Protein AF-Q6BVE1-F1 (afdb_monomer)

Structure (mmCIF, N/CA/C/O backbone):
data_AF-Q6BVE1-F1
#
_entry.id   AF-Q6BVE1-F1
#
loop_
_atom_site.group_PDB
_atom_site.id
_atom_site.type_symbol
_atom_site.label_atom_id
_atom_site.label_alt_id
_atom_site.label_comp_id
_atom_site.label_asym_id
_atom_site.label_entity_id
_atom_site.label_seq_id
_atom_site.pdbx_PDB_ins_code
_atom_site.Cartn_x
_atom_site.Cartn_y
_atom_site.Cartn_z
_atom_site.occupancy
_atom_site.B_iso_or_equiv
_atom_site.auth_seq_id
_atom_site.auth_comp_id
_atom_site.auth_asym_id
_atom_site.auth_atom_id
_atom_site.pdbx_PDB_model_num
ATOM 1 N N . MET A 1 1 ? -67.604 -12.661 -25.557 1.00 33.75 1 MET A N 1
ATOM 2 C CA . MET A 1 1 ? -68.049 -14.020 -25.174 1.00 33.75 1 MET A CA 1
ATOM 3 C C . MET A 1 1 ? -67.177 -14.416 -23.993 1.00 33.75 1 MET A C 1
ATOM 5 O O . MET A 1 1 ? -65.976 -14.315 -24.184 1.00 33.75 1 MET A O 1
ATOM 9 N N . ALA A 1 2 ? -67.776 -14.780 -22.842 1.00 36.28 2 ALA A N 1
ATOM 10 C CA . ALA A 1 2 ? -67.168 -14.888 -21.488 1.00 36.28 2 ALA A CA 1
ATOM 11 C C . ALA A 1 2 ? -66.735 -13.501 -20.940 1.00 36.28 2 ALA A C 1
ATOM 13 O O . ALA A 1 2 ? -65.942 -12.848 -21.602 1.00 36.28 2 ALA A O 1
ATOM 14 N N . LYS A 1 3 ? -67.303 -12.838 -19.911 1.00 30.95 3 LYS A N 1
ATOM 15 C CA . LYS A 1 3 ? -67.798 -13.201 -18.557 1.00 30.95 3 LYS A CA 1
ATOM 16 C C . LYS A 1 3 ? -66.777 -14.037 -17.787 1.00 30.95 3 LYS A C 1
ATOM 18 O O . LYS A 1 3 ? -66.554 -15.171 -18.180 1.00 30.95 3 LYS A O 1
ATOM 23 N N . GLU A 1 4 ? -65.944 -13.392 -16.964 1.00 31.39 4 GLU A N 1
ATOM 24 C CA . GLU A 1 4 ? -66.200 -13.025 -15.548 1.00 31.39 4 GLU A CA 1
ATOM 25 C C . GLU A 1 4 ? -66.343 -14.284 -14.697 1.00 31.39 4 GLU A C 1
ATOM 27 O O . GLU A 1 4 ? -67.420 -14.866 -14.667 1.00 31.39 4 GLU A O 1
ATOM 32 N N . ASP A 1 5 ? -65.246 -14.673 -14.046 1.00 34.19 5 ASP A N 1
ATOM 33 C CA . ASP A 1 5 ? -65.173 -15.713 -13.024 1.00 34.19 5 ASP A CA 1
ATOM 34 C C . ASP A 1 5 ? -63.994 -15.385 -12.080 1.00 34.19 5 ASP A C 1
ATOM 36 O O . ASP A 1 5 ? -62.885 -15.122 -12.546 1.00 34.19 5 ASP A O 1
ATOM 40 N N . ILE A 1 6 ? -64.269 -15.468 -10.771 1.00 34.69 6 ILE A N 1
ATOM 41 C CA . ILE A 1 6 ? -63.344 -15.609 -9.626 1.00 34.69 6 ILE A CA 1
ATOM 42 C C . ILE A 1 6 ? -62.779 -14.309 -9.014 1.00 34.69 6 ILE A C 1
ATOM 44 O O . ILE A 1 6 ? -61.630 -13.949 -9.234 1.00 34.69 6 ILE A O 1
ATOM 48 N N . GLU A 1 7 ? -63.566 -13.686 -8.131 1.00 30.55 7 GLU A N 1
ATOM 49 C CA . GLU A 1 7 ? -63.080 -13.032 -6.900 1.00 30.55 7 GLU A CA 1
ATOM 50 C C . GLU A 1 7 ? -64.125 -13.264 -5.785 1.00 30.55 7 GLU A C 1
ATOM 52 O O . GLU A 1 7 ? -65.021 -12.460 -5.550 1.00 30.55 7 GLU A O 1
ATOM 57 N N . GLU A 1 8 ? -64.037 -14.421 -5.126 1.00 28.38 8 GLU A N 1
ATOM 58 C CA . GLU A 1 8 ? -64.674 -14.733 -3.840 1.00 28.38 8 GLU A CA 1
ATOM 59 C C . GLU A 1 8 ? -63.603 -15.414 -2.980 1.00 28.38 8 GLU A C 1
ATOM 61 O O . GLU A 1 8 ? -63.250 -16.550 -3.263 1.00 28.38 8 GLU A O 1
ATOM 66 N N . GLU A 1 9 ? -63.047 -14.707 -1.991 1.00 29.75 9 GLU A N 1
ATOM 67 C CA . GLU A 1 9 ? -62.490 -15.252 -0.737 1.00 29.75 9 GLU A CA 1
ATOM 68 C C . GLU A 1 9 ? -61.814 -14.114 0.050 1.00 29.75 9 GLU A C 1
ATOM 70 O O . GLU A 1 9 ? -60.659 -13.781 -0.207 1.00 29.75 9 GLU A O 1
ATOM 75 N N . ARG A 1 10 ? -62.550 -13.493 0.990 1.00 29.94 10 ARG A N 1
ATOM 76 C CA . ARG A 1 10 ? -62.075 -12.898 2.268 1.00 29.94 10 ARG A CA 1
ATOM 77 C C . ARG A 1 10 ? -63.186 -12.049 2.910 1.00 29.94 10 ARG A C 1
ATOM 79 O O . ARG A 1 10 ? -63.113 -10.830 2.973 1.00 29.94 10 ARG A O 1
ATOM 86 N N . GLU A 1 11 ? -64.202 -12.722 3.445 1.00 26.97 11 GLU A N 1
ATOM 87 C CA . GLU A 1 11 ? -65.125 -12.170 4.450 1.00 26.97 11 GLU A CA 1
ATOM 88 C C . GLU A 1 11 ? -65.269 -13.172 5.605 1.00 26.97 11 GLU A C 1
ATOM 90 O O . GLU A 1 11 ? -66.257 -13.888 5.670 1.00 26.97 11 GLU A O 1
ATOM 95 N N . ILE A 1 12 ? -64.294 -13.253 6.519 1.00 29.75 12 ILE A N 1
ATOM 96 C CA . ILE A 1 12 ? -64.516 -13.743 7.894 1.00 29.75 12 ILE A CA 1
ATOM 97 C C . ILE A 1 12 ? -63.480 -13.071 8.804 1.00 29.75 12 ILE A C 1
ATOM 99 O O . ILE A 1 12 ? -62.318 -13.468 8.792 1.00 29.75 12 ILE A O 1
ATOM 103 N N . ARG A 1 13 ? -63.910 -12.060 9.571 1.00 31.38 13 ARG A N 1
ATOM 104 C CA . ARG A 1 13 ? -63.471 -11.693 10.942 1.00 31.38 13 ARG A CA 1
ATOM 105 C C . ARG A 1 13 ? -63.971 -10.278 11.266 1.00 31.38 13 ARG A C 1
ATOM 107 O O . ARG A 1 13 ? -63.210 -9.322 11.318 1.00 31.38 13 ARG A O 1
ATOM 114 N N . ASN A 1 14 ? -65.283 -10.182 11.460 1.00 27.23 14 ASN A N 1
ATOM 115 C CA . ASN A 1 14 ? -65.898 -9.207 12.358 1.00 27.23 14 ASN A CA 1
ATOM 116 C C . ASN A 1 14 ? -66.314 -9.967 13.628 1.00 27.23 14 ASN A C 1
ATOM 118 O O . ASN A 1 14 ? -66.551 -11.171 13.551 1.00 27.23 14 ASN A O 1
ATOM 122 N N . ASP A 1 15 ? -66.413 -9.241 14.741 1.00 31.33 15 ASP A N 1
ATOM 123 C CA . ASP A 1 15 ? -66.847 -9.654 16.089 1.00 31.33 15 ASP A CA 1
ATOM 124 C C . ASP A 1 15 ? -65.732 -9.999 17.091 1.00 31.33 15 ASP A C 1
ATOM 126 O O . ASP A 1 15 ? -65.534 -11.144 17.488 1.00 31.33 15 ASP A O 1
ATOM 130 N N . ALA A 1 16 ? -65.062 -8.951 17.576 1.00 31.67 16 ALA A N 1
ATOM 131 C CA . ALA A 1 16 ? -64.622 -8.857 18.970 1.00 31.67 16 ALA A CA 1
ATOM 132 C C . ALA A 1 16 ? -64.504 -7.372 19.360 1.00 31.67 16 ALA A C 1
ATOM 134 O O . ALA A 1 16 ? -63.419 -6.803 19.427 1.00 31.67 16 ALA A O 1
ATOM 135 N N . SER A 1 17 ? -65.652 -6.721 19.554 1.00 26.97 17 SER A N 1
ATOM 136 C CA . SER A 1 17 ? -65.752 -5.412 20.201 1.00 26.97 17 SER A CA 1
ATOM 137 C C . SER A 1 17 ? -66.571 -5.575 21.479 1.00 26.97 17 SER A C 1
ATOM 139 O O . SER A 1 17 ? -67.789 -5.675 21.387 1.00 26.97 17 SER A O 1
ATOM 141 N N . GLU A 1 18 ? -65.928 -5.611 22.646 1.00 31.28 18 GLU A N 1
ATOM 142 C CA . GLU A 1 18 ? -66.564 -5.316 23.936 1.00 31.28 18 GLU A CA 1
ATOM 143 C C . GLU A 1 18 ? -65.494 -5.070 25.023 1.00 31.28 18 GLU A C 1
ATOM 145 O O . GLU A 1 18 ? -64.666 -5.929 25.297 1.00 31.28 18 GLU A O 1
ATOM 150 N N . ASN A 1 19 ? -65.578 -3.886 25.642 1.00 29.06 19 ASN A N 1
ATOM 151 C CA . ASN A 1 19 ? -65.122 -3.514 26.989 1.00 29.06 19 ASN A CA 1
ATOM 152 C C . ASN A 1 19 ? -63.623 -3.504 27.351 1.00 29.06 19 ASN A C 1
ATOM 154 O O . ASN A 1 19 ? -63.111 -4.440 27.954 1.00 29.06 19 ASN A O 1
ATOM 158 N N . SER A 1 20 ? -63.010 -2.324 27.228 1.00 30.73 20 SER A N 1
ATOM 159 C CA . SER A 1 20 ? -62.189 -1.756 28.312 1.00 30.73 20 SER A CA 1
ATOM 160 C C . SER A 1 20 ? -62.241 -0.224 28.245 1.00 30.73 20 SER A C 1
ATOM 162 O O . SER A 1 20 ? -61.427 0.428 27.595 1.00 30.73 20 SER A O 1
ATOM 164 N N . SER A 1 21 ? -63.281 0.349 28.848 1.00 26.97 21 SER A N 1
ATOM 165 C CA . SER A 1 21 ? -63.249 1.725 29.344 1.00 26.97 21 SER A CA 1
ATOM 166 C C . SER A 1 21 ? -62.598 1.721 30.728 1.00 26.97 21 SER A C 1
ATOM 168 O O . SER A 1 21 ? -62.802 0.757 31.463 1.00 26.97 21 SER A O 1
ATOM 170 N N . ASP A 1 22 ? -61.906 2.815 31.052 1.00 30.34 22 ASP A N 1
ATOM 171 C CA . ASP A 1 22 ? -61.406 3.229 32.377 1.00 30.34 22 ASP A CA 1
ATOM 172 C C . ASP A 1 22 ? -59.887 3.103 32.576 1.00 30.34 22 ASP A C 1
ATOM 174 O O . ASP A 1 22 ? -59.445 2.303 33.386 1.00 30.34 22 ASP A O 1
ATOM 178 N N . GLU A 1 23 ? -59.106 3.974 31.922 1.00 32.88 23 GLU A N 1
ATOM 179 C CA . GLU A 1 23 ? -57.957 4.639 32.563 1.00 32.88 23 GLU A CA 1
ATOM 180 C C . GLU A 1 23 ? -57.920 6.106 32.087 1.00 32.88 23 GLU A C 1
ATOM 182 O O . GLU A 1 23 ? -57.589 6.417 30.944 1.00 32.88 23 GLU A O 1
ATOM 187 N N . GLU A 1 24 ? -58.385 7.010 32.953 1.00 29.28 24 GLU A N 1
ATOM 188 C CA . GLU A 1 24 ? -58.218 8.460 32.832 1.00 29.28 24 GLU A CA 1
ATOM 189 C C . GLU A 1 24 ? -56.844 8.856 33.402 1.00 29.28 24 GLU A C 1
ATOM 191 O O . GLU A 1 24 ? -56.552 8.522 34.549 1.00 29.28 24 GLU A O 1
ATOM 196 N N . GLY A 1 25 ? -56.071 9.655 32.655 1.00 28.16 25 GLY A N 1
ATOM 197 C CA . GLY A 1 25 ? -55.084 10.589 33.219 1.00 28.16 25 GLY A CA 1
ATOM 198 C C . GLY A 1 25 ? -53.606 10.277 32.971 1.00 28.16 25 GLY A C 1
ATOM 199 O O . GLY A 1 25 ? -52.986 9.589 33.768 1.00 28.16 25 GLY A O 1
ATOM 200 N N . ASP A 1 26 ? -53.040 10.835 31.896 1.00 32.16 26 ASP A N 1
ATOM 201 C CA . ASP A 1 26 ? -51.959 11.843 31.951 1.00 32.16 26 ASP A CA 1
ATOM 202 C C . ASP A 1 26 ? -51.483 12.162 30.518 1.00 32.16 26 ASP A C 1
ATOM 204 O O . ASP A 1 26 ? -50.441 11.709 30.048 1.00 32.16 26 ASP A O 1
ATOM 208 N N . ASP A 1 27 ? -52.275 12.971 29.803 1.00 31.92 27 ASP A N 1
ATOM 209 C CA . ASP A 1 27 ? -51.846 13.630 28.563 1.00 31.92 27 ASP A CA 1
ATOM 210 C C . ASP A 1 27 ? -50.877 14.772 28.923 1.00 31.92 27 ASP A C 1
ATOM 212 O O . ASP A 1 27 ? -51.261 15.941 29.032 1.00 31.92 27 ASP A O 1
ATOM 216 N N . VAL A 1 28 ? -49.603 14.438 29.141 1.00 35.25 28 VAL A N 1
ATOM 217 C CA . VAL A 1 28 ? -48.521 15.428 29.154 1.00 35.25 28 VAL A CA 1
ATOM 218 C C . VAL A 1 28 ? -48.199 15.752 27.698 1.00 35.25 28 VAL A C 1
ATOM 220 O O . VAL A 1 28 ? -47.632 14.946 26.967 1.00 35.25 28 VAL A O 1
ATOM 223 N N . LEU A 1 29 ? -48.651 16.931 27.274 1.00 31.12 29 LEU A N 1
ATOM 224 C CA . LEU A 1 29 ? -48.437 17.512 25.953 1.00 31.12 29 LEU A CA 1
ATOM 225 C C . LEU A 1 29 ? -46.936 17.621 25.644 1.00 31.12 29 LEU A C 1
ATOM 227 O O . LEU A 1 29 ? -46.256 18.520 26.135 1.00 31.12 29 LEU A O 1
ATOM 231 N N . ASP A 1 30 ? -46.459 16.713 24.799 1.00 29.44 30 ASP A N 1
ATOM 232 C CA . ASP A 1 30 ? -45.177 16.762 24.099 1.00 29.44 30 ASP A CA 1
ATOM 233 C C . ASP A 1 30 ? -45.277 17.809 22.975 1.00 29.44 30 ASP A C 1
ATOM 235 O O . ASP A 1 30 ? -45.643 17.520 21.835 1.00 29.44 30 ASP A O 1
ATOM 239 N N . SER A 1 31 ? -45.100 19.079 23.344 1.00 30.11 31 SER A N 1
ATOM 240 C CA . SER A 1 31 ? -44.997 20.195 22.406 1.00 30.11 31 SER A CA 1
ATOM 241 C C . SER A 1 31 ? -43.527 20.557 22.275 1.00 30.11 31 SER A C 1
ATOM 243 O O . SER A 1 31 ? -43.038 21.453 22.960 1.00 30.11 31 SER A O 1
ATOM 245 N N . SER A 1 32 ? -42.829 19.838 21.398 1.00 29.59 32 SER A N 1
ATOM 246 C CA . SER A 1 32 ? -41.555 20.256 20.823 1.00 29.59 32 SER A CA 1
ATOM 247 C C . SER A 1 32 ? -41.793 21.512 19.974 1.00 29.59 32 SER A C 1
ATOM 249 O O . SER A 1 32 ? -41.973 21.441 18.755 1.00 29.59 32 SER A O 1
ATOM 251 N N . GLU A 1 33 ? -41.896 22.668 20.626 1.00 29.67 33 GLU A N 1
ATOM 252 C CA . GLU A 1 33 ? -41.639 23.937 19.958 1.00 29.67 33 GLU A CA 1
ATOM 253 C C . GLU A 1 33 ? -40.120 24.022 19.792 1.00 29.67 33 GLU A C 1
ATOM 255 O O . GLU A 1 33 ? -39.377 24.198 20.752 1.00 29.67 33 GLU A O 1
ATOM 260 N N . GLU A 1 34 ? -39.676 23.752 18.564 1.00 32.38 34 GLU A N 1
ATOM 261 C CA . GLU A 1 34 ? -38.359 24.125 18.063 1.00 32.38 34 GLU A CA 1
ATOM 262 C C . GLU A 1 34 ? -38.279 25.655 18.149 1.00 32.38 34 GLU A C 1
ATOM 264 O O . GLU A 1 34 ? -38.818 26.365 17.294 1.00 32.38 34 GLU A O 1
ATOM 269 N N . ASP A 1 35 ? -37.714 26.147 19.252 1.00 33.12 35 ASP A N 1
ATOM 270 C CA . ASP A 1 35 ? -37.291 27.532 19.399 1.00 33.12 35 ASP A CA 1
ATOM 271 C C . ASP A 1 35 ? -36.276 27.821 18.285 1.00 33.12 35 ASP A C 1
ATOM 273 O O . ASP A 1 35 ? -35.244 27.165 18.178 1.00 33.12 35 ASP A O 1
ATOM 277 N N . ASP A 1 36 ? -36.633 28.758 17.404 1.00 36.25 36 ASP A N 1
ATOM 278 C CA . ASP A 1 36 ? -35.809 29.216 16.289 1.00 36.25 36 ASP A CA 1
ATOM 279 C C . ASP A 1 36 ? -34.430 29.691 16.827 1.00 36.25 36 ASP A C 1
ATOM 281 O O . ASP A 1 36 ? -34.354 30.652 17.597 1.00 36.25 36 ASP A O 1
ATOM 285 N N . ASP A 1 37 ? -33.360 28.999 16.405 1.00 38.72 37 ASP A N 1
ATOM 286 C CA . ASP A 1 37 ? -31.931 29.101 16.786 1.00 38.72 37 ASP A CA 1
ATOM 287 C C . ASP A 1 37 ? -31.236 30.459 16.475 1.00 38.72 37 ASP A C 1
ATOM 289 O O . ASP A 1 37 ? -30.055 30.514 16.118 1.00 38.72 37 ASP A O 1
ATOM 293 N N . ASP A 1 38 ? -31.927 31.593 16.603 1.00 41.91 38 ASP A N 1
ATOM 294 C CA . ASP A 1 38 ? -31.341 32.916 16.329 1.00 41.91 38 ASP A CA 1
ATOM 295 C C . ASP A 1 38 ? -30.371 33.389 17.441 1.00 41.91 38 ASP A C 1
ATOM 297 O O . ASP A 1 38 ? -29.538 34.271 17.203 1.00 41.91 38 ASP A O 1
ATOM 301 N N . ASP A 1 39 ? -30.405 32.785 18.637 1.00 44.00 39 ASP A N 1
ATOM 302 C CA . ASP A 1 39 ? -29.467 33.117 19.725 1.00 44.00 39 ASP A CA 1
ATOM 303 C C . ASP A 1 39 ? -28.067 32.492 19.524 1.00 44.00 39 ASP A C 1
ATOM 305 O O . ASP A 1 39 ? -27.060 33.051 19.985 1.00 44.00 39 ASP A O 1
ATOM 309 N N . ASP A 1 40 ? -27.960 31.400 18.757 1.00 53.12 40 ASP A N 1
ATOM 310 C CA . ASP A 1 40 ? -26.680 30.733 18.503 1.00 53.12 40 ASP A CA 1
ATOM 311 C C . ASP A 1 40 ? -25.869 31.417 17.394 1.00 53.12 40 ASP A C 1
ATOM 313 O O . ASP A 1 40 ? -24.638 31.479 17.487 1.00 53.12 40 ASP A O 1
ATOM 317 N N . GLU A 1 41 ? -26.501 32.050 16.396 1.00 50.31 41 GLU A N 1
ATOM 318 C CA . GLU A 1 41 ? -25.752 32.848 15.414 1.00 50.31 41 GLU A CA 1
ATOM 319 C C . GLU A 1 41 ? -25.102 34.088 16.051 1.00 50.31 41 GLU A C 1
ATOM 321 O O . GLU A 1 41 ? -23.968 34.428 15.699 1.00 50.31 41 GLU A O 1
ATOM 326 N N . GLU A 1 42 ? -25.735 34.741 17.035 1.00 53.50 42 GLU A N 1
ATOM 327 C CA . GLU A 1 42 ? -25.095 35.836 17.778 1.00 53.50 42 GLU A CA 1
ATOM 328 C C . GLU A 1 42 ? -23.947 35.347 18.672 1.00 53.50 42 GLU A C 1
ATOM 330 O O . GLU A 1 42 ? -22.929 36.041 18.801 1.00 53.50 42 GLU A O 1
ATOM 335 N N . ALA A 1 43 ? -24.067 34.161 19.276 1.00 58.59 43 ALA A N 1
ATOM 336 C CA . ALA A 1 43 ? -22.983 33.551 20.042 1.00 58.59 43 ALA A CA 1
ATOM 337 C C . ALA A 1 43 ? -21.795 33.193 19.132 1.00 58.59 43 ALA A C 1
ATOM 339 O O . ALA A 1 43 ? -20.656 33.566 19.429 1.00 58.59 43 ALA A O 1
ATOM 340 N N . ILE A 1 44 ? -22.060 32.586 17.971 1.00 59.53 44 ILE A N 1
ATOM 341 C CA . ILE A 1 44 ? -21.051 32.277 16.949 1.00 59.53 44 ILE A CA 1
ATOM 342 C C . ILE A 1 44 ? -20.409 33.565 16.427 1.00 59.53 44 ILE A C 1
ATOM 344 O O . ILE A 1 44 ? -19.190 33.623 16.247 1.00 59.53 44 ILE A O 1
ATOM 348 N N . LYS A 1 45 ? -21.186 34.636 16.240 1.00 62.22 45 LYS A N 1
ATOM 349 C CA . LYS A 1 45 ? -20.664 35.934 15.804 1.00 62.22 45 LYS A CA 1
ATOM 350 C C . LYS A 1 45 ? -19.789 36.594 16.871 1.00 62.22 45 LYS A C 1
ATOM 352 O O . LYS A 1 45 ? -18.735 37.112 16.515 1.00 62.22 45 LYS A O 1
ATOM 357 N N . ARG A 1 46 ? -20.133 36.497 18.164 1.00 61.38 46 ARG A N 1
ATOM 358 C CA . ARG A 1 46 ? -19.257 36.948 19.269 1.00 61.38 46 ARG A CA 1
ATOM 359 C C . ARG A 1 46 ? -17.958 36.151 19.342 1.00 61.38 46 ARG A C 1
ATOM 361 O O . ARG A 1 46 ? -16.908 36.739 19.590 1.00 61.38 46 ARG A O 1
ATOM 368 N N . VAL A 1 47 ? -18.003 34.842 19.092 1.00 63.16 47 VAL A N 1
ATOM 369 C CA . VAL A 1 47 ? -16.791 34.008 19.021 1.00 63.16 47 VAL A CA 1
ATOM 370 C C . VAL A 1 47 ? -15.932 34.409 17.818 1.00 63.16 47 VAL A C 1
ATOM 372 O O . VAL A 1 47 ? -14.714 34.515 17.942 1.00 63.16 47 VAL A O 1
ATOM 375 N N . ARG A 1 48 ? -16.555 34.718 16.674 1.00 57.47 48 ARG A N 1
ATOM 376 C CA . ARG A 1 48 ? -15.853 35.138 15.452 1.00 57.47 48 ARG A CA 1
ATOM 377 C C . ARG A 1 48 ? -15.258 36.544 15.558 1.00 57.47 48 ARG A C 1
ATOM 379 O O . ARG A 1 48 ? -14.144 36.763 15.098 1.00 57.47 48 ARG A O 1
ATOM 386 N N . GLU A 1 49 ? -15.956 37.480 16.200 1.00 52.62 49 GLU A N 1
ATOM 387 C CA . GLU A 1 49 ? -15.456 38.839 16.461 1.00 52.62 49 GLU A CA 1
ATOM 388 C C . GLU A 1 49 ? -14.363 38.866 17.549 1.00 52.62 49 GLU A C 1
ATOM 390 O O . GLU A 1 49 ? -13.569 39.802 17.597 1.00 52.62 49 GLU A O 1
ATOM 395 N N . GLY A 1 50 ? -14.247 37.811 18.367 1.00 46.78 50 GLY A N 1
ATOM 396 C CA . GLY A 1 50 ? -13.117 37.598 19.279 1.00 46.78 50 GLY A CA 1
ATOM 397 C C . GLY A 1 50 ? -11.854 37.029 18.617 1.00 46.78 50 GLY A C 1
ATOM 398 O O . GLY A 1 50 ? -10.827 36.907 19.284 1.00 46.78 50 GLY A O 1
ATOM 399 N N . PHE A 1 51 ? -11.916 36.687 17.326 1.00 38.69 51 PHE A N 1
ATOM 400 C CA . PHE A 1 51 ? -10.852 36.015 16.577 1.00 38.69 51 PHE A CA 1
ATOM 401 C C . PHE A 1 51 ? -10.360 36.879 15.405 1.00 38.69 51 PHE A C 1
ATOM 403 O O . PHE A 1 51 ? -10.211 36.409 14.278 1.00 38.69 51 PHE A O 1
ATOM 410 N N . ILE A 1 52 ? -10.130 38.172 15.651 1.00 39.12 52 ILE A N 1
ATOM 411 C CA . ILE A 1 52 ? -9.368 39.003 14.713 1.00 39.12 52 ILE A CA 1
ATOM 412 C C . ILE A 1 52 ? -7.889 38.703 14.950 1.00 39.12 52 ILE A C 1
ATOM 414 O O . ILE A 1 52 ? -7.288 39.119 15.940 1.00 39.12 52 ILE A O 1
ATOM 418 N N . VAL A 1 53 ? -7.352 37.901 14.037 1.00 34.66 53 VAL A N 1
ATOM 419 C CA . VAL A 1 53 ? -5.925 37.693 13.816 1.00 34.66 53 VAL A CA 1
ATOM 420 C C . VAL A 1 53 ? -5.378 39.013 13.275 1.00 34.66 53 VAL A C 1
ATOM 422 O O . VAL A 1 53 ? -5.459 39.272 12.079 1.00 34.66 53 VAL A O 1
ATOM 425 N N . ASP A 1 54 ? -4.904 39.887 14.162 1.00 37.09 54 ASP A N 1
ATOM 426 C CA . ASP A 1 54 ? -3.983 40.942 13.745 1.00 37.09 54 ASP A CA 1
ATOM 427 C C . ASP A 1 54 ? -2.643 40.252 13.458 1.00 37.09 54 ASP A C 1
ATOM 429 O O . ASP A 1 54 ? -1.912 39.853 14.370 1.00 37.09 54 ASP A O 1
ATOM 433 N N . ASP A 1 55 ? -2.409 40.039 12.163 1.00 33.28 55 ASP A N 1
ATOM 434 C CA . ASP A 1 55 ? -1.123 39.718 11.555 1.00 33.28 55 ASP A CA 1
ATOM 435 C C . ASP A 1 55 ? -0.129 40.831 11.908 1.00 33.28 55 ASP A C 1
ATOM 437 O O . ASP A 1 55 ? -0.061 41.845 11.222 1.00 33.28 55 ASP A O 1
ATOM 441 N N . ASP A 1 56 ? 0.627 40.657 12.988 1.00 37.91 56 ASP A N 1
ATOM 442 C CA . ASP A 1 56 ? 1.900 41.345 13.161 1.00 37.91 56 ASP A CA 1
ATOM 443 C C . ASP A 1 56 ? 2.893 40.429 13.882 1.00 37.91 56 ASP A C 1
ATOM 445 O O . ASP A 1 56 ? 2.649 39.849 14.947 1.00 37.91 56 ASP A O 1
ATOM 449 N N . GLU A 1 57 ? 4.019 40.296 13.202 1.00 32.06 57 GLU A N 1
ATOM 450 C CA . GLU A 1 57 ? 5.158 39.443 13.456 1.00 32.06 57 GLU A CA 1
ATOM 451 C C . GLU A 1 57 ? 5.834 39.696 14.822 1.00 32.06 57 GLU A C 1
ATOM 453 O O . GLU A 1 57 ? 5.907 40.805 15.349 1.00 32.06 57 GLU A O 1
ATOM 458 N N . ASP A 1 58 ? 6.411 38.608 15.330 1.00 35.62 58 ASP A N 1
ATOM 459 C CA . ASP A 1 58 ? 7.657 38.539 16.091 1.00 35.62 58 ASP A CA 1
ATOM 460 C C . ASP A 1 58 ? 7.780 38.944 17.584 1.00 35.62 58 ASP A C 1
ATOM 462 O O . ASP A 1 58 ? 7.263 39.910 18.142 1.00 35.62 58 ASP A O 1
ATOM 466 N N . GLU A 1 59 ? 8.570 38.092 18.249 1.00 37.44 59 GLU A N 1
ATOM 467 C CA . GLU A 1 59 ? 9.279 38.225 19.532 1.00 37.44 59 GLU A CA 1
ATOM 468 C C . GLU A 1 59 ? 8.540 38.098 20.881 1.00 37.44 59 GLU A C 1
ATOM 470 O O . GLU A 1 59 ? 9.184 37.787 21.891 1.00 37.44 59 GLU A O 1
ATOM 475 N N . SER A 1 60 ? 7.210 38.197 20.982 1.00 42.09 60 SER A N 1
ATOM 476 C CA . SER A 1 60 ? 6.572 38.143 22.322 1.00 42.09 60 SER A CA 1
ATOM 477 C C . SER A 1 60 ? 6.260 36.731 22.877 1.00 42.09 60 SER A C 1
ATOM 479 O O . SER A 1 60 ? 5.958 36.579 24.073 1.00 42.09 60 SER A O 1
ATOM 481 N N . GLN A 1 61 ? 6.411 35.659 22.085 1.00 38.66 61 GLN A N 1
ATOM 482 C CA . GLN A 1 61 ? 6.031 34.297 22.507 1.00 38.66 61 GLN A CA 1
ATOM 483 C C . GLN A 1 61 ? 6.995 33.619 23.506 1.00 38.66 61 GLN A C 1
ATOM 485 O O . GLN A 1 61 ? 6.554 32.785 24.309 1.00 38.66 61 GLN A O 1
ATOM 490 N N . LYS A 1 62 ? 8.276 34.015 23.593 1.00 42.38 62 LYS A N 1
ATOM 491 C CA . LYS A 1 62 ? 9.201 33.423 24.590 1.00 42.38 62 LYS A CA 1
ATOM 492 C C . LYS A 1 62 ? 8.858 33.810 26.037 1.00 42.38 62 LYS A C 1
ATOM 494 O O . LYS A 1 62 ? 9.090 33.023 26.958 1.00 42.38 62 LYS A O 1
ATOM 499 N N . ARG A 1 63 ? 8.227 34.970 26.276 1.00 49.09 63 ARG A N 1
ATOM 500 C CA . ARG A 1 63 ? 7.833 35.392 27.638 1.00 49.09 63 ARG A CA 1
ATOM 501 C C . ARG A 1 63 ? 6.523 34.768 28.129 1.00 49.09 63 ARG A C 1
ATOM 503 O O . ARG A 1 63 ? 6.399 34.530 29.333 1.00 49.09 63 ARG A O 1
ATOM 510 N N . LYS A 1 64 ? 5.580 34.417 27.244 1.00 45.78 64 LYS A N 1
ATOM 511 C CA . LYS A 1 64 ? 4.330 33.742 27.655 1.00 45.78 64 LYS A CA 1
ATOM 512 C C . LYS A 1 64 ? 4.546 32.271 28.037 1.00 45.78 64 LYS A C 1
ATOM 514 O O . LYS A 1 64 ? 3.951 31.827 29.019 1.00 45.78 64 LYS A O 1
ATOM 519 N N . ARG A 1 65 ? 5.481 31.548 27.400 1.00 47.47 65 ARG A N 1
ATOM 520 C CA . ARG A 1 65 ? 5.807 30.158 27.794 1.00 47.47 65 ARG A CA 1
ATOM 521 C C . ARG A 1 65 ? 6.374 30.044 29.218 1.00 47.47 65 ARG A C 1
ATOM 523 O O . ARG A 1 65 ? 6.027 29.107 29.935 1.00 47.47 65 ARG A O 1
ATOM 530 N N . ARG A 1 66 ? 7.153 31.028 29.694 1.00 47.12 66 ARG A N 1
ATOM 531 C CA . ARG A 1 66 ? 7.654 31.030 31.086 1.00 47.12 66 ARG A CA 1
ATOM 532 C C . ARG A 1 66 ? 6.571 31.334 32.128 1.00 47.12 66 ARG A C 1
ATOM 534 O O . ARG A 1 66 ? 6.606 30.745 33.205 1.00 47.12 66 ARG A O 1
ATOM 541 N N . LYS A 1 67 ? 5.570 32.169 31.817 1.00 48.53 67 LYS A N 1
ATOM 542 C CA . LYS A 1 67 ? 4.420 32.364 32.722 1.00 48.53 67 LYS A CA 1
ATOM 543 C C . LYS A 1 67 ? 3.452 31.174 32.716 1.00 48.53 67 LYS A C 1
ATOM 545 O O . LYS A 1 67 ? 2.932 30.843 33.778 1.00 48.53 67 LYS A O 1
ATOM 550 N N . HIS A 1 68 ? 3.285 30.473 31.591 1.00 43.47 68 HIS A N 1
ATOM 551 C CA . HIS A 1 68 ? 2.469 29.253 31.561 1.00 43.47 68 HIS A CA 1
ATOM 552 C C . HIS A 1 68 ? 3.110 28.071 32.298 1.00 43.47 68 HIS A C 1
ATOM 554 O O . HIS A 1 68 ? 2.396 27.350 32.988 1.00 43.47 68 HIS A O 1
ATOM 560 N N . LYS A 1 69 ? 4.443 27.906 32.257 1.00 44.84 69 LYS A N 1
ATOM 561 C CA . LYS A 1 69 ? 5.110 26.880 33.084 1.00 44.84 69 LYS A CA 1
ATOM 562 C C . LYS A 1 69 ? 5.022 27.173 34.587 1.00 44.84 69 LYS A C 1
ATOM 564 O O . LYS A 1 69 ? 4.955 26.228 35.363 1.00 44.84 69 LYS A O 1
ATOM 569 N N . LYS A 1 70 ? 4.971 28.445 35.008 1.00 43.12 70 LYS A N 1
ATOM 570 C CA . LYS A 1 70 ? 4.806 28.775 36.434 1.00 43.12 70 LYS A CA 1
ATOM 571 C C . LYS A 1 70 ? 3.374 28.536 36.928 1.00 43.12 70 LYS A C 1
ATOM 573 O O . LYS A 1 70 ? 3.208 27.955 37.990 1.00 43.12 70 LYS A O 1
ATOM 578 N N . ARG A 1 71 ? 2.354 28.846 36.114 1.00 44.81 71 ARG A N 1
ATOM 579 C CA . ARG A 1 71 ? 0.958 28.506 36.448 1.00 44.81 71 ARG A CA 1
ATOM 580 C C . ARG A 1 71 ? 0.688 26.999 36.474 1.00 44.81 71 ARG A C 1
ATOM 582 O O . ARG A 1 71 ? 0.084 26.536 37.427 1.00 44.81 71 ARG A O 1
ATOM 589 N N . LYS A 1 72 ? 1.255 26.215 35.546 1.00 43.25 72 LYS A N 1
ATOM 590 C CA . LYS A 1 72 ? 1.124 24.743 35.595 1.00 43.25 72 LYS A CA 1
ATOM 591 C C . LYS A 1 72 ? 1.812 24.085 36.801 1.00 43.25 72 LYS A C 1
ATOM 593 O O . LYS A 1 72 ? 1.496 22.942 37.108 1.00 43.25 72 LYS A O 1
ATOM 598 N N . ARG A 1 73 ? 2.759 24.762 37.466 1.00 38.97 73 ARG A N 1
ATOM 599 C CA . ARG A 1 73 ? 3.415 24.229 38.675 1.00 38.97 73 ARG A CA 1
ATOM 600 C C . ARG A 1 73 ? 2.715 24.660 39.967 1.00 38.97 73 ARG A C 1
ATOM 602 O O . ARG A 1 73 ? 2.777 23.910 40.927 1.00 38.97 73 ARG A O 1
ATOM 609 N N . GLU A 1 74 ? 2.035 25.807 39.973 1.00 44.66 74 GLU A N 1
ATOM 610 C CA . GLU A 1 74 ? 1.198 26.242 41.105 1.00 44.66 74 GLU A CA 1
ATOM 611 C C . GLU A 1 74 ? -0.205 25.598 41.086 1.00 44.66 74 GLU A C 1
ATOM 613 O O . GLU A 1 74 ? -0.793 25.424 42.147 1.00 44.66 74 GLU A O 1
ATOM 618 N N . GLU A 1 75 ? -0.722 25.160 39.929 1.00 40.41 75 GLU A N 1
ATOM 619 C CA . GLU A 1 75 ? -1.978 24.383 39.875 1.00 40.41 75 GLU A CA 1
ATOM 620 C C . GLU A 1 75 ? -1.814 22.953 40.413 1.00 40.41 75 GLU A C 1
ATOM 622 O O . GLU A 1 75 ? -2.681 22.487 41.142 1.00 40.41 75 GLU A O 1
ATOM 627 N N . ARG A 1 76 ? -0.660 22.300 40.206 1.00 41.62 76 ARG A N 1
ATOM 628 C CA . ARG A 1 76 ? -0.433 20.934 40.722 1.00 41.62 76 ARG A CA 1
ATOM 629 C C . ARG A 1 76 ? -0.382 20.821 42.248 1.00 41.62 76 ARG A C 1
ATOM 631 O O . ARG A 1 76 ? -0.505 19.720 42.759 1.00 41.62 76 ARG A O 1
ATOM 638 N N . THR A 1 77 ? -0.189 21.917 42.983 1.00 44.28 77 THR A N 1
ATOM 639 C CA . THR A 1 77 ? -0.208 21.890 44.459 1.00 44.28 77 THR A CA 1
ATOM 640 C C . THR A 1 77 ? -1.588 22.149 45.060 1.00 44.28 77 THR A C 1
ATOM 642 O O . THR A 1 77 ? -1.740 21.993 46.264 1.00 44.28 77 THR A O 1
ATOM 645 N N . ASN A 1 78 ? -2.590 22.514 44.253 1.00 40.19 78 ASN A N 1
ATOM 646 C CA . ASN A 1 78 ? -3.975 22.649 44.718 1.00 40.19 78 ASN A CA 1
ATOM 647 C C . ASN A 1 78 ? -4.874 21.475 44.291 1.00 40.19 78 ASN A C 1
ATOM 649 O O . ASN A 1 78 ? -6.027 21.424 44.715 1.00 40.19 78 ASN A O 1
ATOM 653 N N . ASP A 1 79 ? -4.363 20.523 43.505 1.00 39.97 79 ASP A N 1
ATOM 654 C CA . ASP A 1 79 ? -5.136 19.348 43.083 1.00 39.97 79 ASP A CA 1
ATOM 655 C C . ASP A 1 79 ? -5.382 18.342 44.224 1.00 39.97 79 ASP A C 1
ATOM 657 O O . ASP A 1 79 ? -6.330 17.564 44.146 1.00 39.97 79 ASP A O 1
ATOM 661 N N . ASP A 1 80 ? -4.649 18.417 45.343 1.00 41.50 80 ASP A N 1
ATOM 662 C CA . ASP A 1 80 ? -4.925 17.562 46.511 1.00 41.50 80 ASP A CA 1
ATOM 663 C C . ASP A 1 80 ? -6.261 17.898 47.206 1.00 41.50 80 ASP A C 1
ATOM 665 O O . ASP A 1 80 ? -6.838 17.038 47.876 1.00 41.50 80 ASP A O 1
ATOM 669 N N . GLU A 1 81 ? -6.813 19.105 47.012 1.00 40.41 81 GLU A N 1
ATOM 670 C CA . GLU A 1 81 ? -8.145 19.470 47.525 1.00 40.41 81 GLU A CA 1
ATOM 671 C C . GLU A 1 81 ? -9.289 19.199 46.525 1.00 40.41 81 GLU A C 1
ATOM 673 O O . GLU A 1 81 ? -10.456 19.258 46.916 1.00 40.41 81 GLU A O 1
ATOM 678 N N . ASN A 1 82 ? -8.980 18.820 45.277 1.00 41.62 82 ASN A N 1
ATOM 679 C CA . ASN A 1 82 ? -9.967 18.498 44.235 1.00 41.62 82 ASN A CA 1
ATOM 680 C C . ASN A 1 82 ? -10.167 16.989 44.006 1.00 41.62 82 ASN A C 1
ATOM 682 O O . ASN A 1 82 ? -10.806 16.600 43.036 1.00 41.62 82 ASN A O 1
ATOM 686 N N . ASN A 1 83 ? -9.745 16.129 44.939 1.00 43.72 83 ASN A N 1
ATOM 687 C CA . ASN A 1 83 ? -10.124 14.704 44.968 1.00 43.72 83 ASN A CA 1
ATOM 688 C C . ASN A 1 83 ? -11.619 14.466 45.307 1.00 43.72 83 ASN A C 1
ATOM 690 O O . ASN A 1 83 ? -12.002 13.405 45.803 1.00 43.72 83 ASN A O 1
ATOM 694 N N . ALA A 1 84 ? -12.479 15.460 45.080 1.00 51.25 84 ALA A N 1
ATOM 695 C CA . ALA A 1 84 ? -13.921 15.311 45.142 1.00 51.25 84 ALA A CA 1
ATOM 696 C C . ALA A 1 84 ? -14.420 14.945 43.741 1.00 51.25 84 ALA A C 1
ATOM 698 O O . ALA A 1 84 ? -14.309 15.756 42.827 1.00 51.25 84 ALA A O 1
ATOM 699 N N . LEU A 1 85 ? -14.963 13.731 43.599 1.00 53.50 85 LEU A N 1
ATOM 700 C CA . LEU A 1 85 ? -15.703 13.297 42.410 1.00 53.50 85 LEU A CA 1
ATOM 701 C C . LEU A 1 85 ? -16.714 14.382 42.027 1.00 53.50 85 LEU A C 1
ATOM 703 O O . LEU A 1 85 ? -17.421 14.900 42.904 1.00 53.50 85 LEU A O 1
ATOM 707 N N . ASP A 1 86 ? -16.755 14.744 40.748 1.00 69.38 86 ASP A N 1
ATOM 708 C CA . ASP A 1 86 ? -17.739 15.701 40.272 1.00 69.38 86 ASP A CA 1
ATOM 709 C C . ASP A 1 86 ? -19.152 15.090 40.314 1.00 69.38 86 ASP A C 1
ATOM 711 O O . ASP A 1 86 ? -19.369 13.930 40.679 1.00 69.38 86 ASP A O 1
ATOM 715 N N . GLN A 1 87 ? -20.158 15.925 40.062 1.00 56.12 87 GLN A N 1
ATOM 716 C CA . GLN A 1 87 ? -21.548 15.492 40.152 1.00 56.12 87 GLN A CA 1
ATOM 717 C C . GLN A 1 87 ? -21.875 14.422 39.098 1.00 56.12 87 GLN A C 1
ATOM 719 O O . GLN A 1 87 ? -22.661 13.527 39.398 1.00 56.12 87 GLN A O 1
ATOM 724 N N . ASP A 1 88 ? -21.236 14.476 37.929 1.00 59.06 88 ASP A N 1
ATOM 725 C CA . ASP A 1 88 ? -21.449 13.527 36.837 1.00 59.06 88 ASP A CA 1
ATOM 726 C C . ASP A 1 88 ? -20.794 12.175 37.158 1.00 59.06 88 ASP A C 1
ATOM 728 O O . ASP A 1 88 ? -21.423 11.139 36.964 1.00 59.06 88 ASP A O 1
ATOM 732 N N . ASP A 1 89 ? -19.601 12.160 37.759 1.00 63.62 89 ASP A N 1
ATOM 733 C CA . ASP A 1 89 ? -18.928 10.964 38.275 1.00 63.62 89 ASP A CA 1
ATOM 734 C C . ASP A 1 89 ? -19.698 10.352 39.448 1.00 63.62 89 ASP A C 1
ATOM 736 O O . ASP A 1 89 ? -19.830 9.129 39.549 1.00 63.62 89 ASP A O 1
ATOM 740 N N . LEU A 1 90 ? -20.241 11.185 40.345 1.00 63.88 90 LEU A N 1
ATOM 741 C CA . LEU A 1 90 ? -21.144 10.731 41.403 1.00 63.88 90 LEU A CA 1
ATOM 742 C C . LEU A 1 90 ? -22.426 10.144 40.818 1.00 63.88 90 LEU A C 1
ATOM 744 O O . LEU A 1 90 ? -22.875 9.112 41.310 1.00 63.88 90 LEU A O 1
ATOM 748 N N . GLU A 1 91 ? -23.000 10.752 39.780 1.00 56.94 91 GLU A N 1
ATOM 749 C CA . GLU A 1 91 ? -24.160 10.211 39.070 1.00 56.94 91 GLU A CA 1
ATOM 750 C C . GLU A 1 91 ? -23.824 8.903 38.354 1.00 56.94 91 GLU A C 1
ATOM 752 O O . GLU A 1 91 ? -24.603 7.960 38.461 1.00 56.94 91 GLU A O 1
ATOM 757 N N . LEU A 1 92 ? -22.644 8.774 37.742 1.00 62.59 92 LEU A N 1
ATOM 758 C CA . LEU A 1 92 ? -22.166 7.539 37.116 1.00 62.59 92 LEU A CA 1
ATOM 759 C C . LEU A 1 92 ? -21.937 6.431 38.151 1.00 62.59 92 LEU A C 1
ATOM 761 O O . LEU A 1 92 ? -22.310 5.276 37.937 1.00 62.59 92 LEU A O 1
ATOM 765 N N . LEU A 1 93 ? -21.362 6.771 39.308 1.00 63.50 93 LEU A N 1
ATOM 766 C CA . LEU A 1 93 ? -21.204 5.855 40.438 1.00 63.50 93 LEU A CA 1
ATOM 767 C C . LEU A 1 93 ? -22.556 5.486 41.058 1.00 63.50 93 LEU A C 1
ATOM 769 O O . LEU A 1 93 ? -22.742 4.348 41.495 1.00 63.50 93 LEU A O 1
ATOM 773 N N . MET A 1 94 ? -23.517 6.408 41.092 1.00 60.75 94 MET A N 1
ATOM 774 C CA . MET A 1 94 ? -24.882 6.165 41.568 1.00 60.75 94 MET A CA 1
ATOM 775 C C . MET A 1 94 ? -25.694 5.313 40.585 1.00 60.75 94 MET A C 1
ATOM 777 O O . MET A 1 94 ? -26.432 4.422 41.010 1.00 60.75 94 MET A O 1
ATOM 781 N N . GLU A 1 95 ? -25.514 5.526 39.282 1.00 58.00 95 GLU A N 1
ATOM 782 C CA . GLU A 1 95 ? -26.117 4.735 38.212 1.00 58.00 95 GLU A CA 1
ATOM 783 C C . GLU A 1 95 ? -25.549 3.312 38.207 1.00 58.00 95 GLU A C 1
ATOM 785 O O . GLU A 1 95 ? -26.318 2.347 38.193 1.00 58.00 95 GLU A O 1
ATOM 790 N N . ASN A 1 96 ? -24.228 3.164 38.353 1.00 56.53 96 ASN A N 1
ATOM 791 C CA . ASN A 1 96 ? -23.591 1.857 38.516 1.00 56.53 96 ASN A CA 1
ATOM 792 C C . ASN A 1 96 ? -23.939 1.192 39.858 1.00 56.53 96 ASN A C 1
ATOM 794 O O . ASN A 1 96 ? -24.083 -0.024 39.918 1.00 56.53 96 ASN A O 1
ATOM 798 N N . SER A 1 97 ? -24.124 1.934 40.951 1.00 59.56 97 SER A N 1
ATOM 799 C CA . SER A 1 97 ? -24.505 1.328 42.240 1.00 59.56 97 SER A CA 1
ATOM 800 C C . SER A 1 97 ? -25.997 0.988 42.359 1.00 59.56 97 SER A C 1
ATOM 802 O O . SER A 1 97 ? -26.406 0.417 43.370 1.00 59.56 97 SER A O 1
ATOM 804 N N . GLY A 1 98 ? -26.811 1.279 41.336 1.00 45.19 98 GLY A N 1
ATOM 805 C CA . GLY A 1 98 ? -28.229 0.909 41.284 1.00 45.19 98 GLY A CA 1
ATOM 806 C C . GLY A 1 98 ? -29.123 1.665 42.275 1.00 45.19 98 GLY A C 1
ATOM 807 O O . GLY A 1 98 ? -30.289 1.311 42.446 1.00 45.19 98 GLY A O 1
ATOM 808 N N . ALA A 1 99 ? -28.607 2.712 42.921 1.00 46.28 99 ALA A N 1
ATOM 809 C CA . ALA A 1 99 ? -29.316 3.485 43.931 1.00 46.28 99 ALA A CA 1
ATOM 810 C C . ALA A 1 99 ? -29.788 4.827 43.350 1.00 46.28 99 ALA A C 1
ATOM 812 O O . ALA A 1 99 ? -29.177 5.863 43.591 1.00 46.28 99 ALA A O 1
ATOM 813 N N . ARG A 1 100 ? -30.904 4.842 42.606 1.00 37.19 100 ARG A N 1
ATOM 814 C CA . ARG A 1 100 ? -31.606 6.107 42.308 1.00 37.19 100 ARG A CA 1
ATOM 815 C C . ARG A 1 100 ? -32.391 6.556 43.548 1.00 37.19 100 ARG A C 1
ATOM 817 O O . ARG A 1 100 ? -33.307 5.838 43.958 1.00 37.19 100 ARG A O 1
ATOM 824 N N . PRO A 1 101 ? -32.107 7.725 44.152 1.00 36.44 101 PRO A N 1
ATOM 825 C CA . PRO A 1 101 ? -32.935 8.241 45.230 1.00 36.44 101 PRO A CA 1
ATOM 826 C C . PRO A 1 101 ? -34.272 8.738 44.668 1.00 36.44 101 PRO A C 1
ATOM 828 O O . PRO A 1 101 ? -34.318 9.467 43.679 1.00 36.44 101 PRO A O 1
ATOM 831 N N . GLN A 1 102 ? -35.370 8.387 45.337 1.00 36.06 102 GLN A N 1
ATOM 832 C CA . GLN A 1 102 ? -36.658 9.051 45.143 1.00 36.06 102 GLN A CA 1
ATOM 833 C C . GLN A 1 102 ? -36.512 10.560 45.434 1.00 36.06 102 GLN A C 1
ATOM 835 O O . GLN A 1 102 ? -35.908 10.917 46.452 1.00 36.06 102 GLN A O 1
ATOM 840 N N . PRO A 1 103 ? -37.076 11.456 44.601 1.00 34.19 103 PRO A N 1
ATOM 841 C CA . PRO A 1 103 ? -36.982 12.900 44.784 1.00 34.19 103 PRO A CA 1
ATOM 842 C C . PRO A 1 103 ? -37.887 13.349 45.939 1.00 34.19 103 PRO A C 1
ATOM 844 O O . PRO A 1 103 ? -38.943 13.945 45.744 1.00 34.19 103 PRO A O 1
ATOM 847 N N . SER A 1 104 ? -37.502 13.059 47.183 1.00 33.59 104 SER A N 1
ATOM 848 C CA . SER A 1 104 ? -38.195 13.618 48.337 1.00 33.59 104 SER A CA 1
ATOM 849 C C . SER A 1 104 ? -37.746 15.064 48.517 1.00 33.59 104 SER A C 1
ATOM 851 O O . SER A 1 104 ? -36.610 15.347 48.900 1.00 33.59 104 SER A O 1
ATOM 853 N N . SER A 1 105 ? -38.661 15.982 48.224 1.00 31.73 105 SER A N 1
ATOM 854 C CA . SER A 1 105 ? -38.548 17.421 48.419 1.00 31.73 105 SER A CA 1
ATOM 855 C C . SER A 1 105 ? -38.309 17.765 49.893 1.00 31.73 105 SER A C 1
ATOM 857 O O . SER A 1 105 ? -39.241 18.112 50.611 1.00 31.73 105 SER A O 1
ATOM 859 N N . ASN A 1 106 ? -37.077 17.667 50.383 1.00 31.92 106 ASN A N 1
ATOM 860 C CA . ASN A 1 106 ? -36.677 18.316 51.624 1.00 31.92 106 ASN A CA 1
ATOM 861 C C . ASN A 1 106 ? -35.172 18.568 51.638 1.00 31.92 106 ASN A C 1
ATOM 863 O O . ASN A 1 106 ? -34.359 17.653 51.661 1.00 31.92 106 ASN A O 1
ATOM 867 N N . LYS A 1 107 ? -34.837 19.862 51.657 1.00 32.94 107 LYS A N 1
ATOM 868 C CA . LYS A 1 107 ? -33.512 20.457 51.854 1.00 32.94 107 LYS A CA 1
ATOM 869 C C . LYS A 1 107 ? -32.714 19.719 52.939 1.00 32.94 107 LYS A C 1
ATOM 871 O O . LYS A 1 107 ? -32.815 20.067 54.120 1.00 32.94 107 LYS A O 1
ATOM 876 N N . LEU A 1 108 ? -31.886 18.749 52.553 1.00 29.19 108 LEU A N 1
ATOM 877 C CA . LEU A 1 108 ? -30.879 18.188 53.444 1.00 29.19 108 LEU A CA 1
ATOM 878 C C . LEU A 1 108 ? -29.781 19.232 53.634 1.00 29.19 108 LEU A C 1
ATOM 880 O O . LEU A 1 108 ? -28.995 19.566 52.751 1.00 29.19 108 LEU A O 1
ATOM 884 N N . LYS A 1 109 ? -29.794 19.803 54.835 1.00 33.47 109 LYS A N 1
ATOM 885 C CA . LYS A 1 109 ? -28.744 20.654 55.371 1.00 33.47 109 LYS A CA 1
ATOM 886 C C . LYS A 1 109 ? -27.459 19.829 55.451 1.00 33.47 109 LYS A C 1
ATOM 888 O O . LYS A 1 109 ? -27.357 18.944 56.290 1.00 33.47 109 LYS A O 1
ATOM 893 N N . ARG A 1 110 ? -26.513 20.162 54.571 1.00 28.42 110 ARG A N 1
ATOM 894 C CA . ARG A 1 110 ? -25.050 20.083 54.713 1.00 28.42 110 ARG A CA 1
ATOM 895 C C . ARG A 1 110 ? -24.587 19.378 56.001 1.00 28.42 110 ARG A C 1
ATOM 897 O O . ARG A 1 110 ? -24.661 19.963 57.085 1.00 28.42 110 ARG A O 1
ATOM 904 N N . LEU A 1 111 ? -24.101 18.143 55.840 1.00 26.86 111 LEU A N 1
ATOM 905 C CA . LEU A 1 111 ? -23.425 17.334 56.857 1.00 26.86 111 LEU A CA 1
ATOM 906 C C . LEU A 1 111 ? -22.394 18.187 57.608 1.00 26.86 111 LEU A C 1
ATOM 908 O O . LEU A 1 111 ? -21.402 18.652 57.047 1.00 26.86 111 LEU A O 1
ATOM 912 N N . LYS A 1 112 ? -22.679 18.447 58.883 1.00 29.31 112 LYS A N 1
ATOM 913 C CA . LYS A 1 112 ? -21.822 19.214 59.782 1.00 29.31 112 LYS A CA 1
ATOM 914 C C . LYS A 1 112 ? -20.975 18.214 60.564 1.00 29.31 112 LYS A C 1
ATOM 916 O O . LYS A 1 112 ? -21.527 17.338 61.222 1.00 29.31 112 LYS A O 1
ATOM 921 N N . ARG A 1 113 ? -19.651 18.362 60.456 1.00 28.22 113 ARG A N 1
ATOM 922 C CA . ARG A 1 113 ? -18.620 17.629 61.206 1.00 28.22 113 ARG A CA 1
ATOM 923 C C . ARG A 1 113 ? -19.017 17.509 62.683 1.00 28.22 113 ARG A C 1
ATOM 925 O O . ARG A 1 113 ? -19.219 18.529 63.344 1.00 28.22 113 ARG A O 1
ATOM 932 N N . ALA A 1 114 ? -19.148 16.277 63.164 1.00 27.86 114 ALA A N 1
ATOM 933 C CA . ALA A 1 114 ? -19.370 15.974 64.568 1.00 27.86 114 ALA A CA 1
ATOM 934 C C . ALA A 1 114 ? -18.044 16.145 65.322 1.00 27.86 114 ALA A C 1
ATOM 936 O O . ALA A 1 114 ? -17.104 15.386 65.110 1.00 27.86 114 ALA A O 1
ATOM 937 N N . TYR A 1 115 ? -17.969 17.175 66.162 1.00 25.94 115 TYR A N 1
ATOM 938 C CA . TYR A 1 115 ? -17.026 17.224 67.273 1.00 25.94 115 TYR A CA 1
ATOM 939 C C . TYR A 1 115 ? -17.583 16.315 68.375 1.00 25.94 115 TYR A C 1
ATOM 941 O O . TYR A 1 115 ? -18.692 16.546 68.857 1.00 25.94 115 TYR A O 1
ATOM 949 N N . THR A 1 116 ? -16.844 15.271 68.731 1.00 29.28 116 THR A N 1
ATOM 950 C CA . THR A 1 116 ? -17.068 14.447 69.925 1.00 29.28 116 THR A CA 1
ATOM 951 C C . THR A 1 116 ? -16.345 15.094 71.105 1.00 29.28 116 THR A C 1
ATOM 953 O O . THR A 1 116 ? -15.118 15.076 71.152 1.00 29.28 116 THR A O 1
ATOM 956 N N . GLU A 1 117 ? -17.113 15.693 72.018 1.00 29.42 117 GLU A N 1
ATOM 957 C CA . GLU A 1 117 ? -16.675 16.105 73.357 1.00 29.42 117 GLU A CA 1
ATOM 958 C C . GLU A 1 117 ? -16.798 14.920 74.332 1.00 29.42 117 GLU A C 1
ATOM 960 O O . GLU A 1 117 ? -17.840 14.269 74.412 1.00 29.42 117 GLU A O 1
ATOM 965 N N . ASP A 1 118 ? -15.701 14.682 75.048 1.00 28.03 118 ASP A N 1
ATOM 966 C CA . ASP A 1 118 ? -15.585 14.296 76.455 1.00 28.03 118 ASP A CA 1
ATOM 967 C C . ASP A 1 118 ? -16.392 13.099 76.983 1.00 28.03 118 ASP A C 1
ATOM 969 O O . ASP A 1 118 ? -17.540 13.187 77.422 1.00 28.03 118 ASP A O 1
ATOM 973 N N . THR A 1 119 ? -15.703 11.964 77.113 1.00 32.53 119 THR A N 1
ATOM 974 C CA . THR A 1 119 ? -15.948 11.039 78.225 1.00 32.53 119 THR A CA 1
ATOM 975 C C . THR A 1 119 ? -14.608 10.641 78.833 1.00 32.53 119 THR A C 1
ATOM 977 O O . THR A 1 119 ? -13.807 9.932 78.233 1.00 32.53 119 THR A O 1
ATOM 980 N N . GLU A 1 120 ? -14.373 11.182 80.024 1.00 26.22 120 GLU A N 1
ATOM 981 C CA . GLU A 1 120 ? -13.255 10.919 80.923 1.00 26.22 120 GLU A CA 1
ATOM 982 C C . GLU A 1 120 ? -13.239 9.448 81.377 1.00 26.22 120 GLU A C 1
ATOM 984 O O . GLU A 1 120 ? -14.283 8.894 81.727 1.00 26.22 120 GLU A O 1
ATOM 989 N N . GLY A 1 121 ? -12.056 8.824 81.431 1.00 28.06 121 GLY A N 1
ATOM 990 C CA . GLY A 1 121 ? -11.920 7.462 81.952 1.00 28.06 121 GLY A CA 1
ATOM 991 C C . GLY A 1 121 ? -10.531 6.832 81.827 1.00 28.06 121 GLY A C 1
ATOM 992 O O . GLY A 1 121 ? -10.383 5.885 81.074 1.00 28.06 121 GLY A O 1
ATOM 993 N N . ALA A 1 122 ? -9.581 7.361 82.604 1.00 25.66 122 ALA A N 1
ATOM 994 C CA . ALA A 1 122 ? -8.528 6.651 83.350 1.00 25.66 122 ALA A CA 1
ATOM 995 C C . ALA A 1 122 ? -7.501 5.713 82.650 1.00 25.66 122 ALA A C 1
ATOM 997 O O . ALA A 1 122 ? -7.847 4.711 82.040 1.00 25.66 122 ALA A O 1
ATOM 998 N N . GLU A 1 123 ? -6.232 6.001 82.985 1.00 27.77 123 GLU A N 1
ATOM 999 C CA . GLU A 1 123 ? -5.090 5.084 83.195 1.00 27.77 123 GLU A CA 1
ATOM 1000 C C . GLU A 1 123 ? -4.176 4.720 81.997 1.00 27.77 123 GLU A C 1
ATOM 1002 O O . GLU A 1 123 ? -4.394 3.786 81.236 1.00 27.77 123 GLU A O 1
ATOM 1007 N N . GLU A 1 124 ? -3.125 5.547 81.901 1.00 23.39 124 GLU A N 1
ATOM 1008 C CA . GLU A 1 124 ? -1.719 5.333 81.508 1.00 23.39 124 GLU A CA 1
ATOM 1009 C C . GLU A 1 124 ? -1.243 3.903 81.169 1.00 23.39 124 GLU A C 1
ATOM 1011 O O . GLU A 1 124 ? -1.239 3.032 82.030 1.00 23.39 124 GLU A O 1
ATOM 1016 N N . GLU A 1 125 ? -0.648 3.737 79.978 1.00 29.11 125 GLU A N 1
ATOM 1017 C CA . GLU A 1 125 ? 0.575 2.939 79.764 1.00 29.11 125 GLU A CA 1
ATOM 1018 C C . GLU A 1 125 ? 1.319 3.450 78.502 1.00 29.11 125 GLU A C 1
ATOM 1020 O O . GLU A 1 125 ? 0.837 3.360 77.374 1.00 29.11 125 GLU A O 1
ATOM 1025 N N . GLU A 1 126 ? 2.492 4.061 78.712 1.00 23.70 126 GLU A N 1
ATOM 1026 C CA . GLU A 1 126 ? 3.455 4.505 77.692 1.00 23.70 126 GLU A CA 1
ATOM 1027 C C . GLU A 1 126 ? 4.270 3.323 77.143 1.00 23.70 126 GLU A C 1
ATOM 1029 O O . GLU A 1 126 ? 4.992 2.694 77.913 1.00 23.70 126 GLU A O 1
ATOM 1034 N N . ILE A 1 127 ? 4.302 3.114 75.817 1.00 30.83 127 ILE A N 1
ATOM 1035 C CA . ILE A 1 127 ? 5.469 2.540 75.114 1.00 30.83 127 ILE A CA 1
ATOM 1036 C C . ILE A 1 127 ? 5.642 3.214 73.738 1.00 30.83 127 ILE A C 1
ATOM 1038 O O . ILE A 1 127 ? 4.897 2.957 72.801 1.00 30.83 127 ILE A O 1
ATOM 1042 N N . GLY A 1 128 ? 6.677 4.052 73.634 1.00 26.81 128 GLY A N 1
ATOM 1043 C CA . GLY A 1 128 ? 7.781 3.855 72.682 1.00 26.81 128 GLY A CA 1
ATOM 1044 C C . GLY A 1 128 ? 7.540 4.047 71.179 1.00 26.81 128 GLY A C 1
ATOM 1045 O O . GLY A 1 128 ? 7.086 3.152 70.479 1.00 26.81 128 GLY A O 1
ATOM 1046 N N . ALA A 1 129 ? 8.021 5.185 70.679 1.00 24.56 129 ALA A N 1
ATOM 1047 C CA . ALA A 1 129 ? 8.220 5.536 69.275 1.00 24.56 129 ALA A CA 1
ATOM 1048 C C . ALA A 1 129 ? 9.359 4.762 68.566 1.00 24.56 129 ALA A C 1
ATOM 1050 O O . ALA A 1 129 ? 10.308 4.344 69.230 1.00 24.56 129 ALA A O 1
ATOM 1051 N N . LYS A 1 130 ? 9.290 4.684 67.219 1.00 30.17 130 LYS A N 1
ATOM 1052 C CA . LYS A 1 130 ? 10.373 4.776 66.188 1.00 30.17 130 LYS A CA 1
ATOM 1053 C C . LYS A 1 130 ? 9.804 4.311 64.829 1.00 30.17 130 LYS A C 1
ATOM 1055 O O . LYS A 1 130 ? 9.337 3.188 64.728 1.00 30.17 130 LYS A O 1
ATOM 1060 N N . SER A 1 131 ? 9.530 5.188 63.857 1.00 30.36 131 SER A N 1
ATOM 1061 C CA . SER A 1 131 ? 10.427 5.892 62.907 1.00 30.36 131 SER A CA 1
ATOM 1062 C C . SER A 1 131 ? 10.964 5.013 61.767 1.00 30.36 131 SER A C 1
ATOM 1064 O O . SER A 1 131 ? 11.684 4.059 62.038 1.00 30.36 131 SER A O 1
ATOM 1066 N N . GLY A 1 132 ? 10.714 5.428 60.516 1.00 31.97 132 GLY A N 1
ATOM 1067 C CA . GLY A 1 132 ? 11.494 5.007 59.342 1.00 31.97 132 GLY A CA 1
ATOM 1068 C C . GLY A 1 132 ? 10.673 4.614 58.111 1.00 31.97 132 GLY A C 1
ATOM 1069 O O . GLY A 1 132 ? 10.749 3.474 57.677 1.00 31.97 132 GLY A O 1
ATOM 1070 N N . ARG A 1 133 ? 9.879 5.532 57.544 1.00 33.25 133 ARG A N 1
ATOM 1071 C CA . ARG A 1 133 ? 9.192 5.337 56.254 1.00 33.25 133 ARG A CA 1
ATOM 1072 C C . ARG A 1 133 ? 10.037 6.028 55.175 1.00 33.25 133 ARG A C 1
ATOM 1074 O O . ARG A 1 133 ? 9.956 7.245 55.037 1.00 33.25 133 ARG A O 1
ATOM 1081 N N . GLY A 1 134 ? 10.914 5.267 54.518 1.00 33.16 134 GLY A N 1
ATOM 1082 C CA . GLY A 1 134 ? 11.733 5.723 53.387 1.00 33.16 134 GLY A CA 1
ATOM 1083 C C . GLY A 1 134 ? 10.856 6.001 52.166 1.00 33.16 134 GLY A C 1
ATOM 1084 O O . GLY A 1 134 ? 9.943 5.231 51.873 1.00 33.16 134 GLY A O 1
ATOM 1085 N N . GLY A 1 135 ? 11.073 7.144 51.517 1.00 31.88 135 GLY A N 1
ATOM 1086 C CA . GLY A 1 135 ? 10.279 7.626 50.391 1.00 31.88 135 GLY A CA 1
ATOM 1087 C C . GLY A 1 135 ? 11.064 7.620 49.081 1.00 31.88 135 GLY A C 1
ATOM 1088 O O . GLY A 1 135 ? 12.172 8.131 49.039 1.00 31.88 135 GLY A O 1
ATOM 1089 N N . LEU A 1 136 ? 10.428 7.077 48.040 1.00 36.25 136 LEU A N 1
ATOM 1090 C CA . LEU A 1 136 ? 10.500 7.337 46.589 1.00 36.25 136 LEU A CA 1
ATOM 1091 C C . LEU A 1 136 ? 11.841 7.548 45.841 1.00 36.25 136 LEU A C 1
ATOM 1093 O O . LEU A 1 136 ? 11.781 7.697 44.625 1.00 36.25 136 LEU A O 1
ATOM 1097 N N . THR A 1 137 ? 13.020 7.566 46.464 1.00 38.81 137 THR A N 1
ATOM 1098 C CA . THR A 1 137 ? 14.289 7.780 45.728 1.00 38.81 137 THR A CA 1
ATOM 1099 C C . THR A 1 137 ? 15.112 6.522 45.442 1.00 38.81 137 THR A C 1
ATOM 1101 O O . THR A 1 137 ? 16.104 6.644 44.739 1.00 38.81 137 THR A O 1
ATOM 1104 N N . ASP A 1 138 ? 14.673 5.331 45.861 1.00 42.44 138 ASP A N 1
ATOM 1105 C CA . ASP A 1 138 ? 15.397 4.059 45.625 1.00 42.44 138 ASP A CA 1
ATOM 1106 C C . ASP A 1 138 ? 14.836 3.210 44.461 1.00 42.44 138 ASP A C 1
ATOM 1108 O O . ASP A 1 138 ? 15.091 2.018 44.374 1.00 42.44 138 ASP A O 1
ATOM 1112 N N . ILE A 1 139 ? 14.059 3.795 43.539 1.00 43.53 139 ILE A N 1
ATOM 1113 C CA . ILE A 1 139 ? 13.447 3.053 42.409 1.00 43.53 139 ILE A CA 1
ATOM 1114 C C . ILE A 1 139 ? 14.414 2.790 41.234 1.00 43.53 139 ILE A C 1
ATOM 1116 O O . ILE A 1 139 ? 14.092 1.986 40.370 1.00 43.53 139 ILE A O 1
ATOM 1120 N N . PHE A 1 140 ? 15.586 3.432 41.182 1.00 37.53 140 PHE A N 1
ATOM 1121 C CA . PHE A 1 140 ? 16.511 3.331 40.035 1.00 37.53 140 PHE A CA 1
ATOM 1122 C C . PHE A 1 140 ? 17.874 2.709 40.375 1.00 37.53 140 PHE A C 1
ATOM 1124 O O . PHE A 1 140 ? 18.862 2.999 39.704 1.00 37.53 140 PHE A O 1
ATOM 1131 N N . SER A 1 141 ? 17.954 1.877 41.416 1.00 39.38 141 SER A N 1
ATOM 1132 C CA . SER A 1 141 ? 19.106 0.989 41.595 1.00 39.38 141 SER A CA 1
ATOM 1133 C C . SER A 1 141 ? 18.750 -0.408 41.087 1.00 39.38 141 SER A C 1
ATOM 1135 O O . SER A 1 141 ? 18.273 -1.250 41.849 1.00 39.38 141 SER A O 1
ATOM 1137 N N . ASP A 1 142 ? 18.962 -0.623 39.791 1.00 33.19 142 ASP A N 1
ATOM 1138 C CA . ASP A 1 142 ? 19.022 -1.950 39.182 1.00 33.19 142 ASP A CA 1
ATOM 1139 C C . ASP A 1 142 ? 20.312 -2.639 39.663 1.00 33.19 142 ASP A C 1
ATOM 1141 O O . ASP A 1 142 ? 21.388 -2.421 39.108 1.00 33.19 142 ASP A O 1
ATOM 1145 N N . GLU A 1 143 ? 20.233 -3.442 40.726 1.00 36.06 143 GLU A N 1
ATOM 1146 C CA . GLU A 1 143 ? 21.266 -4.434 41.044 1.00 36.06 143 GLU A CA 1
ATOM 1147 C C . GLU A 1 143 ? 20.630 -5.819 41.211 1.00 36.06 143 GLU A C 1
ATOM 1149 O O . GLU A 1 143 ? 19.952 -6.125 42.196 1.00 36.06 143 GLU A O 1
ATOM 1154 N N . ASP A 1 144 ? 20.882 -6.649 40.198 1.00 33.53 144 ASP A N 1
ATOM 1155 C CA . ASP A 1 144 ? 20.636 -8.085 40.133 1.00 33.53 144 ASP A CA 1
ATOM 1156 C C . ASP A 1 144 ? 21.296 -8.827 41.309 1.00 33.53 144 ASP A C 1
ATOM 1158 O O . ASP A 1 144 ? 22.504 -9.069 41.312 1.00 33.53 144 ASP A O 1
ATOM 1162 N N . ASN A 1 145 ? 20.501 -9.271 42.286 1.00 32.94 145 ASN A N 1
ATOM 1163 C CA . ASN A 1 145 ? 20.937 -10.230 43.304 1.00 32.94 145 ASN A CA 1
ATOM 1164 C C . ASN A 1 145 ? 20.379 -11.626 43.002 1.00 32.94 145 ASN A C 1
ATOM 1166 O O . ASN A 1 145 ? 19.338 -12.035 43.512 1.00 32.94 145 ASN A O 1
ATOM 1170 N N . ASN A 1 146 ? 21.127 -12.373 42.187 1.00 31.92 146 ASN A N 1
ATOM 1171 C CA . ASN A 1 146 ? 21.057 -13.831 42.131 1.00 31.92 146 ASN A CA 1
ATOM 1172 C C . ASN A 1 146 ? 21.931 -14.412 43.259 1.00 31.92 146 ASN A C 1
ATOM 1174 O O . ASN A 1 146 ? 23.113 -14.691 43.053 1.00 31.92 146 ASN A O 1
ATOM 1178 N N . GLU A 1 147 ? 21.360 -14.605 44.449 1.00 28.50 147 GLU A N 1
ATOM 1179 C CA . GLU A 1 147 ? 21.990 -15.349 45.546 1.00 28.50 147 GLU A CA 1
ATOM 1180 C C . GLU A 1 147 ? 21.150 -16.576 45.922 1.00 28.50 147 GLU A C 1
ATOM 1182 O O . GLU A 1 147 ? 20.218 -16.491 46.717 1.00 28.50 147 GLU A O 1
ATOM 1187 N N . GLU A 1 148 ? 21.540 -17.747 45.412 1.00 31.00 148 GLU A N 1
ATOM 1188 C CA . GLU A 1 148 ? 21.205 -19.034 46.024 1.00 31.00 148 GLU A CA 1
ATOM 1189 C C . GLU A 1 148 ? 22.461 -19.919 46.159 1.00 31.00 148 GLU A C 1
ATOM 1191 O O . GLU A 1 148 ? 23.192 -20.194 45.208 1.00 31.00 148 GLU A O 1
ATOM 1196 N N . GLU A 1 149 ? 22.674 -20.366 47.400 1.00 29.59 149 GLU A N 1
ATOM 1197 C CA . GLU A 1 149 ? 23.385 -21.578 47.823 1.00 29.59 149 GLU A CA 1
ATOM 1198 C C . GLU A 1 149 ? 24.905 -21.710 47.589 1.00 29.59 149 GLU A C 1
ATOM 1200 O O . GLU A 1 149 ? 25.381 -22.460 46.734 1.00 29.59 149 GLU A O 1
ATOM 1205 N N . ARG A 1 150 ? 25.704 -21.194 48.539 1.00 29.25 150 ARG A N 1
ATOM 1206 C CA . ARG A 1 150 ? 26.895 -21.930 49.014 1.00 29.25 150 ARG A CA 1
ATOM 1207 C C . ARG A 1 150 ? 26.995 -21.955 50.535 1.00 29.25 150 ARG A C 1
ATOM 1209 O O . ARG A 1 150 ? 27.231 -20.951 51.196 1.00 29.25 150 ARG A O 1
ATOM 1216 N N . ALA A 1 151 ? 26.837 -23.164 51.056 1.00 30.30 151 ALA A N 1
ATOM 1217 C CA . ALA A 1 151 ? 26.936 -23.526 52.454 1.00 30.30 151 ALA A CA 1
ATOM 1218 C C . ALA A 1 151 ? 28.365 -23.399 53.027 1.00 30.30 151 ALA A C 1
ATOM 1220 O O . ALA A 1 151 ? 29.332 -23.886 52.446 1.00 30.30 151 ALA A O 1
ATOM 1221 N N . ASP A 1 152 ? 28.422 -22.807 54.220 1.00 28.28 152 ASP A N 1
ATOM 1222 C CA . ASP A 1 152 ? 29.132 -23.282 55.416 1.00 28.28 152 ASP A CA 1
ATOM 1223 C C . ASP A 1 152 ? 30.657 -23.528 55.327 1.00 28.28 152 ASP A C 1
ATOM 1225 O O . ASP A 1 152 ? 31.133 -24.645 55.118 1.00 28.28 152 ASP A O 1
ATOM 1229 N N . LEU A 1 153 ? 31.442 -22.481 55.613 1.00 31.64 153 LEU A N 1
ATOM 1230 C CA . LEU A 1 153 ? 32.795 -22.604 56.168 1.00 31.64 153 LEU A CA 1
ATOM 1231 C C . LEU A 1 153 ? 32.951 -21.618 57.331 1.00 31.64 153 LEU A C 1
ATOM 1233 O O . LEU A 1 153 ? 32.943 -20.402 57.153 1.00 31.64 153 LEU A O 1
ATOM 1237 N N . GLY A 1 154 ? 33.049 -22.176 58.535 1.00 28.08 154 GLY A N 1
ATOM 1238 C CA . GLY A 1 154 ? 33.079 -21.440 59.788 1.00 28.08 154 GLY A CA 1
ATOM 1239 C C . GLY A 1 154 ? 34.387 -20.717 60.124 1.00 28.08 154 GLY A C 1
ATOM 1240 O O . GLY A 1 154 ? 35.446 -20.962 59.554 1.00 28.08 154 GLY A O 1
ATOM 1241 N N . GLU A 1 155 ? 34.239 -19.884 61.158 1.00 27.52 155 GLU A N 1
ATOM 1242 C CA . GLU A 1 155 ? 35.241 -19.371 62.102 1.00 27.52 155 GLU A CA 1
ATOM 1243 C C . GLU A 1 155 ? 36.414 -18.551 61.535 1.00 27.52 155 GLU A C 1
ATOM 1245 O O . GLU A 1 155 ? 37.355 -19.086 60.964 1.00 27.52 155 GLU A O 1
ATOM 1250 N N . THR A 1 156 ? 36.461 -17.250 61.857 1.00 32.53 156 THR A N 1
ATOM 1251 C CA . THR A 1 156 ? 37.425 -16.678 62.828 1.00 32.53 156 THR A CA 1
ATOM 1252 C C . THR A 1 156 ? 37.059 -15.214 63.118 1.00 32.53 156 THR A C 1
ATOM 1254 O O . THR A 1 156 ? 37.079 -14.363 62.236 1.00 32.53 156 THR A O 1
ATOM 1257 N N . ARG A 1 157 ? 36.736 -14.925 64.384 1.00 26.86 157 ARG A N 1
ATOM 1258 C CA . ARG A 1 157 ? 36.629 -13.577 64.963 1.00 26.86 157 ARG A CA 1
ATOM 1259 C C . ARG A 1 157 ? 37.990 -12.877 64.944 1.00 26.86 157 ARG A C 1
ATOM 1261 O O . ARG A 1 157 ? 38.939 -13.417 65.508 1.00 26.86 157 ARG A O 1
ATOM 1268 N N . VAL A 1 158 ? 38.042 -11.650 64.434 1.00 32.09 158 VAL A N 1
ATOM 1269 C CA . VAL A 1 158 ? 39.030 -10.647 64.852 1.00 32.09 158 VAL A CA 1
ATOM 1270 C C . VAL A 1 158 ? 38.272 -9.346 65.098 1.00 32.09 158 VAL A C 1
ATOM 1272 O O . VAL A 1 158 ? 37.916 -8.632 64.167 1.00 32.09 158 VAL A O 1
ATOM 1275 N N . ASP A 1 159 ? 37.977 -9.103 66.373 1.00 29.30 159 ASP A N 1
ATOM 1276 C CA . ASP A 1 159 ? 37.757 -7.769 66.923 1.00 29.30 159 ASP A CA 1
ATOM 1277 C C . ASP A 1 159 ? 39.069 -6.975 66.789 1.00 29.30 159 ASP A C 1
ATOM 1279 O O . ASP A 1 159 ? 40.117 -7.514 67.142 1.00 29.30 159 ASP A O 1
ATOM 1283 N N . ASP A 1 160 ? 39.029 -5.750 66.255 1.00 32.75 160 ASP A N 1
ATOM 1284 C CA . ASP A 1 160 ? 39.539 -4.527 66.906 1.00 32.75 160 ASP A CA 1
ATOM 1285 C C . ASP A 1 160 ? 39.692 -3.360 65.900 1.00 32.75 160 ASP A C 1
ATOM 1287 O O . ASP A 1 160 ? 40.581 -3.341 65.052 1.00 32.75 160 ASP A O 1
ATOM 1291 N N . ASP A 1 161 ? 38.871 -2.331 66.133 1.00 30.83 161 ASP A N 1
ATOM 1292 C CA . ASP A 1 161 ? 39.352 -1.000 66.522 1.00 30.83 161 ASP A CA 1
ATOM 1293 C C . ASP A 1 161 ? 39.672 0.069 65.443 1.00 30.83 161 ASP A C 1
ATOM 1295 O O . ASP A 1 161 ? 40.496 -0.102 64.546 1.00 30.83 161 ASP A O 1
ATOM 1299 N N . ARG A 1 162 ? 39.119 1.267 65.725 1.00 34.44 162 ARG A N 1
ATOM 1300 C CA . ARG A 1 162 ? 39.487 2.638 65.286 1.00 34.44 162 ARG A CA 1
ATOM 1301 C C . ARG A 1 162 ? 38.748 3.261 64.100 1.00 34.44 162 ARG A C 1
ATOM 1303 O O . ARG A 1 162 ? 39.297 3.425 63.015 1.00 34.44 162 ARG A O 1
ATOM 1310 N N . ASN A 1 163 ? 37.579 3.822 64.412 1.00 33.19 163 ASN A N 1
ATOM 1311 C CA . ASN A 1 163 ? 37.047 5.012 63.747 1.00 33.19 163 ASN A CA 1
ATOM 1312 C C . ASN A 1 163 ? 37.082 6.173 64.770 1.00 33.19 163 ASN A C 1
ATOM 1314 O O . ASN A 1 163 ? 36.356 6.135 65.758 1.00 33.19 163 ASN A O 1
ATOM 1318 N N . ILE A 1 164 ? 38.009 7.128 64.612 1.00 35.75 164 ILE A N 1
ATOM 1319 C CA . ILE A 1 164 ? 38.302 8.224 65.575 1.00 35.75 164 ILE A CA 1
ATOM 1320 C C . ILE A 1 164 ? 38.014 9.622 64.989 1.00 35.75 164 ILE A C 1
ATOM 1322 O O . ILE A 1 164 ? 38.372 10.628 65.591 1.00 35.75 164 ILE A O 1
ATOM 1326 N N . LEU A 1 165 ? 37.361 9.734 63.829 1.00 33.28 165 LEU A N 1
ATOM 1327 C CA . LEU A 1 165 ? 37.250 11.035 63.153 1.00 33.28 165 LEU A CA 1
ATOM 1328 C C . LEU A 1 165 ? 35.906 11.771 63.271 1.00 33.28 165 LEU A C 1
ATOM 1330 O O . LEU A 1 165 ? 35.780 12.822 62.657 1.00 33.28 165 LEU A O 1
ATOM 1334 N N . ASP A 1 166 ? 34.959 11.293 64.082 1.00 38.09 166 ASP A N 1
ATOM 1335 C CA . ASP A 1 166 ? 33.564 11.783 64.060 1.00 38.09 166 ASP A CA 1
ATOM 1336 C C . ASP A 1 166 ? 33.157 12.694 65.245 1.00 38.09 166 ASP A C 1
ATOM 1338 O O . ASP A 1 166 ? 31.981 12.868 65.530 1.00 38.09 166 ASP A O 1
ATOM 1342 N N . GLU A 1 167 ? 34.115 13.290 65.971 1.00 40.78 167 GLU A N 1
ATOM 1343 C CA . GLU A 1 167 ? 33.827 14.190 67.117 1.00 40.78 167 GLU A CA 1
ATOM 1344 C C . GLU A 1 167 ? 34.209 15.672 66.890 1.00 40.78 167 GLU A C 1
ATOM 1346 O O . GLU A 1 167 ? 34.255 16.451 67.842 1.00 40.78 167 GLU A O 1
ATOM 1351 N N . PHE A 1 168 ? 34.471 16.110 65.651 1.00 35.53 168 PHE A N 1
ATOM 1352 C CA . PHE A 1 168 ? 34.828 17.516 65.367 1.00 35.53 168 PHE A CA 1
ATOM 1353 C C . PHE A 1 168 ? 33.860 18.285 64.450 1.00 35.53 168 PHE A C 1
ATOM 1355 O O . PHE A 1 168 ? 34.142 19.443 64.140 1.00 35.53 168 PHE A O 1
ATOM 1362 N N . GLU A 1 169 ? 32.718 17.714 64.056 1.00 42.97 169 GLU A N 1
ATOM 1363 C CA . GLU A 1 169 ? 31.768 18.406 63.162 1.00 42.97 169 GLU A CA 1
ATOM 1364 C C . GLU A 1 169 ? 30.852 19.431 63.859 1.00 42.97 169 GLU A C 1
ATOM 1366 O O . GLU A 1 169 ? 30.349 20.332 63.196 1.00 42.97 169 GLU A O 1
ATOM 1371 N N . ASP A 1 170 ? 30.756 19.432 65.192 1.00 42.38 170 ASP A N 1
ATOM 1372 C CA . ASP A 1 170 ? 29.945 20.414 65.942 1.00 42.38 170 ASP A CA 1
ATOM 1373 C C . ASP A 1 170 ? 30.694 21.726 66.289 1.00 42.38 170 ASP A C 1
ATOM 1375 O O . ASP A 1 170 ? 30.264 22.486 67.159 1.00 42.38 170 ASP A O 1
ATOM 1379 N N . PHE A 1 171 ? 31.835 22.020 65.647 1.00 37.00 171 PHE A N 1
ATOM 1380 C CA . PHE A 1 171 ? 32.637 23.225 65.942 1.00 37.00 171 PHE A CA 1
ATOM 1381 C C . PHE A 1 171 ? 32.569 24.334 64.876 1.00 37.00 171 PHE A C 1
ATOM 1383 O O . PHE A 1 171 ? 33.213 25.371 65.039 1.00 37.00 171 PHE A O 1
ATOM 1390 N N . ILE A 1 172 ? 31.809 24.165 63.792 1.00 40.38 172 ILE A N 1
ATOM 1391 C CA . ILE A 1 172 ? 31.739 25.171 62.721 1.00 40.38 172 ILE A CA 1
ATOM 1392 C C . ILE A 1 172 ? 30.350 25.818 62.726 1.00 40.38 172 ILE A C 1
ATOM 1394 O O . ILE A 1 172 ? 29.442 25.376 62.030 1.00 40.38 172 ILE A O 1
ATOM 1398 N N . GLU A 1 173 ? 30.190 26.863 63.546 1.00 38.16 173 GLU A N 1
ATOM 1399 C CA . GLU A 1 173 ? 29.062 27.796 63.433 1.00 38.16 173 GLU A CA 1
ATOM 1400 C C . GLU A 1 173 ? 29.081 28.470 62.049 1.00 38.16 173 GLU A C 1
ATOM 1402 O O . GLU A 1 173 ? 30.128 28.878 61.539 1.00 38.16 173 GLU A O 1
ATOM 1407 N N . GLU A 1 174 ? 27.897 28.549 61.443 1.00 41.16 174 GLU A N 1
ATOM 1408 C CA . GLU A 1 174 ? 27.604 29.167 60.152 1.00 41.16 174 GLU A CA 1
ATOM 1409 C C . GLU A 1 174 ? 27.906 30.678 60.184 1.00 41.16 174 GLU A C 1
ATOM 1411 O O . GLU A 1 174 ? 27.051 31.500 60.516 1.00 41.16 174 GLU A O 1
ATOM 1416 N N . ASP A 1 175 ? 29.137 31.062 59.840 1.00 44.25 175 ASP A N 1
ATOM 1417 C CA . ASP A 1 175 ? 29.519 32.466 59.673 1.00 44.25 175 ASP A CA 1
ATOM 1418 C C . ASP A 1 175 ? 28.870 33.048 58.397 1.00 44.25 175 ASP A C 1
ATOM 1420 O O . ASP A 1 175 ? 29.295 32.784 57.269 1.00 44.25 175 ASP A O 1
ATOM 1424 N N . GLU A 1 176 ? 27.830 33.872 58.577 1.00 44.06 176 GLU A N 1
ATOM 1425 C CA . GLU A 1 176 ? 27.256 34.738 57.539 1.00 44.06 176 GLU A CA 1
ATOM 1426 C C . GLU A 1 176 ? 28.346 35.660 56.953 1.00 44.06 176 GLU A C 1
ATOM 1428 O O . GLU A 1 176 ? 28.850 36.578 57.607 1.00 44.06 176 GLU A O 1
ATOM 1433 N N . TYR A 1 177 ? 28.721 35.410 55.695 1.00 40.66 177 TYR A N 1
ATOM 1434 C CA . TYR A 1 177 ? 29.774 36.135 54.982 1.00 40.66 177 TYR A CA 1
ATOM 1435 C C . TYR A 1 177 ? 29.475 37.639 54.863 1.00 40.66 177 TYR A C 1
ATOM 1437 O O . TYR A 1 177 ? 28.485 38.058 54.267 1.00 40.66 177 TYR A O 1
ATOM 1445 N N . SER A 1 178 ? 30.380 38.457 55.402 1.00 55.62 178 SER A N 1
ATOM 1446 C CA . SER A 1 178 ? 30.354 39.919 55.315 1.00 55.62 178 SER A CA 1
ATOM 1447 C C . SER A 1 178 ? 30.600 40.413 53.880 1.00 55.62 178 SER A C 1
ATOM 1449 O O . SER A 1 178 ? 31.430 39.852 53.164 1.00 55.62 178 SER A O 1
ATOM 1451 N N . ASP A 1 179 ? 29.940 41.514 53.495 1.00 56.81 179 ASP A N 1
ATOM 1452 C CA . ASP A 1 179 ? 29.988 42.197 52.185 1.00 56.81 179 ASP A CA 1
ATOM 1453 C C . ASP A 1 179 ? 31.397 42.377 51.562 1.00 56.81 179 ASP A C 1
ATOM 1455 O O . ASP A 1 179 ? 31.531 42.554 50.348 1.00 56.81 179 ASP A O 1
ATOM 1459 N N . GLU A 1 180 ? 32.476 42.313 52.352 1.00 61.41 180 GLU A N 1
ATOM 1460 C CA . GLU A 1 180 ? 33.854 42.365 51.842 1.00 61.41 180 GLU A CA 1
ATOM 1461 C C . GLU A 1 180 ? 34.264 41.118 51.027 1.00 61.41 180 GLU A C 1
ATOM 1463 O O . GLU A 1 180 ? 35.131 41.213 50.146 1.00 61.41 180 GLU A O 1
ATOM 1468 N N . ASP A 1 181 ? 33.642 39.955 51.255 1.00 60.62 181 ASP A N 1
ATOM 1469 C CA . ASP A 1 181 ? 33.963 38.723 50.521 1.00 60.62 181 ASP A CA 1
ATOM 1470 C C . ASP A 1 181 ? 33.321 38.661 49.125 1.00 60.62 181 ASP A C 1
ATOM 1472 O O . ASP A 1 181 ? 33.938 38.133 48.188 1.00 60.62 181 ASP A O 1
ATOM 1476 N N . GLU A 1 182 ? 32.172 39.316 48.916 1.00 60.94 182 GLU A N 1
ATOM 1477 C CA . GLU A 1 182 ? 31.601 39.491 47.573 1.00 60.94 182 GLU A CA 1
ATOM 1478 C C . GLU A 1 182 ? 32.513 40.343 46.674 1.00 60.94 182 GLU A C 1
ATOM 1480 O O . GLU A 1 182 ? 32.691 40.045 45.484 1.00 60.94 182 GLU A O 1
ATOM 1485 N N . GLU A 1 183 ? 33.161 41.379 47.223 1.00 66.94 183 GLU A N 1
ATOM 1486 C CA . GLU A 1 183 ? 34.127 42.182 46.465 1.00 66.94 183 GLU A CA 1
ATOM 1487 C C . GLU A 1 183 ? 35.384 41.383 46.093 1.00 66.94 183 GLU A C 1
ATOM 1489 O O . GLU A 1 183 ? 35.930 41.562 44.992 1.00 66.94 183 GLU A O 1
ATOM 1494 N N . ARG A 1 184 ? 35.840 40.470 46.965 1.00 69.06 184 ARG A N 1
ATOM 1495 C CA . ARG A 1 184 ? 36.953 39.559 46.651 1.00 69.06 184 ARG A CA 1
ATOM 1496 C C . ARG A 1 184 ? 36.594 38.608 45.512 1.00 69.06 184 ARG A C 1
ATOM 1498 O O . ARG A 1 184 ? 37.395 38.470 44.582 1.00 69.06 184 ARG A O 1
ATOM 1505 N N . GLN A 1 185 ? 35.394 38.029 45.521 1.00 67.19 185 GLN A N 1
ATOM 1506 C CA . GLN A 1 185 ? 34.937 37.152 44.438 1.00 67.19 185 GLN A CA 1
ATOM 1507 C C . GLN A 1 185 ? 34.774 37.894 43.107 1.00 67.19 185 GLN A C 1
ATOM 1509 O O . GLN A 1 185 ? 35.239 37.402 42.074 1.00 67.19 185 GLN A O 1
ATOM 1514 N N . ARG A 1 186 ? 34.234 39.122 43.112 1.00 73.94 186 ARG A N 1
ATOM 1515 C CA . ARG A 1 186 ? 34.156 39.961 41.897 1.00 73.94 186 ARG A CA 1
ATOM 1516 C C . ARG A 1 186 ? 35.531 40.322 41.332 1.00 73.94 186 ARG A C 1
ATOM 1518 O O . ARG A 1 186 ? 35.712 40.354 40.113 1.00 73.94 186 ARG A O 1
ATOM 1525 N N . LYS A 1 187 ? 36.529 40.569 42.190 1.00 74.88 187 LYS A N 1
ATOM 1526 C CA . LYS A 1 187 ? 37.917 40.790 41.741 1.00 74.88 187 LYS A CA 1
ATOM 1527 C C . LYS A 1 187 ? 38.541 39.533 41.137 1.00 74.88 187 LYS A C 1
ATOM 1529 O O . LYS A 1 187 ? 39.268 39.652 40.151 1.00 74.88 187 LYS A O 1
ATOM 1534 N N . LEU A 1 188 ? 38.261 38.353 41.691 1.00 73.44 188 LEU A N 1
ATOM 1535 C CA . LEU A 1 188 ? 38.748 37.071 41.168 1.00 73.44 188 LEU A CA 1
ATOM 1536 C C . LEU A 1 188 ? 38.140 36.740 39.799 1.00 73.44 188 LEU A C 1
ATOM 1538 O O . LEU A 1 188 ? 38.869 36.329 38.893 1.00 73.44 188 LEU A O 1
ATOM 1542 N N . THR A 1 189 ? 36.845 36.999 39.601 1.00 70.31 189 THR A N 1
ATOM 1543 C CA . THR A 1 189 ? 36.192 36.832 38.288 1.00 70.31 189 THR A CA 1
ATOM 1544 C C . THR A 1 189 ? 36.736 37.820 37.256 1.00 70.31 189 THR A C 1
ATOM 1546 O O . THR A 1 189 ? 37.122 37.399 36.166 1.00 70.31 189 THR A O 1
ATOM 1549 N N . GLN A 1 190 ? 36.917 39.100 37.609 1.00 73.38 190 GLN A N 1
ATOM 1550 C CA . GLN A 1 190 ? 37.570 40.064 36.706 1.00 73.38 190 GLN A CA 1
ATOM 1551 C C . GLN A 1 190 ? 39.040 39.717 36.406 1.00 73.38 190 GLN A C 1
ATOM 1553 O O . GLN A 1 190 ? 39.534 40.016 35.314 1.00 73.38 190 GLN A O 1
ATOM 1558 N N . GLN A 1 191 ? 39.765 39.087 37.340 1.00 66.19 191 GLN A N 1
ATOM 1559 C CA . GLN A 1 191 ? 41.111 38.569 37.070 1.00 66.19 191 GLN A CA 1
ATOM 1560 C C . GLN A 1 191 ? 41.087 37.390 36.093 1.00 66.19 191 GLN A C 1
ATOM 1562 O O . GLN A 1 191 ? 41.918 37.367 35.184 1.00 66.19 191 GLN A O 1
ATOM 1567 N N . ARG A 1 192 ? 40.135 36.456 36.226 1.00 63.19 192 ARG A N 1
ATOM 1568 C CA . ARG A 1 192 ? 39.972 35.329 35.291 1.00 63.19 192 ARG A CA 1
ATOM 1569 C C . ARG A 1 192 ? 39.638 35.801 33.873 1.00 63.19 192 ARG A C 1
ATOM 1571 O O . ARG A 1 192 ? 40.277 35.345 32.926 1.00 63.19 192 ARG A O 1
ATOM 1578 N N . GLU A 1 193 ? 38.753 36.785 33.718 1.00 57.56 193 GLU A N 1
ATOM 1579 C CA . GLU A 1 193 ? 38.436 37.363 32.400 1.00 57.56 193 GLU A CA 1
ATOM 1580 C C . GLU A 1 193 ? 39.629 38.101 31.768 1.00 57.56 193 GLU A C 1
ATOM 1582 O O . GLU A 1 193 ? 39.842 38.048 30.554 1.00 57.56 193 GLU A O 1
ATOM 1587 N N . ARG A 1 194 ? 40.464 38.769 32.579 1.00 55.31 194 ARG A N 1
ATOM 1588 C CA . ARG A 1 194 ? 41.708 39.383 32.085 1.00 55.31 194 ARG A CA 1
ATOM 1589 C C . ARG A 1 194 ? 42.790 38.356 31.750 1.00 55.31 194 ARG A C 1
ATOM 1591 O O . ARG A 1 194 ? 43.596 38.630 30.861 1.00 55.31 194 ARG A O 1
ATOM 1598 N N . ALA A 1 195 ? 42.807 37.202 32.416 1.00 50.50 195 ALA A N 1
ATOM 1599 C CA . ALA A 1 195 ? 43.737 36.115 32.124 1.00 50.50 195 ALA A CA 1
ATOM 1600 C C . ALA A 1 195 ? 43.384 35.387 30.814 1.00 50.50 195 ALA A C 1
ATOM 1602 O O . ALA A 1 195 ? 44.284 35.091 30.030 1.00 50.50 195 ALA A O 1
ATOM 1603 N N . GLN A 1 196 ? 42.095 35.203 30.502 1.00 44.75 196 GLN A N 1
ATOM 1604 C CA . GLN A 1 196 ? 41.671 34.559 29.248 1.00 44.75 196 GLN A CA 1
ATOM 1605 C C . GLN A 1 196 ? 42.040 35.345 27.980 1.00 44.75 196 GLN A C 1
ATOM 1607 O O . GLN A 1 196 ? 42.196 34.754 26.918 1.00 44.75 196 GLN A O 1
ATOM 1612 N N . LYS A 1 197 ? 42.282 36.661 28.064 1.00 39.16 197 LYS A N 1
ATOM 1613 C CA . LYS A 1 197 ? 42.729 37.455 26.900 1.00 39.16 197 LYS A CA 1
ATOM 1614 C C . LYS A 1 197 ? 44.240 37.427 26.638 1.00 39.16 197 LYS A C 1
ATOM 1616 O O . LYS A 1 197 ? 44.711 38.161 25.770 1.00 39.16 197 LYS A O 1
ATOM 1621 N N . LYS A 1 198 ? 45.016 36.599 27.347 1.00 35.12 198 LYS A N 1
ATOM 1622 C CA . LYS A 1 198 ? 46.452 36.403 27.083 1.00 35.12 198 LYS A CA 1
ATOM 1623 C C . LYS A 1 198 ? 46.864 34.937 27.245 1.00 35.12 198 LYS A C 1
ATOM 1625 O O . LYS A 1 198 ? 47.723 34.621 28.062 1.00 35.12 198 LYS A O 1
ATOM 1630 N N . GLY A 1 199 ? 46.272 34.051 26.447 1.00 32.94 199 GLY A N 1
ATOM 1631 C CA . GLY A 1 199 ? 46.832 32.717 26.219 1.00 32.94 199 GLY A CA 1
ATOM 1632 C C . GLY A 1 199 ? 48.189 32.825 25.496 1.00 32.94 199 GLY A C 1
ATOM 1633 O O . GLY A 1 199 ? 48.292 33.583 24.524 1.00 32.94 199 GLY A O 1
ATOM 1634 N N . PRO A 1 200 ? 49.251 32.156 25.974 1.00 35.41 200 PRO A N 1
ATOM 1635 C CA . PRO A 1 200 ? 50.590 32.283 25.417 1.00 35.41 200 PRO A CA 1
ATOM 1636 C C . PRO A 1 200 ? 50.686 31.501 24.103 1.00 35.41 200 PRO A C 1
ATOM 1638 O O . PRO A 1 200 ? 50.545 30.283 24.083 1.00 35.41 200 PRO A O 1
ATOM 1641 N N . ARG A 1 201 ? 50.954 32.205 22.998 1.00 34.81 201 ARG A N 1
ATOM 1642 C CA . ARG A 1 201 ? 51.397 31.575 21.749 1.00 34.81 201 ARG A CA 1
ATOM 1643 C C . ARG A 1 201 ? 52.694 30.816 22.031 1.00 34.81 201 ARG A C 1
ATOM 1645 O O . ARG A 1 201 ? 53.652 31.415 22.527 1.00 34.81 201 ARG A O 1
ATOM 1652 N N . LEU A 1 202 ? 52.693 29.517 21.747 1.00 37.16 202 LEU A N 1
ATOM 1653 C CA . LEU A 1 202 ? 53.840 28.626 21.882 1.00 37.16 202 LEU A CA 1
ATOM 1654 C C . LEU A 1 202 ? 54.889 29.018 20.825 1.00 37.16 202 LEU A C 1
ATOM 1656 O O . LEU A 1 202 ? 54.871 28.551 19.694 1.00 37.16 202 LEU A O 1
ATOM 1660 N N . ASP A 1 203 ? 55.751 29.970 21.169 1.00 41.69 203 ASP A N 1
ATOM 1661 C CA . ASP A 1 203 ? 56.824 30.442 20.297 1.00 41.69 203 ASP A CA 1
ATOM 1662 C C . ASP A 1 203 ? 58.020 29.484 20.404 1.00 41.69 203 ASP A C 1
ATOM 1664 O O . ASP A 1 203 ? 58.844 29.571 21.322 1.00 41.69 203 ASP A O 1
ATOM 1668 N N . THR A 1 204 ? 58.094 28.541 19.464 1.00 45.22 204 THR A N 1
ATOM 1669 C CA . THR A 1 204 ? 59.162 27.535 19.338 1.00 45.22 204 THR A CA 1
ATOM 1670 C C . THR A 1 204 ? 60.536 28.147 19.036 1.00 45.22 204 THR A C 1
ATOM 1672 O O . THR A 1 204 ? 61.549 27.451 19.121 1.00 45.22 204 THR A O 1
ATOM 1675 N N . SER A 1 205 ? 60.632 29.463 18.799 1.00 50.78 205 SER A N 1
ATOM 1676 C CA . SER A 1 205 ? 61.918 30.146 18.605 1.00 50.78 205 SER A CA 1
ATOM 1677 C C . SER A 1 205 ? 62.805 30.178 19.859 1.00 50.78 205 SER A C 1
ATOM 1679 O O . SER A 1 205 ? 64.007 30.427 19.755 1.00 50.78 205 SER A O 1
ATOM 1681 N N . LYS A 1 206 ? 62.264 29.879 21.051 1.00 47.44 206 LYS A N 1
ATOM 1682 C CA . LYS A 1 206 ? 63.039 29.874 22.308 1.00 47.44 206 LYS A CA 1
ATOM 1683 C C . LYS A 1 206 ? 63.767 28.569 22.629 1.00 47.44 206 LYS A C 1
ATOM 1685 O O . LYS A 1 206 ? 64.495 28.525 23.621 1.00 47.44 206 LYS A O 1
ATOM 1690 N N . LEU A 1 207 ? 63.665 27.546 21.779 1.00 50.34 207 LEU A N 1
ATOM 1691 C CA . LEU A 1 207 ? 64.477 26.329 21.913 1.00 50.34 207 LEU A CA 1
ATOM 1692 C C . LEU A 1 207 ? 65.967 26.549 21.578 1.00 50.34 207 LEU A C 1
ATOM 1694 O O . LEU A 1 207 ? 66.776 25.653 21.794 1.00 50.34 207 LEU A O 1
ATOM 1698 N N . SER A 1 208 ? 66.375 27.752 21.150 1.00 55.66 208 SER A N 1
ATOM 1699 C CA . SER A 1 208 ? 67.781 28.063 20.844 1.00 55.66 208 SER A CA 1
ATOM 1700 C C . SER A 1 208 ? 68.732 28.028 22.049 1.00 55.66 208 SER A C 1
ATOM 1702 O O . SER A 1 208 ? 69.944 28.063 21.853 1.00 55.66 208 SER A O 1
ATOM 1704 N N . ASN A 1 209 ? 68.215 28.002 23.283 1.00 55.47 209 ASN A N 1
ATOM 1705 C CA . ASN A 1 209 ? 69.033 28.091 24.499 1.00 55.47 209 ASN A CA 1
ATOM 1706 C C . ASN A 1 209 ? 69.067 26.792 25.319 1.00 55.47 209 ASN A C 1
ATOM 1708 O O . ASN A 1 209 ? 69.569 26.802 26.444 1.00 55.47 209 ASN A O 1
ATOM 1712 N N . VAL A 1 210 ? 68.541 25.690 24.782 1.00 60.69 210 VAL A N 1
ATOM 1713 C CA . VAL A 1 210 ? 68.683 24.368 25.400 1.00 60.69 210 VAL A CA 1
ATOM 1714 C C . VAL A 1 210 ? 70.036 23.788 24.994 1.00 60.69 210 VAL A C 1
ATOM 1716 O O . VAL A 1 210 ? 70.402 23.808 23.819 1.00 60.69 210 VAL A O 1
ATOM 1719 N N . ASP A 1 211 ? 70.800 23.317 25.980 1.00 68.62 211 ASP A N 1
ATOM 1720 C CA . ASP A 1 211 ? 72.102 22.694 25.749 1.00 68.62 211 ASP A CA 1
ATOM 1721 C C . ASP A 1 211 ? 71.964 21.486 24.811 1.00 68.62 211 ASP A C 1
ATOM 1723 O O . ASP A 1 211 ? 70.963 20.763 24.828 1.00 68.62 211 ASP A O 1
ATOM 1727 N N . ARG A 1 212 ? 72.976 21.265 23.972 1.00 68.50 212 ARG A N 1
ATOM 1728 C CA . ARG A 1 212 ? 72.931 20.282 22.886 1.00 68.50 212 ARG A CA 1
ATOM 1729 C C . ARG A 1 212 ? 72.746 18.853 23.405 1.00 68.50 212 ARG A C 1
ATOM 1731 O O . ARG A 1 212 ? 72.104 18.060 22.727 1.00 68.50 212 ARG A O 1
ATOM 1738 N N . GLU A 1 213 ? 73.249 18.544 24.604 1.00 69.44 213 GLU A N 1
ATOM 1739 C CA . GLU A 1 213 ? 73.004 17.254 25.272 1.00 69.44 213 GLU A CA 1
ATOM 1740 C C . GLU A 1 213 ? 71.538 17.080 25.683 1.00 69.44 213 GLU A C 1
ATOM 1742 O O . GLU A 1 213 ? 70.963 16.014 25.477 1.00 69.44 213 GLU A O 1
ATOM 1747 N N . SER A 1 214 ? 70.901 18.129 26.206 1.00 69.25 214 SER A N 1
ATOM 1748 C CA . SER A 1 214 ? 69.488 18.088 26.600 1.00 69.25 214 SER A CA 1
ATOM 1749 C C . SER A 1 214 ? 68.558 17.996 25.391 1.00 69.25 214 SER A C 1
ATOM 1751 O O . SER A 1 214 ? 67.555 17.294 25.453 1.00 69.25 214 SER A O 1
ATOM 1753 N N . LEU A 1 215 ? 68.908 18.646 24.274 1.00 63.16 215 LEU A N 1
ATOM 1754 C CA . LEU A 1 215 ? 68.204 18.477 22.998 1.00 63.16 215 LEU A CA 1
ATOM 1755 C C . LEU A 1 215 ? 68.339 17.053 22.457 1.00 63.16 215 LEU A C 1
ATOM 1757 O O . LEU A 1 215 ? 67.366 16.503 21.959 1.00 63.16 215 LEU A O 1
ATOM 1761 N N . GLN A 1 216 ? 69.517 16.441 22.581 1.00 70.06 216 GLN A N 1
ATOM 1762 C CA . GLN A 1 216 ? 69.728 15.067 22.136 1.00 70.06 216 GLN A CA 1
ATOM 1763 C C . GLN A 1 216 ? 68.939 14.062 22.985 1.00 70.06 216 GLN A C 1
ATOM 1765 O O . GLN A 1 216 ? 68.351 13.153 22.417 1.00 70.06 216 GLN A O 1
ATOM 1770 N N . GLN A 1 217 ? 68.837 14.273 24.304 1.00 68.88 217 GLN A N 1
ATOM 1771 C CA . GLN A 1 217 ? 67.944 13.482 25.163 1.00 68.88 217 GLN A CA 1
ATOM 1772 C C . GLN A 1 217 ? 66.467 13.700 24.819 1.00 68.88 217 GLN A C 1
ATOM 1774 O O . GLN A 1 217 ? 65.702 12.746 24.796 1.00 68.88 217 GLN A O 1
ATOM 1779 N N . LEU A 1 218 ? 66.058 14.934 24.507 1.00 65.81 218 LEU A N 1
ATOM 1780 C CA . LEU A 1 218 ? 64.706 15.216 24.017 1.00 65.81 218 LEU A CA 1
ATOM 1781 C C . LEU A 1 218 ? 64.420 14.477 22.703 1.00 65.81 218 LEU A C 1
ATOM 1783 O O . LEU A 1 218 ? 63.362 13.875 22.580 1.00 65.81 218 LEU A O 1
ATOM 1787 N N . PHE A 1 219 ? 65.369 14.462 21.763 1.00 67.00 219 PHE A N 1
ATOM 1788 C CA . PHE A 1 219 ? 65.241 13.714 20.509 1.00 67.00 219 PHE A CA 1
ATOM 1789 C C . PHE A 1 219 ? 65.263 12.195 20.707 1.00 67.00 219 PHE A C 1
ATOM 1791 O O . PHE A 1 219 ? 64.607 11.484 19.957 1.00 67.00 219 PHE A O 1
ATOM 1798 N N . GLU A 1 220 ? 65.993 11.691 21.702 1.00 69.38 220 GLU A N 1
ATOM 1799 C CA . GLU A 1 220 ? 66.028 10.263 22.036 1.00 69.38 220 GLU A CA 1
ATOM 1800 C C . GLU A 1 220 ? 64.733 9.805 22.727 1.00 69.38 220 GLU A C 1
ATOM 1802 O O . GLU A 1 220 ? 64.295 8.680 22.513 1.00 69.38 220 GLU A O 1
ATOM 1807 N N . VAL A 1 221 ? 64.097 10.677 23.520 1.00 67.31 221 VAL A N 1
ATOM 1808 C CA . VAL A 1 221 ? 62.846 10.367 24.234 1.00 67.31 221 VAL A CA 1
ATOM 1809 C C . VAL A 1 221 ? 61.603 10.591 23.369 1.00 67.31 221 VAL A C 1
ATOM 1811 O O . VAL A 1 221 ? 60.667 9.803 23.459 1.00 67.31 221 VAL A O 1
ATOM 1814 N N . PHE A 1 222 ? 61.565 11.650 22.556 1.00 64.44 222 PHE A N 1
ATOM 1815 C CA . PHE A 1 222 ? 60.359 12.062 21.821 1.00 64.44 222 PHE A CA 1
ATOM 1816 C C . PHE A 1 222 ? 60.459 11.908 20.296 1.00 64.44 222 PHE A C 1
ATOM 1818 O O . PHE A 1 222 ? 59.498 12.223 19.596 1.00 64.44 222 PHE A O 1
ATOM 1825 N N . GLY A 1 223 ? 61.596 11.446 19.765 1.00 61.16 223 GLY A N 1
ATOM 1826 C CA . GLY A 1 223 ? 61.834 11.418 18.321 1.00 61.16 223 GLY A CA 1
ATOM 1827 C C . GLY A 1 223 ? 62.017 12.825 17.732 1.00 61.16 223 GLY A C 1
ATOM 1828 O O . GLY A 1 223 ? 61.870 13.845 18.407 1.00 61.16 223 GLY A O 1
ATOM 1829 N N . ASN A 1 224 ? 62.387 12.914 16.452 1.00 63.97 224 ASN A N 1
ATOM 1830 C CA . ASN A 1 224 ? 62.624 14.196 15.765 1.00 63.97 224 ASN A CA 1
ATOM 1831 C C . ASN A 1 224 ? 61.348 14.843 15.188 1.00 63.97 224 ASN A C 1
ATOM 1833 O O . ASN A 1 224 ? 61.455 15.802 14.426 1.00 63.97 224 ASN A O 1
ATOM 1837 N N . GLY A 1 225 ? 60.167 14.320 15.526 1.00 60.78 225 GLY A N 1
ATOM 1838 C CA . GLY A 1 225 ? 58.875 14.795 15.031 1.00 60.78 225 GLY A CA 1
ATOM 1839 C C . GLY A 1 225 ? 58.522 14.360 13.603 1.00 60.78 225 GLY A C 1
ATOM 1840 O O . GLY A 1 225 ? 57.356 14.456 13.241 1.00 60.78 225 GLY A O 1
ATOM 1841 N N . ALA A 1 226 ? 59.469 13.831 12.816 1.00 60.88 226 ALA A N 1
ATOM 1842 C CA . ALA A 1 226 ? 59.198 13.382 11.444 1.00 60.88 226 ALA A CA 1
ATOM 1843 C C . ALA A 1 226 ? 58.304 12.130 11.398 1.00 60.88 226 ALA A C 1
ATOM 1845 O O . ALA A 1 226 ? 57.606 11.891 10.422 1.00 60.88 226 ALA A O 1
ATOM 1846 N N . GLU A 1 227 ? 58.263 11.353 12.482 1.00 60.84 227 GLU A N 1
ATOM 1847 C CA . GLU A 1 227 ? 57.347 10.212 12.626 1.00 60.84 227 GLU A CA 1
ATOM 1848 C C . GLU A 1 227 ? 55.866 10.630 12.642 1.00 60.84 227 GLU A C 1
ATOM 1850 O O . GLU A 1 227 ? 55.006 9.788 12.407 1.00 60.84 227 GLU A O 1
ATOM 1855 N N . TYR A 1 228 ? 55.569 11.916 12.865 1.00 58.78 228 TYR A N 1
ATOM 1856 C CA . TYR A 1 228 ? 54.216 12.483 12.829 1.00 58.78 228 TYR A CA 1
ATOM 1857 C C . TYR A 1 228 ? 53.951 13.320 11.572 1.00 58.78 228 TYR A C 1
ATOM 1859 O O . TYR A 1 228 ? 52.879 13.901 11.456 1.00 58.78 228 TYR A O 1
ATOM 1867 N N . GLU A 1 229 ? 54.898 13.404 10.631 1.00 60.84 229 GLU A N 1
ATOM 1868 C CA . GLU A 1 229 ? 54.728 14.192 9.401 1.00 60.84 229 GLU A CA 1
ATOM 1869 C C . GLU A 1 229 ? 53.570 13.637 8.555 1.00 60.84 229 GLU A C 1
ATOM 1871 O O . GLU A 1 229 ? 52.746 14.405 8.075 1.00 60.84 229 GLU A O 1
ATOM 1876 N N . TRP A 1 230 ? 53.406 12.307 8.512 1.00 61.75 230 TRP A N 1
ATOM 1877 C CA . TRP A 1 230 ? 52.250 11.660 7.877 1.00 61.75 230 TRP A CA 1
ATOM 1878 C C . TRP A 1 230 ? 50.928 11.924 8.617 1.00 61.75 230 TRP A C 1
ATOM 1880 O O . TRP A 1 230 ? 49.883 11.991 7.984 1.00 61.75 230 TRP A O 1
ATOM 1890 N N . ALA A 1 231 ? 50.959 12.080 9.946 1.00 60.00 231 ALA A N 1
ATOM 1891 C CA . ALA A 1 231 ? 49.771 12.387 10.742 1.00 60.00 231 ALA A CA 1
ATOM 1892 C C . ALA A 1 231 ? 49.362 13.857 10.578 1.00 60.00 231 ALA A C 1
ATOM 1894 O O . ALA A 1 231 ? 48.176 14.158 10.547 1.00 60.00 231 ALA A O 1
ATOM 1895 N N . LEU A 1 232 ? 50.336 14.761 10.424 1.00 66.06 232 LEU A N 1
ATOM 1896 C CA . LEU A 1 232 ? 50.099 16.162 10.081 1.00 66.06 232 LEU A CA 1
ATOM 1897 C C . LEU A 1 232 ? 49.604 16.318 8.641 1.00 66.06 232 LEU A C 1
ATOM 1899 O O . LEU A 1 232 ? 48.699 17.109 8.433 1.00 66.06 232 LEU A O 1
ATOM 1903 N N . GLU A 1 233 ? 50.127 15.561 7.671 1.00 59.69 233 GLU A N 1
ATOM 1904 C CA . GLU A 1 233 ? 49.577 15.539 6.306 1.00 59.69 233 GLU A CA 1
ATOM 1905 C C . GLU A 1 233 ? 48.174 14.919 6.268 1.00 59.69 233 GLU A C 1
ATOM 1907 O O . GLU A 1 233 ? 47.312 15.424 5.557 1.00 59.69 233 GLU A O 1
ATOM 1912 N N . ALA A 1 234 ? 47.911 13.860 7.044 1.00 59.06 234 ALA A N 1
ATOM 1913 C CA . ALA A 1 234 ? 46.568 13.296 7.183 1.00 59.06 234 ALA A CA 1
ATOM 1914 C C . ALA A 1 234 ? 45.604 14.312 7.809 1.00 59.06 234 ALA A C 1
ATOM 1916 O O . ALA A 1 234 ? 44.505 14.489 7.298 1.00 59.06 234 ALA A O 1
ATOM 1917 N N . GLN A 1 235 ? 46.048 15.035 8.841 1.00 54.31 235 GLN A N 1
ATOM 1918 C CA . GLN A 1 235 ? 45.265 16.088 9.478 1.00 54.31 235 GLN A CA 1
ATOM 1919 C C . GLN A 1 235 ? 45.083 17.313 8.568 1.00 54.31 235 GLN A C 1
ATOM 1921 O O . GLN A 1 235 ? 43.995 17.863 8.529 1.00 54.31 235 GLN A O 1
ATOM 1926 N N . GLU A 1 236 ? 46.089 17.731 7.793 1.00 54.06 236 GLU A N 1
ATOM 1927 C CA . GLU A 1 236 ? 45.943 18.808 6.800 1.00 54.06 236 GLU A CA 1
ATOM 1928 C C . GLU A 1 236 ? 45.014 18.384 5.654 1.00 54.06 236 GLU A C 1
ATOM 1930 O O . GLU A 1 236 ? 44.212 19.194 5.201 1.00 54.06 236 GLU A O 1
ATOM 1935 N N . MET A 1 237 ? 45.048 17.117 5.220 1.00 48.59 237 MET A N 1
ATOM 1936 C CA . MET A 1 237 ? 44.076 16.583 4.258 1.00 48.59 237 MET A CA 1
ATOM 1937 C C . MET A 1 237 ? 42.663 16.461 4.852 1.00 48.59 237 MET A C 1
ATOM 1939 O O . MET A 1 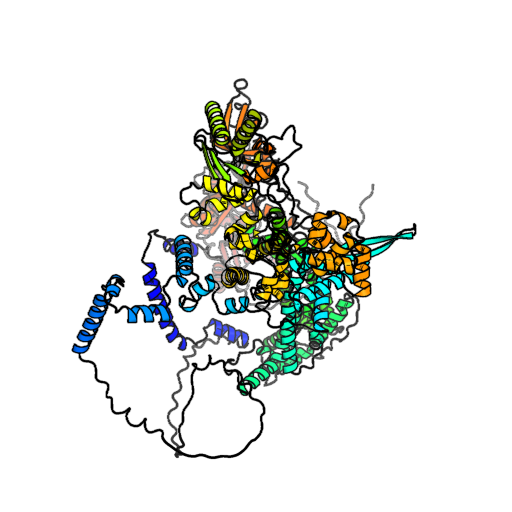237 ? 41.691 16.678 4.128 1.00 48.59 237 MET A O 1
ATOM 1943 N N . GLU A 1 238 ? 42.526 16.158 6.146 1.00 42.41 238 GLU A N 1
ATOM 1944 C CA . GLU A 1 238 ? 41.244 16.180 6.867 1.00 42.41 238 GLU A CA 1
ATOM 1945 C C . GLU A 1 238 ? 40.717 17.615 7.038 1.00 42.41 238 GLU A C 1
ATOM 1947 O O . GLU A 1 238 ? 39.548 17.875 6.750 1.00 42.41 238 GLU A O 1
ATOM 1952 N N . ASP A 1 239 ? 41.577 18.564 7.413 1.00 42.16 239 ASP A N 1
ATOM 1953 C CA . ASP A 1 239 ? 41.242 19.977 7.620 1.00 42.16 239 ASP A CA 1
ATOM 1954 C C . ASP A 1 239 ? 40.921 20.693 6.292 1.00 42.16 239 ASP A C 1
ATOM 1956 O O . ASP A 1 239 ? 40.004 21.516 6.236 1.00 42.16 239 ASP A O 1
ATOM 1960 N N . GLU A 1 240 ? 41.638 20.389 5.202 1.00 44.97 240 GLU A N 1
ATOM 1961 C CA . GLU A 1 240 ? 41.333 20.921 3.864 1.00 44.97 240 GLU A CA 1
ATOM 1962 C C . GLU A 1 240 ? 40.130 20.213 3.212 1.00 44.97 240 GLU A C 1
ATOM 1964 O O . GLU A 1 240 ? 39.453 20.808 2.366 1.00 44.97 240 GLU A O 1
ATOM 1969 N N . GLY A 1 241 ? 39.834 18.970 3.612 1.00 40.59 241 GLY A N 1
ATOM 1970 C CA . GLY A 1 241 ? 38.727 18.164 3.095 1.00 40.59 241 GLY A CA 1
ATOM 1971 C C . GLY A 1 241 ? 37.365 18.430 3.748 1.00 40.59 241 GLY A C 1
ATOM 1972 O O . GLY A 1 241 ? 36.338 18.269 3.085 1.00 40.59 241 GLY A O 1
ATOM 1973 N N . ASN A 1 242 ? 37.319 18.882 5.006 1.00 36.84 242 ASN A N 1
ATOM 1974 C CA . ASN A 1 242 ? 36.068 19.053 5.754 1.00 36.84 242 ASN A CA 1
ATOM 1975 C C . ASN A 1 242 ? 35.624 20.519 5.859 1.00 36.84 242 ASN A C 1
ATOM 1977 O O . ASN A 1 242 ? 35.719 21.181 6.893 1.00 36.84 242 ASN A O 1
ATOM 1981 N N . GLY A 1 243 ? 35.031 21.019 4.776 1.00 39.25 243 GLY A N 1
ATOM 1982 C CA . GLY A 1 243 ? 34.193 22.214 4.831 1.00 39.25 243 GLY A CA 1
ATOM 1983 C C . GLY A 1 243 ? 32.964 21.985 5.722 1.00 39.25 243 GLY A C 1
ATOM 1984 O O . GLY A 1 243 ? 32.023 21.322 5.310 1.00 39.25 243 GLY A O 1
ATOM 1985 N N . GLU A 1 244 ? 32.981 22.543 6.934 1.00 42.28 244 GLU A N 1
ATOM 1986 C CA . GLU A 1 244 ? 31.829 22.812 7.825 1.00 42.28 244 GLU A CA 1
ATOM 1987 C C . GLU A 1 244 ? 30.879 21.651 8.210 1.00 42.28 244 GLU A C 1
ATOM 1989 O O . GLU A 1 244 ? 29.896 21.890 8.915 1.00 42.28 244 GLU A O 1
ATOM 1994 N N . ASN A 1 245 ? 31.173 20.395 7.875 1.00 42.31 245 ASN A N 1
ATOM 1995 C CA . ASN A 1 245 ? 30.416 19.248 8.381 1.00 42.31 245 ASN A CA 1
ATOM 1996 C C . ASN A 1 245 ? 31.049 18.713 9.668 1.00 42.31 245 ASN A C 1
ATOM 1998 O O . ASN A 1 245 ? 31.964 17.898 9.640 1.00 42.31 245 ASN A O 1
ATOM 2002 N N . LEU A 1 246 ? 30.533 19.246 10.779 1.00 42.62 246 LEU A N 1
ATOM 2003 C CA . LEU A 1 246 ? 30.648 18.786 12.166 1.00 42.62 246 LEU A CA 1
ATOM 2004 C C . LEU A 1 246 ? 31.137 17.333 12.285 1.00 42.62 246 LEU A C 1
ATOM 2006 O O . LEU A 1 246 ? 30.450 16.410 11.843 1.00 42.62 246 LEU A O 1
ATOM 2010 N N . GLU A 1 247 ? 32.287 17.140 12.935 1.00 41.47 247 GLU A N 1
ATOM 2011 C CA . GLU A 1 247 ? 32.724 15.826 13.412 1.00 41.47 247 GLU A CA 1
ATOM 2012 C C . GLU A 1 247 ? 31.560 15.103 14.119 1.00 41.47 247 GLU A C 1
ATOM 2014 O O . GLU A 1 247 ? 30.739 15.761 14.776 1.00 41.47 247 GLU A O 1
ATOM 2019 N N . PRO A 1 248 ? 31.473 13.759 14.040 1.00 43.78 248 PRO A N 1
ATOM 2020 C CA . PRO A 1 248 ? 30.610 12.997 14.927 1.00 43.78 248 PRO A CA 1
ATOM 2021 C C . PRO A 1 248 ? 31.118 13.205 16.353 1.00 43.78 248 PRO A C 1
ATOM 2023 O O . PRO A 1 248 ? 32.029 12.534 16.834 1.00 43.78 248 PRO A O 1
ATOM 2026 N N . THR A 1 249 ? 30.529 14.207 16.992 1.00 45.91 249 THR A N 1
ATOM 2027 C CA . THR A 1 249 ? 30.783 14.618 18.359 1.00 45.91 249 THR A CA 1
ATOM 2028 C C . THR A 1 249 ? 30.589 13.400 19.246 1.00 45.91 249 THR A C 1
ATOM 2030 O O . THR A 1 249 ? 29.564 12.718 19.162 1.00 45.91 249 THR A O 1
ATOM 2033 N N . SER A 1 250 ? 31.608 13.090 20.048 1.00 54.38 250 SER A N 1
ATOM 2034 C CA . SER A 1 250 ? 31.533 12.057 21.079 1.00 54.38 250 SER A CA 1
ATOM 2035 C C . SER A 1 250 ? 30.219 12.186 21.861 1.00 54.38 250 SER A C 1
ATOM 2037 O O . SER A 1 250 ? 29.734 13.297 22.087 1.00 54.38 250 SER A O 1
ATOM 2039 N N . LEU A 1 251 ? 29.671 11.048 22.300 1.00 53.47 251 LEU A N 1
ATOM 2040 C CA . LEU A 1 251 ? 28.509 10.954 23.195 1.00 53.47 251 LEU A CA 1
ATOM 2041 C C . LEU A 1 251 ? 28.592 11.949 24.370 1.00 53.47 251 LEU A C 1
ATOM 2043 O O . LEU A 1 251 ? 27.574 12.486 24.797 1.00 53.47 251 LEU A O 1
ATOM 2047 N N . ASP A 1 252 ? 29.812 12.248 24.825 1.00 58.59 252 ASP A N 1
ATOM 2048 C CA . ASP A 1 252 ? 30.099 13.149 25.943 1.00 58.59 252 ASP A CA 1
ATOM 2049 C C . ASP A 1 252 ? 29.821 14.639 25.655 1.00 58.59 252 ASP A C 1
ATOM 2051 O O . ASP A 1 252 ? 29.768 15.441 26.590 1.00 58.59 252 ASP A O 1
ATOM 2055 N N . GLU A 1 253 ? 29.654 15.042 24.390 1.00 62.16 253 GLU A N 1
ATOM 2056 C CA . GLU A 1 253 ? 29.413 16.445 24.011 1.00 62.16 253 GLU A CA 1
ATOM 2057 C C . GLU A 1 253 ? 27.928 16.774 23.787 1.00 62.16 253 GLU A C 1
ATOM 2059 O O . GLU A 1 253 ? 27.531 17.940 23.878 1.00 62.16 253 GLU A O 1
ATOM 2064 N N . VAL A 1 254 ? 27.086 15.763 23.542 1.00 62.84 254 VAL A N 1
ATOM 2065 C CA . VAL A 1 254 ? 25.665 15.934 23.204 1.00 62.84 254 VAL A CA 1
ATOM 2066 C C . VAL A 1 254 ? 24.789 15.501 24.379 1.00 62.84 254 VAL A C 1
ATOM 2068 O O . VAL A 1 254 ? 24.469 14.331 24.551 1.00 62.84 254 VAL A O 1
ATOM 2071 N N . PHE A 1 255 ? 24.361 16.465 25.195 1.00 73.00 255 PHE A N 1
ATOM 2072 C CA . PHE A 1 255 ? 23.568 16.186 26.402 1.00 73.00 255 PHE A CA 1
ATOM 2073 C C . PHE A 1 255 ? 22.053 16.095 26.149 1.00 73.00 255 PHE A C 1
ATOM 2075 O O . PHE A 1 255 ? 21.322 15.543 26.975 1.00 73.00 255 PHE A O 1
ATOM 2082 N N . GLU A 1 256 ? 21.539 16.669 25.054 1.00 81.06 256 GLU A N 1
ATOM 2083 C CA . GLU A 1 256 ? 20.101 16.642 24.771 1.00 81.06 256 GLU A CA 1
ATOM 2084 C C . GLU A 1 256 ? 19.691 15.321 24.107 1.00 81.06 256 GLU A C 1
ATOM 2086 O O . GLU A 1 256 ? 20.103 15.003 22.995 1.00 81.06 256 GLU A O 1
ATOM 2091 N N . HIS A 1 257 ? 18.794 14.576 24.760 1.00 76.75 257 HIS A N 1
ATOM 2092 C CA . HIS A 1 257 ? 18.317 13.276 24.272 1.00 76.75 257 HIS A CA 1
ATOM 2093 C C . HIS A 1 257 ? 17.702 13.330 22.859 1.00 76.75 257 HIS A C 1
ATOM 2095 O O . HIS A 1 257 ? 17.834 12.383 22.090 1.00 76.75 257 HIS A O 1
ATOM 2101 N N . ALA A 1 258 ? 17.053 14.440 22.488 1.00 78.56 258 ALA A N 1
ATOM 2102 C CA . ALA A 1 258 ? 16.505 14.611 21.141 1.00 78.56 258 ALA A CA 1
ATOM 2103 C C . ALA A 1 258 ? 17.608 14.695 20.070 1.00 78.56 258 ALA A C 1
ATOM 2105 O O . ALA A 1 258 ? 17.461 14.100 19.007 1.00 78.56 258 ALA A O 1
ATOM 2106 N N . GLU A 1 259 ? 18.717 15.375 20.374 1.00 79.38 259 GLU A N 1
ATOM 2107 C CA . GLU A 1 259 ? 19.868 15.507 19.475 1.00 79.38 259 GLU A CA 1
ATOM 2108 C C . GLU A 1 259 ? 20.653 14.188 19.393 1.00 79.38 259 GLU A C 1
ATOM 2110 O O . GLU A 1 259 ? 21.054 13.778 18.305 1.00 79.38 259 GLU A O 1
ATOM 2115 N N . LEU A 1 260 ? 20.782 13.462 20.514 1.00 74.81 260 LEU A N 1
ATOM 2116 C CA . LEU A 1 260 ? 21.315 12.094 20.518 1.00 74.81 260 LEU A CA 1
ATOM 2117 C C . LEU A 1 260 ? 20.488 11.168 19.620 1.00 74.81 260 LEU A C 1
ATOM 2119 O O . LEU A 1 260 ? 21.056 10.412 18.837 1.00 74.81 260 LEU A O 1
ATOM 2123 N N . LYS A 1 261 ? 19.155 11.247 19.691 1.00 75.25 261 LYS A N 1
ATOM 2124 C CA . LYS A 1 261 ? 18.255 10.434 18.863 1.00 75.25 261 LYS A CA 1
ATOM 2125 C C . LYS A 1 261 ? 18.343 10.790 17.380 1.00 75.25 261 LYS A C 1
ATOM 2127 O O . LYS A 1 261 ? 18.384 9.892 16.546 1.00 75.25 261 LYS A O 1
ATOM 2132 N N . GLU A 1 262 ? 18.406 12.077 17.046 1.00 76.44 262 GLU A N 1
ATOM 2133 C CA . GLU A 1 262 ? 18.576 12.542 15.663 1.00 76.44 262 GLU A CA 1
ATOM 2134 C C . GLU A 1 262 ? 19.915 12.081 15.067 1.00 76.44 262 GLU A C 1
ATOM 2136 O O . GLU A 1 262 ? 19.973 11.670 13.910 1.00 76.44 262 GLU A O 1
ATOM 2141 N N . ARG A 1 263 ? 20.980 12.058 15.878 1.00 77.19 263 ARG A N 1
ATOM 2142 C CA . ARG A 1 263 ? 22.299 11.537 15.482 1.00 77.19 263 ARG A CA 1
ATOM 2143 C C . ARG A 1 263 ? 22.439 10.015 15.602 1.00 77.19 263 ARG A C 1
ATOM 2145 O O . ARG A 1 263 ? 23.501 9.485 15.284 1.00 77.19 263 ARG A O 1
ATOM 2152 N N . MET A 1 264 ? 21.397 9.303 16.035 1.00 80.25 264 MET A N 1
ATOM 2153 C CA . MET A 1 264 ? 21.418 7.858 16.302 1.00 80.25 264 MET A CA 1
ATOM 2154 C C . MET A 1 264 ? 22.525 7.439 17.297 1.00 80.25 264 MET A C 1
ATOM 2156 O O . MET A 1 264 ? 23.218 6.441 17.084 1.00 80.25 264 MET A O 1
ATOM 2160 N N . LEU A 1 265 ? 22.750 8.220 18.355 1.00 79.69 265 LEU A N 1
ATOM 2161 C CA . LEU A 1 265 ? 23.793 8.022 19.376 1.00 79.69 265 LEU A CA 1
ATOM 2162 C C . LEU A 1 265 ? 23.228 7.627 20.752 1.00 79.69 265 LEU A C 1
ATOM 2164 O O . LEU A 1 265 ? 23.911 7.771 21.763 1.00 79.69 265 LEU A O 1
ATOM 2168 N N . THR A 1 266 ? 21.986 7.148 20.819 1.00 81.75 266 THR A N 1
ATOM 2169 C CA . THR A 1 266 ? 21.402 6.665 22.080 1.00 81.75 266 THR A CA 1
ATOM 2170 C C . THR A 1 266 ? 21.942 5.283 22.468 1.00 81.75 266 THR A C 1
ATOM 2172 O O . THR A 1 266 ? 22.539 4.576 21.652 1.00 81.75 266 THR A O 1
ATOM 2175 N N . GLU A 1 267 ? 21.724 4.872 23.720 1.00 82.31 267 GLU A N 1
ATOM 2176 C CA . GLU A 1 267 ? 22.055 3.516 24.182 1.00 82.31 267 GLU A CA 1
ATOM 2177 C C . GLU A 1 267 ? 21.326 2.443 23.363 1.00 82.31 267 GLU A C 1
ATOM 2179 O O . GLU A 1 267 ? 21.954 1.476 22.937 1.00 82.31 267 GLU A O 1
ATOM 2184 N N . GLU A 1 268 ? 20.045 2.662 23.046 1.00 83.75 268 GLU A N 1
ATOM 2185 C CA . GLU A 1 268 ? 19.268 1.797 22.148 1.00 83.75 268 GLU A CA 1
ATOM 2186 C C . GLU A 1 268 ? 19.936 1.686 20.767 1.00 83.75 268 GLU A C 1
ATOM 2188 O O . GLU A 1 268 ? 20.083 0.591 20.226 1.00 83.75 268 GLU A O 1
ATOM 2193 N N . ASP A 1 269 ? 20.429 2.799 20.211 1.00 85.19 269 ASP A N 1
ATOM 2194 C CA . ASP A 1 269 ? 21.130 2.785 18.923 1.00 85.19 269 ASP A CA 1
ATOM 2195 C C . ASP A 1 269 ? 22.465 2.021 18.991 1.00 85.19 269 ASP A C 1
ATOM 2197 O O . ASP A 1 269 ? 22.870 1.385 18.016 1.00 85.19 269 ASP A O 1
ATOM 2201 N N . ASN A 1 270 ? 23.163 2.074 20.129 1.00 85.31 270 ASN A N 1
ATOM 2202 C CA . ASN A 1 270 ? 24.394 1.316 20.349 1.00 85.31 270 ASN A CA 1
ATOM 2203 C C . ASN A 1 270 ? 24.122 -0.183 20.486 1.00 85.31 270 ASN A C 1
ATOM 2205 O O . ASN A 1 270 ? 24.854 -0.979 19.897 1.00 85.31 270 ASN A O 1
ATOM 2209 N N . LEU A 1 271 ? 23.046 -0.570 21.177 1.00 88.06 271 LEU A N 1
ATOM 2210 C CA . LEU A 1 271 ? 22.595 -1.961 21.218 1.00 88.06 271 LEU A CA 1
ATOM 2211 C C . LEU A 1 271 ? 22.286 -2.471 19.809 1.00 88.06 271 LEU A C 1
ATOM 2213 O O . LEU A 1 271 ? 22.790 -3.527 19.430 1.00 88.06 271 LEU A O 1
ATOM 2217 N N . ILE A 1 272 ? 21.584 -1.677 18.990 1.00 88.81 272 ILE A N 1
ATOM 2218 C CA . ILE A 1 272 ? 21.287 -2.048 17.600 1.00 88.81 272 ILE A CA 1
ATOM 2219 C C . ILE A 1 272 ? 22.560 -2.352 16.805 1.00 88.81 272 ILE A C 1
ATOM 2221 O O . ILE A 1 272 ? 22.587 -3.308 16.025 1.00 88.81 272 ILE A O 1
ATOM 2225 N N . ARG A 1 273 ? 23.631 -1.573 17.004 1.00 87.38 273 ARG A N 1
ATOM 2226 C CA . ARG A 1 273 ? 24.924 -1.793 16.334 1.00 87.38 273 ARG A CA 1
ATOM 2227 C C . ARG A 1 273 ? 25.614 -3.081 16.783 1.00 87.38 273 ARG A C 1
ATOM 2229 O O . ARG A 1 273 ? 26.199 -3.752 15.939 1.00 87.38 273 ARG A O 1
ATOM 2236 N N . ILE A 1 274 ? 25.558 -3.398 18.077 1.00 87.50 274 ILE A N 1
ATOM 2237 C CA . ILE A 1 274 ? 26.316 -4.497 18.698 1.00 87.50 274 ILE A CA 1
ATOM 2238 C C . ILE A 1 274 ? 25.622 -5.851 18.511 1.00 87.50 274 ILE A C 1
ATOM 2240 O O . ILE A 1 274 ? 26.292 -6.851 18.263 1.00 87.50 274 ILE A O 1
ATOM 2244 N N . VAL A 1 275 ? 24.293 -5.899 18.630 1.00 91.75 275 VAL A N 1
ATOM 2245 C CA . VAL A 1 275 ? 23.522 -7.148 18.549 1.00 91.75 275 VAL A CA 1
ATOM 2246 C C . VAL A 1 275 ? 23.665 -7.768 17.155 1.00 91.75 275 VAL A C 1
ATOM 2248 O O . VAL A 1 275 ? 23.416 -7.097 16.152 1.00 91.75 275 VAL A O 1
ATOM 2251 N N . ASP A 1 276 ? 24.021 -9.056 17.073 1.00 93.75 276 ASP A N 1
ATOM 2252 C CA . ASP A 1 276 ? 24.212 -9.803 15.812 1.00 93.75 276 ASP A CA 1
ATOM 2253 C C . ASP A 1 276 ? 22.883 -10.233 15.157 1.00 93.75 276 ASP A C 1
ATOM 2255 O O . ASP A 1 276 ? 22.648 -11.395 14.831 1.00 93.75 276 ASP A O 1
ATOM 2259 N N . ILE A 1 277 ? 21.978 -9.269 15.001 1.00 94.25 277 ILE A N 1
ATOM 2260 C CA . ILE A 1 277 ? 20.696 -9.389 14.301 1.00 94.25 277 ILE A CA 1
ATOM 2261 C C . ILE A 1 277 ? 20.629 -8.238 13.289 1.00 94.25 277 ILE A C 1
ATOM 2263 O O . ILE A 1 277 ? 21.057 -7.121 13.616 1.00 94.25 277 ILE A O 1
ATOM 2267 N N . PRO A 1 278 ? 20.125 -8.449 12.064 1.00 95.62 278 PRO A N 1
ATOM 2268 C CA . PRO A 1 278 ? 19.918 -7.370 11.109 1.00 95.62 278 PRO A CA 1
ATOM 2269 C C . PRO A 1 278 ? 19.111 -6.211 11.700 1.00 95.62 278 PRO A C 1
ATOM 2271 O O . PRO A 1 278 ? 18.117 -6.420 12.397 1.00 95.62 278 PRO A O 1
ATOM 2274 N N . GLU A 1 279 ? 19.534 -4.974 11.436 1.00 94.56 279 GLU A N 1
ATOM 2275 C CA . GLU A 1 279 ? 18.934 -3.779 12.055 1.00 94.56 279 GLU A CA 1
ATOM 2276 C C . GLU A 1 279 ? 17.434 -3.655 11.738 1.00 94.56 279 GLU A C 1
ATOM 2278 O O . GLU A 1 279 ? 16.644 -3.296 12.614 1.00 94.56 279 GLU A O 1
ATOM 2283 N N . ARG A 1 280 ? 17.013 -4.031 10.522 1.00 93.88 280 ARG A N 1
ATOM 2284 C CA . ARG A 1 280 ? 15.589 -4.075 10.152 1.00 93.88 280 ARG A CA 1
ATOM 2285 C C . ARG A 1 280 ? 14.788 -5.043 11.022 1.00 93.88 280 ARG A C 1
ATOM 2287 O O . ARG A 1 280 ? 13.733 -4.663 11.520 1.00 93.88 280 ARG A O 1
ATOM 2294 N N . PHE A 1 281 ? 15.289 -6.254 11.265 1.00 93.25 281 PHE A N 1
ATOM 2295 C CA . PHE A 1 281 ? 14.598 -7.235 12.111 1.00 93.25 281 PHE A CA 1
ATOM 2296 C C . PHE A 1 281 ? 14.485 -6.754 13.559 1.00 93.25 281 PHE A C 1
ATOM 2298 O O . PHE A 1 281 ? 13.425 -6.906 14.160 1.00 93.25 281 PHE A O 1
ATOM 2305 N N . GLN A 1 282 ? 15.523 -6.100 14.090 1.00 92.75 282 GLN A N 1
ATOM 2306 C CA . GLN A 1 282 ? 15.461 -5.481 15.418 1.00 92.75 282 GLN A CA 1
ATOM 2307 C C . GLN A 1 282 ? 14.369 -4.401 15.493 1.00 92.75 282 GLN A C 1
ATOM 2309 O O . GLN A 1 282 ? 13.595 -4.377 16.445 1.00 92.75 282 GLN A O 1
ATOM 2314 N N . LYS A 1 283 ? 14.248 -3.547 14.465 1.00 89.06 283 LYS A N 1
ATOM 2315 C CA . LYS A 1 283 ? 13.208 -2.505 14.393 1.00 89.06 283 LYS A CA 1
ATOM 2316 C C . LYS A 1 283 ? 11.800 -3.101 14.313 1.00 89.06 283 LYS A C 1
ATOM 2318 O O . LYS A 1 283 ? 10.915 -2.668 15.045 1.00 89.06 283 LYS A O 1
ATOM 2323 N N . TYR A 1 284 ? 11.585 -4.083 13.439 1.00 87.38 284 TYR A N 1
ATOM 2324 C CA . TYR A 1 284 ? 10.267 -4.694 13.244 1.00 87.38 284 TYR A CA 1
ATOM 2325 C C . TYR A 1 284 ? 9.811 -5.537 14.442 1.00 87.38 284 TYR A C 1
ATOM 2327 O O . TYR A 1 284 ? 8.616 -5.601 14.725 1.00 87.38 284 TYR A O 1
ATOM 2335 N N . ARG A 1 285 ? 10.752 -6.145 15.175 1.00 88.25 285 ARG A N 1
ATOM 2336 C CA . ARG A 1 285 ? 10.479 -6.983 16.353 1.00 88.25 285 ARG A CA 1
ATOM 2337 C C . ARG A 1 285 ? 10.655 -6.252 17.689 1.00 88.25 285 ARG A C 1
ATOM 2339 O O . ARG A 1 285 ? 10.568 -6.892 18.728 1.00 88.25 285 ARG A O 1
ATOM 2346 N N . ALA A 1 286 ? 10.844 -4.930 17.693 1.00 85.94 286 ALA A N 1
ATOM 2347 C CA . ALA A 1 286 ? 11.134 -4.152 18.906 1.00 85.94 286 ALA A CA 1
ATOM 2348 C C . ALA A 1 286 ? 10.078 -4.290 20.023 1.00 85.94 286 ALA A C 1
ATOM 2350 O O . ALA A 1 286 ? 10.389 -4.092 21.192 1.00 85.94 286 ALA A O 1
ATOM 2351 N N . ASN A 1 287 ? 8.835 -4.636 19.668 1.00 83.75 287 ASN A N 1
ATOM 2352 C CA . ASN A 1 287 ? 7.727 -4.806 20.612 1.00 83.75 287 ASN A CA 1
ATOM 2353 C C . ASN A 1 287 ? 7.485 -6.271 21.031 1.00 83.75 287 ASN A C 1
ATOM 2355 O O . ASN A 1 287 ? 6.475 -6.539 21.678 1.00 83.75 287 ASN A O 1
ATOM 2359 N N . LEU A 1 288 ? 8.340 -7.214 20.619 1.00 84.25 288 LEU A N 1
ATOM 2360 C CA . LEU A 1 288 ? 8.191 -8.644 20.901 1.00 84.25 288 LEU A CA 1
ATOM 2361 C C . LEU A 1 288 ? 9.176 -9.084 21.986 1.00 84.25 288 LEU A C 1
ATOM 2363 O O . LEU A 1 288 ? 10.370 -8.809 21.889 1.00 84.25 288 LEU A O 1
ATOM 2367 N N . ASN A 1 289 ? 8.685 -9.819 22.987 1.00 75.88 289 ASN A N 1
ATOM 2368 C CA . ASN A 1 289 ? 9.524 -10.342 24.073 1.00 75.88 289 ASN A CA 1
ATOM 2369 C C . ASN A 1 289 ? 10.048 -11.764 23.805 1.00 75.88 289 ASN A C 1
ATOM 2371 O O . ASN A 1 289 ? 11.122 -12.136 24.276 1.00 75.88 289 ASN A O 1
ATOM 2375 N N . TYR A 1 290 ? 9.283 -12.569 23.064 1.00 62.56 290 TYR A N 1
ATOM 2376 C CA . TYR A 1 290 ? 9.609 -13.955 22.718 1.00 62.56 290 TYR A CA 1
ATOM 2377 C C . TYR A 1 290 ? 9.888 -14.061 21.220 1.00 62.56 290 TYR A C 1
ATOM 2379 O O . TYR A 1 290 ? 9.065 -13.622 20.422 1.00 62.56 290 TYR A O 1
ATOM 2387 N N . ILE A 1 291 ? 11.031 -14.639 20.840 1.00 67.19 291 ILE A N 1
ATOM 2388 C CA . ILE A 1 291 ? 11.445 -14.763 19.427 1.00 67.19 291 ILE A CA 1
ATOM 2389 C C . ILE A 1 291 ? 11.889 -16.196 19.081 1.00 67.19 291 ILE A C 1
ATOM 2391 O O . ILE A 1 291 ? 11.798 -16.614 17.935 1.00 67.19 291 ILE A O 1
ATOM 2395 N N . ASP A 1 292 ? 12.344 -16.984 20.058 1.00 80.62 292 ASP A N 1
ATOM 2396 C CA . ASP A 1 292 ? 13.047 -18.239 19.774 1.00 80.62 292 ASP A CA 1
ATOM 2397 C C . ASP A 1 292 ? 12.175 -19.490 20.004 1.00 80.62 292 ASP A C 1
ATOM 2399 O O . ASP A 1 292 ? 12.395 -20.269 20.928 1.00 80.62 292 ASP A O 1
ATOM 2403 N N . LEU A 1 293 ? 11.145 -19.684 19.171 1.00 87.25 293 LEU A N 1
ATOM 2404 C CA . LEU A 1 293 ? 10.206 -20.816 19.284 1.00 87.25 293 LEU A CA 1
ATOM 2405 C C . LEU A 1 293 ? 10.823 -22.140 18.815 1.00 87.25 293 LEU A C 1
ATOM 2407 O O . LEU A 1 293 ? 11.420 -22.196 17.745 1.00 87.25 293 LEU A O 1
ATOM 2411 N N . GLU A 1 294 ? 10.655 -23.243 19.550 1.00 88.38 294 GLU A N 1
ATOM 2412 C CA . GLU A 1 294 ? 11.261 -24.543 19.208 1.00 88.38 294 GLU A CA 1
ATOM 2413 C C . GLU A 1 294 ? 10.261 -25.706 19.138 1.00 88.38 294 GLU A C 1
ATOM 2415 O O . GLU A 1 294 ? 9.142 -25.659 19.651 1.00 88.38 294 GLU A O 1
ATOM 2420 N N . GLY A 1 295 ? 10.677 -26.798 18.489 1.00 90.19 295 GLY A N 1
ATOM 2421 C CA . GLY A 1 295 ? 9.961 -28.073 18.519 1.00 90.19 295 GLY A CA 1
ATOM 2422 C C . GLY A 1 295 ? 8.538 -27.995 17.959 1.00 90.19 295 GLY A C 1
ATOM 2423 O O . GLY A 1 295 ? 8.337 -27.768 16.767 1.00 90.19 295 GLY A O 1
ATOM 2424 N N . GLU A 1 296 ? 7.543 -28.266 18.804 1.00 89.38 296 GLU A N 1
ATOM 2425 C CA . GLU A 1 296 ? 6.126 -28.222 18.415 1.00 89.38 296 GLU A CA 1
ATOM 2426 C C . GLU A 1 296 ? 5.603 -26.792 18.229 1.00 89.38 296 GLU A C 1
ATOM 2428 O O . GLU A 1 296 ? 4.694 -26.573 17.426 1.00 89.38 296 GLU A O 1
ATOM 2433 N N . GLU A 1 297 ? 6.193 -25.813 18.915 1.00 89.94 297 GLU A N 1
ATOM 2434 C CA . GLU A 1 297 ? 5.766 -24.414 18.839 1.00 89.94 297 GLU A CA 1
ATOM 2435 C C . GLU A 1 297 ? 6.132 -23.804 17.487 1.00 89.94 297 GLU A C 1
ATOM 2437 O O . GLU A 1 297 ? 5.276 -23.206 16.833 1.00 89.94 297 GLU A O 1
ATOM 2442 N N . LEU A 1 298 ? 7.354 -24.076 17.014 1.00 92.00 298 LEU A N 1
ATOM 2443 C CA . LEU A 1 298 ? 7.800 -23.703 15.671 1.00 92.00 298 LEU A CA 1
ATOM 2444 C C . LEU A 1 298 ? 6.969 -24.398 14.584 1.00 92.00 298 LEU A C 1
ATOM 2446 O O . LEU A 1 298 ? 6.585 -23.782 13.598 1.00 92.00 298 LEU A O 1
ATOM 2450 N N . LYS A 1 299 ? 6.618 -25.679 14.758 1.00 93.38 299 LYS A N 1
ATOM 2451 C CA . LYS A 1 299 ? 5.730 -26.370 13.803 1.00 93.38 299 LYS A CA 1
ATOM 2452 C C . LYS A 1 299 ? 4.335 -25.751 13.750 1.00 93.38 299 LYS A C 1
ATOM 2454 O O . LYS A 1 299 ? 3.707 -25.751 12.693 1.00 93.38 299 LYS A O 1
ATOM 2459 N N . SER A 1 300 ? 3.849 -25.250 14.884 1.00 92.25 300 SER A N 1
ATOM 2460 C CA . SER A 1 300 ? 2.555 -24.570 14.964 1.00 92.25 300 SER A CA 1
ATOM 2461 C C . SER A 1 300 ? 2.593 -23.240 14.213 1.00 92.25 300 SER A C 1
ATOM 2463 O O . SER A 1 300 ? 1.672 -22.952 13.452 1.00 92.25 300 SER A O 1
ATOM 2465 N N . GLU A 1 301 ? 3.685 -22.486 14.345 1.00 94.12 301 GLU A N 1
ATOM 2466 C CA . GLU A 1 301 ? 3.942 -21.282 13.551 1.00 94.12 301 GLU A CA 1
ATOM 2467 C C . GLU A 1 301 ? 3.984 -21.592 12.054 1.00 94.12 301 GLU A C 1
ATOM 2469 O O . GLU A 1 301 ? 3.215 -21.030 11.277 1.00 94.12 301 GLU A O 1
ATOM 2474 N N . GLN A 1 302 ? 4.834 -22.540 11.656 1.00 96.44 302 GLN A N 1
ATOM 2475 C CA . GLN A 1 302 ? 4.994 -22.957 10.265 1.00 96.44 302 GLN A CA 1
ATOM 2476 C C . GLN A 1 302 ? 3.651 -23.354 9.644 1.00 96.44 302 GLN A C 1
ATOM 2478 O O . GLN A 1 302 ? 3.314 -22.910 8.546 1.00 96.44 302 GLN A O 1
ATOM 2483 N N . GLY A 1 303 ? 2.854 -24.149 10.366 1.00 95.25 303 GLY A N 1
ATOM 2484 C CA . GLY A 1 303 ? 1.515 -24.541 9.938 1.00 95.25 303 GLY A CA 1
ATOM 2485 C C . GLY A 1 303 ? 0.560 -23.352 9.812 1.00 95.25 303 GLY A C 1
ATOM 2486 O O . GLY A 1 303 ? -0.166 -23.257 8.822 1.00 95.25 303 GLY A O 1
ATOM 2487 N N . TRP A 1 304 ? 0.575 -22.432 10.777 1.00 95.25 304 TRP A N 1
ATOM 2488 C CA . TRP A 1 304 ? -0.281 -21.244 10.783 1.00 95.25 304 TRP A CA 1
ATOM 2489 C C . TRP A 1 304 ? 0.028 -20.311 9.605 1.00 95.25 304 TRP A C 1
ATOM 2491 O O . TRP A 1 304 ? -0.871 -19.985 8.824 1.00 95.25 304 TRP A O 1
ATOM 2501 N N . VAL A 1 305 ? 1.305 -19.966 9.411 1.00 97.31 305 VAL A N 1
ATOM 2502 C CA . VAL A 1 305 ? 1.768 -19.111 8.308 1.00 97.31 305 VAL A CA 1
ATOM 2503 C C . VAL A 1 305 ? 1.450 -19.757 6.959 1.00 97.31 305 VAL A C 1
ATOM 2505 O O . VAL A 1 305 ? 0.889 -19.111 6.069 1.00 97.31 305 VAL A O 1
ATOM 2508 N N . ALA A 1 306 ? 1.746 -21.052 6.807 1.00 95.94 306 ALA A N 1
ATOM 2509 C CA . ALA A 1 306 ? 1.506 -21.766 5.559 1.00 95.94 306 ALA A CA 1
ATOM 2510 C C . ALA A 1 306 ? 0.015 -21.856 5.211 1.00 95.94 306 ALA A C 1
ATOM 2512 O O . ALA A 1 306 ? -0.347 -21.709 4.043 1.00 95.94 306 ALA A O 1
ATOM 2513 N N . ASN A 1 307 ? -0.860 -22.049 6.203 1.00 93.69 307 ASN A N 1
ATOM 2514 C CA . ASN A 1 307 ? -2.303 -22.089 5.982 1.00 93.69 307 ASN A CA 1
ATOM 2515 C C . ASN A 1 307 ? -2.846 -20.734 5.517 1.00 93.69 307 ASN A C 1
ATOM 2517 O O . ASN A 1 307 ? -3.605 -20.696 4.548 1.00 93.69 307 ASN A O 1
ATOM 2521 N N . ILE A 1 308 ? -2.445 -19.628 6.153 1.00 94.25 308 ILE A N 1
ATOM 2522 C CA . ILE A 1 308 ? -2.889 -18.286 5.745 1.00 94.25 308 ILE A CA 1
ATOM 2523 C C . ILE A 1 308 ? -2.420 -17.980 4.324 1.00 94.25 308 ILE A C 1
ATOM 2525 O O . ILE A 1 308 ? -3.240 -17.650 3.464 1.00 94.25 308 ILE A O 1
ATOM 2529 N N . LEU A 1 309 ? -1.128 -18.169 4.046 1.00 94.06 309 LEU A N 1
ATOM 2530 C CA . LEU A 1 309 ? -0.568 -17.866 2.732 1.00 94.06 309 LEU A CA 1
ATOM 2531 C C . LEU A 1 309 ? -1.170 -18.754 1.631 1.00 94.06 309 LEU A C 1
ATOM 2533 O O . LEU A 1 309 ? -1.426 -18.286 0.521 1.00 94.06 309 LEU A O 1
ATOM 2537 N N . PHE A 1 310 ? -1.455 -20.025 1.931 1.00 92.00 310 PHE A N 1
ATOM 2538 C CA . PHE A 1 310 ? -2.128 -20.919 0.990 1.00 92.00 310 PHE A CA 1
ATOM 2539 C C . PHE A 1 310 ? -3.563 -20.469 0.689 1.00 92.00 310 PHE A C 1
ATOM 2541 O O . PHE A 1 310 ? -3.974 -20.514 -0.470 1.00 92.00 310 PHE A O 1
ATOM 2548 N N . MET A 1 311 ? -4.316 -19.985 1.686 1.00 88.06 311 MET A N 1
ATOM 2549 C CA . MET A 1 311 ? -5.661 -19.433 1.463 1.00 88.06 311 MET A CA 1
ATOM 2550 C C . MET A 1 311 ? -5.624 -18.164 0.607 1.00 88.06 311 MET A C 1
ATOM 2552 O O . MET A 1 311 ? -6.433 -18.027 -0.310 1.00 88.06 311 MET A O 1
ATOM 2556 N N . GLU A 1 312 ? -4.657 -17.271 0.843 1.00 89.31 312 GLU A N 1
ATOM 2557 C CA . GLU A 1 312 ? -4.445 -16.074 0.013 1.00 89.31 312 GLU A CA 1
ATOM 2558 C C . GLU A 1 312 ? -4.104 -16.443 -1.446 1.00 89.31 312 GLU A C 1
ATOM 2560 O O . GLU A 1 312 ? -4.503 -15.750 -2.384 1.00 89.31 312 GLU A O 1
ATOM 2565 N N . LYS A 1 313 ? -3.413 -17.573 -1.656 1.00 85.81 313 LYS A N 1
ATOM 2566 C CA . LYS A 1 313 ? -2.921 -18.030 -2.965 1.00 85.81 313 LYS A CA 1
ATOM 2567 C C . LYS A 1 313 ? -3.664 -19.206 -3.584 1.00 85.81 313 LYS A C 1
ATOM 2569 O O . LYS A 1 313 ? -3.202 -19.743 -4.592 1.00 85.81 313 LYS A O 1
ATOM 2574 N N . GLN A 1 314 ? -4.815 -19.603 -3.055 1.00 76.38 314 GLN A N 1
ATOM 2575 C CA . GLN A 1 314 ? -5.498 -20.830 -3.476 1.00 76.38 314 GLN A CA 1
ATOM 2576 C C . GLN A 1 314 ? -5.799 -20.874 -4.991 1.00 76.38 314 GLN A C 1
ATOM 2578 O O . GLN A 1 314 ? -5.845 -21.945 -5.591 1.00 76.38 314 GLN A O 1
ATOM 2583 N N . GLY A 1 315 ? -5.959 -19.712 -5.639 1.00 74.25 315 GLY A N 1
ATOM 2584 C CA . GLY A 1 315 ? -6.159 -19.601 -7.089 1.00 74.25 315 GLY A CA 1
ATOM 2585 C C . GLY A 1 315 ? -4.912 -19.830 -7.958 1.00 74.25 315 GLY A C 1
ATOM 2586 O O . GLY A 1 315 ? -5.050 -19.932 -9.176 1.00 74.25 315 GLY A O 1
ATOM 2587 N N . SER A 1 316 ? -3.718 -19.905 -7.365 1.00 75.00 316 SER A N 1
ATOM 2588 C CA . SER A 1 316 ? -2.431 -19.922 -8.077 1.00 75.00 316 SER A CA 1
ATOM 2589 C C . SER A 1 316 ? -1.850 -21.322 -8.290 1.00 75.00 316 SER A C 1
ATOM 2591 O O . SER A 1 316 ? -0.990 -21.489 -9.154 1.00 75.00 316 SER A O 1
ATOM 2593 N N . PHE A 1 317 ? -2.302 -22.332 -7.537 1.00 71.56 317 PHE A N 1
ATOM 2594 C CA . PHE A 1 317 ? -1.680 -23.660 -7.520 1.00 71.56 317 PHE A CA 1
ATOM 2595 C C . PHE A 1 317 ? -2.660 -24.797 -7.816 1.00 71.56 317 PHE A C 1
ATOM 2597 O O . PHE A 1 317 ? -3.846 -24.752 -7.496 1.00 71.56 317 PHE A O 1
ATOM 2604 N N . SER A 1 318 ? -2.130 -25.871 -8.398 1.00 75.19 318 SER A N 1
ATOM 2605 C CA . SER A 1 318 ? -2.781 -27.180 -8.447 1.00 75.19 318 SER A CA 1
ATOM 2606 C C . SER A 1 318 ? -2.627 -27.912 -7.114 1.00 75.19 318 SER A C 1
ATOM 2608 O O . SER A 1 318 ? -1.567 -27.844 -6.499 1.00 75.19 318 SER A O 1
ATOM 2610 N N . GLY A 1 319 ? -3.630 -28.700 -6.714 1.00 78.31 319 GLY A N 1
ATOM 2611 C CA . GLY A 1 319 ? -3.650 -29.360 -5.399 1.00 78.31 319 GLY A CA 1
ATOM 2612 C C . GLY A 1 319 ? -2.464 -30.287 -5.090 1.00 78.31 319 GLY A C 1
ATOM 2613 O O . GLY A 1 319 ? -2.146 -30.482 -3.927 1.00 78.31 319 GLY A O 1
ATOM 2614 N N . PHE A 1 320 ? -1.756 -30.824 -6.093 1.00 85.31 320 PHE A N 1
ATOM 2615 C CA . PHE A 1 320 ? -0.568 -31.656 -5.839 1.00 85.31 320 PHE A CA 1
ATOM 2616 C C . PHE A 1 320 ? 0.652 -30.861 -5.339 1.00 85.31 320 PHE A C 1
ATOM 2618 O O . PHE A 1 320 ? 1.568 -31.455 -4.779 1.00 85.31 320 PHE A O 1
ATOM 2625 N N . LEU A 1 321 ? 0.668 -29.536 -5.533 1.00 88.12 321 LEU A N 1
ATOM 2626 C CA . LEU A 1 321 ? 1.742 -28.649 -5.076 1.00 88.12 321 LEU A CA 1
ATOM 2627 C C . LEU A 1 321 ? 1.512 -28.121 -3.655 1.00 88.12 321 LEU A C 1
ATOM 2629 O O . LEU A 1 321 ? 2.366 -27.403 -3.148 1.00 88.12 321 LEU A O 1
ATOM 2633 N N . GLU A 1 322 ? 0.393 -28.465 -3.008 1.00 90.38 322 GLU A N 1
ATOM 2634 C CA . GLU A 1 322 ? 0.061 -27.983 -1.663 1.00 90.38 322 GLU A CA 1
ATOM 2635 C C . GLU A 1 322 ? 1.120 -28.383 -0.625 1.00 90.38 322 GLU A C 1
ATOM 2637 O O . GLU A 1 322 ? 1.630 -27.521 0.085 1.00 90.38 322 GLU A O 1
ATOM 2642 N N . GLU A 1 323 ? 1.498 -29.662 -0.568 1.00 91.31 323 GLU A N 1
ATOM 2643 C CA . GLU A 1 323 ? 2.502 -30.138 0.394 1.00 91.31 323 GLU A CA 1
ATOM 2644 C C . GLU A 1 323 ? 3.896 -29.534 0.133 1.00 91.31 323 GLU A C 1
ATOM 2646 O O . GLU A 1 323 ? 4.458 -28.954 1.065 1.00 91.31 323 GLU A O 1
ATOM 2651 N N . PRO A 1 324 ? 4.436 -29.542 -1.110 1.00 92.62 324 PRO A N 1
ATOM 2652 C CA . PRO A 1 324 ? 5.674 -28.824 -1.417 1.00 92.62 324 PRO A CA 1
ATOM 2653 C C . PRO A 1 324 ? 5.629 -27.335 -1.058 1.00 92.62 324 PRO A C 1
ATOM 2655 O O . PRO A 1 324 ? 6.609 -26.792 -0.556 1.00 92.62 324 PRO A O 1
ATOM 2658 N N . PHE A 1 325 ? 4.497 -26.668 -1.296 1.00 93.81 325 PHE A N 1
ATOM 2659 C CA . PHE A 1 325 ? 4.316 -25.260 -0.953 1.00 93.81 325 PHE A CA 1
ATOM 2660 C C . PHE A 1 325 ? 4.402 -25.030 0.560 1.00 93.81 325 PHE A C 1
ATOM 2662 O O . PHE A 1 325 ? 5.145 -24.155 1.000 1.00 93.81 325 PHE A O 1
ATOM 2669 N N . LYS A 1 326 ? 3.700 -25.835 1.367 1.00 94.81 326 LYS A N 1
ATOM 2670 C CA . LYS A 1 326 ? 3.762 -25.736 2.835 1.00 94.81 326 LYS A CA 1
ATOM 2671 C C . LYS A 1 326 ? 5.161 -26.040 3.373 1.00 94.81 326 LYS A C 1
ATOM 2673 O O . LYS A 1 326 ? 5.608 -25.369 4.303 1.00 94.81 326 LYS A O 1
ATOM 2678 N N . GLU A 1 327 ? 5.872 -27.001 2.782 1.00 95.38 327 GLU A N 1
ATOM 2679 C CA . GLU A 1 327 ? 7.267 -27.298 3.133 1.00 95.38 327 GLU A CA 1
ATOM 2680 C C . GLU A 1 327 ? 8.188 -26.106 2.826 1.00 95.38 327 GLU A C 1
ATOM 2682 O O . GLU A 1 327 ? 9.001 -25.727 3.672 1.00 95.38 327 GLU A O 1
ATOM 2687 N N . ALA A 1 328 ? 8.019 -25.465 1.664 1.00 96.38 328 ALA A N 1
ATOM 2688 C CA . ALA A 1 328 ? 8.775 -24.271 1.293 1.00 96.38 328 ALA A CA 1
ATOM 2689 C C . ALA A 1 328 ? 8.525 -23.113 2.271 1.00 96.38 328 ALA A C 1
ATOM 2691 O O . ALA A 1 328 ? 9.477 -22.516 2.767 1.00 96.38 328 ALA A O 1
ATOM 2692 N N . VAL A 1 329 ? 7.261 -22.841 2.623 1.00 97.44 329 VAL A N 1
ATOM 2693 C CA . VAL A 1 329 ? 6.921 -21.821 3.632 1.00 97.44 329 VAL A CA 1
ATOM 2694 C C . VAL A 1 329 ? 7.556 -22.152 4.982 1.00 97.44 329 VAL A C 1
ATOM 2696 O O . VAL A 1 329 ? 8.162 -21.282 5.599 1.00 97.44 329 VAL A O 1
ATOM 2699 N N . SER A 1 330 ? 7.489 -23.415 5.411 1.00 97.44 330 SER A N 1
ATOM 2700 C CA . SER A 1 330 ? 8.075 -23.860 6.683 1.00 97.44 330 SER A CA 1
ATOM 2701 C C . SER A 1 330 ? 9.582 -23.602 6.743 1.00 97.44 330 SER A C 1
ATOM 2703 O O . SER A 1 330 ? 10.098 -23.162 7.772 1.00 97.44 330 SER A O 1
ATOM 2705 N N . LYS A 1 331 ? 10.285 -23.836 5.628 1.00 96.62 331 LYS A N 1
ATOM 2706 C CA . LYS A 1 331 ? 11.718 -23.550 5.500 1.00 96.62 331 LYS A CA 1
ATOM 2707 C C . LYS A 1 331 ? 12.025 -22.057 5.520 1.00 96.62 331 LYS A C 1
ATOM 2709 O O . LYS A 1 331 ? 13.005 -21.661 6.135 1.00 96.62 331 LYS A O 1
ATOM 2714 N N . VAL A 1 332 ? 11.191 -21.229 4.896 1.00 98.00 332 VAL A N 1
ATOM 2715 C CA . VAL A 1 332 ? 11.362 -19.768 4.930 1.00 98.00 332 VAL A CA 1
ATOM 2716 C C . VAL A 1 332 ? 11.141 -19.208 6.336 1.00 98.00 332 VAL A C 1
ATOM 2718 O O . VAL A 1 332 ? 11.913 -18.357 6.760 1.00 98.00 332 VAL A O 1
ATOM 2721 N N . VAL A 1 333 ? 10.150 -19.713 7.077 1.00 97.06 333 VAL A N 1
ATOM 2722 C CA . VAL A 1 333 ? 9.962 -19.366 8.497 1.00 97.06 333 VAL A CA 1
ATOM 2723 C C . VAL A 1 333 ? 11.214 -19.733 9.298 1.00 97.06 333 VAL A C 1
ATOM 2725 O O . VAL A 1 333 ? 11.751 -18.893 10.002 1.00 97.06 333 VAL A O 1
ATOM 2728 N N . GLU A 1 334 ? 11.762 -20.939 9.119 1.00 95.69 334 GLU A N 1
ATOM 2729 C CA . GLU A 1 334 ? 13.020 -21.341 9.771 1.00 95.69 334 GLU A CA 1
ATOM 2730 C C . GLU A 1 334 ? 14.175 -20.374 9.440 1.00 95.69 334 GLU A C 1
ATOM 2732 O O . GLU A 1 334 ? 14.857 -19.901 10.348 1.00 95.69 334 GLU A O 1
ATOM 2737 N N . PHE A 1 335 ? 14.333 -19.984 8.170 1.00 96.44 335 PHE A N 1
ATOM 2738 C CA . PHE A 1 335 ? 15.352 -19.010 7.765 1.00 96.44 335 PHE A CA 1
ATOM 2739 C C . PHE A 1 335 ? 15.182 -17.639 8.436 1.00 96.44 335 PHE A C 1
ATOM 2741 O O . PHE A 1 335 ? 16.169 -17.017 8.818 1.00 96.44 335 PHE A O 1
ATOM 2748 N N . ILE A 1 336 ? 13.948 -17.161 8.591 1.00 94.75 336 ILE A N 1
ATOM 2749 C CA . ILE A 1 336 ? 13.648 -15.838 9.155 1.00 94.75 336 ILE A CA 1
ATOM 2750 C C . ILE A 1 336 ? 13.760 -15.834 10.685 1.00 94.75 336 ILE A C 1
ATOM 2752 O O . ILE A 1 336 ? 14.345 -14.918 11.271 1.00 94.75 336 ILE A O 1
ATOM 2756 N N . SER A 1 337 ? 13.172 -16.826 11.351 1.00 90.38 337 SER A N 1
ATOM 2757 C CA . SER A 1 337 ? 13.037 -16.849 12.810 1.00 90.38 337 SER A CA 1
ATOM 2758 C C . SER A 1 337 ? 14.277 -17.441 13.486 1.00 90.38 337 SER A C 1
ATOM 2760 O O . SER A 1 337 ? 14.661 -16.952 14.545 1.00 90.38 337 SER A O 1
ATOM 2762 N N . LYS A 1 338 ? 14.942 -18.436 12.872 1.00 91.19 338 LYS A N 1
ATOM 2763 C CA . LYS A 1 338 ? 16.120 -19.120 13.445 1.00 91.19 338 LYS A CA 1
ATOM 2764 C C . LYS A 1 338 ? 17.439 -18.642 12.872 1.00 91.19 338 LYS A C 1
ATOM 2766 O O . LYS A 1 338 ? 18.318 -18.242 13.628 1.00 91.19 338 LYS A O 1
ATOM 2771 N N . ASP A 1 339 ? 17.571 -18.674 11.550 1.00 93.50 339 ASP A N 1
ATOM 2772 C CA . ASP A 1 339 ? 18.845 -18.331 10.906 1.00 93.50 339 ASP A CA 1
ATOM 2773 C C . ASP A 1 339 ? 19.033 -16.814 10.739 1.00 93.50 339 ASP A C 1
ATOM 2775 O O . ASP A 1 339 ? 20.122 -16.346 10.409 1.00 93.50 339 ASP A O 1
ATOM 2779 N N . VAL A 1 340 ? 17.980 -16.032 11.007 1.00 94.44 340 VAL A N 1
ATOM 2780 C CA . VAL A 1 340 ? 17.979 -14.565 10.939 1.00 94.44 340 VAL A CA 1
ATOM 2781 C C . VAL A 1 340 ? 18.387 -14.057 9.546 1.00 94.44 340 VAL A C 1
ATOM 2783 O O . VAL A 1 340 ? 19.106 -13.065 9.383 1.00 94.44 340 VAL A O 1
ATOM 2786 N N . TYR A 1 341 ? 17.931 -14.763 8.515 1.00 97.38 341 TYR A N 1
ATOM 2787 C CA . TYR A 1 341 ? 18.139 -14.398 7.123 1.00 97.38 341 TYR A CA 1
ATOM 2788 C C . TYR A 1 341 ? 17.074 -13.412 6.658 1.00 97.38 341 TYR A C 1
ATOM 2790 O O . TYR A 1 341 ? 15.872 -13.632 6.813 1.00 97.38 341 TYR A O 1
ATOM 2798 N N . GLU A 1 342 ? 17.521 -12.327 6.041 1.00 97.00 342 GLU A N 1
ATOM 2799 C CA . GLU A 1 342 ? 16.640 -11.352 5.420 1.00 97.00 342 GLU A CA 1
ATOM 2800 C C . GLU A 1 342 ? 16.141 -11.814 4.052 1.00 97.00 342 GLU A C 1
ATOM 2802 O O . GLU A 1 342 ? 16.749 -12.648 3.376 1.00 97.00 342 GLU A O 1
ATOM 2807 N N . VAL A 1 343 ? 15.027 -11.218 3.622 1.00 97.69 343 VAL A N 1
ATOM 2808 C CA . VAL A 1 343 ? 14.337 -11.569 2.378 1.00 97.69 343 VAL A CA 1
ATOM 2809 C C . VAL A 1 343 ? 15.270 -11.587 1.158 1.00 97.69 343 VAL A C 1
ATOM 2811 O O . VAL A 1 343 ? 15.281 -12.618 0.481 1.00 97.69 343 VAL A O 1
ATOM 2814 N N . PRO A 1 344 ? 16.116 -10.566 0.896 1.00 97.81 344 PRO A N 1
ATOM 2815 C CA . PRO A 1 344 ? 16.997 -10.602 -0.273 1.00 97.81 344 PRO A CA 1
ATOM 2816 C C . PRO A 1 344 ? 18.025 -11.733 -0.220 1.00 97.81 344 PRO A C 1
ATOM 2818 O O . PRO A 1 344 ? 18.344 -12.334 -1.249 1.00 97.81 344 PRO A O 1
ATOM 2821 N N . PHE A 1 345 ? 18.523 -12.067 0.977 1.00 97.94 345 PHE A N 1
ATOM 2822 C CA . PHE A 1 345 ? 19.453 -13.179 1.159 1.00 97.94 345 PHE A CA 1
ATOM 2823 C C . PHE A 1 345 ? 18.768 -14.515 0.853 1.00 97.94 345 PHE A C 1
ATOM 2825 O O . PHE A 1 345 ? 19.296 -15.317 0.082 1.00 97.94 345 PHE A O 1
ATOM 2832 N N . ILE A 1 346 ? 17.564 -14.740 1.389 1.00 98.06 346 ILE A N 1
ATOM 2833 C CA . ILE A 1 346 ? 16.775 -15.951 1.110 1.00 98.06 346 ILE A CA 1
ATOM 2834 C C . ILE A 1 346 ? 16.471 -16.048 -0.390 1.00 98.06 346 ILE A C 1
ATOM 2836 O O . ILE A 1 346 ? 16.672 -17.100 -1.005 1.00 98.06 346 ILE A O 1
ATOM 2840 N N . TRP A 1 347 ? 16.027 -14.942 -0.989 1.00 96.81 347 TRP A N 1
ATOM 2841 C CA . TRP A 1 347 ? 15.683 -14.867 -2.404 1.00 96.81 347 TRP A CA 1
ATOM 2842 C C . TRP A 1 347 ? 16.872 -15.128 -3.328 1.00 96.81 347 TRP A C 1
ATOM 2844 O O . TRP A 1 347 ? 16.685 -15.715 -4.388 1.00 96.81 347 TRP A O 1
ATOM 2854 N N . THR A 1 348 ? 18.088 -14.748 -2.936 1.00 95.00 348 THR A N 1
ATOM 2855 C CA . THR A 1 348 ? 19.283 -14.918 -3.777 1.00 95.00 348 THR A CA 1
ATOM 2856 C C . THR A 1 348 ? 19.961 -16.269 -3.533 1.00 95.00 348 THR A C 1
ATOM 2858 O O . THR A 1 348 ? 20.222 -17.012 -4.482 1.00 95.00 348 THR A O 1
ATOM 2861 N N . HIS A 1 349 ? 20.166 -16.643 -2.264 1.00 95.88 349 HIS A N 1
ATOM 2862 C CA . HIS A 1 349 ? 21.057 -17.744 -1.854 1.00 95.88 349 HIS A CA 1
ATOM 2863 C C . HIS A 1 349 ? 20.343 -18.974 -1.292 1.00 95.88 349 HIS A C 1
ATOM 2865 O O . HIS A 1 349 ? 20.977 -19.999 -1.036 1.00 95.88 349 HIS A O 1
ATOM 2871 N N . ARG A 1 350 ? 19.021 -18.922 -1.095 1.00 95.62 350 ARG A N 1
ATOM 2872 C CA . ARG A 1 350 ? 18.200 -20.066 -0.646 1.00 95.62 350 ARG A CA 1
ATOM 2873 C C . ARG A 1 350 ? 17.105 -20.434 -1.654 1.00 95.62 350 ARG A C 1
ATOM 2875 O O . ARG A 1 350 ? 16.140 -21.115 -1.307 1.00 95.62 350 ARG A O 1
ATOM 2882 N N . ARG A 1 351 ? 17.283 -20.061 -2.930 1.00 92.75 351 ARG A N 1
ATOM 2883 C CA . ARG A 1 351 ? 16.331 -20.313 -4.035 1.00 92.75 351 ARG A CA 1
ATOM 2884 C C . ARG A 1 351 ? 15.919 -21.769 -4.181 1.00 92.75 351 ARG A C 1
ATOM 2886 O O . ARG A 1 351 ? 14.770 -22.038 -4.510 1.00 92.75 351 ARG A O 1
ATOM 2893 N N . ASP A 1 352 ? 16.823 -22.705 -3.910 1.00 92.56 352 ASP A N 1
ATOM 2894 C CA . ASP A 1 352 ? 16.546 -24.142 -3.966 1.00 92.56 352 ASP A CA 1
ATOM 2895 C C . ASP A 1 352 ? 15.385 -24.586 -3.060 1.00 92.56 352 ASP A C 1
ATOM 2897 O O . ASP A 1 352 ? 14.702 -25.558 -3.373 1.00 92.56 352 ASP A O 1
ATOM 2901 N N . PHE A 1 353 ? 15.120 -23.864 -1.967 1.00 95.19 353 PHE A N 1
ATOM 2902 C CA . PHE A 1 353 ? 14.013 -24.149 -1.047 1.00 95.19 353 PHE A CA 1
ATOM 2903 C C . PHE A 1 353 ? 12.686 -23.505 -1.478 1.00 95.19 353 PHE A C 1
ATOM 2905 O O . PHE A 1 353 ? 11.640 -23.839 -0.930 1.00 95.19 353 PHE A O 1
ATOM 2912 N N . LEU A 1 354 ? 12.714 -22.611 -2.472 1.00 95.25 354 LEU A N 1
ATOM 2913 C CA . LEU A 1 354 ? 11.541 -21.912 -3.016 1.00 95.25 354 LEU A CA 1
ATOM 2914 C C . LEU A 1 354 ? 10.972 -22.604 -4.267 1.00 95.25 354 LEU A C 1
ATOM 2916 O O . LEU A 1 354 ? 9.955 -22.181 -4.827 1.00 95.25 354 LEU A O 1
ATOM 2920 N N . LEU A 1 355 ? 11.654 -23.649 -4.738 1.00 91.44 355 LEU A N 1
ATOM 2921 C CA . LEU A 1 355 ? 11.359 -24.372 -5.968 1.00 91.44 355 LEU A CA 1
ATOM 2922 C C . LEU A 1 355 ? 11.012 -25.829 -5.660 1.00 91.44 355 LEU A C 1
ATOM 2924 O O . LEU A 1 355 ? 11.577 -26.450 -4.764 1.00 91.44 355 LEU A O 1
ATOM 2928 N N . TYR A 1 356 ? 10.128 -26.402 -6.469 1.00 88.62 356 TYR A N 1
ATOM 2929 C CA . TYR A 1 356 ? 9.852 -27.835 -6.475 1.00 88.62 356 TYR A CA 1
ATOM 2930 C C . TYR A 1 356 ? 10.140 -28.409 -7.855 1.00 88.62 356 TYR A C 1
ATOM 2932 O O . TYR A 1 356 ? 9.691 -27.855 -8.856 1.00 88.62 356 TYR A O 1
ATOM 2940 N N . SER A 1 357 ? 10.885 -29.511 -7.925 1.00 81.75 357 SER A N 1
ATOM 2941 C CA . SER A 1 357 ? 11.194 -30.175 -9.192 1.00 81.75 357 SER A CA 1
ATOM 2942 C C . SER A 1 357 ? 10.606 -31.584 -9.243 1.00 81.75 357 SER A C 1
ATOM 2944 O O . SER A 1 357 ? 10.701 -32.337 -8.277 1.00 81.75 357 SER A O 1
ATOM 2946 N N . GLU A 1 358 ? 9.993 -31.933 -10.375 1.00 80.50 358 GLU A N 1
ATOM 2947 C CA . GLU A 1 358 ? 9.389 -33.244 -10.632 1.00 80.50 358 GLU A CA 1
ATOM 2948 C C . GLU A 1 358 ? 9.975 -33.871 -11.904 1.00 80.50 358 GLU A C 1
ATOM 2950 O O . GLU A 1 358 ? 10.171 -33.197 -12.916 1.00 80.50 358 GLU A O 1
ATOM 2955 N N . GLU A 1 359 ? 10.223 -35.183 -11.870 1.00 75.44 359 GLU A N 1
ATOM 2956 C CA . GLU A 1 359 ? 10.645 -35.967 -13.032 1.00 75.44 359 GLU A CA 1
ATOM 2957 C C . GLU A 1 359 ? 9.445 -36.489 -13.828 1.00 75.44 359 GLU A C 1
ATOM 2959 O O . GLU A 1 359 ? 8.785 -37.458 -13.444 1.00 75.44 359 GLU A O 1
ATOM 2964 N N . ILE A 1 360 ? 9.219 -35.917 -15.005 1.00 76.75 360 ILE A N 1
ATOM 2965 C CA . ILE A 1 360 ? 8.225 -36.403 -15.957 1.00 76.75 360 ILE A CA 1
ATOM 2966 C C . ILE A 1 360 ? 8.913 -37.396 -16.894 1.00 76.75 360 ILE A C 1
ATOM 2968 O O . ILE A 1 360 ? 9.797 -37.039 -17.675 1.00 76.75 360 ILE A O 1
ATOM 2972 N N . LYS A 1 361 ? 8.512 -38.668 -16.819 1.00 78.19 361 LYS A N 1
ATOM 2973 C CA . LYS A 1 361 ? 8.938 -39.701 -17.773 1.00 78.19 361 LYS A CA 1
ATOM 2974 C C . LYS A 1 361 ? 8.085 -39.601 -19.030 1.00 78.19 361 LYS A C 1
ATOM 2976 O O . LYS A 1 361 ? 6.909 -39.963 -19.004 1.00 78.19 361 LYS A O 1
ATOM 2981 N N . ASN A 1 362 ? 8.685 -39.143 -20.119 1.00 77.88 362 ASN A N 1
ATOM 2982 C CA . ASN A 1 362 ? 8.033 -39.095 -21.421 1.00 77.88 362 ASN A CA 1
ATOM 2983 C C . ASN A 1 362 ? 7.897 -40.503 -22.012 1.00 77.88 362 ASN A C 1
ATOM 2985 O O . ASN A 1 362 ? 8.630 -41.428 -21.646 1.00 77.88 362 ASN A O 1
ATOM 2989 N N . GLU A 1 363 ? 6.973 -40.660 -22.962 1.00 80.12 363 GLU A N 1
ATOM 2990 C CA . GLU A 1 363 ? 6.685 -41.943 -23.623 1.00 80.12 363 GLU A CA 1
ATOM 2991 C C . GLU A 1 363 ? 7.926 -42.554 -24.303 1.00 80.12 363 GLU A C 1
ATOM 2993 O O . GLU A 1 363 ? 8.065 -43.775 -24.374 1.00 80.12 363 GLU A O 1
ATOM 2998 N N . ASP A 1 364 ? 8.866 -41.709 -24.729 1.00 78.19 364 ASP A N 1
ATOM 2999 C CA . ASP A 1 364 ? 10.135 -42.064 -25.373 1.00 78.19 364 ASP A CA 1
ATOM 3000 C C . ASP A 1 364 ? 11.143 -42.730 -24.412 1.00 78.19 364 ASP A C 1
ATOM 3002 O O . ASP A 1 364 ? 12.204 -43.188 -24.839 1.00 78.19 364 ASP A O 1
ATOM 3006 N N . GLY A 1 365 ? 10.849 -42.742 -23.107 1.00 72.69 365 GLY A N 1
ATOM 3007 C CA . GLY A 1 365 ? 11.781 -43.122 -22.044 1.00 72.69 365 GLY A CA 1
ATOM 3008 C C . GLY A 1 365 ? 12.737 -41.999 -21.623 1.00 72.69 365 GLY A C 1
ATOM 3009 O O . GLY A 1 365 ? 13.580 -42.224 -20.754 1.00 72.69 365 GLY A O 1
ATOM 3010 N N . SER A 1 366 ? 12.612 -40.802 -22.209 1.00 72.00 366 SER A N 1
ATOM 3011 C CA . SER A 1 366 ? 13.333 -39.605 -21.768 1.00 72.00 366 SER A CA 1
ATOM 3012 C C . SER A 1 366 ? 12.739 -39.081 -20.453 1.00 72.00 366 SER A C 1
ATOM 3014 O O . SER A 1 366 ? 11.527 -39.123 -20.243 1.00 72.00 366 SER A O 1
ATOM 3016 N N . VAL A 1 367 ? 13.596 -38.621 -19.539 1.00 69.88 367 VAL A N 1
ATOM 3017 C CA . VAL A 1 367 ? 13.186 -37.990 -18.275 1.00 69.88 367 VAL A CA 1
ATOM 3018 C C . VAL A 1 367 ? 13.357 -36.487 -18.434 1.00 69.88 367 VAL A C 1
ATOM 3020 O O . VAL A 1 367 ? 14.469 -36.019 -18.669 1.00 69.88 367 VAL A O 1
ATOM 3023 N N . THR A 1 368 ? 12.268 -35.737 -18.321 1.00 72.44 368 THR A N 1
ATOM 3024 C CA . THR A 1 368 ? 12.285 -34.270 -18.296 1.00 72.44 368 THR A CA 1
ATOM 3025 C C . THR A 1 368 ? 11.973 -33.783 -16.894 1.00 72.44 368 THR A C 1
ATOM 3027 O O . THR A 1 368 ? 10.959 -34.179 -16.327 1.00 72.44 368 THR A O 1
ATOM 3030 N N . ASN A 1 369 ? 12.813 -32.908 -16.347 1.00 72.06 369 ASN A N 1
ATOM 3031 C CA . ASN A 1 369 ? 12.527 -32.262 -15.071 1.00 72.06 369 ASN A CA 1
ATOM 3032 C C . ASN A 1 369 ? 11.640 -31.035 -15.312 1.00 72.06 369 ASN A C 1
ATOM 3034 O O . ASN A 1 369 ? 12.026 -30.133 -16.055 1.00 72.06 369 ASN A O 1
ATOM 3038 N N . SER A 1 370 ? 10.475 -30.995 -14.673 1.00 80.75 370 SER A N 1
ATOM 3039 C CA . SER A 1 370 ? 9.645 -29.795 -14.563 1.00 80.75 370 SER A CA 1
ATOM 3040 C C . SER A 1 370 ? 9.991 -29.079 -13.265 1.00 80.75 370 SER A C 1
ATOM 3042 O O . SER A 1 370 ? 10.042 -29.717 -12.217 1.00 80.75 370 SER A O 1
ATOM 3044 N N . VAL A 1 371 ? 10.233 -27.768 -13.319 1.00 81.81 371 VAL A N 1
ATOM 3045 C CA . VAL A 1 371 ? 10.529 -26.945 -12.137 1.00 81.81 371 VAL A CA 1
ATOM 3046 C C . VAL A 1 371 ? 9.376 -25.975 -11.905 1.00 81.81 371 VAL A C 1
ATOM 3048 O O . VAL A 1 371 ? 9.044 -25.162 -12.767 1.00 81.81 371 VAL A O 1
ATOM 3051 N N . HIS A 1 372 ? 8.776 -26.055 -10.725 1.00 87.50 372 HIS A N 1
ATOM 3052 C CA . HIS A 1 372 ? 7.667 -25.235 -10.266 1.00 87.50 372 HIS A CA 1
ATOM 3053 C C . HIS A 1 372 ? 8.180 -24.190 -9.271 1.00 87.50 372 HIS A C 1
ATOM 3055 O O . HIS A 1 372 ? 8.827 -24.531 -8.282 1.00 87.50 372 HIS A O 1
ATOM 3061 N N . LYS A 1 373 ? 7.880 -22.913 -9.527 1.00 89.88 373 LYS A N 1
ATOM 3062 C CA . LYS A 1 373 ? 8.155 -21.816 -8.589 1.00 89.88 373 LYS A CA 1
ATOM 3063 C C . LYS A 1 373 ? 7.038 -21.773 -7.552 1.00 89.88 373 LYS A C 1
ATOM 3065 O O . LYS A 1 373 ? 5.892 -21.522 -7.922 1.00 89.88 373 LYS A O 1
ATOM 3070 N N . LEU A 1 374 ? 7.360 -22.063 -6.294 1.00 92.25 374 LEU A N 1
ATOM 3071 C CA . LEU A 1 374 ? 6.376 -22.104 -5.212 1.00 92.25 374 LEU A CA 1
ATOM 3072 C C . LEU A 1 374 ? 6.206 -20.730 -4.565 1.00 92.25 374 LEU A C 1
ATOM 3074 O O . LEU A 1 374 ? 5.079 -20.288 -4.359 1.00 92.25 374 LEU A O 1
ATOM 3078 N N . LEU A 1 375 ? 7.325 -20.060 -4.282 1.00 95.06 375 LEU A N 1
ATOM 3079 C CA . LEU A 1 375 ? 7.366 -18.762 -3.613 1.00 95.06 375 LEU A CA 1
ATOM 3080 C C . LEU A 1 375 ? 8.121 -17.731 -4.458 1.00 95.06 375 LEU A C 1
ATOM 3082 O O . LEU A 1 375 ? 9.093 -18.051 -5.147 1.00 95.06 375 LEU A O 1
ATOM 3086 N N . PHE A 1 376 ? 7.648 -16.493 -4.394 1.00 93.19 376 PHE A N 1
ATOM 3087 C CA . PHE A 1 376 ? 8.243 -15.298 -4.982 1.00 93.19 376 PHE A CA 1
ATOM 3088 C C . PHE A 1 376 ? 8.733 -14.358 -3.876 1.00 93.19 376 PHE A C 1
ATOM 3090 O O . PHE A 1 376 ? 8.353 -14.513 -2.721 1.00 93.19 376 PHE A O 1
ATOM 3097 N N . GLU A 1 377 ? 9.544 -13.364 -4.228 1.00 93.12 377 GLU A N 1
ATOM 3098 C CA . GLU A 1 377 ? 10.120 -12.396 -3.281 1.00 93.12 377 GLU A CA 1
ATOM 3099 C C . GLU A 1 377 ? 9.054 -11.681 -2.426 1.00 93.12 377 GLU A C 1
ATOM 3101 O O . GLU A 1 377 ? 9.176 -11.613 -1.206 1.00 93.12 377 GLU A O 1
ATOM 3106 N N . ASP A 1 378 ? 7.931 -11.280 -3.033 1.00 94.00 378 ASP A N 1
ATOM 3107 C CA . ASP A 1 378 ? 6.777 -10.692 -2.330 1.00 94.00 378 ASP A CA 1
ATOM 3108 C C . ASP A 1 378 ? 6.186 -11.621 -1.256 1.00 94.00 378 ASP A C 1
ATOM 3110 O O . ASP A 1 378 ? 5.674 -11.162 -0.234 1.00 94.00 378 ASP A O 1
ATOM 3114 N N . ASP A 1 379 ? 6.271 -12.936 -1.465 1.00 95.62 379 ASP A N 1
ATOM 3115 C CA . ASP A 1 379 ? 5.771 -13.919 -0.505 1.00 95.62 379 ASP A CA 1
ATOM 3116 C C . ASP A 1 379 ? 6.675 -14.018 0.709 1.00 95.62 379 ASP A C 1
ATOM 3118 O O . ASP A 1 379 ? 6.188 -14.263 1.805 1.00 95.62 379 ASP A O 1
ATOM 3122 N N . LEU A 1 380 ? 7.980 -13.818 0.526 1.00 98.00 380 LEU A N 1
ATOM 3123 C CA . LEU A 1 380 ? 8.945 -13.840 1.619 1.00 98.00 380 LEU A CA 1
ATOM 3124 C C . LEU A 1 380 ? 8.700 -12.659 2.563 1.00 98.00 380 LEU A C 1
ATOM 3126 O O . LEU A 1 380 ? 8.663 -12.845 3.778 1.00 98.00 380 LEU A O 1
ATOM 3130 N N . TRP A 1 381 ? 8.420 -11.472 2.012 1.00 96.50 381 TRP A N 1
ATOM 3131 C CA . TRP A 1 381 ? 7.966 -10.322 2.799 1.00 96.50 381 TRP A CA 1
ATOM 3132 C C . TRP A 1 381 ? 6.645 -10.602 3.521 1.00 96.50 381 TRP A C 1
ATOM 3134 O O . TRP A 1 381 ? 6.499 -10.261 4.695 1.00 96.50 381 TRP A O 1
ATOM 3144 N N . ARG A 1 382 ? 5.688 -11.273 2.863 1.00 95.88 382 ARG A N 1
ATOM 3145 C CA . ARG A 1 382 ? 4.426 -11.654 3.515 1.00 95.88 382 ARG A CA 1
ATOM 3146 C C . ARG A 1 382 ? 4.640 -12.671 4.637 1.00 95.88 382 ARG A C 1
ATOM 3148 O O . ARG A 1 382 ? 4.007 -12.544 5.680 1.00 95.88 382 ARG A O 1
ATOM 3155 N N . ILE A 1 383 ? 5.530 -13.645 4.453 1.00 97.75 383 ILE A N 1
ATOM 3156 C CA . ILE A 1 383 ? 5.902 -14.619 5.488 1.00 97.75 383 ILE A CA 1
ATOM 3157 C C . ILE A 1 383 ? 6.535 -13.902 6.680 1.00 97.75 383 ILE A C 1
ATOM 3159 O O . ILE A 1 383 ? 6.152 -14.181 7.809 1.00 97.75 383 ILE A O 1
ATOM 3163 N N . PHE A 1 384 ? 7.423 -12.935 6.443 1.00 95.19 384 PHE A N 1
ATOM 3164 C CA . PHE A 1 384 ? 8.010 -12.114 7.502 1.00 95.19 384 PHE A CA 1
ATOM 3165 C C . PHE A 1 384 ? 6.955 -11.328 8.304 1.00 95.19 384 PHE A C 1
ATOM 3167 O O . PHE A 1 384 ? 6.992 -11.300 9.531 1.00 95.19 384 PHE A O 1
ATOM 3174 N N . GLN A 1 385 ? 5.970 -10.727 7.631 1.00 94.88 385 GLN A N 1
ATOM 3175 C CA . GLN A 1 385 ? 4.862 -10.044 8.310 1.00 94.88 385 GLN A CA 1
ATOM 3176 C C . GLN A 1 385 ? 4.009 -11.020 9.134 1.00 94.88 385 GLN A C 1
ATOM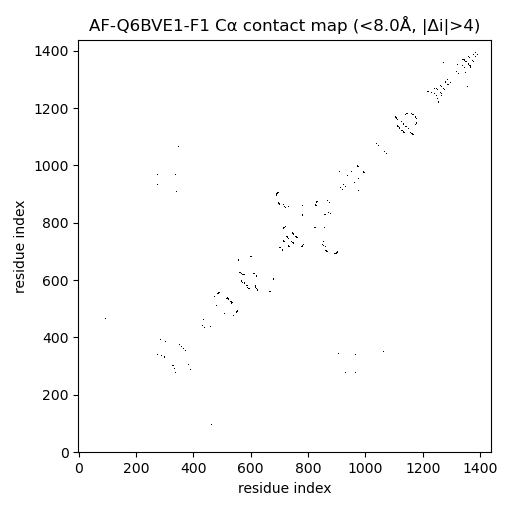 3178 O O . GLN A 1 385 ? 3.655 -10.724 10.273 1.00 94.88 385 GLN A O 1
ATOM 3183 N N . LEU A 1 386 ? 3.711 -12.200 8.580 1.00 95.81 386 LEU A N 1
ATOM 3184 C CA . LEU A 1 386 ? 2.955 -13.245 9.272 1.00 95.81 386 LEU A CA 1
ATOM 3185 C C . LEU A 1 386 ? 3.715 -13.822 10.476 1.00 95.81 386 LEU A C 1
ATOM 3187 O O . LEU A 1 386 ? 3.086 -14.117 11.486 1.00 95.81 386 LEU A O 1
ATOM 3191 N N . ASP A 1 387 ? 5.041 -13.935 10.404 1.00 94.62 387 ASP A N 1
ATOM 3192 C CA . ASP A 1 387 ? 5.908 -14.295 11.536 1.00 94.62 387 ASP A CA 1
ATOM 3193 C C . ASP A 1 387 ? 5.738 -13.292 12.691 1.00 94.62 387 ASP A C 1
ATOM 3195 O O . ASP A 1 387 ? 5.439 -13.692 13.817 1.00 94.62 387 ASP A O 1
ATOM 3199 N N . ILE A 1 388 ? 5.787 -11.982 12.420 1.00 92.81 388 ILE A N 1
ATOM 3200 C CA . ILE A 1 388 ? 5.568 -10.941 13.445 1.00 92.81 388 ILE A CA 1
ATOM 3201 C C . ILE A 1 388 ? 4.150 -11.016 14.034 1.00 92.81 388 ILE A C 1
ATOM 3203 O O . ILE A 1 388 ? 3.960 -10.909 15.254 1.00 92.81 388 ILE A O 1
ATOM 3207 N N . GLU A 1 389 ? 3.142 -11.199 13.177 1.00 92.69 389 GLU A N 1
ATOM 3208 C CA . GLU A 1 389 ? 1.748 -11.365 13.599 1.00 92.69 389 GLU A CA 1
ATOM 3209 C C . GLU A 1 389 ? 1.584 -12.601 14.504 1.00 92.69 389 GLU A C 1
ATOM 3211 O O . GLU A 1 389 ? 0.919 -12.523 15.545 1.00 92.69 389 GLU A O 1
ATOM 3216 N N . TYR A 1 390 ? 2.222 -13.722 14.153 1.00 94.06 390 TYR A N 1
ATOM 3217 C CA . TYR A 1 390 ? 2.178 -14.960 14.926 1.00 94.06 390 TYR A CA 1
ATOM 3218 C C . TYR A 1 390 ? 2.873 -14.817 16.280 1.00 94.06 390 TYR A C 1
ATOM 3220 O O . TYR A 1 390 ? 2.307 -15.224 17.293 1.00 94.06 390 TYR A O 1
ATOM 3228 N N . HIS A 1 391 ? 4.048 -14.190 16.342 1.00 92.38 391 HIS A N 1
ATOM 3229 C CA . HIS A 1 391 ? 4.754 -13.970 17.607 1.00 92.38 391 HIS A CA 1
ATOM 3230 C C . HIS A 1 391 ? 3.954 -13.072 18.562 1.00 92.38 391 HIS A C 1
ATOM 3232 O O . HIS A 1 391 ? 3.833 -13.374 19.752 1.00 92.38 391 HIS A O 1
ATOM 3238 N N . SER A 1 392 ? 3.303 -12.031 18.031 1.00 91.31 392 SER A N 1
ATOM 3239 C CA . SER A 1 392 ? 2.384 -11.181 18.805 1.00 91.31 392 SER A CA 1
ATOM 3240 C C . SER A 1 392 ? 1.203 -11.982 19.372 1.00 91.31 392 SER A C 1
ATOM 3242 O O . SER A 1 392 ? 0.755 -11.770 20.504 1.00 91.31 392 SER A O 1
ATOM 3244 N N . LEU A 1 393 ? 0.675 -12.916 18.576 1.00 91.88 393 LEU A N 1
ATOM 3245 C CA . LEU A 1 393 ? -0.393 -13.827 18.975 1.00 91.88 393 LEU A CA 1
ATOM 3246 C C . LEU A 1 393 ? 0.081 -14.822 20.043 1.00 91.88 393 LEU A C 1
ATOM 3248 O O . LEU A 1 393 ? -0.617 -15.032 21.039 1.00 91.88 393 LEU A O 1
ATOM 3252 N N . TYR A 1 394 ? 1.261 -15.405 19.848 1.00 92.31 394 TYR A N 1
ATOM 3253 C CA . TYR A 1 394 ? 1.883 -16.373 20.742 1.00 92.31 394 TYR A CA 1
ATOM 3254 C C . TYR A 1 394 ? 2.129 -15.767 22.128 1.00 92.31 394 TYR A C 1
ATOM 3256 O O . TYR A 1 394 ? 1.689 -16.340 23.124 1.00 92.31 394 TYR A O 1
ATOM 3264 N N . GLU A 1 395 ? 2.737 -14.578 22.208 1.00 90.69 395 GLU A N 1
ATOM 3265 C CA . GLU A 1 395 ? 3.020 -13.907 23.483 1.00 90.69 395 GLU A CA 1
ATOM 3266 C C . GLU A 1 395 ? 1.737 -13.670 24.289 1.00 90.69 395 GLU A C 1
ATOM 3268 O O . GLU A 1 395 ? 1.657 -13.973 25.485 1.00 90.69 395 GLU A O 1
ATOM 3273 N N . LYS A 1 396 ? 0.682 -13.189 23.624 1.00 91.19 396 LYS A N 1
ATOM 3274 C CA . LYS A 1 396 ? -0.603 -12.972 24.284 1.00 91.19 396 LYS A CA 1
ATOM 3275 C C . LYS A 1 396 ? -1.230 -14.279 24.766 1.00 91.19 396 LYS A C 1
ATOM 3277 O O . LYS A 1 396 ? -1.797 -14.305 25.858 1.00 91.19 396 LYS A O 1
ATOM 3282 N N . ARG A 1 397 ? -1.122 -15.357 23.985 1.00 92.31 397 ARG A N 1
ATOM 3283 C CA . ARG A 1 397 ? -1.612 -16.687 24.371 1.00 92.31 397 ARG A CA 1
ATOM 3284 C C . ARG A 1 397 ? -0.888 -17.204 25.613 1.00 92.31 397 ARG A C 1
ATOM 3286 O O . ARG A 1 397 ? -1.555 -17.576 26.573 1.00 92.31 397 ARG A O 1
ATOM 3293 N N . VAL A 1 398 ? 0.443 -17.128 25.641 1.00 90.88 398 VAL A N 1
ATOM 3294 C CA . VAL A 1 398 ? 1.266 -17.528 26.796 1.00 90.88 398 VAL A CA 1
ATOM 3295 C C . VAL A 1 398 ? 0.907 -16.726 28.049 1.00 90.88 398 VAL A C 1
ATOM 3297 O O . VAL A 1 398 ? 0.817 -17.283 29.141 1.00 90.88 398 VAL A O 1
ATOM 3300 N N . ASN A 1 399 ? 0.641 -15.426 27.915 1.00 90.44 399 ASN A N 1
ATOM 3301 C CA . ASN A 1 399 ? 0.216 -14.601 29.048 1.00 90.44 399 ASN A CA 1
ATOM 3302 C C . ASN A 1 399 ? -1.144 -15.038 29.620 1.00 90.44 399 ASN A C 1
ATOM 3304 O O . ASN A 1 399 ? -1.339 -15.003 30.836 1.00 90.44 399 ASN A O 1
ATOM 3308 N N . ILE A 1 400 ? -2.071 -15.489 28.770 1.00 91.56 400 ILE A N 1
ATOM 3309 C CA . ILE A 1 400 ? -3.346 -16.059 29.222 1.00 91.56 400 ILE A CA 1
ATOM 3310 C C . ILE A 1 400 ? -3.140 -17.441 29.843 1.00 91.56 400 ILE A C 1
ATOM 3312 O O . ILE A 1 400 ? -3.725 -17.710 30.886 1.00 91.56 400 ILE A O 1
ATOM 3316 N N . GLU A 1 401 ? -2.292 -18.293 29.266 1.00 90.94 401 GLU A N 1
ATOM 3317 C CA . GLU A 1 401 ? -1.944 -19.600 29.844 1.00 90.94 401 GLU A CA 1
ATOM 3318 C C . GLU A 1 401 ? -1.406 -19.454 31.272 1.00 90.94 401 GLU A C 1
ATOM 3320 O O . GLU A 1 401 ? -1.942 -20.064 32.196 1.00 90.94 401 GLU A O 1
ATOM 3325 N N . LYS A 1 402 ? -0.452 -18.541 31.488 1.00 91.25 402 LYS A N 1
ATOM 3326 C CA . LYS A 1 402 ? 0.069 -18.223 32.827 1.00 91.25 402 LYS A CA 1
ATOM 3327 C C . LYS A 1 402 ? -1.029 -17.749 33.783 1.00 91.25 402 LYS A C 1
ATOM 3329 O O . LYS A 1 402 ? -1.020 -18.104 34.961 1.00 91.25 402 LYS A O 1
ATOM 3334 N N . LEU A 1 403 ? -1.985 -16.950 33.300 1.00 90.44 403 LEU A N 1
ATOM 3335 C CA . LEU A 1 403 ? -3.114 -16.493 34.115 1.00 90.44 403 LEU A CA 1
ATOM 3336 C C . LEU A 1 403 ? -4.020 -17.667 34.517 1.00 90.44 403 LEU A C 1
ATOM 3338 O O . LEU A 1 403 ? -4.380 -17.779 35.689 1.00 90.44 403 LEU A O 1
ATOM 3342 N N . ILE A 1 404 ? -4.345 -18.557 33.577 1.00 91.38 404 ILE A N 1
ATOM 3343 C CA . ILE A 1 404 ? -5.155 -19.763 33.806 1.00 91.38 404 ILE A CA 1
ATOM 3344 C C . ILE A 1 404 ? -4.494 -20.670 34.847 1.00 91.38 404 ILE A C 1
ATOM 3346 O O . ILE A 1 404 ? -5.159 -21.115 35.783 1.00 91.38 404 ILE A O 1
ATOM 3350 N N . GLU A 1 405 ? -3.188 -20.903 34.707 1.00 91.06 405 GLU A N 1
ATOM 3351 C CA . GLU A 1 405 ? -2.393 -21.695 35.647 1.00 91.06 405 GLU A CA 1
ATOM 3352 C C . GLU A 1 405 ? -2.361 -21.049 37.036 1.00 91.06 405 GLU A C 1
ATOM 3354 O O . GLU A 1 405 ? -2.593 -21.730 38.034 1.00 91.06 405 GLU A O 1
ATOM 3359 N N . SER A 1 406 ? -2.165 -19.726 37.111 1.00 90.81 406 SER A N 1
ATOM 3360 C CA . SER A 1 406 ? -2.138 -18.994 38.386 1.00 90.81 406 SER A CA 1
ATOM 3361 C C . SER A 1 406 ? -3.468 -19.049 39.145 1.00 90.81 406 SER A C 1
ATOM 3363 O O . SER A 1 406 ? -3.483 -19.063 40.373 1.00 90.81 406 SER A O 1
ATOM 3365 N N . LEU A 1 407 ? -4.584 -19.109 38.415 1.00 89.62 407 LEU A N 1
ATOM 3366 C CA . LEU A 1 407 ? -5.937 -19.218 38.962 1.00 89.62 407 LEU A CA 1
ATOM 3367 C C . LEU A 1 407 ? -6.364 -20.670 39.221 1.00 89.62 407 LEU A C 1
ATOM 3369 O O . LEU A 1 407 ? -7.394 -20.882 39.861 1.00 89.62 407 LEU A O 1
ATOM 3373 N N . ASN A 1 408 ? -5.604 -21.657 38.731 1.00 89.25 408 ASN A N 1
ATOM 3374 C CA . ASN A 1 408 ? -5.930 -23.083 38.790 1.00 89.25 408 ASN A CA 1
ATOM 3375 C C . ASN A 1 408 ? -7.364 -23.386 38.298 1.00 89.25 408 ASN A C 1
ATOM 3377 O O . ASN A 1 408 ? -8.149 -24.055 38.978 1.00 89.25 408 ASN A O 1
ATOM 3381 N N . LEU A 1 409 ? -7.728 -22.835 37.133 1.00 88.12 409 LEU A N 1
ATOM 3382 C CA . LEU A 1 409 ? -9.078 -22.954 36.573 1.00 88.12 409 LEU A CA 1
ATOM 3383 C C . LEU A 1 409 ? -9.331 -24.354 35.987 1.00 88.12 409 LEU A C 1
ATOM 3385 O O . LEU A 1 409 ? -8.637 -24.780 35.068 1.00 88.12 409 LEU A O 1
ATOM 3389 N N . ASP A 1 410 ? -10.389 -25.028 36.447 1.00 86.50 410 ASP A N 1
ATOM 3390 C CA . ASP A 1 410 ? -10.947 -26.231 35.807 1.00 86.50 410 ASP A CA 1
ATOM 3391 C C . ASP A 1 410 ? -12.234 -25.871 35.049 1.00 86.50 410 ASP A C 1
ATOM 3393 O O . ASP A 1 410 ? -13.347 -26.027 35.553 1.00 86.50 410 ASP A O 1
ATOM 3397 N N . ASP A 1 411 ? -12.077 -25.333 33.838 1.00 87.56 411 ASP A N 1
ATOM 3398 C CA . ASP A 1 411 ? -13.189 -24.971 32.955 1.00 87.56 411 ASP A CA 1
ATOM 3399 C C . ASP A 1 411 ? -12.942 -25.432 31.519 1.00 87.56 411 ASP A C 1
ATOM 3401 O O . ASP A 1 411 ? -11.950 -25.071 30.889 1.00 87.56 411 ASP A O 1
ATOM 3405 N N . ASP A 1 412 ? -13.881 -26.203 30.973 1.00 87.19 412 ASP A N 1
ATOM 3406 C CA . ASP A 1 412 ? -13.821 -26.721 29.603 1.00 87.19 412 ASP A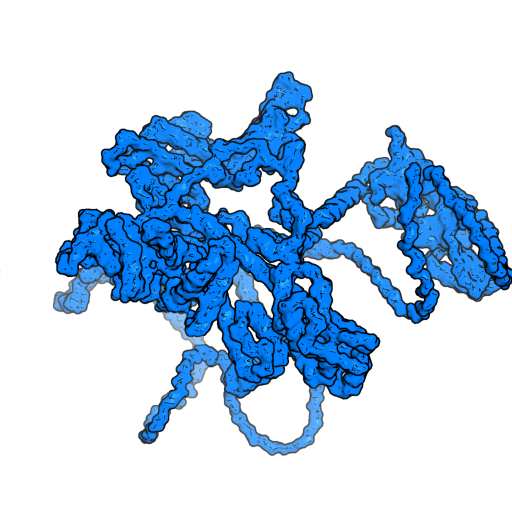 CA 1
ATOM 3407 C C . ASP A 1 412 ? -13.723 -25.635 28.525 1.00 87.19 412 ASP A C 1
ATOM 3409 O O . ASP A 1 412 ? -13.169 -25.902 27.466 1.00 87.19 412 ASP A O 1
ATOM 3413 N N . LEU A 1 413 ? -14.211 -24.411 28.772 1.00 86.94 413 LEU A N 1
ATOM 3414 C CA . LEU A 1 413 ? -14.042 -23.304 27.816 1.00 86.94 413 LEU A CA 1
ATOM 3415 C C . LEU A 1 413 ? -12.605 -22.765 27.759 1.00 86.94 413 LEU A C 1
ATOM 3417 O O . LEU A 1 413 ? -12.252 -22.063 26.814 1.00 86.94 413 LEU A O 1
ATOM 3421 N N . VAL A 1 414 ? -11.793 -23.082 28.767 1.00 89.19 414 VAL A N 1
ATOM 3422 C CA . VAL A 1 414 ? -10.439 -22.557 28.967 1.00 89.19 414 VAL A CA 1
ATOM 3423 C C . VAL A 1 414 ? -9.366 -23.602 28.628 1.00 89.19 414 VAL A C 1
ATOM 3425 O O . VAL A 1 414 ? -8.268 -23.236 28.210 1.00 89.19 414 VAL A O 1
ATOM 3428 N N . LYS A 1 415 ? -9.689 -24.901 28.739 1.00 86.25 415 LYS A N 1
ATOM 3429 C CA . LYS A 1 415 ? -8.760 -26.027 28.502 1.00 86.25 415 LYS A CA 1
ATOM 3430 C C . LYS A 1 415 ? -8.074 -25.984 27.133 1.00 86.25 415 LYS A C 1
ATOM 3432 O O . LYS A 1 415 ? -6.891 -26.298 27.038 1.00 86.25 415 LYS A O 1
ATOM 3437 N N . ASP A 1 416 ? -8.786 -25.544 26.100 1.00 82.88 416 ASP A N 1
ATOM 3438 C CA . ASP A 1 416 ? -8.306 -25.562 24.714 1.00 82.88 416 ASP A CA 1
ATOM 3439 C C . ASP A 1 416 ? -7.604 -24.256 24.284 1.00 82.88 416 ASP A C 1
ATOM 3441 O O . ASP A 1 416 ? -7.504 -23.974 23.090 1.00 82.88 416 ASP A O 1
ATOM 3445 N N . VAL A 1 417 ? -7.083 -23.451 25.222 1.00 86.88 417 VAL A N 1
ATOM 3446 C CA . VAL A 1 417 ? -6.388 -22.173 24.937 1.00 86.88 417 VAL A CA 1
ATOM 3447 C C . VAL A 1 417 ? -5.278 -22.297 23.881 1.00 86.88 417 VAL A C 1
ATOM 3449 O O . VAL A 1 417 ? -5.130 -21.415 23.034 1.00 86.88 417 VAL A O 1
ATOM 3452 N N . LYS A 1 418 ? -4.560 -23.428 23.855 1.00 84.69 418 LYS A N 1
ATOM 3453 C CA . LYS A 1 418 ? -3.497 -23.714 22.874 1.00 84.69 418 LYS A CA 1
ATOM 3454 C C . LYS A 1 418 ? -4.001 -23.851 21.437 1.00 84.69 418 LYS A C 1
ATOM 3456 O O . LYS A 1 418 ? -3.237 -23.624 20.507 1.00 84.69 418 LYS A O 1
ATOM 3461 N N . SER A 1 419 ? -5.279 -24.185 21.250 1.00 85.88 419 SER A N 1
ATOM 3462 C CA . SER A 1 419 ? -5.907 -24.314 19.927 1.00 85.88 419 SER A CA 1
ATOM 3463 C C . SER A 1 419 ? -6.364 -22.978 19.328 1.00 85.88 419 SER A C 1
ATOM 3465 O O . SER A 1 419 ? -6.871 -22.946 18.209 1.00 85.88 419 SER A O 1
ATOM 3467 N N . LEU A 1 420 ? -6.218 -21.863 20.055 1.00 86.56 420 LEU A N 1
ATOM 3468 C CA . LEU A 1 420 ? -6.641 -20.551 19.573 1.00 86.56 420 LEU A CA 1
ATOM 3469 C C . LEU A 1 420 ? -5.648 -19.990 18.543 1.00 86.56 420 LEU A C 1
ATOM 3471 O O . LEU A 1 420 ? -4.490 -19.712 18.855 1.00 86.56 420 LEU A O 1
ATOM 3475 N N . GLU A 1 421 ? -6.149 -19.763 17.327 1.00 84.38 421 GLU A N 1
ATOM 3476 C CA . GLU A 1 421 ? -5.361 -19.325 16.161 1.00 84.38 421 GLU A CA 1
ATOM 3477 C C . GLU A 1 421 ? -5.561 -17.847 15.784 1.00 84.38 421 GLU A C 1
ATOM 3479 O O . GLU A 1 421 ? -4.980 -17.376 14.808 1.00 84.38 421 GLU A O 1
ATOM 3484 N N . THR A 1 422 ? -6.392 -17.091 16.516 1.00 89.38 422 THR A N 1
ATOM 3485 C CA . THR A 1 422 ? -6.657 -15.673 16.204 1.00 89.38 422 THR A CA 1
ATOM 3486 C C . THR A 1 422 ? -6.568 -14.775 17.432 1.00 89.38 422 THR A C 1
ATOM 3488 O O . THR A 1 422 ? -7.029 -15.127 18.520 1.00 89.38 422 THR A O 1
ATOM 3491 N N . MET A 1 423 ? -6.055 -13.557 17.231 1.00 89.25 423 MET A N 1
ATOM 3492 C CA . MET A 1 423 ? -5.934 -12.524 18.268 1.00 89.25 423 MET A CA 1
ATOM 3493 C C . MET A 1 423 ? -7.273 -12.216 18.958 1.00 89.25 423 MET A C 1
ATOM 3495 O O . MET A 1 423 ? -7.329 -11.994 20.169 1.00 89.25 423 MET A O 1
ATOM 3499 N N . VAL A 1 424 ? -8.368 -12.223 18.194 1.00 91.25 424 VAL A N 1
ATOM 3500 C CA . VAL A 1 424 ? -9.704 -11.932 18.722 1.00 91.25 424 VAL A CA 1
ATOM 3501 C C . VAL A 1 424 ? -10.231 -13.088 19.572 1.00 91.25 424 VAL A C 1
ATOM 3503 O O . VAL A 1 424 ? -10.823 -12.833 20.612 1.00 91.25 424 VAL A O 1
ATOM 3506 N N . ALA A 1 425 ? -9.986 -14.347 19.194 1.00 91.12 425 ALA A N 1
ATOM 3507 C CA . ALA A 1 425 ? -10.408 -15.489 20.009 1.00 91.12 425 ALA A CA 1
ATOM 3508 C C . ALA A 1 425 ? -9.654 -15.548 21.350 1.00 91.12 425 ALA A C 1
ATOM 3510 O O . ALA A 1 425 ? -10.248 -15.844 22.384 1.00 91.12 425 ALA A O 1
ATOM 3511 N N . ILE A 1 426 ? -8.369 -15.184 21.345 1.00 93.44 426 ILE A N 1
ATOM 3512 C CA . ILE A 1 426 ? -7.558 -15.019 22.559 1.00 93.44 426 ILE A CA 1
ATOM 3513 C C . ILE A 1 426 ? -8.126 -13.892 23.433 1.00 93.44 426 ILE A C 1
ATOM 3515 O O . ILE A 1 426 ? -8.284 -14.068 24.639 1.00 93.44 426 ILE A O 1
ATOM 3519 N N . GLN A 1 427 ? -8.503 -12.753 22.837 1.00 93.44 427 GLN A N 1
ATOM 3520 C CA . GLN A 1 427 ? -9.167 -11.670 23.572 1.00 93.44 427 GLN A CA 1
ATOM 3521 C C . GLN A 1 427 ? -10.532 -12.095 24.134 1.00 93.44 427 GLN A C 1
ATOM 3523 O O . GLN A 1 427 ? -10.852 -11.738 25.261 1.00 93.44 427 GLN A O 1
ATOM 3528 N N . ASP A 1 428 ? -11.325 -12.865 23.388 1.00 94.50 428 ASP A N 1
ATOM 3529 C CA . ASP A 1 428 ? -12.616 -13.374 23.862 1.00 94.50 428 ASP A CA 1
ATOM 3530 C C . ASP A 1 428 ? -12.442 -14.271 25.090 1.00 94.50 428 ASP A C 1
ATOM 3532 O O . ASP A 1 428 ? -13.202 -14.153 26.050 1.00 94.50 428 ASP A O 1
ATOM 3536 N N . LEU A 1 429 ? -11.419 -15.132 25.083 1.00 94.69 429 LEU A N 1
ATOM 3537 C CA . LEU A 1 429 ? -11.092 -15.964 26.236 1.00 94.69 429 LEU A CA 1
ATOM 3538 C C . LEU A 1 429 ? -10.608 -15.119 27.421 1.00 94.69 429 LEU A C 1
ATOM 3540 O O . LEU A 1 429 ? -11.014 -15.362 28.556 1.00 94.69 429 LEU A O 1
ATOM 3544 N N . GLN A 1 430 ? -9.792 -14.093 27.168 1.00 93.94 430 GLN A N 1
ATOM 3545 C CA . GLN A 1 430 ? -9.354 -13.155 28.201 1.00 93.94 430 GLN A CA 1
ATOM 3546 C C . GLN A 1 430 ? -10.540 -12.421 28.841 1.00 93.94 430 GLN A C 1
ATOM 3548 O O . GLN A 1 430 ? -10.621 -12.320 30.063 1.00 93.94 430 GLN A O 1
ATOM 3553 N N . ASP A 1 431 ? -11.470 -11.923 28.026 1.00 94.44 431 ASP A N 1
ATOM 3554 C CA . ASP A 1 431 ? -12.686 -11.248 28.479 1.00 94.44 431 ASP A CA 1
ATOM 3555 C C . ASP A 1 431 ? -13.565 -12.195 29.304 1.00 94.44 431 ASP A C 1
ATOM 3557 O O . ASP A 1 431 ? -14.077 -11.802 30.353 1.00 94.44 431 ASP A O 1
ATOM 3561 N N . TYR A 1 432 ? -13.701 -13.446 28.857 1.00 95.69 432 TYR A N 1
ATOM 3562 C CA . TYR A 1 432 ? -14.421 -14.493 29.574 1.00 95.69 432 TYR A CA 1
ATOM 3563 C C . TYR A 1 432 ? -13.803 -14.786 30.943 1.00 95.69 432 TYR A C 1
ATOM 3565 O O . TYR A 1 432 ? -14.527 -14.809 31.937 1.00 95.69 432 TYR A O 1
ATOM 3573 N N . ILE A 1 433 ? -12.479 -14.966 31.014 1.00 93.81 433 ILE A N 1
ATOM 3574 C CA . ILE A 1 433 ? -11.761 -15.223 32.270 1.00 93.81 433 ILE A CA 1
ATOM 3575 C C . ILE A 1 433 ? -11.916 -14.028 33.216 1.00 93.81 433 ILE A C 1
ATOM 3577 O O . ILE A 1 433 ? -12.305 -14.194 34.372 1.00 93.81 433 ILE A O 1
ATOM 3581 N N . ASN A 1 434 ? -11.693 -12.817 32.702 1.00 92.12 434 ASN A N 1
ATOM 3582 C CA . ASN A 1 434 ? -11.797 -11.580 33.471 1.00 92.12 434 ASN A CA 1
ATOM 3583 C C . ASN A 1 434 ? -13.205 -11.320 34.009 1.00 92.12 434 ASN A C 1
ATOM 3585 O O . ASN A 1 434 ? -13.330 -10.692 35.056 1.00 92.12 434 ASN A O 1
ATOM 3589 N N . PHE A 1 435 ? -14.249 -11.744 33.296 1.00 93.50 435 PHE A N 1
ATOM 3590 C CA . PHE A 1 435 ? -15.637 -11.613 33.733 1.00 93.50 435 PHE A CA 1
ATOM 3591 C C . PHE A 1 435 ? -16.042 -12.732 34.703 1.00 93.50 435 PHE A C 1
ATOM 3593 O O . PHE A 1 435 ? -16.584 -12.461 35.772 1.00 93.50 435 PHE A O 1
ATOM 3600 N N . THR A 1 436 ? -15.760 -13.987 34.352 1.00 91.06 436 THR A N 1
ATOM 3601 C CA . THR A 1 436 ? -16.251 -15.172 35.076 1.00 91.06 436 THR A CA 1
ATOM 3602 C C . THR A 1 436 ? -15.527 -15.387 36.404 1.00 91.06 436 THR A C 1
ATOM 3604 O O . THR A 1 436 ? -16.172 -15.784 37.381 1.00 91.06 436 THR A O 1
ATOM 3607 N N . TYR A 1 437 ? -14.223 -15.083 36.435 1.00 91.44 437 TYR A N 1
ATOM 3608 C CA . TYR A 1 437 ? -13.308 -15.290 37.564 1.00 91.44 437 TYR A CA 1
ATOM 3609 C C . TYR A 1 437 ? -12.763 -13.972 38.133 1.00 91.44 437 TYR A C 1
ATOM 3611 O O . TYR A 1 437 ? -11.668 -13.913 38.695 1.00 91.44 437 TYR A O 1
ATOM 3619 N N . SER A 1 438 ? -13.512 -12.877 37.979 1.00 88.31 438 SER A N 1
ATOM 3620 C CA . SER A 1 438 ? -13.088 -11.538 38.408 1.00 88.31 438 SER A CA 1
ATOM 3621 C C . SER A 1 438 ? -12.768 -11.451 39.909 1.00 88.31 438 SER A C 1
ATOM 3623 O O . SER A 1 438 ? -11.912 -10.663 40.325 1.00 88.31 438 SER A O 1
ATOM 3625 N N . THR A 1 439 ? -13.447 -12.251 40.738 1.00 86.56 439 THR A N 1
ATOM 3626 C CA . THR A 1 439 ? -13.229 -12.320 42.187 1.00 86.56 439 THR A CA 1
ATOM 3627 C C . THR A 1 439 ? -11.940 -13.038 42.557 1.00 86.56 439 THR A C 1
ATOM 3629 O O . THR A 1 439 ? -11.235 -12.604 43.464 1.00 86.56 439 THR A O 1
ATOM 3632 N N . GLU A 1 440 ? -11.629 -14.123 41.862 1.00 88.06 440 GLU A N 1
ATOM 3633 C CA . GLU A 1 440 ? -10.441 -14.950 42.028 1.00 88.06 440 GLU A CA 1
ATOM 3634 C C . GLU A 1 440 ? -9.208 -14.188 41.550 1.00 88.06 440 GLU A C 1
ATOM 3636 O O . GLU A 1 440 ? -8.213 -14.135 42.264 1.00 88.06 440 GLU A O 1
ATOM 3641 N N . ILE A 1 441 ? -9.315 -13.492 40.415 1.00 86.94 441 ILE A N 1
ATOM 3642 C CA . ILE A 1 441 ? -8.268 -12.605 39.896 1.00 86.94 441 ILE A CA 1
ATOM 3643 C C . ILE A 1 441 ? -7.930 -11.512 40.910 1.00 86.94 441 ILE A C 1
ATOM 3645 O O . ILE A 1 441 ? -6.759 -11.261 41.177 1.00 86.94 441 ILE A O 1
ATOM 3649 N N . ARG A 1 442 ? -8.940 -10.876 41.518 1.00 82.88 442 ARG A N 1
ATOM 3650 C CA . ARG A 1 442 ? -8.704 -9.861 42.554 1.00 82.88 442 ARG A CA 1
ATOM 3651 C C . ARG A 1 442 ? -7.972 -10.444 43.755 1.00 82.88 442 ARG A C 1
ATOM 3653 O O . ARG A 1 442 ? -7.005 -9.844 44.197 1.00 82.88 442 ARG A O 1
ATOM 3660 N N . LYS A 1 443 ? -8.410 -11.608 44.245 1.00 84.56 443 LYS A N 1
ATOM 3661 C CA . LYS A 1 443 ? -7.744 -12.291 45.361 1.00 84.56 443 LYS A CA 1
ATOM 3662 C C . LYS A 1 443 ? -6.292 -12.618 45.027 1.00 84.56 443 LYS A C 1
ATOM 3664 O O . LYS A 1 443 ? -5.437 -12.332 45.844 1.00 84.56 443 LYS A O 1
ATOM 3669 N N . LEU A 1 444 ? -6.003 -13.112 43.820 1.00 83.31 444 LEU A N 1
ATOM 3670 C CA . LEU A 1 444 ? -4.624 -13.361 43.391 1.00 83.31 444 LEU A CA 1
ATOM 3671 C C . LEU A 1 444 ? -3.760 -12.096 43.398 1.00 83.31 444 LEU A C 1
ATOM 3673 O O . LEU A 1 444 ? -2.598 -12.161 43.785 1.00 83.31 444 LEU A O 1
ATOM 3677 N N . TYR A 1 445 ? -4.295 -10.959 42.946 1.00 79.25 445 TYR A N 1
ATOM 3678 C CA . TYR A 1 445 ? -3.556 -9.696 42.986 1.00 79.25 445 TYR A CA 1
ATOM 3679 C C . TYR A 1 445 ? -3.379 -9.177 44.417 1.00 79.25 445 TYR A C 1
ATOM 3681 O O . TYR A 1 445 ? -2.278 -8.763 44.761 1.00 79.25 445 TYR A O 1
ATOM 3689 N N . ASP A 1 446 ? -4.416 -9.260 45.254 1.00 77.25 446 ASP A N 1
ATOM 3690 C CA . ASP A 1 446 ? -4.344 -8.884 46.671 1.00 77.25 446 ASP A CA 1
ATOM 3691 C C . ASP A 1 446 ? -3.325 -9.773 47.424 1.00 77.25 446 ASP A C 1
ATOM 3693 O O . ASP A 1 446 ? -2.533 -9.280 48.228 1.00 77.25 446 ASP A O 1
ATOM 3697 N N . ASP A 1 447 ? -3.290 -11.079 47.138 1.00 74.44 447 ASP A N 1
ATOM 3698 C CA . ASP A 1 447 ? -2.337 -12.026 47.727 1.00 74.44 447 ASP A CA 1
ATOM 3699 C C . ASP A 1 447 ? -0.894 -11.698 47.292 1.00 74.44 447 ASP A C 1
ATOM 3701 O O . ASP A 1 447 ? 0.003 -11.661 48.136 1.00 74.44 447 ASP A O 1
ATOM 3705 N N . LYS A 1 448 ? -0.675 -11.351 46.012 1.00 66.88 448 LYS A N 1
ATOM 3706 C CA . LYS A 1 448 ? 0.637 -10.906 45.499 1.00 66.88 448 LYS A CA 1
ATOM 3707 C C . LYS A 1 448 ? 1.116 -9.591 46.122 1.00 66.88 448 LYS A C 1
ATOM 3709 O O . LYS A 1 448 ? 2.289 -9.496 46.475 1.00 66.88 448 LYS A O 1
ATOM 3714 N N . GLU A 1 449 ? 0.223 -8.617 46.332 1.00 59.78 449 GLU A N 1
ATOM 3715 C CA . GLU A 1 449 ? 0.562 -7.391 47.077 1.00 59.78 449 GLU A CA 1
ATOM 3716 C C . GLU A 1 449 ? 1.000 -7.710 48.517 1.00 59.78 449 GLU A C 1
ATOM 3718 O O . GLU A 1 449 ? 1.894 -7.061 49.067 1.00 59.78 449 GLU A O 1
ATOM 3723 N N . THR A 1 450 ? 0.382 -8.720 49.141 1.00 58.22 450 THR A N 1
ATOM 3724 C CA . THR A 1 450 ? 0.674 -9.111 50.528 1.00 58.22 450 THR A CA 1
ATOM 3725 C C . THR A 1 450 ? 2.047 -9.784 50.665 1.00 58.22 450 THR A C 1
ATOM 3727 O O . THR A 1 450 ? 2.689 -9.649 51.708 1.00 58.22 450 THR A O 1
ATOM 3730 N N . GLU A 1 451 ? 2.532 -10.452 49.613 1.00 58.09 451 GLU A N 1
ATOM 3731 C CA . GLU A 1 451 ? 3.872 -11.061 49.547 1.00 58.09 451 GLU A CA 1
ATOM 3732 C C . GLU A 1 451 ? 5.003 -10.055 49.244 1.00 58.09 451 GLU A C 1
ATOM 3734 O O . GLU A 1 451 ? 6.169 -10.435 49.160 1.00 58.09 451 GLU A O 1
ATOM 3739 N N . GLY A 1 452 ? 4.698 -8.753 49.171 1.00 54.34 452 GLY A N 1
ATOM 3740 C CA . GLY A 1 452 ? 5.702 -7.686 49.083 1.00 54.34 452 GLY A CA 1
ATOM 3741 C C . GLY A 1 452 ? 6.208 -7.394 47.670 1.00 54.34 452 GLY A C 1
ATOM 3742 O O . GLY A 1 452 ? 7.131 -6.595 47.515 1.00 54.34 452 GLY A O 1
ATOM 3743 N N . ILE A 1 453 ? 5.591 -7.990 46.651 1.00 52.94 453 ILE A N 1
ATOM 3744 C CA . ILE A 1 453 ? 5.879 -7.724 45.243 1.00 52.94 453 ILE A CA 1
ATOM 3745 C C . ILE A 1 453 ? 4.804 -6.733 44.762 1.00 52.94 453 ILE A C 1
ATOM 3747 O O . ILE A 1 453 ? 3.634 -7.080 44.655 1.00 52.94 453 ILE A O 1
ATOM 3751 N N . ASP A 1 454 ? 5.200 -5.478 44.537 1.00 48.97 454 ASP A N 1
ATOM 3752 C CA . ASP A 1 454 ? 4.388 -4.372 43.993 1.00 48.97 454 ASP A CA 1
ATOM 3753 C C . ASP A 1 454 ? 3.300 -3.750 44.896 1.00 48.97 454 ASP A C 1
ATOM 3755 O O . ASP A 1 454 ? 2.108 -3.797 44.611 1.00 48.97 454 ASP A O 1
ATOM 3759 N N . ALA A 1 455 ? 3.702 -2.984 45.917 1.00 47.66 455 ALA A N 1
ATOM 3760 C CA . ALA A 1 455 ? 2.791 -2.183 46.760 1.00 47.66 455 ALA A CA 1
ATOM 3761 C C . ALA A 1 455 ? 2.107 -0.972 46.060 1.00 47.66 455 ALA A C 1
ATOM 3763 O O . ALA A 1 455 ? 1.600 -0.074 46.737 1.00 47.66 455 ALA A O 1
ATOM 3764 N N . ASN A 1 456 ? 2.107 -0.903 44.723 1.00 47.50 456 ASN A N 1
ATOM 3765 C CA . ASN A 1 456 ? 1.609 0.245 43.950 1.00 47.50 456 ASN A CA 1
ATOM 3766 C C . ASN A 1 456 ? 0.332 -0.030 43.131 1.00 47.50 456 ASN A C 1
ATOM 3768 O O . ASN A 1 456 ? -0.116 0.860 42.401 1.00 47.50 456 ASN A O 1
ATOM 3772 N N . ILE A 1 457 ? -0.314 -1.194 43.258 1.00 50.12 457 ILE A N 1
ATOM 3773 C CA . ILE A 1 457 ? -1.562 -1.478 42.536 1.00 50.12 457 ILE A CA 1
ATOM 3774 C C . ILE A 1 457 ? -2.763 -1.059 43.396 1.00 50.12 457 ILE A C 1
ATOM 3776 O O . ILE A 1 457 ? -3.496 -1.863 43.952 1.00 50.12 457 ILE A O 1
ATOM 3780 N N . THR A 1 458 ? -3.026 0.254 43.457 1.00 48.84 458 THR A N 1
ATOM 3781 C CA . THR A 1 458 ? -4.253 0.831 44.049 1.00 48.84 458 THR A CA 1
ATOM 3782 C C . THR A 1 458 ? -5.472 -0.069 43.820 1.00 48.84 458 THR A C 1
ATOM 3784 O O . THR A 1 458 ? -5.793 -0.318 42.657 1.00 48.84 458 THR A O 1
ATOM 3787 N N . LYS A 1 459 ? -6.146 -0.516 44.895 1.00 50.81 459 LYS A N 1
ATOM 3788 C CA . LYS A 1 459 ? -7.360 -1.361 44.884 1.00 50.81 459 LYS A CA 1
ATOM 3789 C C . LYS A 1 459 ? -8.336 -0.946 43.780 1.00 50.81 459 LYS A C 1
ATOM 3791 O O . LYS A 1 459 ? -9.207 -0.101 43.995 1.00 50.81 459 LYS A O 1
ATOM 3796 N N . LYS A 1 460 ? -8.193 -1.507 42.579 1.00 51.81 460 LYS A N 1
ATOM 3797 C CA . LYS A 1 460 ? -9.034 -1.130 41.443 1.00 51.81 460 LYS A CA 1
ATOM 3798 C C . LYS A 1 460 ? -10.428 -1.684 41.693 1.00 51.81 460 LYS A C 1
ATOM 3800 O O . LYS A 1 460 ? -10.619 -2.888 41.858 1.00 51.81 460 LYS A O 1
ATOM 3805 N N . HIS A 1 461 ? -11.417 -0.794 41.714 1.00 61.59 461 HIS A N 1
ATOM 3806 C CA . HIS A 1 461 ? -12.816 -1.194 41.670 1.00 61.59 461 HIS A CA 1
ATOM 3807 C C . HIS A 1 461 ? -13.043 -2.068 40.431 1.00 61.59 461 HIS A C 1
ATOM 3809 O O . HIS A 1 461 ? -12.726 -1.665 39.312 1.00 61.59 461 HIS A O 1
ATOM 3815 N N . SER A 1 462 ? -13.573 -3.275 40.627 1.00 71.69 462 SER A N 1
ATOM 3816 C CA . SER A 1 462 ? -13.888 -4.161 39.508 1.00 71.69 462 SER A CA 1
ATOM 3817 C C . SER A 1 462 ? -15.023 -3.588 38.680 1.00 71.69 462 SER A C 1
ATOM 3819 O O . SER A 1 462 ? -16.089 -3.256 39.204 1.00 71.69 462 SER A O 1
ATOM 3821 N N . LYS A 1 463 ? -14.812 -3.561 37.363 1.00 79.56 463 LYS A N 1
ATOM 3822 C CA . LYS A 1 463 ? -15.844 -3.255 36.367 1.00 79.56 463 LYS A CA 1
ATOM 3823 C C . LYS A 1 463 ? -17.049 -4.202 36.479 1.00 79.56 463 LYS A C 1
ATOM 3825 O O . LYS A 1 463 ? -18.153 -3.831 36.094 1.00 79.56 463 LYS A O 1
ATOM 3830 N N . TYR A 1 464 ? -16.848 -5.397 37.039 1.00 87.06 464 TYR A N 1
ATOM 3831 C CA . TYR A 1 464 ? -17.861 -6.442 37.171 1.00 87.06 464 TYR A CA 1
ATOM 3832 C C . TYR A 1 464 ? -18.455 -6.551 38.584 1.00 87.06 464 TYR A C 1
ATOM 3834 O O . TYR A 1 464 ? -19.242 -7.456 38.845 1.00 87.06 464 TYR A O 1
ATOM 3842 N N . ALA A 1 465 ? -18.153 -5.613 39.492 1.00 84.00 465 ALA A N 1
ATOM 3843 C CA . ALA A 1 465 ? -18.550 -5.690 40.904 1.00 84.00 465 ALA A CA 1
ATOM 3844 C C . ALA A 1 465 ? -20.064 -5.882 41.138 1.00 84.00 465 ALA A C 1
ATOM 3846 O O . ALA A 1 465 ? -20.459 -6.527 42.106 1.00 84.00 465 ALA A O 1
ATOM 3847 N N . ILE A 1 466 ? -20.923 -5.335 40.271 1.00 85.50 466 ILE A N 1
ATOM 3848 C CA . ILE A 1 466 ? -22.385 -5.510 40.366 1.00 85.50 466 ILE A CA 1
ATOM 3849 C C . ILE A 1 466 ? -22.768 -6.966 40.076 1.00 85.50 466 ILE A C 1
ATOM 3851 O O . ILE A 1 466 ? -23.546 -7.556 40.821 1.00 85.50 466 ILE A O 1
ATOM 3855 N N . PHE A 1 467 ? -22.195 -7.554 39.025 1.00 88.81 467 PHE A N 1
ATOM 3856 C CA . PHE A 1 467 ? -22.452 -8.937 38.624 1.00 88.81 467 PHE A CA 1
ATOM 3857 C C . PHE A 1 467 ? -21.877 -9.927 39.636 1.00 88.81 467 PHE A C 1
ATOM 3859 O O . PHE A 1 467 ? -22.531 -10.911 39.952 1.00 88.81 467 PHE A O 1
ATOM 3866 N N . GLU A 1 468 ? -20.717 -9.623 40.228 1.00 87.19 468 GLU A N 1
ATOM 3867 C CA . GLU A 1 468 ? -20.144 -10.397 41.339 1.00 87.19 468 GLU A CA 1
ATOM 3868 C C . GLU A 1 468 ? -21.103 -10.457 42.529 1.00 87.19 468 GLU A C 1
ATOM 3870 O O . GLU A 1 468 ? -21.380 -11.531 43.061 1.00 87.19 468 GLU A O 1
ATOM 3875 N N . ARG A 1 469 ? -21.656 -9.299 42.919 1.00 88.75 469 ARG A N 1
ATOM 3876 C CA . ARG A 1 469 ? -22.635 -9.223 44.007 1.00 88.75 469 ARG A CA 1
ATOM 3877 C C . ARG A 1 469 ? -23.867 -10.052 43.683 1.00 88.75 469 ARG A C 1
ATOM 3879 O O . ARG A 1 469 ? -24.294 -10.813 44.544 1.00 88.75 469 ARG A O 1
ATOM 3886 N N . ILE A 1 470 ? -24.405 -9.935 42.466 1.00 89.44 470 ILE A N 1
ATOM 3887 C CA . ILE A 1 470 ? -25.581 -10.705 42.037 1.00 89.44 470 ILE A CA 1
ATOM 3888 C C . ILE A 1 470 ? -25.277 -12.205 42.037 1.00 89.44 470 ILE A C 1
ATOM 3890 O O . ILE A 1 470 ? -26.073 -12.954 42.586 1.00 89.44 470 ILE A O 1
ATOM 3894 N N . LYS A 1 471 ? -24.116 -12.634 41.524 1.00 88.56 471 LYS A N 1
ATOM 3895 C CA . LYS A 1 471 ? -23.665 -14.038 41.520 1.00 88.56 471 LYS A CA 1
ATOM 3896 C C . LYS A 1 471 ? -23.546 -14.626 42.930 1.00 88.56 471 LYS A C 1
ATOM 3898 O O . LYS A 1 471 ? -23.784 -15.811 43.123 1.00 88.56 471 LYS A O 1
ATOM 3903 N N . SER A 1 472 ? -23.210 -13.798 43.922 1.00 88.44 472 SER A N 1
ATOM 3904 C CA . SER A 1 472 ? -23.176 -14.179 45.343 1.00 88.44 472 SER A CA 1
ATOM 3905 C C . SER A 1 472 ? -24.504 -13.997 46.098 1.00 88.44 472 SER A C 1
ATOM 3907 O O . SER A 1 472 ? -24.544 -14.217 47.306 1.00 88.44 472 SER A O 1
ATOM 3909 N N . ASN A 1 473 ? -25.572 -13.554 45.430 1.00 92.94 473 ASN A N 1
ATOM 3910 C CA . ASN A 1 473 ? -26.851 -13.201 46.047 1.00 92.94 473 ASN A CA 1
ATOM 3911 C C . ASN A 1 473 ? -27.965 -14.192 45.680 1.00 92.94 473 ASN A C 1
ATOM 3913 O O . ASN A 1 473 ? -27.901 -14.860 44.652 1.00 92.94 473 ASN A O 1
ATOM 3917 N N . VAL A 1 474 ? -29.040 -14.206 46.475 1.00 91.44 474 VAL A N 1
ATOM 3918 C CA . VAL A 1 474 ? -30.253 -15.008 46.225 1.00 91.44 474 VAL A CA 1
ATOM 3919 C C . VAL A 1 474 ? -30.892 -14.740 44.857 1.00 91.44 474 VAL A C 1
ATOM 3921 O O . VAL A 1 474 ? -31.517 -15.624 44.283 1.00 91.44 474 VAL A O 1
ATOM 3924 N N . LEU A 1 475 ? -30.694 -13.549 44.274 1.00 91.56 475 LEU A N 1
ATOM 3925 C CA . LEU A 1 475 ? -31.173 -13.235 42.922 1.00 91.56 475 LEU A CA 1
ATOM 3926 C C . LEU A 1 475 ? -30.546 -14.109 41.826 1.00 91.56 475 LEU A C 1
ATOM 3928 O O . LEU A 1 475 ? -31.133 -14.225 40.750 1.00 91.56 475 LEU A O 1
ATOM 3932 N N . TYR A 1 476 ? -29.393 -14.738 42.072 1.00 93.94 476 TYR A N 1
ATOM 3933 C CA . TYR A 1 476 ? -28.792 -15.655 41.104 1.00 93.94 476 TYR A CA 1
ATOM 3934 C C . TYR A 1 476 ? -29.644 -16.913 40.877 1.00 93.94 476 TYR A C 1
ATOM 3936 O O . TYR A 1 476 ? -29.595 -17.493 39.795 1.00 93.94 476 TYR A O 1
ATOM 3944 N N . ASP A 1 477 ? -30.519 -17.285 41.818 1.00 91.56 477 ASP A N 1
ATOM 3945 C CA . ASP A 1 477 ? -31.480 -18.376 41.612 1.00 91.56 477 ASP A CA 1
ATOM 3946 C C . ASP A 1 477 ? -32.434 -18.081 40.444 1.00 91.56 477 ASP A C 1
ATOM 3948 O O . ASP A 1 477 ? -32.797 -18.987 39.693 1.00 91.56 477 ASP A O 1
ATOM 3952 N N . ALA A 1 478 ? -32.786 -16.810 40.219 1.00 92.19 478 ALA A N 1
ATOM 3953 C CA . ALA A 1 478 ? -33.567 -16.407 39.051 1.00 92.19 478 ALA A CA 1
ATOM 3954 C C . ALA A 1 478 ? -32.751 -16.400 37.748 1.00 92.19 478 ALA A C 1
ATOM 3956 O O . ALA A 1 478 ? -33.332 -16.577 36.678 1.00 92.19 478 ALA A O 1
ATOM 3957 N N . VAL A 1 479 ? -31.424 -16.235 37.817 1.00 94.25 479 VAL A N 1
ATOM 3958 C CA . VAL A 1 479 ? -30.528 -16.432 36.661 1.00 94.25 479 VAL A CA 1
ATOM 3959 C C . VAL A 1 479 ? -30.472 -17.922 36.300 1.00 94.25 479 VAL A C 1
ATOM 3961 O O . VAL A 1 479 ? -30.651 -18.284 35.142 1.00 94.25 479 VAL A O 1
ATOM 3964 N N . ASN A 1 480 ? -30.344 -18.803 37.294 1.00 93.38 480 ASN A N 1
ATOM 3965 C CA . ASN A 1 480 ? -30.375 -20.255 37.085 1.00 93.38 480 ASN A CA 1
ATOM 3966 C C . ASN A 1 480 ? -31.732 -20.746 36.545 1.00 93.38 480 ASN A C 1
ATOM 3968 O O . ASN A 1 480 ? -31.786 -21.687 35.754 1.00 93.38 480 ASN A O 1
ATOM 3972 N N . ALA A 1 481 ? -32.833 -20.082 36.911 1.00 93.75 481 ALA A N 1
ATOM 3973 C CA . ALA A 1 481 ? -34.181 -20.418 36.449 1.00 93.75 481 ALA A CA 1
ATOM 3974 C C . ALA A 1 481 ? -34.421 -20.190 34.940 1.00 93.75 481 ALA A C 1
ATOM 3976 O O . ALA A 1 481 ? -35.438 -20.648 34.415 1.00 93.75 481 ALA A O 1
ATOM 3977 N N . PHE A 1 482 ? -33.481 -19.567 34.210 1.00 94.06 482 PHE A N 1
ATOM 3978 C CA . PHE A 1 482 ? -33.508 -19.569 32.741 1.00 94.06 482 PHE A CA 1
ATOM 3979 C C . PHE A 1 482 ? -33.379 -20.982 32.150 1.00 94.06 482 PHE A C 1
ATOM 3981 O O . PHE A 1 482 ? -33.824 -21.196 31.018 1.00 94.06 482 PHE A O 1
ATOM 3988 N N . GLY A 1 483 ? -32.858 -21.948 32.913 1.00 91.56 483 GLY A N 1
ATOM 3989 C CA . GLY A 1 483 ? -32.953 -23.381 32.629 1.00 91.56 483 GLY A CA 1
ATOM 3990 C C . GLY A 1 483 ? -31.709 -24.025 32.034 1.00 91.56 483 GLY A C 1
ATOM 3991 O O . GLY A 1 483 ? -31.570 -25.238 32.114 1.00 91.56 483 GLY A O 1
ATOM 3992 N N . ILE A 1 484 ? -30.816 -23.226 31.455 1.00 93.94 484 ILE A N 1
ATOM 3993 C CA . ILE A 1 484 ? -29.454 -23.617 31.080 1.00 93.94 484 ILE A CA 1
ATOM 3994 C C . ILE A 1 484 ? -28.526 -22.434 31.322 1.00 93.94 484 ILE A C 1
ATOM 3996 O O . ILE A 1 484 ? -28.918 -21.276 31.154 1.00 93.94 484 ILE A O 1
ATOM 4000 N N . SER A 1 485 ? -27.285 -22.728 31.683 1.00 94.62 485 SER A N 1
ATOM 4001 C CA . SER A 1 485 ? -26.233 -21.725 31.815 1.00 94.62 485 SER A CA 1
ATOM 4002 C C . SER A 1 485 ? -25.840 -21.136 30.455 1.00 94.62 485 SER A C 1
ATOM 4004 O O . SER A 1 485 ? -26.025 -21.750 29.399 1.00 94.62 485 SER A O 1
ATOM 4006 N N . ALA A 1 486 ? -25.210 -19.957 30.458 1.00 94.25 486 ALA A N 1
ATOM 4007 C CA . ALA A 1 486 ? -24.664 -19.370 29.233 1.00 94.25 486 ALA A CA 1
ATOM 4008 C C . ALA A 1 486 ? -23.604 -20.273 28.567 1.00 94.25 486 ALA A C 1
ATOM 4010 O O . ALA A 1 486 ? -23.468 -20.265 27.342 1.00 94.25 486 ALA A O 1
ATOM 4011 N N . LYS A 1 487 ? -22.874 -21.078 29.357 1.00 93.69 487 LYS A N 1
ATOM 4012 C CA . LYS A 1 487 ? -21.905 -22.073 28.871 1.00 93.69 487 LYS A CA 1
ATOM 4013 C C . LYS A 1 487 ? -22.590 -23.192 28.083 1.00 93.69 487 LYS A C 1
ATOM 4015 O O . LYS A 1 487 ? -22.229 -23.420 26.929 1.00 93.69 487 LYS A O 1
ATOM 4020 N N . GLU A 1 488 ? -23.610 -23.820 28.663 1.00 95.25 488 GLU A N 1
ATOM 4021 C CA . GLU A 1 488 ? -24.409 -24.872 28.014 1.00 95.25 488 GLU A CA 1
ATOM 4022 C C . GLU A 1 488 ? -25.151 -24.341 26.780 1.00 95.25 488 GLU A C 1
ATOM 4024 O O . GLU A 1 488 ? -25.228 -25.010 25.748 1.00 95.25 488 GLU A O 1
ATOM 4029 N N . PHE A 1 489 ? -25.643 -23.100 26.840 1.00 95.75 489 PHE A N 1
ATOM 4030 C CA . PHE A 1 489 ? -26.225 -22.434 25.679 1.00 95.75 489 PHE A CA 1
ATOM 4031 C C . PHE A 1 489 ? -25.199 -22.251 24.550 1.00 95.75 489 PHE A C 1
ATOM 4033 O O . PHE A 1 489 ? -25.493 -22.580 23.401 1.00 95.75 489 PHE A O 1
ATOM 4040 N N . GLY A 1 490 ? -23.980 -21.799 24.862 1.00 94.44 490 GLY A N 1
ATOM 4041 C CA . GLY A 1 490 ? -22.891 -21.698 23.886 1.00 94.44 490 GLY A CA 1
ATOM 4042 C C . GLY A 1 490 ? -22.511 -23.044 23.256 1.00 94.44 490 GLY A C 1
ATOM 4043 O O . GLY A 1 490 ? -22.227 -23.105 22.061 1.00 94.44 490 GLY A O 1
ATOM 4044 N N . GLU A 1 491 ? -22.563 -24.135 24.023 1.00 93.50 491 GLU A N 1
ATOM 4045 C CA . GLU A 1 491 ? -22.370 -25.504 23.522 1.00 93.50 491 GLU A CA 1
ATOM 4046 C C . GLU A 1 491 ? -23.482 -25.951 22.575 1.00 93.50 491 GLU A C 1
ATOM 4048 O O . GLU A 1 491 ? -23.190 -26.481 21.501 1.00 93.50 491 GLU A O 1
ATOM 4053 N N . ASN A 1 492 ? -24.742 -25.679 22.923 1.00 94.31 492 ASN A N 1
ATOM 4054 C CA . ASN A 1 492 ? -25.871 -25.924 22.028 1.00 94.31 492 ASN A CA 1
ATOM 4055 C C . ASN A 1 492 ? -25.720 -25.149 20.712 1.00 94.31 492 ASN A C 1
ATOM 4057 O O . ASN A 1 492 ? -25.958 -25.713 19.647 1.00 94.31 492 ASN A O 1
ATOM 4061 N N . VAL A 1 493 ? -25.315 -23.873 20.770 1.00 93.81 493 VAL A N 1
ATOM 4062 C CA . VAL A 1 493 ? -25.102 -23.031 19.581 1.00 93.81 493 VAL A CA 1
ATOM 4063 C C . VAL A 1 493 ? -24.001 -23.598 18.689 1.00 93.81 493 VAL A C 1
ATOM 4065 O O . VAL A 1 493 ? -24.219 -23.754 17.490 1.00 93.81 493 VAL A O 1
ATOM 4068 N N . GLN A 1 494 ? -22.848 -23.952 19.257 1.00 91.50 494 GLN A N 1
ATOM 4069 C CA . GLN A 1 494 ? -21.731 -24.512 18.496 1.00 91.50 494 GLN A CA 1
ATOM 4070 C C . GLN A 1 494 ? -22.098 -25.854 17.837 1.00 91.50 494 GLN A C 1
ATOM 4072 O O . GLN A 1 494 ? -21.815 -26.068 16.656 1.00 91.50 494 GLN A O 1
ATOM 4077 N N . ASP A 1 495 ? -22.767 -26.747 18.573 1.00 92.12 495 ASP A N 1
ATOM 4078 C CA . ASP A 1 495 ? -23.216 -28.042 18.051 1.00 92.12 495 ASP A CA 1
ATOM 4079 C C . ASP A 1 495 ? -24.236 -27.875 16.917 1.00 92.12 495 ASP A C 1
ATOM 4081 O O . ASP A 1 495 ? -24.111 -28.507 15.865 1.00 92.12 495 ASP A O 1
ATOM 4085 N N . GLN A 1 496 ? -25.205 -26.977 17.087 1.00 91.19 496 GLN A N 1
ATOM 4086 C CA . GLN A 1 496 ? -26.217 -26.682 16.075 1.00 91.19 496 GLN A CA 1
ATOM 4087 C C . GLN A 1 496 ? -25.624 -26.014 14.834 1.00 91.19 496 GLN A C 1
ATOM 4089 O O . GLN A 1 496 ? -25.949 -26.420 13.717 1.00 91.19 496 GLN A O 1
ATOM 4094 N N . SER A 1 497 ? -24.707 -25.062 15.006 1.00 88.94 497 SER A N 1
ATOM 4095 C CA . SER A 1 497 ? -24.001 -24.397 13.906 1.00 88.94 497 SER A CA 1
ATOM 4096 C C . SER A 1 497 ? -23.233 -25.395 13.036 1.00 88.94 497 SER A C 1
ATOM 4098 O O . SER A 1 497 ? -23.398 -25.415 11.813 1.00 88.94 497 SER A O 1
ATOM 4100 N N . SER A 1 498 ? -22.518 -26.345 13.656 1.00 88.00 498 SER A N 1
ATOM 4101 C CA . SER A 1 498 ? -21.817 -27.421 12.933 1.00 88.00 498 SER A CA 1
ATOM 4102 C C . SER A 1 498 ? -22.750 -28.299 12.077 1.00 88.00 498 SER A C 1
ATOM 4104 O O . SER A 1 498 ? -22.327 -28.908 11.092 1.00 88.00 498 SER A O 1
ATOM 4106 N N . LYS A 1 499 ? -24.042 -28.323 12.423 1.00 88.81 499 LYS A N 1
ATOM 4107 C CA . LYS A 1 499 ? -25.124 -29.055 11.749 1.00 88.81 499 LYS A CA 1
ATOM 4108 C C . LYS A 1 499 ? -26.067 -28.124 10.975 1.00 88.81 499 LYS A C 1
ATOM 4110 O O . LYS A 1 499 ? -27.175 -28.532 10.630 1.00 88.81 499 LYS A O 1
ATOM 4115 N N . LYS A 1 500 ? -25.650 -26.878 10.717 1.00 85.50 500 LYS A N 1
ATOM 4116 C CA . LYS A 1 500 ? -26.408 -25.845 9.988 1.00 85.50 500 LYS A CA 1
ATOM 4117 C C . LYS A 1 500 ? -27.812 -25.583 10.543 1.00 85.50 500 LYS A C 1
ATOM 4119 O O . LYS A 1 500 ? -28.713 -25.224 9.791 1.00 85.50 500 LYS A O 1
ATOM 4124 N N . PHE A 1 501 ? -28.000 -25.769 11.849 1.00 85.31 501 PHE A N 1
ATOM 4125 C CA . PHE A 1 501 ? -29.281 -25.602 12.539 1.00 85.31 501 PHE A CA 1
ATOM 4126 C C . PHE A 1 501 ? -30.422 -26.479 11.974 1.00 85.31 501 PHE A C 1
ATOM 4128 O O . PHE A 1 501 ? -31.598 -26.166 12.147 1.00 85.31 501 PHE A O 1
ATOM 4135 N N . GLU A 1 502 ? -30.102 -27.589 11.294 1.00 81.12 502 GLU A N 1
ATOM 4136 C CA . GLU A 1 502 ? -31.101 -28.499 10.703 1.00 81.12 502 GLU A CA 1
ATOM 4137 C C . GLU A 1 502 ? -31.615 -29.556 11.699 1.00 81.12 502 GLU A C 1
ATOM 4139 O O . GLU A 1 502 ? -32.590 -30.263 11.428 1.00 81.12 502 GLU A O 1
ATOM 4144 N N . VAL A 1 503 ? -30.954 -29.703 12.851 1.00 75.75 503 VAL A N 1
ATOM 4145 C CA . VAL A 1 503 ? -31.176 -30.815 13.780 1.00 75.75 503 VAL A CA 1
ATOM 4146 C C . VAL A 1 503 ? -32.066 -30.384 14.951 1.00 75.75 503 VAL A C 1
ATOM 4148 O O . VAL A 1 503 ? -31.755 -29.412 15.627 1.00 75.75 503 VAL A O 1
ATOM 4151 N N . PRO A 1 504 ? -33.153 -31.113 15.269 1.00 68.62 504 PRO A N 1
ATOM 4152 C CA . PRO A 1 504 ? -34.140 -30.646 16.245 1.00 68.62 504 PRO A CA 1
ATOM 4153 C C . PRO A 1 504 ? -33.744 -30.854 17.715 1.00 68.62 504 PRO A C 1
ATOM 4155 O O . PRO A 1 504 ? -34.424 -30.338 18.595 1.00 68.62 504 PRO A O 1
ATOM 4158 N N . TYR A 1 505 ? -32.708 -31.645 18.011 1.00 78.25 505 TYR A N 1
ATOM 4159 C CA . TYR A 1 505 ? -32.313 -31.959 19.388 1.00 78.25 505 TYR A CA 1
ATOM 4160 C C . TYR A 1 505 ? -31.117 -31.122 19.849 1.00 78.25 505 TYR A C 1
ATOM 4162 O O . TYR A 1 505 ? -30.235 -30.789 19.061 1.00 78.25 505 TYR A O 1
ATOM 4170 N N . ARG A 1 506 ? -31.078 -30.820 21.147 1.00 86.00 506 ARG A N 1
ATOM 4171 C CA . ARG A 1 506 ? -30.018 -30.054 21.817 1.00 86.00 506 ARG A CA 1
ATOM 4172 C C . ARG A 1 506 ? -29.209 -30.968 22.731 1.00 86.00 506 ARG A C 1
ATOM 4174 O O . ARG A 1 506 ? -29.729 -31.995 23.167 1.00 86.00 506 ARG A O 1
ATOM 4181 N N . ILE A 1 507 ? -27.956 -30.608 23.000 1.00 88.56 507 ILE A N 1
ATOM 4182 C CA . ILE A 1 507 ? -27.113 -31.334 23.963 1.00 88.56 507 ILE A CA 1
ATOM 4183 C C . ILE A 1 507 ? -27.681 -31.120 25.365 1.00 88.56 507 ILE A C 1
ATOM 4185 O O . ILE A 1 507 ? -27.919 -32.078 26.097 1.00 88.56 507 ILE A O 1
ATOM 4189 N N . HIS A 1 508 ? -27.969 -29.857 25.675 1.00 91.62 508 HIS A N 1
ATOM 4190 C CA . HIS A 1 508 ? -28.538 -29.422 26.940 1.00 91.62 508 HIS A CA 1
ATOM 4191 C C . HIS A 1 508 ? -29.975 -28.975 26.710 1.00 91.62 508 HIS A C 1
ATOM 4193 O O . HIS A 1 508 ? -30.232 -28.021 25.968 1.00 91.62 508 HIS A O 1
ATOM 4199 N N . ALA A 1 509 ? -30.924 -29.704 27.289 1.00 88.81 509 ALA A N 1
ATOM 4200 C CA . ALA A 1 509 ? -32.328 -29.319 27.256 1.00 88.81 509 ALA A CA 1
ATOM 4201 C C . ALA A 1 509 ? -32.573 -28.187 28.262 1.00 88.81 509 ALA A C 1
ATOM 4203 O O . ALA A 1 509 ? -32.016 -28.204 29.353 1.00 88.81 509 ALA A O 1
ATOM 4204 N N . THR A 1 510 ? -33.406 -27.214 27.896 1.00 90.81 510 THR A N 1
ATOM 4205 C CA . THR A 1 510 ? -33.765 -26.119 28.801 1.00 90.81 510 THR A CA 1
ATOM 4206 C C . THR A 1 510 ? -34.693 -26.621 29.899 1.00 90.81 510 THR A C 1
ATOM 4208 O O . THR A 1 510 ? -35.847 -26.949 29.613 1.00 90.81 510 THR A O 1
ATOM 4211 N N . ASP A 1 511 ? -34.212 -26.639 31.142 1.00 87.75 511 ASP A N 1
ATOM 4212 C CA . ASP A 1 511 ? -35.032 -26.995 32.296 1.00 87.75 511 ASP A CA 1
ATOM 4213 C C . ASP A 1 511 ? -35.967 -25.840 32.660 1.00 87.75 511 ASP A C 1
ATOM 4215 O O . ASP A 1 511 ? -35.544 -24.724 32.958 1.00 87.75 511 ASP A O 1
ATOM 4219 N N . ASP A 1 512 ? -37.273 -26.080 32.628 1.00 82.06 512 ASP A N 1
ATOM 4220 C CA . ASP A 1 512 ? -38.226 -25.034 32.973 1.00 82.06 512 ASP A CA 1
ATOM 4221 C C . ASP A 1 512 ? -38.534 -24.980 34.466 1.00 82.06 512 ASP A C 1
ATOM 4223 O O . ASP A 1 512 ? -38.845 -25.985 35.112 1.00 82.06 512 ASP A O 1
ATOM 4227 N N . HIS A 1 513 ? -38.555 -23.756 34.988 1.00 87.62 513 HIS A N 1
ATOM 4228 C CA . HIS A 1 513 ? -38.982 -23.485 36.347 1.00 87.62 513 HIS A CA 1
ATOM 4229 C C . HIS A 1 513 ? -40.507 -23.647 36.511 1.00 87.62 513 HIS A C 1
ATOM 4231 O O . HIS A 1 513 ? -41.295 -23.375 35.602 1.00 87.62 513 HIS A O 1
ATOM 4237 N N . ILE A 1 514 ? -40.931 -24.100 37.696 1.00 88.25 514 ILE A N 1
ATOM 4238 C CA . ILE A 1 514 ? -42.343 -24.393 38.005 1.00 88.25 514 ILE A CA 1
ATOM 4239 C C . ILE A 1 514 ? -43.136 -23.101 38.257 1.00 88.25 514 ILE A C 1
ATOM 4241 O O . ILE A 1 514 ? -44.321 -23.036 37.938 1.00 88.25 514 ILE A O 1
ATOM 4245 N N . GLU A 1 515 ? -42.492 -22.086 38.836 1.00 92.06 515 GLU A N 1
ATOM 4246 C CA . GLU A 1 515 ? -43.067 -20.755 39.087 1.00 92.06 515 GLU A CA 1
ATOM 4247 C C . GLU A 1 515 ? -42.849 -19.836 37.878 1.00 92.06 515 GLU A C 1
ATOM 4249 O O . GLU A 1 515 ? -41.861 -19.983 37.147 1.00 92.06 515 GLU A O 1
ATOM 4254 N N . SER A 1 516 ? -43.751 -18.870 37.682 1.00 92.44 516 SER A N 1
ATOM 4255 C CA . SER A 1 516 ? -43.567 -17.836 36.661 1.00 92.44 516 SER A CA 1
ATOM 4256 C C . SER A 1 516 ? -42.395 -16.902 37.010 1.00 92.44 516 SER A C 1
ATOM 4258 O O . SER A 1 516 ? -42.038 -16.802 38.187 1.00 92.44 516 SER A O 1
ATOM 4260 N N . PRO A 1 517 ? -41.777 -16.221 36.022 1.00 91.69 517 PRO A N 1
ATOM 4261 C CA . PRO A 1 517 ? -40.675 -15.297 36.290 1.00 91.69 517 PRO A CA 1
ATOM 4262 C C . PRO A 1 517 ? -41.051 -14.206 37.297 1.00 91.69 517 PRO A C 1
ATOM 4264 O O . PRO A 1 517 ? -40.233 -13.830 38.132 1.00 91.69 517 PRO A O 1
ATOM 4267 N N . GLU A 1 518 ? -42.292 -13.713 37.238 1.00 93.19 518 GLU A N 1
ATOM 4268 C CA . GLU A 1 518 ? -42.769 -12.670 38.144 1.00 93.19 518 GLU A CA 1
ATOM 4269 C C . GLU A 1 518 ? -42.898 -13.189 39.582 1.00 93.19 518 GLU A C 1
ATOM 4271 O O . GLU A 1 518 ? -42.355 -12.571 40.496 1.00 93.19 518 GLU A O 1
ATOM 4276 N N . ASP A 1 519 ? -43.527 -14.356 39.769 1.00 93.94 519 ASP A N 1
ATOM 4277 C CA . ASP A 1 519 ? -43.720 -14.961 41.096 1.00 93.94 519 ASP A CA 1
ATOM 4278 C C . ASP A 1 519 ? -42.376 -15.332 41.751 1.00 93.94 519 ASP A C 1
ATOM 4280 O O . ASP A 1 519 ? -42.179 -15.118 42.949 1.00 93.94 519 ASP A O 1
ATOM 4284 N N . LEU A 1 520 ? -41.430 -15.858 40.959 1.00 93.31 520 LEU A N 1
ATOM 4285 C CA . LEU A 1 520 ? -40.091 -16.211 41.433 1.00 93.31 520 LEU A CA 1
ATOM 4286 C C . LEU A 1 520 ? -39.336 -14.971 41.929 1.00 93.31 520 LEU A C 1
ATOM 4288 O O . LEU A 1 520 ? -38.738 -15.004 43.004 1.00 93.31 520 LEU A O 1
ATOM 4292 N N . ILE A 1 521 ? -39.361 -13.877 41.161 1.00 93.19 521 ILE A N 1
ATOM 4293 C CA . ILE A 1 521 ? -38.682 -12.634 41.541 1.00 93.19 521 ILE A CA 1
ATOM 4294 C C . ILE A 1 521 ? -39.339 -12.002 42.765 1.00 93.19 521 ILE A C 1
ATOM 4296 O O . ILE A 1 521 ? -38.620 -11.599 43.676 1.00 93.19 521 ILE A O 1
ATOM 4300 N N . GLU A 1 522 ? -40.673 -11.937 42.824 1.00 93.50 522 GLU A N 1
ATOM 4301 C CA . GLU A 1 522 ? -41.380 -11.415 43.999 1.00 93.50 522 GLU A CA 1
ATOM 4302 C C . GLU A 1 522 ? -40.983 -12.179 45.265 1.00 93.50 522 GLU A C 1
ATOM 4304 O O . GLU A 1 522 ? -40.629 -11.552 46.261 1.00 93.50 522 GLU A O 1
ATOM 4309 N N . ARG A 1 523 ? -40.923 -13.515 45.196 1.00 93.50 523 ARG A N 1
ATOM 4310 C CA . ARG A 1 523 ? -40.486 -14.366 46.308 1.00 93.50 523 ARG A CA 1
ATOM 4311 C C . ARG A 1 523 ? -39.028 -14.130 46.707 1.00 93.50 523 ARG A C 1
ATOM 4313 O O . ARG A 1 523 ? -38.733 -14.059 47.895 1.00 93.50 523 ARG A O 1
ATOM 4320 N N . LEU A 1 524 ? -38.105 -14.025 45.749 1.00 92.38 524 LEU A N 1
ATOM 4321 C CA . LEU A 1 524 ? -36.690 -13.752 46.050 1.00 92.38 524 LEU A CA 1
ATOM 4322 C C . LEU A 1 524 ? -36.487 -12.343 46.631 1.00 92.38 524 LEU A C 1
ATOM 4324 O O . LEU A 1 524 ? -35.583 -12.138 47.436 1.00 92.38 524 LEU A O 1
ATOM 4328 N N . CYS A 1 525 ? -37.341 -11.381 46.269 1.00 91.62 525 CYS A N 1
ATOM 4329 C CA . CYS A 1 525 ? -37.349 -10.034 46.842 1.00 91.62 525 CYS A CA 1
ATOM 4330 C C . CYS A 1 525 ? -37.868 -9.968 48.290 1.00 91.62 525 CYS A C 1
ATOM 4332 O O . CYS A 1 525 ? -37.678 -8.936 48.938 1.00 91.62 525 CYS A O 1
ATOM 4334 N N . GLU A 1 526 ? -38.504 -11.024 48.809 1.00 90.62 526 GLU A N 1
ATOM 4335 C CA . GLU A 1 526 ? -38.892 -11.119 50.225 1.00 90.62 526 GLU A CA 1
ATOM 4336 C C . GLU A 1 526 ? -37.712 -11.469 51.146 1.00 90.62 526 GLU A C 1
ATOM 4338 O O . GLU A 1 526 ? -37.830 -11.307 52.361 1.00 90.62 526 GLU A O 1
ATOM 4343 N N . ASP A 1 527 ? -36.584 -11.929 50.595 1.00 88.50 527 ASP A N 1
ATOM 4344 C CA . ASP A 1 527 ? -35.386 -12.253 51.368 1.00 88.50 527 ASP A CA 1
ATOM 4345 C C . ASP A 1 527 ? -34.742 -10.985 51.964 1.00 88.50 527 ASP A C 1
ATOM 4347 O O . ASP A 1 527 ? -34.577 -9.963 51.289 1.00 88.50 527 ASP A O 1
ATOM 4351 N N . ASP A 1 528 ? -34.359 -11.041 53.243 1.00 83.62 528 ASP A N 1
ATOM 4352 C CA . ASP A 1 528 ? -33.775 -9.902 53.962 1.00 83.62 528 ASP A CA 1
ATOM 4353 C C . ASP A 1 528 ? -32.420 -9.457 53.369 1.00 83.62 528 ASP A C 1
ATOM 4355 O O . ASP A 1 528 ? -32.057 -8.280 53.487 1.00 83.62 528 ASP A O 1
ATOM 4359 N N . GLU A 1 529 ? -31.692 -10.370 52.715 1.00 83.38 529 GLU A N 1
ATOM 4360 C CA . GLU A 1 529 ? -30.374 -10.150 52.110 1.00 83.38 529 GLU A CA 1
ATOM 4361 C C . GLU A 1 529 ? -30.438 -9.859 50.597 1.00 83.38 529 GLU A C 1
ATOM 4363 O O . GLU A 1 529 ? -29.399 -9.744 49.936 1.00 83.38 529 GLU A O 1
ATOM 4368 N N . VAL A 1 530 ? -31.632 -9.700 50.009 1.00 87.62 530 VAL A N 1
ATOM 4369 C CA . VAL A 1 530 ? -31.771 -9.399 48.575 1.00 87.62 530 VAL A CA 1
ATOM 4370 C C . VAL A 1 530 ? -31.134 -8.049 48.208 1.00 87.62 530 VAL A C 1
ATOM 4372 O O . VAL A 1 530 ? -31.336 -7.030 48.874 1.00 87.62 530 VAL A O 1
ATOM 4375 N N . LEU A 1 531 ? -30.384 -8.008 47.099 1.00 85.94 531 LEU A N 1
ATOM 4376 C CA . LEU A 1 531 ? -29.738 -6.769 46.631 1.00 85.94 531 LEU A CA 1
ATOM 4377 C C . LEU A 1 531 ? -30.745 -5.698 46.192 1.00 85.94 531 LEU A C 1
ATOM 4379 O O . LEU A 1 531 ? -30.522 -4.506 46.408 1.00 85.94 531 LEU A O 1
ATOM 4383 N N . PHE A 1 532 ? -31.849 -6.114 45.570 1.00 89.12 532 PHE A N 1
ATOM 4384 C CA . PHE A 1 532 ? -32.877 -5.227 45.032 1.00 89.12 532 PHE A CA 1
ATOM 4385 C C . PHE A 1 532 ? -34.246 -5.621 45.591 1.00 89.12 532 PHE A C 1
ATOM 4387 O O . PHE A 1 532 ? -34.772 -6.679 45.264 1.00 89.12 532 PHE A O 1
ATOM 4394 N N . LYS A 1 533 ? -34.837 -4.748 46.418 1.00 86.31 533 LYS A N 1
ATOM 4395 C CA . LYS A 1 533 ? -36.161 -4.979 47.031 1.00 86.31 533 LYS A CA 1
ATOM 4396 C C . LYS A 1 533 ? -37.336 -4.738 46.086 1.00 86.31 533 LYS A C 1
ATOM 4398 O O . LYS A 1 533 ? -38.431 -5.216 46.341 1.00 86.31 533 LYS A O 1
ATOM 4403 N N . ASP A 1 534 ? -37.131 -3.939 45.040 1.00 91.06 534 ASP A N 1
ATOM 4404 C CA . ASP A 1 534 ? -38.158 -3.682 44.030 1.00 91.06 534 ASP A CA 1
ATOM 4405 C C . ASP A 1 534 ? -38.127 -4.791 42.962 1.00 91.06 534 ASP A C 1
ATOM 4407 O O . ASP A 1 534 ? -37.100 -4.913 42.280 1.00 91.06 534 ASP A O 1
ATOM 4411 N N . PRO A 1 535 ? -39.224 -5.552 42.762 1.00 90.31 535 PRO A N 1
ATOM 4412 C CA . PRO A 1 535 ? -39.262 -6.673 41.821 1.00 90.31 535 PRO A CA 1
ATOM 4413 C C . PRO A 1 535 ? -38.859 -6.294 40.391 1.00 90.31 535 PRO A C 1
ATOM 4415 O O . PRO A 1 535 ? -38.191 -7.063 39.704 1.00 90.31 535 PRO A O 1
ATOM 4418 N N . LYS A 1 536 ? -39.197 -5.081 39.929 1.00 92.38 536 LYS A N 1
ATOM 4419 C CA . LYS A 1 536 ? -38.836 -4.626 38.573 1.00 92.38 536 LYS A CA 1
ATOM 4420 C C . LYS A 1 536 ? -37.330 -4.426 38.421 1.00 92.38 536 LYS A C 1
ATOM 4422 O O . LYS A 1 536 ? -36.747 -4.864 37.428 1.00 92.38 536 LYS A O 1
ATOM 4427 N N . ASN A 1 537 ? -36.696 -3.776 39.397 1.00 92.69 537 ASN A N 1
ATOM 4428 C CA . ASN A 1 537 ? -35.246 -3.591 39.408 1.00 92.69 537 ASN A CA 1
ATOM 4429 C C . ASN A 1 537 ? -34.502 -4.921 39.581 1.00 92.69 537 ASN A C 1
ATOM 4431 O O . ASN A 1 537 ? -33.507 -5.137 38.892 1.00 92.69 537 ASN A O 1
ATOM 4435 N N . ALA A 1 538 ? -35.011 -5.822 40.428 1.00 92.06 538 ALA A N 1
ATOM 4436 C CA . ALA A 1 538 ? -34.466 -7.165 40.605 1.00 92.06 538 ALA A CA 1
ATOM 4437 C C . ALA A 1 538 ? -34.512 -7.976 39.300 1.00 92.06 538 ALA A C 1
ATOM 4439 O O . ALA A 1 538 ? -33.475 -8.458 38.846 1.00 92.06 538 ALA A O 1
ATOM 4440 N N . LEU A 1 539 ? -35.671 -8.038 38.633 1.00 93.06 539 LEU A N 1
ATOM 4441 C CA . LEU A 1 539 ? -35.817 -8.717 37.342 1.00 93.06 539 LEU A CA 1
ATOM 4442 C C . LEU A 1 539 ? -34.895 -8.113 36.272 1.00 93.06 539 LEU A C 1
ATOM 4444 O O . LEU A 1 539 ? -34.258 -8.840 35.515 1.00 93.06 539 LEU A O 1
ATOM 4448 N N . ASN A 1 540 ? -34.771 -6.785 36.212 1.00 94.31 540 ASN A N 1
ATOM 4449 C CA . ASN A 1 540 ? -33.854 -6.132 35.276 1.00 94.31 540 ASN A CA 1
ATOM 4450 C C . ASN A 1 540 ? -32.378 -6.454 35.574 1.00 94.31 540 ASN A C 1
ATOM 4452 O O . ASN A 1 540 ? -31.594 -6.642 34.646 1.00 94.31 540 ASN A O 1
ATOM 4456 N N . ALA A 1 541 ? -31.992 -6.535 36.848 1.00 92.69 541 ALA A N 1
ATOM 4457 C CA . ALA A 1 541 ? -30.648 -6.938 37.256 1.00 92.69 541 ALA A CA 1
ATOM 4458 C C . ALA A 1 541 ? -30.352 -8.396 36.868 1.00 92.69 541 ALA A C 1
ATOM 4460 O O . ALA A 1 541 ? -29.288 -8.677 36.316 1.00 92.69 541 ALA A O 1
ATOM 4461 N N . VAL A 1 542 ? -31.316 -9.299 37.062 1.00 95.25 542 VAL A N 1
ATOM 4462 C CA . VAL A 1 542 ? -31.251 -10.703 36.625 1.00 95.25 542 VAL A CA 1
ATOM 4463 C C . VAL A 1 542 ? -31.099 -10.796 35.101 1.00 95.25 542 VAL A C 1
ATOM 4465 O O . VAL A 1 542 ? -30.153 -11.418 34.619 1.00 95.25 542 VAL A O 1
ATOM 4468 N N . ARG A 1 543 ? -31.946 -10.090 34.335 1.00 96.31 543 ARG A N 1
ATOM 4469 C CA . ARG A 1 543 ? -31.864 -10.015 32.863 1.00 96.31 543 ARG A CA 1
ATOM 4470 C C . ARG A 1 543 ? -30.496 -9.535 32.383 1.00 96.31 543 ARG A C 1
ATOM 4472 O O . ARG A 1 543 ? -29.904 -10.150 31.501 1.00 96.31 543 ARG A O 1
ATOM 4479 N N . LYS A 1 544 ? -29.989 -8.440 32.963 1.00 95.38 544 LYS A N 1
ATOM 4480 C CA . LYS A 1 544 ? -28.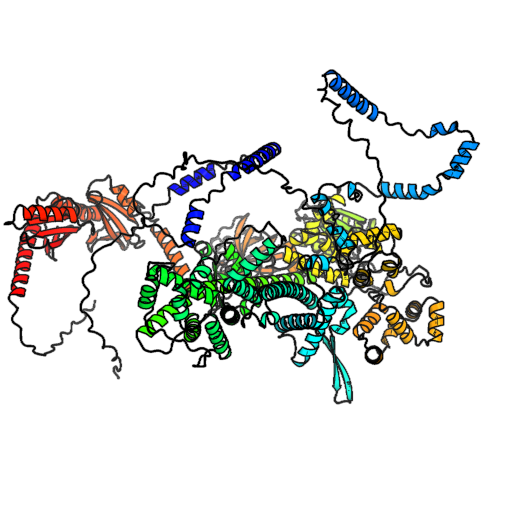664 -7.890 32.636 1.00 95.38 544 LYS A CA 1
ATOM 4481 C C . LYS A 1 544 ? -27.546 -8.873 32.962 1.00 95.38 544 LYS A C 1
ATOM 4483 O O . LYS A 1 544 ? -26.615 -8.976 32.179 1.00 95.38 544 LYS A O 1
ATOM 4488 N N . THR A 1 545 ? -27.642 -9.589 34.080 1.00 95.62 545 THR A N 1
ATOM 4489 C CA . THR A 1 545 ? -26.619 -10.557 34.499 1.00 95.62 545 THR A CA 1
ATOM 4490 C C . THR A 1 545 ? -26.528 -11.712 33.512 1.00 95.62 545 THR A C 1
ATOM 4492 O O . THR A 1 545 ? -25.449 -11.969 32.990 1.00 95.62 545 THR A O 1
ATOM 4495 N N . PHE A 1 546 ? -27.659 -12.330 33.160 1.00 97.25 546 PHE A N 1
ATOM 4496 C CA . PHE A 1 546 ? -27.658 -13.423 32.187 1.00 97.25 546 PHE A CA 1
ATOM 4497 C C . PHE A 1 546 ? -27.267 -12.946 30.775 1.00 97.25 546 PHE A C 1
ATOM 4499 O O . PHE A 1 546 ? -26.523 -13.626 30.071 1.00 97.25 546 PHE A O 1
ATOM 4506 N N . ALA A 1 547 ? -27.672 -11.731 30.375 1.00 97.31 547 ALA A N 1
ATOM 4507 C CA . ALA A 1 547 ? -27.208 -11.120 29.125 1.00 97.31 547 ALA A CA 1
ATOM 4508 C C . ALA A 1 547 ? -25.680 -10.936 29.102 1.00 97.31 547 ALA A C 1
ATOM 4510 O O . ALA A 1 547 ? -25.058 -11.128 28.057 1.00 97.31 547 ALA A O 1
ATOM 4511 N N . GLU A 1 548 ? -25.076 -10.560 30.233 1.00 95.69 548 GLU A N 1
ATOM 4512 C CA . GLU A 1 548 ? -23.630 -10.363 30.355 1.00 95.69 548 GLU A CA 1
ATOM 4513 C C . GLU A 1 548 ? -22.868 -11.695 30.308 1.00 95.69 548 GLU A C 1
ATOM 4515 O O . GLU A 1 548 ? -21.818 -11.763 29.668 1.00 95.69 548 GLU A O 1
ATOM 4520 N N . GLU A 1 549 ? -23.416 -12.761 30.902 1.00 96.75 549 GLU A N 1
ATOM 4521 C CA . GLU A 1 549 ? -22.867 -14.121 30.798 1.00 96.75 549 GLU A CA 1
ATOM 4522 C C . GLU A 1 549 ? -22.893 -14.638 29.350 1.00 96.75 549 GLU A C 1
ATOM 4524 O O . GLU A 1 549 ? -21.902 -15.189 28.869 1.00 96.75 549 GLU A O 1
ATOM 4529 N N . ILE A 1 550 ? -23.989 -14.399 28.618 1.00 97.56 550 ILE A N 1
ATOM 4530 C CA . ILE A 1 550 ? -24.086 -14.711 27.181 1.00 97.56 550 ILE A CA 1
ATOM 4531 C C . ILE A 1 550 ? -23.082 -13.874 26.378 1.00 97.56 550 ILE A C 1
ATOM 4533 O O . ILE A 1 550 ? -22.403 -14.399 25.496 1.00 97.56 550 ILE A O 1
ATOM 4537 N N . PHE A 1 551 ? -22.967 -12.576 26.676 1.00 96.50 551 PHE A N 1
ATOM 4538 C CA . PHE A 1 551 ? -22.083 -11.661 25.952 1.00 96.50 551 PHE A CA 1
ATOM 4539 C C . PHE A 1 551 ? -20.598 -12.028 26.087 1.00 96.50 551 PHE A C 1
ATOM 4541 O O . PHE A 1 551 ? -19.842 -11.855 25.130 1.00 96.50 551 PHE A O 1
ATOM 4548 N N . HIS A 1 552 ? -20.166 -12.529 27.246 1.00 96.06 552 HIS A N 1
ATOM 4549 C CA . HIS A 1 552 ? -18.777 -12.938 27.482 1.00 96.06 552 HIS A CA 1
ATOM 4550 C C . HIS A 1 552 ? -18.474 -14.377 27.059 1.00 96.06 552 HIS A C 1
ATOM 4552 O O . HIS A 1 552 ? -17.326 -14.793 27.159 1.00 96.06 552 HIS A O 1
ATOM 4558 N N . ASN A 1 553 ? -19.450 -15.143 26.567 1.00 96.19 553 ASN A N 1
ATOM 4559 C CA . ASN A 1 553 ? -19.209 -16.524 26.168 1.00 96.19 553 ASN A CA 1
ATOM 4560 C C . ASN A 1 553 ? -18.392 -16.614 24.851 1.00 96.19 553 ASN A C 1
ATOM 4562 O O . ASN A 1 553 ? -18.877 -16.161 23.805 1.00 96.19 553 ASN A O 1
ATOM 4566 N N . PRO A 1 554 ? -17.206 -17.259 24.844 1.00 94.81 554 PRO A N 1
ATOM 4567 C CA . PRO A 1 554 ? -16.358 -17.354 23.652 1.00 94.81 554 PRO A CA 1
ATOM 4568 C C . PRO A 1 554 ? -16.993 -18.118 22.481 1.00 94.81 554 PRO A C 1
ATOM 4570 O O . PRO A 1 554 ? -16.820 -17.721 21.329 1.00 94.81 554 PRO A O 1
ATOM 4573 N N . LYS A 1 555 ? -17.767 -19.183 22.746 1.00 93.75 555 LYS A N 1
ATOM 4574 C CA . LYS A 1 555 ? -18.422 -19.991 21.697 1.00 93.75 555 LYS A CA 1
ATOM 4575 C C . LYS A 1 555 ? -19.494 -19.187 20.962 1.00 93.75 555 LYS A C 1
ATOM 4577 O O . LYS A 1 555 ? -19.576 -19.243 19.737 1.00 93.75 555 LYS A O 1
ATOM 4582 N N . ILE A 1 556 ? -20.269 -18.387 21.696 1.00 96.25 556 ILE A N 1
ATOM 4583 C CA . ILE A 1 556 ? -21.302 -17.518 21.112 1.00 96.25 556 ILE A CA 1
ATOM 4584 C C . ILE A 1 556 ? -20.650 -16.395 20.299 1.00 96.25 556 ILE A C 1
ATOM 4586 O O . ILE A 1 556 ? -21.053 -16.149 19.163 1.00 96.25 556 ILE A O 1
ATOM 4590 N N . ARG A 1 557 ? -19.605 -15.744 20.831 1.00 95.19 557 ARG A N 1
ATOM 4591 C CA . ARG A 1 557 ? -18.849 -14.722 20.084 1.00 95.19 557 ARG A CA 1
ATOM 4592 C C . ARG A 1 557 ? -18.242 -15.274 18.796 1.00 95.19 557 ARG A C 1
ATOM 4594 O O . ARG A 1 557 ? -18.312 -14.607 17.763 1.00 95.19 557 ARG A O 1
ATOM 4601 N N . HIS A 1 558 ? -17.684 -16.484 18.848 1.00 93.19 558 HIS A N 1
ATOM 4602 C CA . HIS A 1 558 ? -17.154 -17.170 17.676 1.00 93.19 558 HIS A CA 1
ATOM 4603 C C . HIS A 1 558 ? -18.237 -17.387 16.608 1.00 93.19 558 HIS A C 1
ATOM 4605 O O . HIS A 1 558 ? -18.023 -17.006 15.461 1.00 93.19 558 HIS A O 1
ATOM 4611 N N . GLU A 1 559 ? -19.417 -17.896 16.978 1.00 93.56 559 GLU A N 1
ATOM 4612 C CA . GLU A 1 559 ? -20.536 -18.096 16.043 1.00 93.56 559 GLU A CA 1
ATOM 4613 C C . GLU A 1 559 ? -20.974 -16.792 15.358 1.00 93.56 559 GLU A C 1
ATOM 4615 O O . GLU A 1 559 ? -21.133 -16.741 14.134 1.00 93.56 559 GLU A O 1
ATOM 4620 N N . VAL A 1 560 ? -21.129 -15.708 16.130 1.00 94.75 560 VAL A N 1
ATOM 4621 C CA . VAL A 1 560 ? -21.505 -14.401 15.565 1.00 94.75 560 VAL A CA 1
ATOM 4622 C C . VAL A 1 560 ? -20.433 -13.901 14.597 1.00 94.75 560 VAL A C 1
ATOM 4624 O O . VAL A 1 560 ? -20.759 -13.414 13.515 1.00 94.75 560 VAL A O 1
ATOM 4627 N N . ARG A 1 561 ? -19.149 -14.055 14.936 1.00 93.06 561 ARG A N 1
ATOM 4628 C CA . ARG A 1 561 ? -18.038 -13.651 14.065 1.00 93.06 561 ARG A CA 1
ATOM 4629 C C . ARG A 1 561 ? -17.984 -14.458 12.773 1.00 93.06 561 ARG A C 1
ATOM 4631 O O . ARG A 1 561 ? -17.836 -13.861 11.710 1.00 93.06 561 ARG A O 1
ATOM 4638 N N . THR A 1 562 ? -18.138 -15.777 12.849 1.00 91.94 562 THR A N 1
ATOM 4639 C CA . THR A 1 562 ? -18.172 -16.662 11.675 1.00 91.94 562 THR A CA 1
ATOM 4640 C C . THR A 1 562 ? -19.337 -16.299 10.757 1.00 91.94 562 THR A C 1
ATOM 4642 O O . THR A 1 562 ? -19.144 -16.122 9.556 1.00 91.94 562 THR A O 1
ATOM 4645 N N . THR A 1 563 ? -20.515 -16.033 11.326 1.00 91.94 563 THR A N 1
ATOM 4646 C CA . THR A 1 563 ? -21.682 -15.572 10.560 1.00 91.94 563 THR A CA 1
ATOM 4647 C C . THR A 1 563 ? -21.394 -14.267 9.808 1.00 91.94 563 THR A C 1
ATOM 4649 O O . THR A 1 563 ? -21.733 -14.141 8.633 1.00 91.94 563 THR A O 1
ATOM 4652 N N . PHE A 1 564 ? -20.740 -13.293 10.449 1.00 93.00 564 PHE A N 1
ATOM 4653 C CA . PHE A 1 564 ? -20.365 -12.038 9.788 1.00 93.00 564 PHE A CA 1
ATOM 4654 C C . PHE A 1 564 ? -19.280 -12.243 8.724 1.00 93.00 564 PHE A C 1
ATOM 4656 O O . PHE A 1 564 ? -19.364 -11.648 7.654 1.00 93.00 564 PHE A O 1
ATOM 4663 N N . LYS A 1 565 ? -18.290 -13.105 8.965 1.00 88.31 565 LYS A N 1
ATOM 4664 C CA . LYS A 1 565 ? -17.257 -13.421 7.970 1.00 88.31 565 LYS A CA 1
ATOM 4665 C C . LYS A 1 565 ? -17.869 -13.954 6.667 1.00 88.31 565 LYS A C 1
ATOM 4667 O O . LYS A 1 565 ? -17.463 -13.523 5.589 1.00 88.31 565 LYS A O 1
ATOM 4672 N N . ASP A 1 566 ? -18.874 -14.820 6.776 1.00 88.44 566 ASP A N 1
ATOM 4673 C CA . ASP A 1 566 ? -19.466 -15.505 5.624 1.00 88.44 566 ASP A CA 1
ATOM 4674 C C . ASP A 1 566 ? -20.630 -14.728 4.982 1.00 88.44 566 ASP A C 1
ATOM 4676 O O . ASP A 1 566 ? -20.799 -14.747 3.759 1.00 88.44 566 ASP A O 1
ATOM 4680 N N . PHE A 1 567 ? -21.433 -14.016 5.785 1.00 91.19 567 PHE A N 1
ATOM 4681 C CA . PHE A 1 567 ? -22.708 -13.427 5.352 1.00 91.19 567 PHE A CA 1
ATOM 4682 C C . PHE A 1 567 ? -22.849 -11.920 5.608 1.00 91.19 567 PHE A C 1
ATOM 4684 O O . PHE A 1 567 ? -23.938 -11.373 5.391 1.00 91.19 567 PHE A O 1
ATOM 4691 N N . ALA A 1 568 ? -21.783 -11.218 6.017 1.00 93.81 568 ALA A N 1
ATOM 4692 C CA . ALA A 1 568 ? -21.840 -9.764 6.150 1.00 93.81 568 ALA A CA 1
ATOM 4693 C C . ALA A 1 568 ? -22.181 -9.076 4.821 1.00 93.81 568 ALA A C 1
ATOM 4695 O O . ALA A 1 568 ? -21.748 -9.447 3.726 1.00 93.81 568 ALA A O 1
ATOM 4696 N N . SER A 1 569 ? -22.961 -8.014 4.953 1.00 94.75 569 SER A N 1
ATOM 4697 C CA . SER A 1 569 ? -23.396 -7.119 3.902 1.00 94.75 569 SER A CA 1
ATOM 4698 C C . SER A 1 569 ? -23.086 -5.691 4.329 1.00 94.75 569 SER A C 1
ATOM 4700 O O . SER A 1 569 ? -23.659 -5.166 5.285 1.00 94.75 569 SER A O 1
ATOM 4702 N N . ILE A 1 570 ? -22.177 -5.058 3.596 1.00 95.56 570 ILE A N 1
ATOM 4703 C CA . ILE A 1 570 ? -21.741 -3.687 3.817 1.00 95.56 570 ILE A CA 1
ATOM 4704 C C . ILE A 1 570 ? -22.566 -2.760 2.918 1.00 95.56 570 ILE A C 1
ATOM 4706 O O . ILE A 1 570 ? -22.693 -2.981 1.705 1.00 95.56 570 ILE A O 1
ATOM 4710 N N . ARG A 1 571 ? -23.154 -1.720 3.517 1.00 94.56 571 ARG A N 1
ATOM 4711 C CA . ARG A 1 571 ? -23.933 -0.689 2.817 1.00 94.56 571 ARG A CA 1
ATOM 4712 C C . ARG A 1 571 ? -23.613 0.713 3.317 1.00 94.56 571 ARG A C 1
ATOM 4714 O O . ARG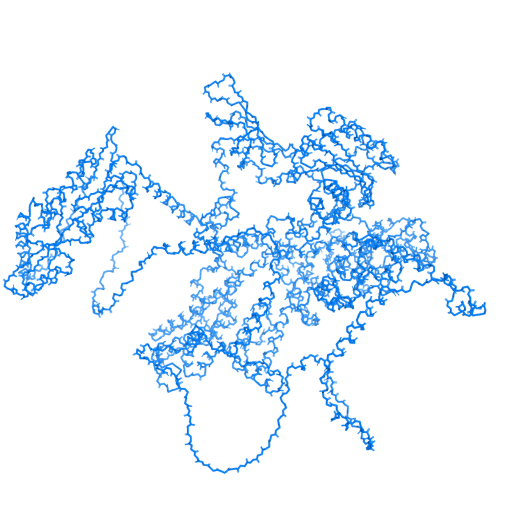 A 1 571 ? -23.204 0.903 4.459 1.00 94.56 571 ARG A O 1
ATOM 4721 N N . VAL A 1 572 ? -23.876 1.691 2.462 1.00 95.25 572 VAL A N 1
ATOM 4722 C CA . VAL A 1 572 ? -23.650 3.113 2.715 1.00 95.25 572 VAL A CA 1
ATOM 4723 C C . VAL A 1 572 ? -24.994 3.802 2.953 1.00 95.25 572 VAL A C 1
ATOM 4725 O O . VAL A 1 572 ? -25.920 3.677 2.151 1.00 95.25 572 VAL A O 1
ATOM 4728 N N . ALA A 1 573 ? -25.114 4.531 4.062 1.00 93.44 573 ALA A N 1
ATOM 4729 C CA . ALA A 1 573 ? -26.245 5.411 4.340 1.00 93.44 573 ALA A CA 1
ATOM 4730 C C . ALA A 1 573 ? -25.814 6.877 4.181 1.00 93.44 573 ALA A C 1
ATOM 4732 O O . ALA A 1 573 ? -24.948 7.352 4.910 1.00 93.44 573 ALA A O 1
ATOM 4733 N N . VAL A 1 574 ? -26.410 7.592 3.223 1.00 93.44 574 VAL A N 1
ATOM 4734 C CA . VAL A 1 574 ? -26.071 8.993 2.911 1.00 93.44 574 VAL A CA 1
ATOM 4735 C C . VAL A 1 574 ? -26.557 9.925 4.024 1.00 93.44 574 VAL A C 1
ATOM 4737 O O . VAL A 1 574 ? -27.728 9.872 4.405 1.00 93.44 574 VAL A O 1
ATOM 4740 N N . THR A 1 575 ? -25.678 10.793 4.533 1.00 93.81 575 THR A N 1
ATOM 4741 C CA . THR A 1 575 ? -26.044 11.831 5.513 1.00 93.81 575 THR A CA 1
ATOM 4742 C C . THR A 1 575 ? -26.606 13.076 4.820 1.00 93.81 575 THR A C 1
ATOM 4744 O O . THR A 1 575 ? -26.505 13.232 3.603 1.00 93.81 575 THR A O 1
ATOM 4747 N N . GLU A 1 576 ? -27.151 14.028 5.584 1.00 88.56 576 GLU A N 1
ATOM 4748 C CA . GLU A 1 576 ? -27.576 15.323 5.030 1.00 88.56 576 GLU A CA 1
ATOM 4749 C C . GLU A 1 576 ? -26.427 16.068 4.321 1.00 88.56 576 GLU A C 1
ATOM 4751 O O . GLU A 1 576 ? -26.644 16.648 3.258 1.00 88.56 576 GLU A O 1
ATOM 4756 N N . LYS A 1 577 ? -25.189 15.980 4.836 1.00 91.31 577 LYS A N 1
ATOM 4757 C CA . LYS A 1 577 ? -23.993 16.533 4.172 1.00 91.31 577 LYS A CA 1
ATOM 4758 C C . LYS A 1 577 ? -23.627 15.752 2.905 1.00 91.31 577 LYS A C 1
ATOM 4760 O O . LYS A 1 577 ? -23.301 16.358 1.887 1.00 91.31 577 LYS A O 1
ATOM 4765 N N . GLY A 1 578 ? -23.738 14.422 2.929 1.00 89.25 578 GLY A N 1
ATOM 4766 C CA . GLY A 1 578 ? -23.451 13.552 1.781 1.00 89.25 578 GLY A CA 1
ATOM 4767 C C . GLY A 1 578 ? -24.356 13.740 0.572 1.00 89.25 578 GLY A C 1
ATOM 4768 O O . GLY A 1 578 ? -24.009 13.330 -0.536 1.00 89.25 578 GLY A O 1
ATOM 4769 N N . LYS A 1 579 ? -25.508 14.398 0.728 1.00 87.25 579 LYS A N 1
ATOM 4770 C CA . LYS A 1 579 ? -26.369 14.730 -0.415 1.00 87.25 579 LYS A CA 1
ATOM 4771 C C . LYS A 1 579 ? -25.656 15.612 -1.441 1.00 87.25 579 LYS A C 1
ATOM 4773 O O . LYS A 1 579 ? -25.960 15.474 -2.625 1.00 87.25 579 LYS A O 1
ATOM 4778 N N . ALA A 1 580 ? -24.672 16.407 -1.009 1.00 85.75 580 ALA A N 1
ATOM 4779 C CA . ALA A 1 580 ? -23.839 17.255 -1.860 1.00 85.75 580 ALA A CA 1
ATOM 4780 C C . ALA A 1 580 ? -22.871 16.486 -2.784 1.00 85.75 580 ALA A C 1
ATOM 4782 O O . ALA A 1 580 ? -22.310 17.097 -3.688 1.00 85.75 580 ALA A O 1
ATOM 4783 N N . ILE A 1 581 ? -22.678 15.171 -2.592 1.00 88.44 581 ILE A N 1
ATOM 4784 C CA . ILE A 1 581 ? -21.875 14.332 -3.497 1.00 88.44 581 ILE A CA 1
ATOM 4785 C C . ILE A 1 581 ? -22.520 14.351 -4.890 1.00 88.44 581 ILE A C 1
ATOM 4787 O O . ILE A 1 581 ? -23.626 13.830 -5.075 1.00 88.44 581 ILE A O 1
ATOM 4791 N N . ASP A 1 582 ? -21.838 14.942 -5.864 1.00 84.75 582 ASP A N 1
ATOM 4792 C CA . ASP A 1 582 ? -22.266 15.006 -7.261 1.00 84.75 582 ASP A CA 1
ATOM 4793 C C . ASP A 1 582 ? -21.605 13.905 -8.115 1.00 84.75 582 ASP A C 1
ATOM 4795 O O . ASP A 1 582 ? -20.954 13.002 -7.594 1.00 84.75 582 ASP A O 1
ATOM 4799 N N . ASN A 1 583 ? -21.790 13.953 -9.439 1.00 82.31 583 ASN A N 1
ATOM 4800 C CA . ASN A 1 583 ? -21.213 12.967 -10.363 1.00 82.31 583 ASN A CA 1
ATOM 4801 C C . ASN A 1 583 ? -19.696 13.134 -10.588 1.00 82.31 583 ASN A C 1
ATOM 4803 O O . ASN A 1 583 ? -19.096 12.269 -11.224 1.00 82.31 583 ASN A O 1
ATOM 4807 N N . HIS A 1 584 ? -19.101 14.242 -10.137 1.00 78.12 584 HIS A N 1
ATOM 4808 C CA . HIS A 1 584 ? -17.672 14.538 -10.274 1.00 78.12 584 HIS A CA 1
ATOM 4809 C C . HIS A 1 584 ? -16.894 14.257 -8.983 1.00 78.12 584 HIS A C 1
ATOM 4811 O O . HIS A 1 584 ? -15.666 14.226 -9.000 1.00 78.12 584 HIS A O 1
ATOM 4817 N N . SER A 1 585 ? -17.600 14.033 -7.876 1.00 87.38 585 SER A N 1
ATOM 4818 C CA . SER A 1 585 ? -17.028 13.625 -6.601 1.00 87.38 585 SER A CA 1
ATOM 4819 C C . SER A 1 585 ? -16.330 12.255 -6.687 1.00 87.38 585 SER A C 1
ATOM 4821 O O . SER A 1 585 ? -16.860 11.343 -7.326 1.00 87.38 585 SER A O 1
ATOM 4823 N N . PRO A 1 586 ? -15.210 12.047 -5.963 1.00 86.25 586 PRO A N 1
ATOM 4824 C CA . PRO A 1 586 ? -14.544 10.739 -5.863 1.00 86.25 586 PRO A CA 1
ATOM 4825 C C . PRO A 1 586 ? -15.399 9.654 -5.177 1.00 86.25 586 PRO A C 1
ATOM 4827 O O . PRO A 1 586 ? -15.065 8.471 -5.226 1.00 86.25 586 PRO A O 1
ATOM 4830 N N . TYR A 1 587 ? -16.510 10.045 -4.543 1.00 92.94 587 TYR A N 1
ATOM 4831 C CA . TYR A 1 587 ? -17.437 9.145 -3.850 1.00 92.94 587 TYR A CA 1
ATOM 4832 C C . TYR A 1 587 ? -18.723 8.875 -4.648 1.00 92.94 587 TYR A C 1
ATOM 4834 O O . TYR A 1 587 ? -19.674 8.280 -4.129 1.00 92.94 587 TYR A O 1
ATOM 4842 N N . ALA A 1 588 ? -18.801 9.346 -5.897 1.00 90.12 588 ALA A N 1
ATOM 4843 C CA . ALA A 1 588 ? -20.021 9.288 -6.697 1.00 90.12 588 ALA A CA 1
ATOM 4844 C C . ALA A 1 588 ? -20.512 7.849 -6.936 1.00 90.12 588 ALA A C 1
ATOM 4846 O O . ALA A 1 588 ? -21.713 7.594 -6.880 1.00 90.12 588 ALA A O 1
ATOM 4847 N N . ASP A 1 589 ? -19.598 6.906 -7.152 1.00 91.38 589 ASP A N 1
ATOM 4848 C CA . ASP A 1 589 ? -19.844 5.480 -7.407 1.00 91.38 589 ASP A CA 1
ATOM 4849 C C . ASP A 1 589 ? -20.173 4.659 -6.146 1.00 91.38 589 ASP A C 1
ATOM 4851 O O . ASP A 1 589 ? -20.681 3.538 -6.257 1.00 91.38 589 ASP A O 1
ATOM 4855 N N . ILE A 1 590 ? -19.952 5.219 -4.952 1.00 93.44 590 ILE A N 1
ATOM 4856 C CA . ILE A 1 590 ? -20.266 4.579 -3.663 1.00 93.44 590 ILE A CA 1
ATOM 4857 C C . ILE A 1 590 ? -21.423 5.242 -2.908 1.00 93.44 590 ILE A C 1
ATOM 4859 O O . ILE A 1 590 ? -21.917 4.663 -1.939 1.00 93.44 590 ILE A O 1
ATOM 4863 N N . LYS A 1 591 ? -21.912 6.405 -3.369 1.00 93.50 591 LYS A N 1
ATOM 4864 C CA . LYS A 1 591 ? -22.972 7.195 -2.711 1.00 93.50 591 LYS A CA 1
ATOM 4865 C C . LYS A 1 591 ? -24.185 6.355 -2.294 1.00 93.50 591 LYS A C 1
ATOM 4867 O O . LYS A 1 591 ? -24.684 6.514 -1.189 1.00 93.50 591 LYS A O 1
ATOM 4872 N N . TYR A 1 592 ? -24.639 5.444 -3.156 1.00 94.38 592 TYR A N 1
ATOM 4873 C CA . TYR A 1 592 ? -25.791 4.569 -2.896 1.00 94.38 592 TYR A CA 1
ATOM 4874 C C . TYR A 1 592 ? -25.408 3.082 -2.871 1.00 94.38 592 TYR A C 1
ATOM 4876 O O . TYR A 1 592 ? -26.198 2.226 -3.274 1.00 94.38 592 TYR A O 1
ATOM 4884 N N . ALA A 1 593 ? -24.187 2.760 -2.437 1.00 94.56 593 ALA A N 1
ATOM 4885 C CA . ALA A 1 593 ? -23.703 1.385 -2.405 1.00 94.56 593 ALA A CA 1
ATOM 4886 C C . ALA A 1 593 ? -24.450 0.523 -1.373 1.00 94.56 593 ALA A C 1
ATOM 4888 O O . ALA A 1 593 ? -24.610 0.898 -0.211 1.00 94.56 593 ALA A O 1
ATOM 4889 N N . ILE A 1 594 ? -24.866 -0.669 -1.800 1.00 94.50 594 ILE A N 1
ATOM 4890 C CA . ILE A 1 594 ? -25.531 -1.682 -0.968 1.00 94.50 594 ILE A CA 1
ATOM 4891 C C . ILE A 1 594 ? -24.988 -3.078 -1.281 1.00 94.50 594 ILE A C 1
ATOM 4893 O O . ILE A 1 594 ? -24.338 -3.276 -2.309 1.00 94.50 594 ILE A O 1
ATOM 4897 N N . ASN A 1 595 ? -25.291 -4.046 -0.411 1.00 93.56 595 ASN A N 1
ATOM 4898 C CA . ASN A 1 595 ? -25.053 -5.477 -0.626 1.00 93.56 595 ASN A CA 1
ATOM 4899 C C . ASN A 1 595 ? -23.605 -5.838 -1.004 1.00 93.56 595 ASN A C 1
ATOM 4901 O O . ASN A 1 595 ? -23.386 -6.764 -1.788 1.00 93.56 595 ASN A O 1
ATOM 4905 N N . ARG A 1 596 ? -22.608 -5.112 -0.481 1.00 94.38 596 ARG A N 1
ATOM 4906 C CA . ARG A 1 596 ? -21.195 -5.442 -0.710 1.00 94.38 596 ARG A CA 1
ATOM 4907 C C . ARG A 1 596 ? -20.784 -6.549 0.250 1.00 94.38 596 ARG A C 1
ATOM 4909 O O . ARG A 1 596 ? -20.965 -6.399 1.452 1.00 94.38 596 ARG A O 1
ATOM 4916 N N . SER A 1 597 ? -20.266 -7.656 -0.269 1.00 94.00 597 SER A N 1
ATOM 4917 C CA . SER A 1 597 ? -19.708 -8.718 0.575 1.00 94.00 597 SER A CA 1
ATOM 4918 C C . SER A 1 597 ? -18.247 -8.422 0.948 1.00 94.00 597 SER A C 1
ATOM 4920 O O . SER A 1 597 ? -17.576 -7.703 0.201 1.00 94.00 597 SER A O 1
ATOM 4922 N N . PRO A 1 598 ? -17.715 -9.008 2.036 1.00 91.94 598 PRO A N 1
ATOM 4923 C CA . PRO A 1 598 ? -16.279 -9.014 2.331 1.00 91.94 598 PRO A CA 1
ATOM 4924 C C . PRO A 1 598 ? -15.411 -9.342 1.104 1.00 91.94 598 PRO A C 1
ATOM 4926 O O . PRO A 1 598 ? -14.492 -8.600 0.767 1.00 91.94 598 PRO A O 1
ATOM 4929 N N . ALA A 1 599 ? -15.773 -10.386 0.351 1.00 90.94 599 ALA A N 1
ATOM 4930 C CA . ALA A 1 599 ? -15.041 -10.814 -0.841 1.00 90.94 599 ALA A CA 1
ATOM 4931 C C . ALA A 1 599 ? -15.099 -9.805 -2.008 1.00 90.94 599 ALA A C 1
ATOM 4933 O O . ALA A 1 599 ? -14.169 -9.733 -2.813 1.00 90.94 599 ALA A O 1
ATOM 4934 N N . ASP A 1 600 ? -16.178 -9.023 -2.130 1.00 92.25 600 ASP A N 1
ATOM 4935 C CA . ASP A 1 600 ? -16.264 -7.950 -3.130 1.00 92.25 600 ASP A CA 1
ATOM 4936 C C . ASP A 1 600 ? -15.292 -6.804 -2.827 1.00 92.25 600 ASP A C 1
ATOM 4938 O O . ASP A 1 600 ? -14.752 -6.206 -3.762 1.00 92.25 600 ASP A O 1
ATOM 4942 N N . LEU A 1 601 ? -15.112 -6.496 -1.538 1.00 93.44 601 LEU A N 1
ATOM 4943 C CA . LEU A 1 601 ? -14.272 -5.403 -1.050 1.00 93.44 601 LEU A CA 1
ATOM 4944 C C . LEU A 1 601 ? -12.792 -5.782 -1.067 1.00 93.44 601 LEU A C 1
ATOM 4946 O O . LEU A 1 601 ? -11.991 -4.994 -1.537 1.00 93.44 601 LEU A O 1
ATOM 4950 N N . VAL A 1 602 ? -12.433 -7.013 -0.696 1.00 91.88 602 VAL A N 1
ATOM 4951 C CA . VAL A 1 602 ? -11.050 -7.512 -0.842 1.00 91.88 602 VAL A CA 1
ATOM 4952 C C . VAL A 1 602 ? -10.606 -7.501 -2.312 1.00 91.88 602 VAL A C 1
ATOM 4954 O O . VAL A 1 602 ? -9.460 -7.199 -2.622 1.00 91.88 602 VAL A O 1
ATOM 4957 N N . ARG A 1 603 ? -11.524 -7.765 -3.252 1.00 92.44 603 ARG A N 1
ATOM 4958 C CA . ARG A 1 603 ? -11.231 -7.695 -4.694 1.00 92.44 603 ARG A CA 1
ATOM 4959 C C . ARG A 1 603 ? -11.001 -6.265 -5.198 1.00 92.44 603 ARG A C 1
ATOM 4961 O O . ARG A 1 603 ? -10.254 -6.091 -6.153 1.00 92.44 603 ARG A O 1
ATOM 4968 N N . ASN A 1 604 ? -11.680 -5.276 -4.614 1.00 93.69 604 ASN A N 1
ATOM 4969 C CA . ASN A 1 604 ? -11.554 -3.857 -4.966 1.00 93.69 604 ASN A CA 1
ATOM 4970 C C . ASN A 1 604 ? -11.328 -3.050 -3.673 1.00 93.69 604 ASN A C 1
ATOM 4972 O O . ASN A 1 604 ? -12.278 -2.447 -3.155 1.00 93.69 604 ASN A O 1
ATOM 4976 N N . PRO A 1 605 ? -10.108 -3.110 -3.105 1.00 95.25 605 PRO A N 1
ATOM 4977 C CA . PRO A 1 605 ? -9.833 -2.635 -1.747 1.00 95.25 605 PRO A CA 1
ATOM 4978 C C . PRO A 1 605 ? -10.017 -1.123 -1.580 1.00 95.25 605 PRO A C 1
ATOM 4980 O O . PRO A 1 605 ? -10.368 -0.656 -0.496 1.00 95.25 605 PRO A O 1
ATOM 4983 N N . ASP A 1 606 ? -9.875 -0.349 -2.660 1.00 95.50 606 ASP A N 1
ATOM 4984 C CA . ASP A 1 606 ? -10.111 1.096 -2.664 1.00 95.50 606 ASP A CA 1
ATOM 4985 C C . ASP A 1 606 ? -11.547 1.455 -2.256 1.00 95.50 606 ASP A C 1
ATOM 4987 O O . ASP A 1 606 ? -11.771 2.468 -1.598 1.00 95.50 606 ASP A O 1
ATOM 4991 N N . VAL A 1 607 ? -12.527 0.614 -2.609 1.00 95.69 607 VAL A N 1
ATOM 4992 C CA . VAL A 1 607 ? -13.952 0.897 -2.411 1.00 95.69 607 VAL A CA 1
ATOM 4993 C C . VAL A 1 607 ? -14.271 1.043 -0.928 1.00 95.69 607 VAL A C 1
ATOM 4995 O O . VAL A 1 607 ? -14.955 1.992 -0.544 1.00 95.69 607 VAL A O 1
ATOM 4998 N N . LEU A 1 608 ? -13.779 0.126 -0.088 1.00 96.44 608 LEU A N 1
ATOM 4999 C CA . LEU A 1 608 ? -14.007 0.206 1.354 1.00 96.44 608 LEU A CA 1
ATOM 5000 C C . LEU A 1 608 ? -13.281 1.410 1.954 1.00 96.44 608 LEU A C 1
ATOM 5002 O O . LEU A 1 608 ? -13.875 2.136 2.746 1.00 96.44 608 LEU A O 1
ATOM 5006 N N . LEU A 1 609 ? -12.032 1.658 1.563 1.00 97.12 609 LEU A N 1
ATOM 5007 C CA . LEU A 1 609 ? -11.274 2.780 2.114 1.00 97.12 609 LEU A CA 1
ATOM 5008 C C . LEU A 1 609 ? -11.893 4.134 1.728 1.00 97.12 609 LEU A C 1
ATOM 5010 O O . LEU A 1 609 ? -12.005 5.007 2.584 1.00 97.12 609 LEU A O 1
ATOM 5014 N N . ARG A 1 610 ? -12.430 4.284 0.507 1.00 96.38 610 ARG A N 1
ATOM 5015 C CA . ARG A 1 610 ? -13.211 5.472 0.105 1.00 96.38 610 ARG A CA 1
ATOM 5016 C C . ARG A 1 610 ? -14.521 5.602 0.883 1.00 96.38 610 ARG A C 1
ATOM 5018 O O . ARG A 1 610 ? -14.933 6.714 1.207 1.00 96.38 610 ARG A O 1
ATOM 5025 N N . MET A 1 611 ? -15.185 4.488 1.213 1.00 96.25 611 MET A N 1
ATOM 5026 C CA . MET A 1 611 ? -16.353 4.510 2.105 1.00 96.25 611 MET A CA 1
ATOM 5027 C C . MET A 1 611 ? -15.985 5.010 3.507 1.00 96.25 611 MET A C 1
ATOM 5029 O O . MET A 1 611 ? -16.740 5.794 4.081 1.00 96.25 611 MET A O 1
ATOM 5033 N N . LEU A 1 612 ? -14.837 4.588 4.042 1.00 96.56 612 LEU A N 1
ATOM 5034 C CA . LEU A 1 612 ? -14.344 5.010 5.355 1.00 96.56 612 LEU A CA 1
ATOM 5035 C C . LEU A 1 612 ? -13.874 6.473 5.358 1.00 96.56 612 LEU A C 1
ATOM 5037 O O . LEU A 1 612 ? -14.176 7.200 6.301 1.00 96.56 612 LEU A O 1
ATOM 5041 N N . GLU A 1 613 ? -13.220 6.942 4.295 1.00 96.38 613 GLU A N 1
ATOM 5042 C CA . GLU A 1 613 ? -12.856 8.355 4.126 1.00 96.38 613 GLU A CA 1
ATOM 5043 C C . GLU A 1 613 ? -14.109 9.247 4.073 1.00 96.38 613 GLU A C 1
ATOM 5045 O O . GLU A 1 613 ? -14.204 10.260 4.770 1.00 96.38 613 GLU A O 1
ATOM 5050 N N . ALA A 1 614 ? -15.128 8.834 3.311 1.00 95.75 614 ALA A N 1
ATOM 5051 C CA . ALA A 1 614 ? -16.406 9.534 3.252 1.00 95.75 614 ALA A CA 1
ATOM 5052 C C . ALA A 1 614 ? -17.167 9.496 4.596 1.00 95.75 614 ALA A C 1
ATOM 5054 O O . ALA A 1 614 ? -17.877 10.454 4.923 1.00 95.75 614 ALA A O 1
ATOM 5055 N N . GLU A 1 615 ? -17.026 8.420 5.381 1.00 96.62 615 GLU A N 1
ATOM 5056 C CA . GLU A 1 615 ? -17.550 8.323 6.751 1.00 96.62 615 GLU A CA 1
ATOM 5057 C C . GLU A 1 615 ? -16.835 9.297 7.693 1.00 96.62 615 GLU A C 1
ATOM 5059 O O . GLU A 1 615 ? -17.498 10.061 8.396 1.00 96.62 615 GLU A O 1
ATOM 5064 N N . ALA A 1 616 ? -15.503 9.365 7.636 1.00 96.06 616 ALA A N 1
ATOM 5065 C CA . ALA A 1 616 ? -14.704 10.319 8.405 1.00 96.06 616 ALA A CA 1
ATOM 5066 C C . ALA A 1 616 ? -15.018 11.784 8.038 1.00 96.06 616 ALA A C 1
ATOM 5068 O O . ALA A 1 616 ? -15.061 12.651 8.911 1.00 96.06 616 ALA A O 1
ATOM 5069 N N . ALA A 1 617 ? -15.325 12.063 6.765 1.00 95.12 617 ALA A N 1
ATOM 5070 C CA . ALA A 1 617 ? -15.791 13.372 6.299 1.00 95.12 617 ALA A CA 1
ATOM 5071 C C . ALA A 1 617 ? -17.258 13.687 6.680 1.00 95.12 617 ALA A C 1
ATOM 5073 O O . ALA A 1 617 ? -17.759 14.782 6.399 1.00 95.12 617 ALA A O 1
ATOM 5074 N N . GLY A 1 618 ? -17.975 12.742 7.301 1.00 95.19 618 GLY A N 1
ATOM 5075 C CA . GLY A 1 618 ? -19.377 12.884 7.697 1.00 95.19 618 GLY A CA 1
ATOM 5076 C C . GLY A 1 618 ? -20.358 12.921 6.521 1.00 95.19 618 GLY A C 1
ATOM 5077 O O . GLY A 1 618 ? -21.486 13.399 6.678 1.00 95.19 618 GLY A O 1
ATOM 5078 N N . LEU A 1 619 ? -19.944 12.456 5.339 1.00 95.31 619 LEU A N 1
ATOM 5079 C CA . LEU A 1 619 ? -20.780 12.383 4.138 1.00 95.31 619 LEU A CA 1
ATOM 5080 C C . LEU A 1 619 ? -21.663 11.131 4.146 1.00 95.31 619 LEU A C 1
ATOM 5082 O O . LEU A 1 619 ? -22.790 11.145 3.650 1.00 95.31 619 LEU A O 1
ATOM 5086 N N . VAL A 1 620 ? -21.173 10.038 4.720 1.00 96.38 620 VAL A N 1
ATOM 5087 C CA . VAL A 1 620 ? -21.901 8.770 4.768 1.00 96.38 620 VAL A CA 1
ATOM 5088 C C . VAL A 1 620 ? -21.729 8.076 6.115 1.00 96.38 620 VAL A C 1
ATOM 5090 O O . VAL A 1 620 ? -20.885 8.458 6.913 1.00 96.38 620 VAL A O 1
ATOM 5093 N N . VAL A 1 621 ? -22.539 7.051 6.367 1.00 96.44 621 VAL A N 1
ATOM 5094 C CA . VAL A 1 621 ? -22.365 6.105 7.475 1.00 96.44 621 VAL A CA 1
ATOM 5095 C C . VAL A 1 621 ? -22.251 4.706 6.888 1.00 96.44 621 VAL A C 1
ATOM 5097 O O . VAL A 1 621 ? -23.144 4.270 6.151 1.00 96.44 621 VAL A O 1
ATOM 5100 N N . VAL A 1 622 ? -21.168 4.002 7.210 1.00 96.12 622 VAL A N 1
ATOM 5101 C CA . VAL A 1 622 ? -20.913 2.637 6.743 1.00 96.12 622 VAL A CA 1
ATOM 5102 C C . VAL A 1 622 ? -21.537 1.660 7.727 1.00 96.12 622 VAL A C 1
ATOM 5104 O O . VAL A 1 622 ? -21.158 1.589 8.895 1.00 96.12 622 VAL A O 1
ATOM 5107 N N . LYS A 1 623 ? -22.511 0.884 7.251 1.00 95.25 623 LYS A N 1
ATOM 5108 C CA . LYS A 1 623 ? -23.203 -0.129 8.052 1.00 95.25 623 LYS A CA 1
ATOM 5109 C C . LYS A 1 623 ? -22.755 -1.519 7.635 1.00 95.25 623 LYS A C 1
ATOM 5111 O O . LYS A 1 623 ? -22.836 -1.857 6.454 1.00 95.25 623 LYS A O 1
ATOM 5116 N N . VAL A 1 624 ? -22.330 -2.313 8.614 1.00 95.12 624 VAL A N 1
ATOM 5117 C CA . VAL A 1 624 ? -22.002 -3.732 8.450 1.00 95.12 624 VAL A CA 1
ATOM 5118 C C . VAL A 1 624 ? -23.077 -4.534 9.170 1.00 95.12 624 VAL A C 1
ATOM 5120 O O . VAL A 1 624 ? -23.211 -4.464 10.387 1.00 95.12 624 VAL A O 1
ATOM 5123 N N . GLU A 1 625 ? -23.879 -5.261 8.406 1.00 92.38 625 GLU A N 1
ATOM 5124 C CA . GLU A 1 625 ? -25.013 -6.035 8.914 1.00 92.38 625 GLU A CA 1
ATOM 5125 C C . GLU A 1 625 ? -24.939 -7.454 8.342 1.00 92.38 625 GLU A C 1
ATOM 5127 O O . GLU A 1 625 ? -24.380 -7.657 7.266 1.00 92.38 625 GLU A O 1
ATOM 5132 N N . THR A 1 626 ? -25.503 -8.444 9.029 1.00 90.00 626 THR A N 1
ATOM 5133 C CA . THR A 1 626 ? -25.632 -9.799 8.471 1.00 90.00 626 THR A CA 1
ATOM 5134 C C . THR A 1 626 ? -26.910 -9.926 7.642 1.00 90.00 626 THR A C 1
ATOM 5136 O O . THR A 1 626 ? -27.930 -9.300 7.951 1.00 90.00 626 THR A O 1
ATOM 5139 N N . LYS A 1 627 ? -26.870 -10.734 6.579 1.00 86.31 627 LYS A N 1
ATOM 5140 C CA . LYS A 1 627 ? -28.072 -11.088 5.811 1.00 86.31 627 LYS A CA 1
ATOM 5141 C C . LYS A 1 627 ? -28.994 -11.972 6.652 1.00 86.31 627 LYS A C 1
ATOM 5143 O O . LYS A 1 627 ? -28.525 -12.790 7.434 1.00 86.31 627 LYS A O 1
ATOM 5148 N N . ASP A 1 628 ? -30.303 -11.797 6.480 1.00 87.06 628 ASP A N 1
ATOM 5149 C CA . ASP A 1 628 ? -31.341 -12.605 7.136 1.00 87.06 628 ASP A CA 1
ATOM 5150 C C . ASP A 1 628 ? -31.204 -12.696 8.672 1.00 87.06 628 ASP A C 1
ATOM 5152 O O . ASP A 1 628 ? -31.478 -13.741 9.269 1.00 87.06 628 ASP A O 1
ATOM 5156 N N . TYR A 1 629 ? -30.813 -11.583 9.317 1.00 91.94 629 TYR A N 1
ATOM 5157 C CA . TYR A 1 629 ? -30.601 -11.486 10.769 1.00 91.94 629 TYR A CA 1
ATOM 5158 C C . TYR A 1 629 ? -31.732 -12.117 11.583 1.00 91.94 629 TYR A C 1
ATOM 5160 O O . TYR A 1 629 ? -31.454 -12.907 12.477 1.00 91.94 629 TYR A O 1
ATOM 5168 N N . ASP A 1 630 ? -32.994 -11.819 11.257 1.00 94.06 630 ASP A N 1
ATOM 5169 C CA . ASP A 1 630 ? -34.142 -12.331 12.010 1.00 94.06 630 ASP A CA 1
ATOM 5170 C C . ASP A 1 630 ? -34.225 -13.861 11.952 1.00 94.06 630 ASP A C 1
ATOM 5172 O O . ASP A 1 630 ? -34.477 -14.510 12.964 1.00 94.06 630 ASP A O 1
ATOM 5176 N N . SER A 1 631 ? -33.966 -14.459 10.786 1.00 91.81 631 SER A N 1
ATOM 5177 C CA . SER A 1 631 ? -33.984 -15.917 10.634 1.00 91.81 631 SER A CA 1
ATOM 5178 C C . SER A 1 631 ? -32.840 -16.565 11.408 1.00 91.81 631 SER A C 1
ATOM 5180 O O . SER A 1 631 ? -33.055 -17.555 12.104 1.00 91.81 631 SER A O 1
ATOM 5182 N N . TRP A 1 632 ? -31.632 -16.008 11.305 1.00 91.62 632 TRP A N 1
ATOM 5183 C CA . TRP A 1 632 ? -30.467 -16.502 12.039 1.00 91.62 632 TRP A CA 1
ATOM 5184 C C . TRP A 1 632 ? -30.647 -16.346 13.555 1.00 91.62 632 TRP A C 1
ATOM 5186 O O . TRP A 1 632 ? -30.438 -17.302 14.300 1.00 91.62 632 TRP A O 1
ATOM 5196 N N . PHE A 1 633 ? -31.137 -15.193 14.016 1.00 94.88 633 PHE A N 1
ATOM 5197 C CA . PHE A 1 633 ? -31.445 -14.942 15.423 1.00 94.88 633 PHE A CA 1
ATOM 5198 C C . PHE A 1 633 ? -32.468 -15.946 15.960 1.00 94.88 633 PHE A C 1
ATOM 5200 O O . PHE A 1 633 ? -32.292 -16.462 17.059 1.00 94.88 633 PHE A O 1
ATOM 5207 N N . GLN A 1 634 ? -33.501 -16.284 15.182 1.00 93.19 634 GLN A N 1
ATOM 5208 C CA . GLN A 1 634 ? -34.474 -17.304 15.581 1.00 93.19 634 GLN A CA 1
ATOM 5209 C C . GLN A 1 634 ? -33.855 -18.709 15.660 1.00 93.19 634 GLN A C 1
ATOM 5211 O O . GLN A 1 634 ? -34.179 -19.457 16.583 1.00 93.19 634 GLN A O 1
ATOM 5216 N N . CYS A 1 635 ? -32.926 -19.068 14.766 1.00 91.81 635 CYS A N 1
ATOM 5217 C CA . CYS A 1 635 ? -32.165 -20.319 14.884 1.00 91.81 635 CYS A CA 1
ATOM 5218 C C . CYS A 1 635 ? -31.342 -20.365 16.179 1.00 91.81 635 CYS A C 1
ATOM 5220 O O . CYS A 1 635 ? -31.385 -21.366 16.892 1.00 91.81 635 CYS A O 1
ATOM 5222 N N . ILE A 1 636 ? -30.660 -19.269 16.525 1.00 93.38 636 ILE A N 1
ATOM 5223 C CA . ILE A 1 636 ? -29.907 -19.156 17.780 1.00 93.38 636 ILE A CA 1
ATOM 5224 C C . ILE A 1 636 ? -30.842 -19.199 18.995 1.00 93.38 636 ILE A C 1
ATOM 5226 O O . ILE A 1 636 ? -30.562 -19.890 19.973 1.00 93.38 636 ILE A O 1
ATOM 5230 N N . PHE A 1 637 ? -31.980 -18.506 18.941 1.00 94.94 637 PHE A N 1
ATOM 5231 C CA . PHE A 1 637 ? -32.962 -18.509 20.019 1.00 94.94 637 PHE A CA 1
ATOM 5232 C C . PHE A 1 637 ? -33.525 -19.910 20.283 1.00 94.94 637 PHE A C 1
ATOM 5234 O O . PHE A 1 637 ? -33.691 -20.292 21.442 1.00 94.94 637 PHE A O 1
ATOM 5241 N N . ASN A 1 638 ? -33.731 -20.722 19.242 1.00 92.06 638 ASN A N 1
ATOM 5242 C CA . ASN A 1 638 ? -34.153 -22.116 19.395 1.00 92.06 638 ASN A CA 1
ATOM 5243 C C . ASN A 1 638 ? -33.146 -22.970 20.192 1.00 92.06 638 ASN A C 1
ATOM 5245 O O . ASN A 1 638 ? -33.547 -23.963 20.795 1.00 92.06 638 ASN A O 1
ATOM 5249 N N . CYS A 1 639 ? -31.871 -22.572 20.275 1.00 92.94 639 CYS A N 1
ATOM 5250 C CA . CYS A 1 639 ? -30.883 -23.235 21.131 1.00 92.94 639 CYS A CA 1
ATOM 5251 C C . CYS A 1 639 ? -31.100 -22.953 22.637 1.00 92.94 639 CYS A C 1
ATOM 5253 O O . CYS A 1 639 ? -30.659 -23.752 23.465 1.00 92.94 639 CYS A O 1
ATOM 5255 N N . LEU A 1 640 ? -31.798 -21.861 22.992 1.00 93.19 640 LEU A N 1
ATOM 5256 C CA . LEU A 1 640 ? -32.130 -21.452 24.371 1.00 93.19 640 LEU A CA 1
ATOM 5257 C C . LEU A 1 640 ? -33.583 -21.774 24.766 1.00 93.19 640 LEU A C 1
ATOM 5259 O O . LEU A 1 640 ? -33.886 -22.005 25.937 1.00 93.19 640 LEU A O 1
ATOM 5263 N N . LYS A 1 641 ? -34.497 -21.756 23.796 1.00 92.19 641 LYS A N 1
ATOM 5264 C CA . LYS A 1 641 ? -35.951 -21.850 23.982 1.00 92.19 641 LYS A CA 1
ATOM 5265 C C . LYS A 1 641 ? -36.397 -23.199 24.557 1.00 92.19 641 LYS A C 1
ATOM 5267 O O . LYS A 1 641 ? -35.961 -24.245 24.097 1.00 92.19 641 LYS A O 1
ATOM 5272 N N . SER A 1 642 ? -37.330 -23.216 25.506 1.00 90.25 642 SER A N 1
ATOM 5273 C CA . SER A 1 642 ? -37.956 -24.471 25.950 1.00 90.25 642 SER A CA 1
ATOM 5274 C C . SER A 1 642 ? -39.058 -24.959 24.995 1.00 90.25 642 SER A C 1
ATOM 5276 O O . SER A 1 642 ? -39.797 -24.153 24.422 1.00 90.25 642 SER A O 1
ATOM 5278 N N . ASP A 1 643 ? -39.203 -26.286 24.903 1.00 86.31 643 ASP A N 1
ATOM 5279 C CA . ASP A 1 643 ? -40.236 -27.006 24.144 1.00 86.31 643 ASP A CA 1
ATOM 5280 C C . ASP A 1 643 ? -41.565 -27.187 24.919 1.00 86.31 643 ASP A C 1
ATOM 5282 O O . ASP A 1 643 ? -42.487 -27.866 24.455 1.00 86.31 643 ASP A O 1
ATOM 5286 N N . GLY A 1 644 ? -41.686 -26.595 26.112 1.00 85.25 644 GLY A N 1
ATOM 5287 C CA . GLY A 1 644 ? -42.911 -26.597 26.911 1.00 85.25 644 GLY A CA 1
ATOM 5288 C C . GLY A 1 644 ? -44.083 -25.820 26.278 1.00 85.25 644 GLY A C 1
ATOM 5289 O O . GLY A 1 644 ? -43.895 -24.914 25.472 1.00 85.25 644 GLY A O 1
ATOM 5290 N N . SER A 1 645 ? -45.323 -26.153 26.674 1.00 83.88 645 SER A N 1
ATOM 5291 C CA . SER A 1 645 ? -46.577 -25.540 26.165 1.00 83.88 645 SER A CA 1
ATOM 5292 C C . SER A 1 645 ? -47.482 -24.874 27.225 1.00 83.88 645 SER A C 1
ATOM 5294 O O . SER A 1 645 ? -48.615 -24.507 26.930 1.00 83.88 645 SER A O 1
ATOM 5296 N N . SER A 1 646 ? -47.017 -24.731 28.469 1.00 89.00 646 SER A N 1
ATOM 5297 C CA . SER A 1 646 ? -47.719 -24.030 29.558 1.00 89.00 646 SER A CA 1
ATOM 5298 C C . SER A 1 646 ? -47.539 -22.515 29.443 1.00 89.00 646 SER A C 1
ATOM 5300 O O . SER A 1 646 ? -46.495 -22.057 28.985 1.00 89.00 646 SER A O 1
ATOM 5302 N N . GLU A 1 647 ? -48.493 -21.735 29.961 1.00 89.75 647 GLU A N 1
ATOM 5303 C CA . GLU A 1 647 ? -48.395 -20.268 30.063 1.00 89.75 647 GLU A CA 1
ATOM 5304 C C . GLU A 1 647 ? -47.134 -19.825 30.830 1.00 89.75 647 GLU A C 1
ATOM 5306 O O . GLU A 1 647 ? -46.488 -18.843 30.471 1.00 89.75 647 GLU A O 1
ATOM 5311 N N . ILE A 1 648 ? -46.726 -20.599 31.842 1.00 90.50 648 ILE A N 1
ATOM 5312 C CA . ILE A 1 648 ? -45.485 -20.367 32.601 1.00 90.50 648 ILE A CA 1
ATOM 5313 C C . ILE A 1 648 ? -44.254 -20.502 31.691 1.00 90.50 648 ILE A C 1
ATOM 5315 O O . ILE A 1 648 ? -43.355 -19.664 31.738 1.00 90.50 648 ILE A O 1
ATOM 5319 N N . PHE A 1 649 ? -44.234 -21.510 30.813 1.00 87.69 649 PHE A N 1
ATOM 5320 C CA . PHE A 1 649 ? -43.134 -21.729 29.868 1.00 87.69 649 PHE A CA 1
ATOM 5321 C C . PHE A 1 649 ? -43.104 -20.653 28.780 1.00 87.69 649 PHE A C 1
ATOM 5323 O O . PHE A 1 649 ? -42.029 -20.211 28.383 1.00 87.69 649 PHE A O 1
ATOM 5330 N N . GLU A 1 650 ? -44.267 -20.170 28.330 1.00 91.12 650 GLU A N 1
ATOM 5331 C CA . GLU A 1 650 ? -44.343 -19.032 27.407 1.00 91.12 650 GLU A CA 1
ATOM 5332 C C . GLU A 1 650 ? -43.775 -17.750 28.027 1.00 91.12 650 GLU A C 1
ATOM 5334 O O . GLU A 1 650 ? -43.056 -17.015 27.348 1.00 91.12 650 GLU A O 1
ATOM 5339 N N . LYS A 1 651 ? -44.047 -17.489 29.312 1.00 93.50 651 LYS A N 1
ATOM 5340 C CA . LYS A 1 651 ? -43.459 -16.354 30.040 1.00 93.50 651 LYS A CA 1
ATOM 5341 C C . LYS A 1 651 ? -41.937 -16.468 30.140 1.00 93.50 651 LYS A C 1
ATOM 5343 O O . LYS A 1 651 ? -41.243 -15.531 29.760 1.00 93.50 651 LYS A O 1
ATOM 5348 N N . TRP A 1 652 ? -41.406 -17.623 30.545 1.00 94.50 652 TRP A N 1
ATOM 5349 C CA . TRP A 1 652 ? -39.954 -17.850 30.568 1.00 94.50 652 TRP A CA 1
ATOM 5350 C C . TRP A 1 652 ? -39.312 -17.761 29.179 1.00 94.50 652 TRP A C 1
ATOM 5352 O O . TRP A 1 652 ? -38.231 -17.200 29.035 1.00 94.50 652 TRP A O 1
ATOM 5362 N N . ASN A 1 653 ? -39.980 -18.243 28.129 1.00 93.81 653 ASN A N 1
ATOM 5363 C CA . ASN A 1 653 ? -39.494 -18.098 26.756 1.00 93.81 653 ASN A CA 1
ATOM 5364 C C . ASN A 1 653 ? -39.454 -16.630 26.297 1.00 93.81 653 ASN A C 1
ATOM 5366 O O . ASN A 1 653 ? -38.502 -16.250 25.618 1.00 93.81 653 ASN A O 1
ATOM 5370 N N . LYS A 1 654 ? -40.415 -15.789 26.706 1.00 94.56 654 LYS A N 1
ATOM 5371 C CA . LYS A 1 654 ? -40.354 -14.334 26.470 1.00 94.56 654 LYS A CA 1
ATOM 5372 C C . LYS A 1 654 ? -39.170 -13.692 27.192 1.00 94.56 654 LYS A C 1
ATOM 5374 O O . LYS A 1 654 ? -38.478 -12.872 26.596 1.00 94.56 654 LYS A O 1
ATOM 5379 N N . GLU A 1 655 ? -38.904 -14.085 28.437 1.00 95.12 655 GLU A N 1
ATOM 5380 C CA . GLU A 1 655 ? -37.727 -13.614 29.180 1.00 95.12 655 GLU A CA 1
ATOM 5381 C C . GLU A 1 655 ? -36.415 -14.040 28.506 1.00 95.12 655 GLU A C 1
ATOM 5383 O O . GLU A 1 655 ? -35.509 -13.221 28.345 1.00 95.12 655 GLU A O 1
ATOM 5388 N N . ARG A 1 656 ? -36.326 -15.293 28.036 1.00 96.19 656 ARG A N 1
ATOM 5389 C CA . ARG A 1 656 ? -35.176 -15.816 27.274 1.00 96.19 656 ARG A CA 1
ATOM 5390 C C . ARG A 1 656 ? -34.932 -15.013 25.996 1.00 96.19 656 ARG A C 1
ATOM 5392 O O . ARG A 1 656 ? -33.801 -14.605 25.743 1.00 96.19 656 ARG A O 1
ATOM 5399 N N . GLU A 1 657 ? -35.978 -14.749 25.209 1.00 96.94 657 GLU A N 1
ATOM 5400 C CA . GLU A 1 657 ? -35.873 -13.949 23.980 1.00 96.94 657 GLU A CA 1
ATOM 5401 C C . GLU A 1 657 ? -35.459 -12.502 24.287 1.00 96.94 657 GLU A C 1
ATOM 5403 O O . GLU A 1 657 ? -34.636 -11.920 23.576 1.00 96.94 657 GLU A O 1
ATOM 5408 N N . PHE A 1 658 ? -35.983 -11.922 25.371 1.00 96.94 658 PHE A N 1
ATOM 5409 C CA . PHE A 1 658 ? -35.642 -10.570 25.806 1.00 96.94 658 PHE A CA 1
ATOM 5410 C C . PHE A 1 658 ? -34.163 -10.449 26.195 1.00 96.94 658 PHE A C 1
ATOM 5412 O O . PHE A 1 658 ? -33.465 -9.558 25.705 1.00 96.94 658 PHE A O 1
ATOM 5419 N N . VAL A 1 659 ? -33.659 -11.364 27.028 1.00 97.50 659 VAL A N 1
ATOM 5420 C CA . VAL A 1 659 ? -32.249 -11.385 27.441 1.00 97.50 659 VAL A CA 1
ATOM 5421 C C . VAL A 1 659 ? -31.320 -11.637 26.256 1.00 97.50 659 VAL A C 1
ATOM 5423 O O . VAL A 1 659 ? -30.308 -10.946 26.110 1.00 97.50 659 VAL A O 1
ATOM 5426 N N . LEU A 1 660 ? -31.681 -12.567 25.367 1.00 97.44 660 LEU A N 1
ATOM 5427 C CA . LEU A 1 660 ? -30.896 -12.847 24.169 1.00 97.44 660 LEU A CA 1
ATOM 5428 C C . LEU A 1 660 ? -30.797 -11.611 23.265 1.00 97.44 660 LEU A C 1
ATOM 5430 O O . LEU A 1 660 ? -29.705 -11.275 22.810 1.00 97.44 660 LEU A O 1
ATOM 5434 N N . ASN A 1 661 ? -31.899 -10.879 23.073 1.00 97.31 661 ASN A N 1
ATOM 5435 C CA . ASN A 1 661 ? -31.898 -9.610 22.342 1.00 97.31 661 ASN A CA 1
ATOM 5436 C C . ASN A 1 661 ? -30.987 -8.557 22.994 1.00 97.31 661 ASN A C 1
ATOM 5438 O O . ASN A 1 661 ? -30.256 -7.857 22.289 1.00 97.31 661 ASN A O 1
ATOM 5442 N N . MET A 1 662 ? -30.987 -8.446 24.330 1.00 97.12 662 MET A N 1
ATOM 5443 C CA . MET A 1 662 ? -30.085 -7.532 25.044 1.00 97.12 662 MET A CA 1
ATOM 5444 C C . MET A 1 662 ? -28.610 -7.866 24.784 1.00 97.12 662 MET A C 1
ATOM 5446 O O . MET A 1 662 ? -27.823 -6.958 24.499 1.00 97.12 662 MET A O 1
ATOM 5450 N N . ALA A 1 663 ? -28.243 -9.150 24.837 1.00 97.31 663 ALA A N 1
ATOM 5451 C CA . ALA A 1 663 ? -26.884 -9.606 24.559 1.00 97.31 663 ALA A CA 1
ATOM 5452 C C . ALA A 1 663 ? -26.499 -9.375 23.085 1.00 97.31 663 ALA A C 1
ATOM 5454 O O . ALA A 1 663 ? -25.477 -8.748 22.799 1.00 97.31 663 ALA A O 1
ATOM 5455 N N . PHE A 1 664 ? -27.346 -9.801 22.141 1.00 96.69 664 PHE A N 1
ATOM 5456 C CA . PHE A 1 664 ? -27.073 -9.746 20.700 1.00 96.69 664 PHE A CA 1
ATOM 5457 C C . PHE A 1 664 ? -27.018 -8.325 20.151 1.00 96.69 664 PHE A C 1
ATOM 5459 O O . PHE A 1 664 ? -26.224 -8.062 19.248 1.00 96.69 664 PHE A O 1
ATOM 5466 N N . LYS A 1 665 ? -27.754 -7.375 20.739 1.00 94.94 665 LYS A N 1
ATOM 5467 C CA . LYS A 1 665 ? -27.622 -5.952 20.396 1.00 94.94 665 LYS A CA 1
ATOM 5468 C C . LYS A 1 665 ? -26.185 -5.452 20.589 1.00 94.94 665 LYS A C 1
ATOM 5470 O O . LYS A 1 665 ? -25.680 -4.702 19.759 1.00 94.94 665 LYS A O 1
ATOM 5475 N N . ARG A 1 666 ? -25.509 -5.873 21.665 1.00 96.06 666 ARG A N 1
ATOM 5476 C CA . ARG A 1 666 ? -24.102 -5.523 21.927 1.00 96.06 666 ARG A CA 1
ATOM 5477 C C . ARG A 1 666 ? -23.135 -6.402 21.141 1.00 96.06 666 ARG A C 1
ATOM 5479 O O . ARG A 1 666 ? -22.171 -5.884 20.586 1.00 96.06 666 ARG A O 1
ATOM 5486 N N . LEU A 1 667 ? -23.405 -7.704 21.068 1.00 95.25 667 LEU A N 1
ATOM 5487 C CA . LEU A 1 667 ? -22.542 -8.680 20.398 1.00 95.25 667 LEU A CA 1
ATOM 5488 C C . LEU A 1 667 ? -22.386 -8.373 18.904 1.00 95.25 667 LEU A C 1
ATOM 5490 O O . LEU A 1 667 ? -21.273 -8.301 18.395 1.00 95.25 667 LEU A O 1
ATOM 5494 N N . THR A 1 668 ? -23.498 -8.119 18.214 1.00 94.50 668 THR A N 1
ATOM 5495 C CA . THR A 1 668 ? -23.496 -7.800 16.778 1.00 94.50 668 THR A CA 1
ATOM 5496 C C . THR A 1 668 ? -22.855 -6.446 16.500 1.00 94.50 668 THR A C 1
ATOM 5498 O O . THR A 1 668 ? -22.130 -6.322 15.522 1.00 94.50 668 THR A O 1
ATOM 5501 N N . SER A 1 669 ? -23.036 -5.454 17.380 1.00 94.94 669 SER A N 1
ATOM 5502 C CA . SER A 1 669 ? -22.348 -4.162 17.276 1.00 94.94 669 SER A CA 1
ATOM 5503 C C . SER A 1 669 ? -20.831 -4.304 17.437 1.00 94.94 669 SER A C 1
ATOM 5505 O O . SER A 1 669 ? -20.081 -3.695 16.678 1.00 94.94 669 SER A O 1
ATOM 5507 N N . MET A 1 670 ? -20.370 -5.105 18.404 1.00 94.62 670 MET A N 1
ATOM 5508 C CA . MET A 1 670 ? -18.945 -5.382 18.612 1.00 94.62 670 MET A CA 1
ATOM 5509 C C . MET A 1 670 ? -18.347 -6.116 17.408 1.00 94.62 670 MET A C 1
ATOM 5511 O O . MET A 1 670 ? -17.330 -5.691 16.867 1.00 94.62 670 MET A O 1
ATOM 5515 N N . VAL A 1 671 ? -18.995 -7.190 16.948 1.00 94.62 671 VAL A N 1
ATOM 5516 C CA . VAL A 1 671 ? -18.516 -7.970 15.799 1.00 94.62 671 VAL A CA 1
ATOM 5517 C C . VAL A 1 671 ? -18.563 -7.147 14.514 1.00 94.62 671 VAL A C 1
ATOM 5519 O O . VAL A 1 671 ? -17.599 -7.169 13.762 1.00 94.62 671 VAL A O 1
ATOM 5522 N N . SER A 1 672 ? -19.611 -6.350 14.294 1.00 94.19 672 SER A N 1
ATOM 5523 C CA . SER A 1 672 ? -19.696 -5.411 13.170 1.00 94.19 672 SER A CA 1
ATOM 5524 C C . SER A 1 672 ? -18.500 -4.462 13.125 1.00 94.19 672 SER A C 1
ATOM 5526 O O . SER A 1 672 ? -17.980 -4.199 12.039 1.00 94.19 672 SER A O 1
ATOM 5528 N N . MET A 1 673 ? -18.074 -3.941 14.279 1.00 93.88 673 MET A N 1
ATOM 5529 C CA . MET A 1 673 ? -16.915 -3.058 14.369 1.00 93.88 673 MET A CA 1
ATOM 5530 C C . MET A 1 673 ? -15.623 -3.813 14.045 1.00 93.88 673 MET A C 1
ATOM 5532 O O . MET A 1 673 ? -14.843 -3.335 13.226 1.00 93.88 673 MET A O 1
ATOM 5536 N N . ASN A 1 674 ? -15.435 -5.008 14.612 1.00 92.88 674 ASN A N 1
ATOM 5537 C CA . ASN A 1 674 ? -14.261 -5.841 14.342 1.00 92.88 674 ASN A CA 1
ATOM 5538 C C . ASN A 1 674 ? -14.182 -6.238 12.863 1.00 92.88 674 ASN A C 1
ATOM 5540 O O . ASN A 1 674 ? -13.143 -6.065 12.249 1.00 92.88 674 ASN A O 1
ATOM 5544 N N . THR A 1 675 ? -15.288 -6.669 12.250 1.00 93.56 675 THR A N 1
ATOM 5545 C CA . THR A 1 675 ? -15.330 -6.997 10.817 1.00 93.56 675 THR A CA 1
ATOM 5546 C C . THR A 1 675 ? -14.989 -5.787 9.948 1.00 93.56 675 THR A C 1
ATOM 5548 O O . THR A 1 675 ? -14.298 -5.934 8.944 1.00 93.56 675 THR A O 1
ATOM 5551 N N . LYS A 1 676 ? -15.447 -4.582 10.321 1.00 94.06 676 LYS A N 1
ATOM 5552 C CA . LYS A 1 676 ? -15.088 -3.345 9.609 1.00 94.06 676 LYS A CA 1
ATOM 5553 C C . LYS A 1 676 ? -13.585 -3.066 9.702 1.00 94.06 676 LYS A C 1
ATOM 5555 O O . LYS A 1 676 ? -12.975 -2.708 8.700 1.00 94.06 676 LYS A O 1
ATOM 5560 N N . GLU A 1 677 ? -13.009 -3.248 10.884 1.00 94.75 677 GLU A N 1
ATOM 5561 C CA . GLU A 1 677 ? -11.585 -3.052 11.157 1.00 94.75 677 GLU A CA 1
ATOM 5562 C C . GLU A 1 677 ? -10.698 -4.099 10.464 1.00 94.75 677 GLU A C 1
ATOM 5564 O O . GLU A 1 677 ? -9.703 -3.737 9.841 1.00 94.75 677 GLU A O 1
ATOM 5569 N N . ASP A 1 678 ? -11.082 -5.376 10.492 1.00 93.69 678 ASP A N 1
ATOM 5570 C CA . ASP A 1 678 ? -10.365 -6.464 9.819 1.00 93.69 678 ASP A CA 1
ATOM 5571 C C . ASP A 1 678 ? -10.338 -6.238 8.301 1.00 93.69 678 ASP A C 1
ATOM 5573 O O . ASP A 1 678 ? -9.290 -6.337 7.662 1.00 93.69 678 ASP A O 1
ATOM 5577 N N . LEU A 1 679 ? -11.482 -5.854 7.718 1.00 95.00 679 LEU A N 1
ATOM 5578 C CA . LEU A 1 679 ? -11.557 -5.520 6.297 1.00 95.00 679 LEU A CA 1
ATOM 5579 C C . LEU A 1 679 ? -10.754 -4.267 5.950 1.00 95.00 679 LEU A C 1
ATOM 5581 O O . LEU A 1 679 ? -10.151 -4.227 4.879 1.00 95.00 679 LEU A O 1
ATOM 5585 N N . ARG A 1 680 ? -10.734 -3.254 6.828 1.00 97.06 680 ARG A N 1
ATOM 5586 C CA . ARG A 1 680 ? -9.902 -2.059 6.645 1.00 97.06 680 ARG A CA 1
ATOM 5587 C C . ARG A 1 680 ? -8.431 -2.455 6.553 1.00 97.06 680 ARG A C 1
ATOM 5589 O O . ARG A 1 680 ? -7.805 -2.126 5.554 1.00 97.06 680 ARG A O 1
ATOM 5596 N N . ARG A 1 681 ? -7.913 -3.200 7.536 1.00 95.44 681 ARG A N 1
ATOM 5597 C CA . ARG A 1 681 ? -6.508 -3.651 7.566 1.00 95.44 681 ARG A CA 1
ATOM 5598 C C . ARG A 1 681 ? -6.134 -4.439 6.318 1.00 95.44 681 ARG A C 1
ATOM 5600 O O . ARG A 1 681 ? -5.106 -4.171 5.706 1.00 95.44 681 ARG A O 1
ATOM 5607 N N . GLU A 1 682 ? -6.998 -5.362 5.908 1.00 95.31 682 GLU A N 1
ATOM 5608 C CA . GLU A 1 682 ? -6.764 -6.160 4.707 1.00 95.31 682 GLU A CA 1
ATOM 5609 C C . GLU A 1 682 ? -6.758 -5.300 3.433 1.00 95.31 682 GLU A C 1
ATOM 5611 O O . GLU A 1 682 ? -5.892 -5.458 2.574 1.00 95.31 682 GLU A O 1
ATOM 5616 N N . CYS A 1 683 ? -7.675 -4.334 3.317 1.00 97.81 683 CYS A N 1
ATOM 5617 C CA . CYS A 1 683 ? -7.687 -3.412 2.182 1.00 97.81 683 CYS A CA 1
ATOM 5618 C C . CYS A 1 683 ? -6.451 -2.499 2.170 1.00 97.81 683 CYS A C 1
ATOM 5620 O O . CYS A 1 683 ? -5.871 -2.291 1.107 1.00 97.81 683 CYS A O 1
ATOM 5622 N N . GLU A 1 684 ? -6.017 -1.983 3.324 1.00 98.12 684 GLU A N 1
ATOM 5623 C CA . GLU A 1 684 ? -4.803 -1.163 3.436 1.00 98.12 684 GLU A CA 1
ATOM 5624 C C . GLU A 1 684 ? -3.561 -1.941 2.993 1.00 98.12 684 GLU A C 1
ATOM 5626 O O . GLU A 1 684 ? -2.776 -1.436 2.189 1.00 98.12 684 GLU A O 1
ATOM 5631 N N . ARG A 1 685 ? -3.431 -3.199 3.433 1.00 96.31 685 ARG A N 1
ATOM 5632 C CA . ARG A 1 685 ? -2.350 -4.107 3.027 1.00 96.31 685 ARG A CA 1
ATOM 5633 C C . ARG A 1 685 ? -2.312 -4.316 1.512 1.00 96.31 685 ARG A C 1
ATOM 5635 O O . ARG A 1 685 ? -1.247 -4.233 0.901 1.00 96.31 685 ARG A O 1
ATOM 5642 N N . LEU A 1 686 ? -3.463 -4.561 0.886 1.00 96.19 686 LEU A N 1
ATOM 5643 C CA . LEU A 1 686 ? -3.547 -4.765 -0.564 1.00 96.19 686 LEU A CA 1
ATOM 5644 C C . LEU A 1 686 ? -3.209 -3.492 -1.353 1.00 96.19 686 LEU A C 1
ATOM 5646 O O . LEU A 1 686 ? -2.546 -3.571 -2.387 1.00 96.19 686 LEU A O 1
ATOM 5650 N N . ILE A 1 687 ? -3.610 -2.316 -0.861 1.00 97.56 687 ILE A N 1
ATOM 5651 C CA . ILE A 1 687 ? -3.234 -1.032 -1.470 1.00 97.56 687 ILE A CA 1
ATOM 5652 C C . ILE A 1 687 ? -1.732 -0.772 -1.304 1.00 97.56 687 ILE A C 1
ATOM 5654 O O . ILE A 1 687 ? -1.091 -0.346 -2.262 1.00 97.56 687 ILE A O 1
ATOM 5658 N N . ALA A 1 688 ? -1.147 -1.072 -0.141 1.00 97.38 688 ALA A N 1
ATOM 5659 C CA . ALA A 1 688 ? 0.295 -0.957 0.080 1.00 97.38 688 ALA A CA 1
ATOM 5660 C C . ALA A 1 688 ? 1.091 -1.883 -0.859 1.00 97.38 688 ALA A C 1
ATOM 5662 O O . ALA A 1 688 ? 2.061 -1.451 -1.481 1.00 97.38 688 ALA A O 1
ATOM 5663 N N . SER A 1 689 ? 0.630 -3.124 -1.051 1.00 96.12 689 SER A N 1
ATOM 5664 C CA . SER A 1 689 ? 1.206 -4.059 -2.030 1.00 96.12 689 SER A CA 1
ATOM 5665 C C . SER A 1 689 ? 1.141 -3.510 -3.463 1.00 96.12 689 SER A C 1
ATOM 5667 O O . SER A 1 689 ? 2.121 -3.570 -4.208 1.00 96.12 689 SER A O 1
ATOM 5669 N N . GLU A 1 690 ? 0.022 -2.891 -3.841 1.00 96.81 690 GLU A N 1
ATOM 5670 C CA . GLU A 1 690 ? -0.131 -2.251 -5.147 1.00 96.81 690 GLU A CA 1
ATOM 5671 C C . GLU A 1 690 ? 0.805 -1.040 -5.313 1.00 96.81 690 GLU A C 1
ATOM 5673 O O . GLU A 1 690 ? 1.430 -0.893 -6.366 1.00 96.81 690 GLU A O 1
ATOM 5678 N N . VAL A 1 691 ? 0.965 -0.208 -4.278 1.00 97.75 691 VAL A N 1
ATOM 5679 C CA . VAL A 1 691 ? 1.935 0.902 -4.252 1.00 97.75 691 VAL A CA 1
ATOM 5680 C C . VAL A 1 691 ? 3.355 0.376 -4.445 1.00 97.75 691 VAL A C 1
ATOM 5682 O O . VAL A 1 691 ? 4.046 0.838 -5.358 1.00 97.75 691 VAL A O 1
ATOM 5685 N N . ARG A 1 692 ? 3.761 -0.634 -3.662 1.00 97.56 692 ARG A N 1
ATOM 5686 C CA . ARG A 1 692 ? 5.072 -1.290 -3.779 1.00 97.56 692 ARG A CA 1
ATOM 5687 C C . ARG A 1 692 ? 5.315 -1.770 -5.204 1.00 97.56 692 ARG A C 1
ATOM 5689 O O . ARG A 1 692 ? 6.339 -1.460 -5.801 1.00 97.56 692 ARG A O 1
ATOM 5696 N N . ARG A 1 693 ? 4.344 -2.467 -5.794 1.00 96.88 693 ARG A N 1
ATOM 5697 C CA . ARG A 1 693 ? 4.442 -3.009 -7.153 1.00 96.88 693 ARG A CA 1
ATOM 5698 C C . ARG A 1 693 ? 4.584 -1.922 -8.224 1.00 96.88 693 ARG A C 1
ATOM 5700 O O . ARG A 1 693 ? 5.342 -2.093 -9.180 1.00 96.88 693 ARG A O 1
ATOM 5707 N N . ARG A 1 694 ? 3.852 -0.807 -8.102 1.00 97.06 694 ARG A N 1
ATOM 5708 C CA . ARG A 1 694 ? 3.974 0.342 -9.021 1.00 97.06 694 ARG A CA 1
ATOM 5709 C C . ARG A 1 694 ? 5.312 1.047 -8.861 1.00 97.06 694 ARG A C 1
ATOM 5711 O O . ARG A 1 694 ? 5.878 1.476 -9.863 1.00 97.06 694 ARG A O 1
ATOM 5718 N N . PHE A 1 695 ? 5.805 1.153 -7.631 1.00 97.69 695 PHE A N 1
ATOM 5719 C CA . PHE A 1 695 ? 7.100 1.751 -7.354 1.00 97.69 695 PHE A CA 1
ATOM 5720 C C . PHE A 1 695 ? 8.252 0.878 -7.863 1.00 97.69 695 PHE A C 1
ATOM 5722 O O . PHE A 1 695 ? 9.117 1.393 -8.563 1.00 97.69 695 PHE A O 1
ATOM 5729 N N . LEU A 1 696 ? 8.202 -0.445 -7.659 1.00 96.75 696 LEU A N 1
ATOM 5730 C CA . LEU A 1 696 ? 9.148 -1.399 -8.251 1.00 96.75 696 LEU A CA 1
ATOM 5731 C C . LEU A 1 696 ? 9.254 -1.216 -9.766 1.00 96.75 696 LEU A C 1
ATOM 5733 O O . LEU A 1 696 ? 10.355 -1.129 -10.287 1.00 96.75 696 LEU A O 1
ATOM 5737 N N . ALA A 1 697 ? 8.136 -1.037 -10.474 1.00 94.62 697 ALA A N 1
ATOM 5738 C CA . ALA A 1 697 ? 8.162 -0.775 -11.915 1.00 94.62 697 ALA A CA 1
ATOM 5739 C C . ALA A 1 697 ? 8.875 0.541 -12.311 1.00 94.62 697 ALA A C 1
ATOM 5741 O O . ALA A 1 697 ? 9.252 0.694 -13.470 1.00 94.62 697 ALA A O 1
ATOM 5742 N N . ARG A 1 698 ? 9.056 1.494 -11.381 1.00 95.00 698 ARG A N 1
ATOM 5743 C CA . ARG A 1 698 ? 9.825 2.733 -11.593 1.00 95.00 698 ARG A CA 1
ATOM 5744 C C . ARG A 1 698 ? 11.319 2.563 -11.323 1.00 95.00 698 ARG A C 1
ATOM 5746 O O . ARG A 1 698 ? 12.102 3.268 -11.951 1.00 95.00 698 ARG A O 1
ATOM 5753 N N . ILE A 1 699 ? 11.716 1.685 -10.403 1.00 96.38 699 ILE A N 1
ATOM 5754 C CA . ILE A 1 699 ? 13.125 1.505 -9.998 1.00 96.38 699 ILE A CA 1
ATOM 5755 C C . ILE A 1 699 ? 13.788 0.242 -10.576 1.00 96.38 699 ILE A C 1
ATOM 5757 O O . ILE A 1 699 ? 15.017 0.200 -10.676 1.00 96.38 699 ILE A O 1
ATOM 5761 N N . ASP A 1 700 ? 13.001 -0.745 -11.023 1.00 96.75 700 ASP A N 1
ATOM 5762 C CA . ASP A 1 700 ? 13.424 -1.912 -11.817 1.00 96.75 700 ASP A CA 1
ATOM 5763 C C . ASP A 1 700 ? 13.733 -1.488 -13.260 1.00 96.75 700 ASP A C 1
ATOM 5765 O O . ASP A 1 700 ? 13.064 -1.859 -14.226 1.00 96.75 700 ASP A O 1
ATOM 5769 N N . GLN A 1 701 ? 14.742 -0.634 -13.387 1.00 96.56 701 GLN A N 1
ATOM 5770 C CA . GLN A 1 701 ? 15.339 -0.247 -14.650 1.00 96.56 701 GLN A CA 1
ATOM 5771 C C . GLN A 1 701 ? 16.810 0.121 -14.458 1.00 96.56 701 GLN A C 1
ATOM 5773 O O . GLN A 1 701 ? 17.198 0.776 -13.488 1.00 96.56 701 GLN A O 1
ATOM 5778 N N . ALA A 1 702 ? 17.618 -0.305 -15.417 1.00 97.69 702 ALA A N 1
ATOM 5779 C CA . ALA A 1 702 ? 19.018 0.031 -15.559 1.00 97.69 702 ALA A CA 1
ATOM 5780 C C . ALA A 1 702 ? 19.195 1.504 -15.985 1.00 97.69 702 ALA A C 1
ATOM 5782 O O . ALA A 1 702 ? 18.250 2.128 -16.486 1.00 97.69 702 ALA A O 1
ATOM 5783 N N . PRO A 1 703 ? 20.415 2.053 -15.860 1.00 97.56 703 PRO A N 1
ATOM 5784 C CA . PRO A 1 703 ? 20.808 3.276 -16.556 1.00 97.56 703 PRO A CA 1
ATOM 5785 C C . PRO A 1 703 ? 20.517 3.195 -18.061 1.00 97.56 703 PRO A C 1
ATOM 5787 O O . PRO A 1 703 ? 20.479 2.104 -18.644 1.00 97.56 703 PRO A O 1
ATOM 5790 N N . PHE A 1 704 ? 20.338 4.347 -18.716 1.00 97.50 704 PHE A N 1
ATOM 5791 C CA . PHE A 1 704 ? 20.224 4.362 -20.175 1.00 97.50 704 PHE A CA 1
ATOM 5792 C C . PHE A 1 704 ? 21.490 3.779 -20.794 1.00 97.50 704 PHE A C 1
ATOM 5794 O O . PHE A 1 704 ? 22.573 4.316 -20.598 1.00 97.50 704 PHE A O 1
ATOM 5801 N N . THR A 1 705 ? 21.336 2.693 -21.551 1.00 95.62 705 THR A N 1
ATOM 5802 C CA . THR A 1 705 ? 22.453 1.978 -22.169 1.00 95.62 705 THR A CA 1
ATOM 5803 C C . THR A 1 705 ? 22.908 2.707 -23.436 1.00 95.62 705 THR A C 1
ATOM 5805 O O . THR A 1 705 ? 22.136 2.772 -24.402 1.00 95.62 705 THR A O 1
ATOM 5808 N N . PRO A 1 706 ? 24.136 3.258 -23.466 1.00 91.56 706 PRO A N 1
ATOM 5809 C CA . PRO A 1 706 ? 24.696 3.848 -24.675 1.00 91.56 706 PRO A CA 1
ATOM 5810 C C . PRO A 1 706 ? 24.794 2.834 -25.821 1.00 91.56 706 PRO A C 1
ATOM 5812 O O . PRO A 1 706 ? 24.881 1.623 -25.617 1.00 91.56 706 PRO A O 1
ATOM 5815 N N . PHE A 1 707 ? 24.804 3.322 -27.061 1.00 90.62 707 PHE A N 1
ATOM 5816 C CA . PHE A 1 707 ? 24.922 2.443 -28.222 1.00 90.62 707 PHE A CA 1
ATOM 5817 C C . PHE A 1 707 ? 26.286 1.736 -28.248 1.00 90.62 707 PHE A C 1
ATOM 5819 O O . PHE A 1 707 ? 27.315 2.393 -28.363 1.00 90.62 707 PHE A O 1
ATOM 5826 N N . GLY A 1 708 ? 26.266 0.401 -28.208 1.00 88.19 708 GLY A N 1
ATOM 5827 C CA . GLY A 1 708 ? 27.461 -0.447 -28.260 1.00 88.19 708 GLY A CA 1
ATOM 5828 C C . GLY A 1 708 ? 28.139 -0.700 -26.914 1.00 88.19 708 GLY A C 1
ATOM 5829 O O . GLY A 1 708 ? 29.161 -1.372 -26.894 1.00 88.19 708 GLY A O 1
ATOM 5830 N N . PHE A 1 709 ? 27.566 -0.204 -25.820 1.00 89.06 709 PHE A N 1
ATOM 5831 C CA . PHE A 1 709 ? 28.025 -0.492 -24.466 1.00 89.06 709 PHE A CA 1
ATOM 5832 C C . PHE A 1 709 ? 27.163 -1.572 -23.820 1.00 89.06 709 PHE A C 1
ATOM 5834 O O . PHE A 1 709 ? 26.012 -1.791 -24.221 1.00 89.06 709 PHE A O 1
ATOM 5841 N N . ASP A 1 710 ? 27.719 -2.209 -22.797 1.00 90.50 710 ASP A N 1
ATOM 5842 C CA . ASP A 1 710 ? 26.992 -3.175 -21.995 1.00 90.50 710 ASP A CA 1
ATOM 5843 C C . ASP A 1 710 ? 25.925 -2.490 -21.141 1.00 90.50 710 ASP A C 1
ATOM 5845 O O . ASP A 1 710 ? 25.980 -1.313 -20.764 1.00 90.50 710 ASP A O 1
ATOM 5849 N N . LYS A 1 711 ? 24.878 -3.247 -20.849 1.00 93.56 711 LYS A N 1
ATOM 5850 C CA . LYS A 1 711 ? 23.788 -2.777 -20.007 1.00 93.56 711 LYS A CA 1
ATOM 5851 C C . LYS A 1 711 ? 24.308 -2.548 -18.587 1.00 93.56 711 LYS A C 1
ATOM 5853 O O . LYS A 1 711 ? 24.996 -3.393 -18.032 1.00 93.56 711 LYS A O 1
ATOM 5858 N N . GLY A 1 712 ? 23.946 -1.412 -17.997 1.00 91.56 712 GLY A N 1
ATOM 5859 C CA . GLY A 1 712 ? 24.479 -0.979 -16.701 1.00 91.56 712 GLY A CA 1
ATOM 5860 C C . GLY A 1 712 ? 25.565 0.093 -16.816 1.00 91.56 712 GLY A C 1
ATOM 5861 O O . GLY A 1 712 ? 25.740 0.857 -15.868 1.00 91.56 712 GLY A O 1
ATOM 5862 N N . THR A 1 713 ? 26.222 0.241 -17.975 1.00 92.12 713 THR A N 1
ATOM 5863 C CA . THR A 1 713 ? 27.172 1.339 -18.198 1.00 92.12 713 THR A CA 1
ATOM 5864 C C . THR A 1 713 ? 26.473 2.694 -18.078 1.00 92.12 713 THR A C 1
ATOM 5866 O O . THR A 1 713 ? 25.429 2.934 -18.691 1.00 92.12 713 THR A O 1
ATOM 5869 N N . LYS A 1 714 ? 27.057 3.599 -17.283 1.00 94.00 714 LYS A N 1
ATOM 5870 C CA . LYS A 1 714 ? 26.517 4.945 -17.065 1.00 94.00 714 LYS A CA 1
ATOM 5871 C C . LYS A 1 714 ? 26.781 5.824 -18.300 1.00 94.00 714 LYS A C 1
ATOM 5873 O O . LYS A 1 714 ? 27.933 5.987 -18.682 1.00 94.00 714 LYS A O 1
ATOM 5878 N N . PRO A 1 715 ? 25.753 6.438 -18.906 1.00 95.44 715 PRO A N 1
ATOM 5879 C CA . PRO A 1 715 ? 25.920 7.291 -20.081 1.00 95.44 715 PRO A CA 1
ATOM 5880 C C . PRO A 1 715 ? 26.508 8.665 -19.731 1.00 95.44 715 PRO A C 1
ATOM 5882 O O . PRO A 1 715 ? 26.251 9.212 -18.654 1.00 95.44 715 PRO A O 1
ATOM 5885 N N . ASN A 1 716 ? 27.180 9.300 -20.691 1.00 95.06 716 ASN A N 1
ATOM 5886 C CA . ASN A 1 716 ? 27.402 10.745 -20.696 1.00 95.06 716 ASN A CA 1
ATOM 5887 C C . ASN A 1 716 ? 26.127 11.448 -21.183 1.00 95.06 716 ASN A C 1
ATOM 5889 O O . ASN A 1 716 ? 25.647 11.204 -22.293 1.00 95.06 716 ASN A O 1
ATOM 5893 N N . VAL A 1 717 ? 25.564 12.344 -20.375 1.00 97.31 717 VAL A N 1
ATOM 5894 C CA . VAL A 1 717 ? 24.218 12.887 -20.609 1.00 97.31 717 VAL A CA 1
ATOM 5895 C C . VAL A 1 717 ? 24.263 14.394 -20.785 1.00 97.31 717 VAL A C 1
ATOM 5897 O O . VAL A 1 717 ? 24.738 15.110 -19.907 1.00 97.31 717 VAL A O 1
ATOM 5900 N N . LEU A 1 718 ? 23.702 14.898 -21.888 1.00 97.44 718 LEU A N 1
ATOM 5901 C CA . LEU A 1 718 ? 23.393 16.321 -22.043 1.00 97.44 718 LEU A CA 1
ATOM 5902 C C . LEU A 1 718 ? 21.899 16.549 -21.800 1.00 97.44 718 LEU A C 1
ATOM 5904 O O . LEU A 1 718 ? 21.073 16.228 -22.654 1.00 97.44 718 LEU A O 1
ATOM 5908 N N . ALA A 1 719 ? 21.546 17.136 -20.660 1.00 98.56 719 ALA A N 1
ATOM 5909 C CA . ALA A 1 719 ? 20.172 17.534 -20.366 1.00 98.56 719 ALA A CA 1
ATOM 5910 C C . ALA A 1 719 ? 19.912 18.980 -20.807 1.00 98.56 719 ALA A C 1
ATOM 5912 O O . ALA A 1 719 ? 20.743 19.852 -20.558 1.00 98.56 719 ALA A O 1
ATOM 5913 N N . LEU A 1 720 ? 18.759 19.248 -21.427 1.00 98.44 720 LEU A N 1
ATOM 5914 C CA . LEU A 1 720 ? 18.330 20.570 -21.894 1.00 98.44 720 LEU A CA 1
ATOM 5915 C C . LEU A 1 720 ? 16.896 20.880 -21.445 1.00 98.44 720 LEU A C 1
ATOM 5917 O O . LEU A 1 720 ? 15.986 20.060 -21.578 1.00 98.44 720 LEU A O 1
ATOM 5921 N N . SER A 1 721 ? 16.674 22.103 -20.969 1.00 98.00 721 SER A N 1
ATOM 5922 C CA . SER A 1 721 ? 15.351 22.609 -20.606 1.00 98.00 721 SER A CA 1
ATOM 5923 C C . SER A 1 721 ? 15.292 24.134 -20.697 1.00 98.00 721 SER A C 1
ATOM 5925 O O . SER A 1 721 ? 16.285 24.830 -20.516 1.00 98.00 721 SER A O 1
ATOM 5927 N N . PHE A 1 722 ? 14.101 24.678 -20.930 1.00 96.12 722 PHE A N 1
ATOM 5928 C CA . PHE A 1 722 ? 13.814 26.117 -20.826 1.00 96.12 722 PHE A CA 1
ATOM 5929 C C . PHE A 1 722 ? 12.737 26.434 -19.773 1.00 96.12 722 PHE A C 1
ATOM 5931 O O . PHE A 1 722 ? 12.051 27.456 -19.846 1.00 96.12 722 PHE A O 1
ATOM 5938 N N . GLY A 1 723 ? 12.511 25.505 -18.836 1.00 93.38 723 GLY A N 1
ATOM 5939 C CA . GLY A 1 723 ? 11.501 25.622 -17.787 1.00 93.38 723 GLY A CA 1
ATOM 5940 C C . GLY A 1 723 ? 10.082 25.761 -18.342 1.00 93.38 723 GLY A C 1
ATOM 5941 O O . GLY A 1 723 ? 9.515 24.801 -18.864 1.00 93.38 723 GLY A O 1
ATOM 5942 N N . LYS A 1 724 ? 9.499 26.963 -18.216 1.00 90.81 724 LYS A N 1
ATOM 5943 C CA . LYS A 1 724 ? 8.121 27.264 -18.650 1.00 90.81 724 LYS A CA 1
ATOM 5944 C C . LYS A 1 724 ? 7.967 27.421 -20.164 1.00 90.81 724 LYS A C 1
ATOM 5946 O O . LYS A 1 724 ? 6.853 27.268 -20.657 1.00 90.81 724 LYS A O 1
ATOM 5951 N N . GLY A 1 725 ? 9.046 27.732 -20.886 1.00 88.19 725 GLY A N 1
ATOM 5952 C CA . GLY A 1 725 ? 8.996 27.932 -22.337 1.00 88.19 725 GLY A CA 1
ATOM 5953 C C . GLY A 1 725 ? 8.354 29.252 -22.785 1.00 88.19 725 GLY A C 1
ATOM 5954 O O . GLY A 1 725 ? 7.846 29.327 -23.904 1.00 88.19 725 GLY A O 1
ATOM 5955 N N . ASP A 1 726 ? 8.371 30.292 -21.943 1.00 88.56 726 ASP A N 1
ATOM 5956 C CA . ASP A 1 726 ? 7.979 31.651 -22.348 1.00 88.56 726 ASP A CA 1
ATOM 5957 C C . ASP A 1 726 ? 8.933 32.186 -23.431 1.00 88.56 726 ASP A C 1
ATOM 5959 O O . ASP A 1 726 ? 10.091 31.772 -23.489 1.00 88.56 726 ASP A O 1
ATOM 5963 N N . PHE A 1 727 ? 8.497 33.147 -24.254 1.00 84.62 727 PHE A N 1
ATOM 5964 C CA . PHE A 1 727 ? 9.297 33.664 -25.381 1.00 84.62 727 PHE A CA 1
ATOM 5965 C C . PHE A 1 727 ? 10.673 34.237 -24.994 1.00 84.62 727 PHE A C 1
ATOM 5967 O O . PHE A 1 727 ? 11.584 34.204 -25.819 1.00 84.62 727 PHE A O 1
ATOM 5974 N N . ASP A 1 728 ? 10.824 34.714 -23.756 1.00 87.00 728 ASP A N 1
ATOM 5975 C CA . ASP A 1 728 ? 12.078 35.252 -23.209 1.00 87.00 728 ASP A CA 1
ATOM 5976 C C . ASP A 1 728 ? 12.868 34.217 -22.380 1.00 87.00 728 ASP A C 1
ATOM 5978 O O . ASP A 1 728 ? 13.916 34.534 -21.817 1.00 87.00 728 ASP A O 1
ATOM 5982 N N . SER A 1 729 ? 12.377 32.975 -22.270 1.00 92.25 729 SER A N 1
ATOM 5983 C CA . SER A 1 729 ? 13.057 31.917 -21.513 1.00 92.25 729 SER A CA 1
ATOM 5984 C C . SER A 1 729 ? 14.335 31.491 -22.225 1.00 92.25 729 SER A C 1
ATOM 5986 O O . SER A 1 729 ? 14.286 31.060 -23.375 1.00 92.25 729 SER A O 1
ATOM 5988 N N . ALA A 1 730 ? 15.464 31.552 -21.525 1.00 94.31 730 ALA A N 1
ATOM 5989 C CA . ALA A 1 730 ? 16.712 30.969 -21.996 1.00 94.31 730 ALA A CA 1
ATOM 5990 C C . ALA A 1 730 ? 16.638 29.433 -21.972 1.00 94.31 730 ALA A C 1
ATOM 5992 O O . ALA A 1 730 ? 16.040 28.848 -21.064 1.00 94.31 730 ALA A O 1
ATOM 5993 N N . VAL A 1 731 ? 17.290 28.781 -22.933 1.00 97.19 731 VAL A N 1
ATOM 5994 C CA . VAL A 1 731 ? 17.533 27.335 -22.881 1.00 97.19 731 VAL A CA 1
ATOM 5995 C C . VAL A 1 731 ? 18.779 27.099 -22.036 1.00 97.19 731 VAL A C 1
ATOM 5997 O O . VAL A 1 731 ? 19.839 27.654 -22.322 1.00 97.19 731 VAL A O 1
ATOM 6000 N N . ILE A 1 732 ? 18.649 26.289 -20.994 1.00 97.75 732 ILE A N 1
ATOM 6001 C CA . ILE A 1 732 ? 19.726 25.886 -20.092 1.00 97.75 732 ILE A CA 1
ATOM 6002 C C . ILE A 1 732 ? 19.996 24.398 -20.296 1.00 97.75 732 ILE A C 1
ATOM 6004 O O . ILE A 1 732 ? 19.082 23.634 -20.602 1.00 97.75 732 ILE A O 1
ATOM 6008 N N . GLY A 1 733 ? 21.245 23.984 -20.115 1.00 96.81 733 GLY A N 1
ATOM 6009 C CA . GLY A 1 733 ? 21.605 22.579 -20.070 1.00 96.81 733 GLY A CA 1
ATOM 6010 C C . GLY A 1 733 ? 22.746 22.267 -19.125 1.00 96.81 733 GLY A C 1
ATOM 6011 O O . GLY A 1 733 ? 23.486 23.159 -18.710 1.00 96.81 733 GLY A O 1
ATOM 6012 N N . ALA A 1 734 ? 22.883 20.988 -18.807 1.00 96.62 734 ALA A N 1
ATOM 6013 C CA . ALA A 1 734 ? 23.978 20.440 -18.020 1.00 96.62 734 ALA A CA 1
ATOM 6014 C C . ALA A 1 734 ? 24.502 19.185 -18.719 1.00 96.62 734 ALA A C 1
ATOM 6016 O O . ALA A 1 734 ? 23.714 18.314 -19.091 1.00 96.62 734 ALA A O 1
ATOM 6017 N N . PHE A 1 735 ? 25.817 19.119 -18.915 1.00 96.25 735 PHE A N 1
ATOM 6018 C CA . PHE A 1 735 ? 26.508 17.949 -19.435 1.00 96.25 735 PHE A CA 1
ATOM 6019 C C . PHE A 1 735 ? 27.170 17.201 -18.277 1.00 96.25 735 PHE A C 1
ATOM 6021 O O . PHE A 1 735 ? 28.048 17.748 -17.608 1.00 96.25 735 PHE A O 1
ATOM 6028 N N . LEU A 1 736 ? 26.716 15.977 -18.015 1.00 95.69 736 LEU A N 1
ATOM 6029 C CA . LEU A 1 736 ? 27.260 15.094 -16.985 1.00 95.69 736 LEU A CA 1
ATOM 6030 C C . LEU A 1 736 ? 28.063 13.975 -17.640 1.00 95.69 736 LEU A C 1
ATOM 6032 O O . LEU A 1 736 ? 27.610 13.377 -18.619 1.00 95.69 736 LEU A O 1
ATOM 6036 N N . ARG A 1 737 ? 29.229 13.675 -17.063 1.00 93.38 737 ARG A N 1
ATOM 6037 C CA . ARG A 1 737 ? 30.030 12.504 -17.440 1.00 93.38 737 ARG A CA 1
ATOM 6038 C C . ARG A 1 737 ? 29.508 11.249 -16.757 1.00 93.38 737 ARG A C 1
ATOM 6040 O O . ARG A 1 737 ? 28.830 11.356 -15.739 1.00 93.38 737 ARG A O 1
ATOM 6047 N N . GLU A 1 738 ? 29.890 10.080 -17.258 1.00 90.94 738 GLU A N 1
ATOM 6048 C CA . GLU A 1 738 ? 29.600 8.757 -16.671 1.00 90.94 738 GLU A CA 1
ATOM 6049 C C . GLU A 1 738 ? 29.877 8.660 -15.155 1.00 90.94 738 GLU A C 1
ATOM 6051 O O . GLU A 1 738 ? 29.169 7.959 -14.436 1.00 90.94 738 GLU A O 1
ATOM 6056 N N . SER A 1 739 ? 30.844 9.433 -14.643 1.00 89.19 739 SER A N 1
ATOM 6057 C CA . SER A 1 739 ? 31.176 9.531 -13.213 1.00 89.19 739 SER A CA 1
ATOM 6058 C C . SER A 1 739 ? 30.128 10.260 -12.361 1.00 89.19 739 SER A C 1
ATOM 6060 O O . SER A 1 739 ? 30.297 10.380 -11.153 1.00 89.19 739 SER A O 1
ATOM 6062 N N . GLY A 1 740 ? 29.076 10.816 -12.965 1.00 87.94 740 GLY A N 1
ATOM 6063 C CA . GLY A 1 740 ? 28.059 11.631 -12.290 1.00 87.94 740 GLY A CA 1
ATOM 6064 C C . GLY A 1 740 ? 28.463 13.090 -12.051 1.00 87.94 740 GLY A C 1
ATOM 6065 O O . GLY A 1 740 ? 27.633 13.901 -11.625 1.00 87.94 740 GLY A O 1
ATOM 6066 N N . LYS A 1 741 ? 29.715 13.461 -12.354 1.00 91.75 741 LYS A N 1
ATOM 6067 C CA . LYS A 1 741 ? 30.210 14.839 -12.239 1.00 91.75 741 LYS A CA 1
ATOM 6068 C C . LYS A 1 741 ? 29.736 15.691 -13.415 1.00 91.75 741 LYS A C 1
ATOM 6070 O O . LYS A 1 741 ? 29.757 15.259 -14.570 1.00 91.75 741 LYS A O 1
ATOM 6075 N N . VAL A 1 742 ? 29.345 16.930 -13.118 1.00 93.25 742 VAL A N 1
ATOM 6076 C CA . VAL A 1 742 ? 29.004 17.924 -14.143 1.00 93.25 742 VAL A CA 1
ATOM 6077 C C . VAL A 1 742 ? 30.290 18.434 -14.783 1.00 93.25 742 VAL A C 1
ATOM 6079 O O . VAL A 1 742 ? 31.148 18.981 -14.095 1.00 93.25 742 VAL A O 1
ATOM 6082 N N . ASP A 1 743 ? 30.405 18.272 -16.094 1.00 91.44 743 ASP A N 1
ATOM 6083 C CA . ASP A 1 743 ? 31.551 18.746 -16.866 1.00 91.44 743 ASP A CA 1
ATOM 6084 C C . ASP A 1 743 ? 31.370 20.203 -17.286 1.00 91.44 743 ASP A C 1
ATOM 6086 O O . ASP A 1 743 ? 32.222 21.050 -17.030 1.00 91.44 743 ASP A O 1
ATOM 6090 N N . GLU A 1 744 ? 30.218 20.520 -17.885 1.00 92.19 744 GLU A N 1
ATOM 6091 C CA . GLU A 1 744 ? 29.929 21.876 -18.337 1.00 92.19 744 GLU A CA 1
ATOM 6092 C C . GLU A 1 744 ? 28.430 22.184 -18.374 1.00 92.19 744 GLU A C 1
ATOM 6094 O O . GLU A 1 744 ? 27.582 21.310 -18.561 1.00 92.19 744 GLU A O 1
ATOM 6099 N N . PHE A 1 745 ? 28.093 23.465 -18.220 1.00 95.00 745 PHE A N 1
ATOM 6100 C CA . PHE A 1 745 ? 26.733 23.970 -18.378 1.00 95.00 745 PHE A CA 1
ATOM 6101 C C . PHE A 1 745 ? 26.565 24.665 -19.729 1.00 95.00 745 PHE A C 1
ATOM 6103 O O . PHE A 1 745 ? 27.433 25.409 -20.181 1.00 95.00 745 PHE A O 1
ATOM 6110 N N . PHE A 1 746 ? 25.397 24.490 -20.334 1.00 95.56 746 PHE A N 1
ATOM 6111 C CA . PHE A 1 746 ? 24.991 25.169 -21.557 1.00 95.56 746 PHE A CA 1
ATOM 6112 C C . PHE A 1 746 ? 23.973 26.272 -21.242 1.00 95.56 746 PHE A C 1
ATOM 6114 O O . PHE A 1 746 ? 23.086 26.099 -20.404 1.00 95.56 746 PHE A O 1
ATOM 6121 N N . LYS A 1 747 ? 24.072 27.413 -21.929 1.00 95.75 747 LYS A N 1
ATOM 6122 C CA . LYS A 1 747 ? 23.069 28.483 -21.874 1.00 95.75 747 LYS A CA 1
ATOM 6123 C C . LYS A 1 747 ? 22.928 29.147 -23.239 1.00 95.75 747 LYS A C 1
ATOM 6125 O O . LYS A 1 747 ? 23.913 29.608 -23.808 1.00 95.75 747 LYS A O 1
ATOM 6130 N N . SER A 1 748 ? 21.688 29.295 -23.689 1.00 95.62 748 SER A N 1
ATOM 6131 C CA . SER A 1 748 ? 21.305 30.095 -24.847 1.00 95.62 748 SER A CA 1
ATOM 6132 C C . SER A 1 748 ? 20.207 31.080 -24.459 1.00 95.62 748 SER A C 1
ATOM 6134 O O . SER A 1 748 ? 19.154 30.678 -23.969 1.00 95.62 748 SER A O 1
ATOM 6136 N N . GLU A 1 749 ? 20.442 32.377 -24.664 1.00 92.69 749 GLU A N 1
ATOM 6137 C CA . GLU A 1 749 ? 19.417 33.419 -24.474 1.00 92.69 749 GLU A CA 1
ATOM 6138 C C . GLU A 1 749 ? 18.455 33.519 -25.672 1.00 92.69 749 GLU A C 1
ATOM 6140 O O . GLU A 1 749 ? 17.417 34.174 -25.589 1.00 92.69 749 GLU A O 1
ATOM 6145 N N . ASP A 1 750 ? 18.778 32.853 -26.784 1.00 93.25 750 ASP A N 1
ATOM 6146 C CA . ASP A 1 750 ? 17.952 32.805 -27.983 1.00 93.25 750 ASP A CA 1
ATOM 6147 C C . ASP A 1 750 ? 16.996 31.607 -27.906 1.00 93.25 750 ASP A C 1
ATOM 6149 O O . ASP A 1 750 ? 17.351 30.475 -28.217 1.00 93.25 750 ASP A O 1
ATOM 6153 N N . ASN A 1 751 ? 15.754 31.844 -27.483 1.00 92.25 751 ASN A N 1
ATOM 6154 C CA . ASN A 1 751 ? 14.745 30.787 -27.419 1.00 92.25 751 ASN A CA 1
ATOM 6155 C C . ASN A 1 751 ? 14.317 30.338 -28.835 1.00 92.25 751 ASN A C 1
ATOM 6157 O O . ASN A 1 751 ? 13.812 31.175 -29.597 1.00 92.25 751 ASN A O 1
ATOM 6161 N N . PRO A 1 752 ? 14.408 29.039 -29.188 1.00 93.25 752 PRO A N 1
ATOM 6162 C CA . PRO A 1 752 ? 14.050 28.553 -30.523 1.00 93.25 752 PRO A CA 1
ATOM 6163 C C . PRO A 1 752 ? 12.559 28.710 -30.873 1.00 93.25 752 PRO A C 1
ATOM 6165 O O . PRO A 1 752 ? 12.196 28.693 -32.044 1.00 93.25 752 PRO A O 1
ATOM 6168 N N . ILE A 1 753 ? 11.672 28.913 -29.892 1.00 90.38 753 ILE A N 1
ATOM 6169 C CA . ILE A 1 753 ? 10.229 29.091 -30.138 1.00 90.38 753 ILE A CA 1
ATOM 6170 C C . ILE A 1 753 ? 9.893 30.508 -30.629 1.00 90.38 753 ILE A C 1
ATOM 6172 O O . ILE A 1 753 ? 8.833 30.716 -31.228 1.00 90.38 753 ILE A O 1
ATOM 6176 N N . ARG A 1 754 ? 10.752 31.498 -30.349 1.00 90.25 754 ARG A N 1
ATOM 6177 C CA . ARG A 1 754 ? 10.444 32.919 -30.570 1.00 90.25 754 ARG A CA 1
ATOM 6178 C C . ARG A 1 754 ? 10.251 33.242 -32.047 1.00 90.25 754 ARG A C 1
ATOM 6180 O O . ARG A 1 754 ? 9.213 33.775 -32.435 1.00 90.25 754 ARG A O 1
ATOM 6187 N N . ASP A 1 755 ? 11.243 32.906 -32.858 1.00 91.62 755 ASP A N 1
ATOM 6188 C CA . ASP A 1 755 ? 11.249 33.086 -34.303 1.00 91.62 755 ASP A CA 1
ATOM 6189 C C . ASP A 1 755 ? 12.362 32.238 -34.938 1.00 91.62 755 ASP A C 1
ATOM 6191 O O . ASP A 1 755 ? 13.224 31.686 -34.255 1.00 91.62 755 ASP A O 1
ATOM 6195 N N . ARG A 1 756 ? 12.356 32.167 -36.273 1.00 91.69 756 ARG A N 1
ATOM 6196 C CA . ARG A 1 756 ? 13.340 31.401 -37.044 1.00 91.69 756 ARG A CA 1
ATOM 6197 C C . ARG A 1 756 ? 14.781 31.887 -36.842 1.00 91.69 756 ARG A C 1
ATOM 6199 O O . ARG A 1 756 ? 15.696 31.079 -36.874 1.00 91.69 756 ARG A O 1
ATOM 6206 N N . GLU A 1 757 ? 14.993 33.190 -36.643 1.00 93.88 757 GLU A N 1
ATOM 6207 C CA . GLU A 1 757 ? 16.342 33.731 -36.421 1.00 93.88 757 GLU A CA 1
ATOM 6208 C C . GLU A 1 757 ? 16.910 33.250 -35.078 1.00 93.88 757 GLU A C 1
ATOM 6210 O O . GLU A 1 757 ? 18.091 32.929 -34.976 1.00 93.88 757 GLU A O 1
ATOM 6215 N N . SER A 1 758 ? 16.059 33.176 -34.057 1.00 92.69 758 SER A N 1
ATOM 6216 C CA . SER A 1 758 ? 16.394 32.687 -32.721 1.00 92.69 758 SER A CA 1
ATOM 6217 C C . SER A 1 758 ? 16.654 31.181 -32.731 1.00 92.69 758 SER A C 1
ATOM 6219 O O . SER A 1 758 ? 17.616 30.736 -32.118 1.00 92.69 758 SER A O 1
ATOM 6221 N N . GLU A 1 759 ? 15.868 30.405 -33.485 1.00 93.12 759 GLU A N 1
ATOM 6222 C CA . GLU A 1 759 ? 16.116 28.973 -33.706 1.00 93.12 759 GLU A CA 1
ATOM 6223 C C . GLU A 1 759 ? 17.464 28.717 -34.402 1.00 93.12 759 GLU A C 1
ATOM 6225 O O . GLU A 1 759 ? 18.251 27.889 -33.939 1.00 93.12 759 GLU A O 1
ATOM 6230 N N . ASP A 1 760 ? 17.780 29.478 -35.457 1.00 94.62 760 ASP A N 1
ATOM 6231 C CA . ASP A 1 760 ? 19.060 29.376 -36.167 1.00 94.62 760 ASP A CA 1
ATOM 6232 C C . ASP A 1 760 ? 20.247 29.737 -35.241 1.00 94.62 760 ASP A C 1
ATOM 6234 O O . ASP A 1 760 ? 21.281 29.059 -35.257 1.00 94.62 760 ASP A O 1
ATOM 6238 N N . LYS A 1 761 ? 20.106 30.773 -34.395 1.00 95.62 761 LYS A N 1
ATOM 6239 C CA . LYS A 1 761 ? 21.121 31.167 -33.395 1.00 95.62 761 LYS A CA 1
ATOM 6240 C C . LYS A 1 761 ? 21.300 30.122 -32.300 1.00 95.62 761 LYS A C 1
ATOM 6242 O O . LYS A 1 761 ? 22.440 29.773 -31.999 1.00 95.62 761 LYS A O 1
ATOM 6247 N N . PHE A 1 762 ? 20.204 29.607 -31.747 1.00 95.94 762 PHE A N 1
ATOM 6248 C CA . PHE A 1 762 ? 20.209 28.521 -30.768 1.00 95.94 762 PHE A CA 1
ATOM 6249 C C . PHE A 1 762 ? 20.940 27.292 -31.317 1.00 95.94 762 PHE A C 1
ATOM 6251 O O . PHE A 1 762 ? 21.885 26.806 -30.700 1.00 95.94 762 PHE A O 1
ATOM 6258 N N . SER A 1 763 ? 20.564 26.844 -32.519 1.00 94.81 763 SER A N 1
ATOM 6259 C CA . SER A 1 763 ? 21.217 25.735 -33.221 1.00 94.81 763 SER A CA 1
ATOM 6260 C C . SER A 1 763 ? 22.712 26.006 -33.437 1.00 94.81 763 SER A C 1
ATOM 6262 O O . SER A 1 763 ? 23.541 25.116 -33.256 1.00 94.81 763 SER A O 1
ATOM 6264 N N . GLY A 1 764 ? 23.089 27.239 -33.792 1.00 94.50 764 GLY A N 1
ATOM 6265 C CA . GLY A 1 764 ? 24.490 27.644 -33.929 1.00 94.50 764 GLY A CA 1
ATOM 6266 C C . GLY A 1 764 ? 25.280 27.571 -32.617 1.00 94.50 764 GLY A C 1
ATOM 6267 O O . GLY A 1 764 ? 26.385 27.032 -32.604 1.00 94.50 764 GLY A O 1
ATOM 6268 N N . GLN A 1 765 ? 24.707 28.059 -31.515 1.00 95.44 765 GLN A N 1
ATOM 6269 C CA . GLN A 1 765 ? 25.319 28.018 -30.180 1.00 95.44 765 GLN A CA 1
ATOM 6270 C C . GLN A 1 765 ? 25.436 26.585 -29.653 1.00 95.44 765 GLN A C 1
ATOM 6272 O O . GLN A 1 765 ? 26.464 26.220 -29.088 1.00 95.44 765 GLN A O 1
ATOM 6277 N N . LEU A 1 766 ? 24.414 25.754 -29.875 1.00 94.25 766 LEU A N 1
ATOM 6278 C CA . LEU A 1 766 ? 24.452 24.344 -29.501 1.00 94.25 766 LEU A CA 1
ATOM 6279 C C . LEU A 1 766 ? 25.533 23.604 -30.296 1.00 94.25 766 LEU A C 1
ATOM 6281 O O . LEU A 1 766 ? 26.322 22.866 -29.717 1.00 94.25 766 LEU A O 1
ATOM 6285 N N . LYS A 1 767 ? 25.658 23.866 -31.602 1.00 92.31 767 LYS A N 1
ATOM 6286 C CA . LYS A 1 767 ? 26.760 23.327 -32.409 1.00 92.31 767 LYS A CA 1
ATOM 6287 C C . LYS A 1 767 ? 28.127 23.743 -31.875 1.00 92.31 767 LYS A C 1
ATOM 6289 O O . LYS A 1 767 ? 29.013 22.908 -31.747 1.00 92.31 767 LYS A O 1
ATOM 6294 N N . GLU A 1 768 ? 28.291 25.023 -31.556 1.00 91.38 768 GLU A N 1
ATOM 6295 C CA . GLU A 1 768 ? 29.532 25.551 -30.996 1.00 91.38 768 GLU A CA 1
ATOM 6296 C C . GLU A 1 768 ? 29.889 24.879 -29.664 1.00 91.38 768 GLU A C 1
ATOM 6298 O O . GLU A 1 768 ? 31.056 24.557 -29.452 1.00 91.38 768 GLU A O 1
ATOM 6303 N N . PHE A 1 769 ? 28.896 24.608 -28.812 1.00 91.50 769 PHE A N 1
ATOM 6304 C CA . PHE A 1 769 ? 29.073 23.856 -27.570 1.00 91.50 769 PHE A CA 1
ATOM 6305 C C . PHE A 1 769 ? 29.595 22.434 -27.841 1.00 91.50 769 PHE A C 1
ATOM 6307 O O . PHE A 1 769 ? 30.634 22.055 -27.304 1.00 91.50 769 PHE A O 1
ATOM 6314 N N . PHE A 1 770 ? 28.962 21.681 -28.748 1.00 88.25 770 PHE A N 1
ATOM 6315 C CA . PHE A 1 770 ? 29.444 20.351 -29.154 1.00 88.25 770 PHE A CA 1
ATOM 6316 C C . PHE A 1 770 ? 30.865 20.394 -29.744 1.00 88.25 770 PHE A C 1
ATOM 6318 O O . PHE A 1 770 ? 31.722 19.597 -29.369 1.00 88.25 770 PHE A O 1
ATOM 6325 N N . ASP A 1 771 ? 31.139 21.343 -30.640 1.00 86.56 771 ASP A N 1
ATOM 6326 C CA . ASP A 1 771 ? 32.405 21.416 -31.375 1.00 86.56 771 ASP A CA 1
ATOM 6327 C C . ASP A 1 771 ? 33.577 21.937 -30.529 1.00 86.56 771 ASP A C 1
ATOM 6329 O O . ASP A 1 771 ? 34.736 21.657 -30.852 1.00 86.56 771 ASP A O 1
ATOM 6333 N N . LYS A 1 772 ? 33.330 22.758 -29.500 1.00 82.44 772 LYS A N 1
ATOM 6334 C CA . LYS A 1 772 ? 34.385 23.340 -28.652 1.00 82.44 772 LYS A CA 1
ATOM 6335 C C . LYS A 1 772 ? 34.644 22.529 -27.396 1.00 82.44 772 LYS A C 1
ATOM 6337 O O . LYS A 1 772 ? 35.806 22.259 -27.100 1.00 82.44 772 LYS A O 1
ATOM 6342 N N . ASN A 1 773 ? 33.579 22.158 -26.701 1.00 75.12 773 ASN A N 1
ATOM 6343 C CA . ASN A 1 773 ? 33.659 21.668 -25.333 1.00 75.12 773 ASN A CA 1
ATOM 6344 C C . ASN A 1 773 ? 33.665 20.141 -25.273 1.00 75.12 773 ASN A C 1
ATOM 6346 O O . ASN A 1 773 ? 34.427 19.539 -24.525 1.00 75.12 773 ASN A O 1
ATOM 6350 N N . LEU A 1 774 ? 32.904 19.503 -26.164 1.00 75.38 774 LEU A N 1
ATOM 6351 C CA . LEU A 1 774 ? 32.707 18.052 -26.192 1.00 75.38 774 LEU A CA 1
ATOM 6352 C C . LEU A 1 774 ? 33.689 17.342 -27.142 1.00 75.38 774 LEU A C 1
ATOM 6354 O O . LEU A 1 774 ? 33.408 16.262 -27.657 1.00 75.38 774 LEU A O 1
ATOM 6358 N N . ARG A 1 775 ? 34.853 17.957 -27.411 1.00 68.69 775 ARG A N 1
ATOM 6359 C CA . ARG A 1 775 ? 35.861 17.413 -28.343 1.00 68.69 775 ARG A CA 1
ATOM 6360 C C . ARG A 1 775 ? 36.451 16.088 -27.883 1.00 68.69 775 ARG A C 1
ATOM 6362 O O . ARG A 1 775 ? 36.762 15.262 -28.730 1.00 68.69 775 ARG A O 1
ATOM 6369 N N . ASN A 1 776 ? 36.648 15.939 -26.574 1.00 70.31 776 ASN A N 1
ATOM 6370 C CA . ASN A 1 776 ? 37.296 14.764 -25.997 1.00 70.31 776 ASN A CA 1
ATOM 6371 C C . ASN A 1 776 ? 36.289 13.641 -25.715 1.00 70.31 776 ASN A C 1
ATOM 6373 O O . ASN A 1 776 ? 36.650 12.481 -25.833 1.00 70.31 776 ASN A O 1
ATOM 6377 N N . GLN A 1 777 ? 35.048 13.981 -25.346 1.00 79.06 777 GLN A N 1
ATOM 6378 C CA . GLN A 1 777 ? 33.951 13.036 -25.115 1.00 79.06 777 GLN A CA 1
ATOM 6379 C C . GLN A 1 777 ? 32.622 13.720 -25.456 1.00 79.06 777 GLN A C 1
ATOM 6381 O O . GLN A 1 777 ? 32.319 14.795 -24.933 1.00 79.06 777 GLN A O 1
ATOM 6386 N N . LYS A 1 778 ? 31.845 13.102 -26.347 1.00 86.44 778 LYS A N 1
ATOM 6387 C CA . LYS A 1 778 ? 30.497 13.547 -26.726 1.00 86.44 778 LYS A CA 1
ATOM 6388 C C . LYS A 1 778 ? 29.455 12.922 -25.793 1.00 86.44 778 LYS A C 1
ATOM 6390 O O . LYS A 1 778 ? 29.735 11.878 -25.216 1.00 86.44 778 LYS A O 1
ATOM 6395 N N . PRO A 1 779 ? 28.261 13.523 -25.651 1.00 92.88 779 PRO A N 1
ATOM 6396 C CA . PRO A 1 779 ? 27.162 12.863 -24.964 1.00 92.88 779 PRO A CA 1
ATOM 6397 C C . PRO A 1 779 ? 26.764 11.586 -25.706 1.00 92.88 779 PRO A C 1
ATOM 6399 O O . PRO A 1 779 ? 26.828 11.532 -26.934 1.00 92.88 779 PRO A O 1
ATOM 6402 N N . ASP A 1 780 ? 26.298 10.600 -24.952 1.00 93.81 780 ASP A N 1
ATOM 6403 C CA . ASP A 1 780 ? 25.721 9.351 -25.455 1.00 93.81 780 ASP A CA 1
ATOM 6404 C C . ASP A 1 780 ? 24.212 9.486 -25.685 1.00 93.81 780 ASP A C 1
ATOM 6406 O O . ASP A 1 780 ? 23.619 8.792 -26.514 1.00 93.81 780 ASP A O 1
ATOM 6410 N N . VAL A 1 781 ? 23.587 10.428 -24.973 1.00 96.00 781 VAL A N 1
ATOM 6411 C CA . VAL A 1 781 ? 22.164 10.746 -25.079 1.00 96.00 781 VAL A CA 1
ATOM 6412 C C . VAL A 1 781 ? 21.900 12.220 -24.769 1.00 96.00 781 VAL A C 1
ATOM 6414 O O . VAL A 1 781 ? 22.540 12.825 -23.903 1.00 96.00 781 VAL A O 1
ATOM 6417 N N . ILE A 1 782 ? 20.936 12.809 -25.483 1.00 97.94 782 ILE A N 1
ATOM 6418 C CA . ILE A 1 782 ? 20.404 14.141 -25.181 1.00 97.94 782 ILE A CA 1
ATOM 6419 C C . ILE A 1 782 ? 19.027 13.979 -24.549 1.00 97.94 782 ILE A C 1
ATOM 6421 O O . ILE A 1 782 ? 18.130 13.362 -25.122 1.00 97.94 782 ILE A O 1
ATOM 6425 N N . VAL A 1 783 ? 18.844 14.573 -23.378 1.00 98.31 783 VAL A N 1
ATOM 6426 C CA . VAL A 1 783 ? 17.603 14.493 -22.610 1.00 98.31 783 VAL A CA 1
ATOM 6427 C C . VAL A 1 783 ? 16.935 15.855 -22.628 1.00 98.31 783 VAL A C 1
ATOM 6429 O O . VAL A 1 783 ? 17.542 16.854 -22.250 1.00 98.31 783 VAL A O 1
ATOM 6432 N N . VAL A 1 784 ? 15.680 15.918 -23.059 1.00 98.38 784 VAL A N 1
ATOM 6433 C CA . VAL A 1 784 ? 14.903 17.162 -23.066 1.00 98.38 784 VAL A CA 1
ATOM 6434 C C . VAL A 1 784 ? 13.695 17.007 -22.155 1.00 98.38 784 VAL A C 1
ATOM 6436 O O . VAL A 1 784 ? 12.988 16.003 -22.209 1.00 98.38 784 VAL A O 1
ATOM 6439 N N . SER A 1 785 ? 13.443 18.004 -21.310 1.00 96.56 785 SER A N 1
ATOM 6440 C CA . SER A 1 785 ? 12.222 18.077 -20.501 1.00 96.56 785 SER A CA 1
ATOM 6441 C C . SER A 1 785 ? 11.887 19.525 -20.136 1.00 96.56 785 SER A C 1
ATOM 6443 O O . SER A 1 785 ? 12.641 20.458 -20.431 1.00 96.56 785 SER A O 1
ATOM 6445 N N . GLY A 1 786 ? 10.743 19.747 -19.502 1.00 93.81 786 GLY A N 1
ATOM 6446 C CA . GLY A 1 786 ? 10.326 21.067 -19.032 1.00 93.81 786 GLY A CA 1
ATOM 6447 C C . GLY A 1 786 ? 9.035 20.998 -18.231 1.00 93.81 786 GLY A C 1
ATOM 6448 O O . GLY A 1 786 ? 8.592 19.919 -17.859 1.00 93.81 786 GLY A O 1
ATOM 6449 N N . TYR A 1 787 ? 8.433 22.149 -17.933 1.00 94.06 787 TYR A N 1
ATOM 6450 C CA . TYR A 1 787 ? 7.347 22.215 -16.940 1.00 94.06 787 TYR A CA 1
ATOM 6451 C C . TYR A 1 787 ? 5.944 22.060 -17.523 1.00 94.06 787 TYR A C 1
ATOM 6453 O O . TYR A 1 787 ? 4.979 21.972 -16.772 1.00 94.06 787 TYR A O 1
ATOM 6461 N N . ASN A 1 788 ? 5.806 22.122 -18.846 1.00 93.94 788 ASN A N 1
ATOM 6462 C CA . ASN A 1 788 ? 4.511 22.041 -19.509 1.00 93.94 788 ASN A CA 1
ATOM 6463 C C . ASN A 1 788 ? 4.629 21.531 -20.958 1.00 93.94 788 ASN A C 1
ATOM 6465 O O . ASN A 1 788 ? 5.732 21.321 -21.475 1.00 93.94 788 ASN A O 1
ATOM 6469 N N . ALA A 1 789 ? 3.485 21.388 -21.635 1.00 93.06 789 ALA A N 1
ATOM 6470 C CA . ALA A 1 789 ? 3.373 20.920 -23.021 1.00 93.06 789 ALA A CA 1
ATOM 6471 C C . ALA A 1 789 ? 4.164 21.747 -24.061 1.00 93.06 789 ALA A C 1
ATOM 6473 O O . ALA A 1 789 ? 4.486 21.241 -25.138 1.00 93.06 789 ALA A O 1
ATOM 6474 N N . ILE A 1 790 ? 4.518 23.009 -23.774 1.00 93.00 790 ILE A N 1
ATOM 6475 C CA . ILE A 1 790 ? 5.276 23.869 -24.704 1.00 93.00 790 ILE A CA 1
ATOM 6476 C C . ILE A 1 790 ? 6.680 23.299 -24.959 1.00 93.00 790 ILE A C 1
ATOM 6478 O O . ILE A 1 790 ? 7.221 23.479 -26.055 1.00 93.00 790 ILE A O 1
ATOM 6482 N N . SER A 1 791 ? 7.226 22.535 -24.003 1.00 94.94 791 SER A N 1
ATOM 6483 C CA . SER A 1 791 ? 8.500 21.806 -24.106 1.00 94.94 791 SER A CA 1
ATOM 6484 C C . SER A 1 791 ? 8.611 20.939 -25.358 1.00 94.94 791 SER A C 1
ATOM 6486 O O . SER A 1 791 ? 9.718 20.729 -25.852 1.00 94.94 791 SER A O 1
ATOM 6488 N N . LYS A 1 792 ? 7.481 20.500 -25.935 1.00 95.00 792 LYS A N 1
ATOM 6489 C CA . LYS A 1 792 ? 7.452 19.748 -27.198 1.00 95.00 792 LYS A CA 1
ATOM 6490 C C . LYS A 1 792 ? 8.175 20.476 -28.331 1.00 95.00 792 LYS A C 1
ATOM 6492 O O . LYS A 1 792 ? 8.876 19.846 -29.113 1.00 95.00 792 LYS A O 1
ATOM 6497 N N . LYS A 1 793 ? 8.082 21.805 -28.379 1.00 94.00 793 LYS A N 1
ATOM 6498 C CA . LYS A 1 793 ? 8.764 22.594 -29.410 1.00 94.00 793 LYS A CA 1
ATOM 6499 C C . LYS A 1 793 ? 10.284 22.588 -29.242 1.00 94.00 793 LYS A C 1
ATOM 6501 O O . LYS A 1 793 ? 10.984 22.490 -30.238 1.00 94.00 793 LYS A O 1
ATOM 6506 N N . LEU A 1 794 ? 10.792 22.652 -28.005 1.00 96.00 794 LEU A N 1
ATOM 6507 C CA . LEU A 1 794 ? 12.232 22.514 -27.751 1.00 96.00 794 LEU A CA 1
ATOM 6508 C C . LEU A 1 794 ? 12.713 21.119 -28.137 1.00 96.00 794 LEU A C 1
ATOM 6510 O O . LEU A 1 794 ? 13.733 20.998 -28.806 1.00 96.00 794 LEU A O 1
ATOM 6514 N N . PHE A 1 795 ? 11.959 20.087 -27.754 1.00 96.75 795 PHE A N 1
ATOM 6515 C CA . PHE A 1 795 ? 12.252 18.709 -28.131 1.00 96.75 795 PHE A CA 1
ATOM 6516 C C . PHE A 1 795 ? 12.377 18.561 -29.654 1.00 96.75 795 PHE A C 1
ATOM 6518 O O . PHE A 1 795 ? 13.359 18.007 -30.144 1.00 96.75 795 PHE A O 1
ATOM 6525 N N . ASP A 1 796 ? 11.424 19.111 -30.410 1.00 96.12 796 ASP A N 1
ATOM 6526 C CA . ASP A 1 796 ? 11.433 19.055 -31.874 1.00 96.12 796 ASP A CA 1
ATOM 6527 C C . ASP A 1 796 ? 12.596 19.854 -32.484 1.00 96.12 796 ASP A C 1
ATOM 6529 O O . ASP A 1 796 ? 13.253 19.358 -33.401 1.00 96.12 796 ASP A O 1
ATOM 6533 N N . SER A 1 797 ? 12.913 21.043 -31.957 1.00 95.94 797 SER A N 1
ATOM 6534 C CA . SER A 1 797 ? 14.072 21.828 -32.410 1.00 95.94 797 SER A CA 1
ATOM 6535 C C . SER A 1 797 ? 15.403 21.118 -32.124 1.00 95.94 797 SER A C 1
ATOM 6537 O O . SER A 1 797 ? 16.283 21.108 -32.983 1.00 95.94 797 SER A O 1
ATOM 6539 N N . VAL A 1 798 ? 15.559 20.470 -30.963 1.00 97.31 798 VAL A N 1
ATOM 6540 C CA . VAL A 1 798 ? 16.764 19.686 -30.624 1.00 97.31 798 VAL A CA 1
ATOM 6541 C C . VAL A 1 798 ? 16.872 18.434 -31.499 1.00 97.31 798 VAL A C 1
ATOM 6543 O O . VAL A 1 798 ? 17.951 18.123 -32.002 1.00 97.31 798 VAL A O 1
ATOM 6546 N N . LYS A 1 799 ? 15.758 17.743 -31.756 1.00 96.62 799 LYS A N 1
ATOM 6547 C CA . LYS A 1 799 ? 15.733 16.597 -32.673 1.00 96.62 799 LYS A CA 1
ATOM 6548 C C . LYS A 1 799 ? 16.117 17.005 -34.101 1.00 96.62 799 LYS A C 1
ATOM 6550 O O . LYS A 1 799 ? 16.985 16.382 -34.708 1.00 96.62 799 LYS A O 1
ATOM 6555 N N . SER A 1 800 ? 15.544 18.101 -34.598 1.00 96.69 800 SER A N 1
ATOM 6556 C CA . SER A 1 800 ? 15.889 18.690 -35.898 1.00 96.69 800 SER A CA 1
ATOM 6557 C C . SER A 1 800 ? 17.366 19.097 -35.975 1.00 96.69 800 SER A C 1
ATOM 6559 O O . SER A 1 800 ? 18.022 18.878 -36.997 1.00 96.69 800 SER A O 1
ATOM 6561 N N . PHE A 1 801 ? 17.926 19.635 -34.886 1.00 95.88 801 PHE A N 1
ATOM 6562 C CA . PHE A 1 801 ? 19.348 19.961 -34.779 1.00 95.88 801 PHE A CA 1
ATOM 6563 C C . PHE A 1 801 ? 20.243 18.726 -34.949 1.00 95.88 801 PHE A C 1
ATOM 6565 O O . PHE A 1 801 ? 21.199 18.782 -35.730 1.00 95.88 801 PHE A O 1
ATOM 6572 N N . VAL A 1 802 ? 19.928 17.623 -34.260 1.00 95.56 802 VAL A N 1
ATOM 6573 C CA . VAL A 1 802 ? 20.675 16.356 -34.346 1.00 95.56 802 VAL A CA 1
ATOM 6574 C C . VAL A 1 802 ? 20.641 15.794 -35.768 1.00 95.56 802 VAL A C 1
ATOM 6576 O O . VAL A 1 802 ? 21.691 15.452 -36.316 1.00 95.56 802 VAL A O 1
ATOM 6579 N N . GLU A 1 803 ? 19.459 15.766 -36.388 1.00 96.06 803 GLU A N 1
ATOM 6580 C CA . GLU A 1 803 ? 19.262 15.281 -37.759 1.00 96.06 803 GLU A CA 1
ATOM 6581 C C . GLU A 1 803 ? 19.991 16.163 -38.788 1.00 96.06 803 GLU A C 1
ATOM 6583 O O . GLU A 1 803 ? 20.693 15.661 -39.666 1.00 96.06 803 GLU A O 1
ATOM 6588 N N . THR A 1 804 ? 19.887 17.489 -38.662 1.00 94.81 804 THR A N 1
ATOM 6589 C CA . THR A 1 804 ? 20.484 18.446 -39.611 1.00 94.81 804 THR A CA 1
ATOM 6590 C C . THR A 1 804 ? 22.011 18.464 -39.535 1.00 94.81 804 THR A C 1
ATOM 6592 O O . THR A 1 804 ? 22.681 18.628 -40.558 1.00 94.81 804 THR A O 1
ATOM 6595 N N . ASN A 1 805 ? 22.580 18.306 -38.337 1.00 91.31 805 ASN A N 1
ATOM 6596 C CA . ASN A 1 805 ? 24.028 18.337 -38.128 1.00 91.31 805 ASN A CA 1
ATOM 6597 C C . ASN A 1 805 ? 24.688 16.949 -38.150 1.00 91.31 805 ASN A C 1
ATOM 6599 O O . ASN A 1 805 ? 25.909 16.892 -38.028 1.00 91.31 805 ASN A O 1
ATOM 6603 N N . ASN A 1 806 ? 23.925 15.862 -38.346 1.00 89.31 806 ASN A N 1
ATOM 6604 C CA . ASN A 1 806 ? 24.403 14.474 -38.264 1.00 89.31 806 ASN A CA 1
ATOM 6605 C C . ASN A 1 806 ? 25.210 14.208 -36.981 1.00 89.31 806 ASN A C 1
ATOM 6607 O O . ASN A 1 806 ? 26.354 13.756 -37.031 1.00 89.31 806 ASN A O 1
ATOM 6611 N N . VAL A 1 807 ? 24.625 14.522 -35.823 1.00 89.50 807 VAL A N 1
ATOM 6612 C CA . VAL A 1 807 ? 25.253 14.210 -34.530 1.00 89.50 807 VAL A CA 1
ATOM 6613 C C . VAL A 1 807 ? 25.070 12.716 -34.256 1.00 89.50 807 VAL A C 1
ATOM 6615 O O . VAL A 1 807 ? 23.967 12.269 -33.949 1.00 89.50 807 VAL A O 1
ATOM 6618 N N . THR A 1 808 ? 26.135 11.935 -34.424 1.00 88.94 808 THR A N 1
ATOM 6619 C CA . THR A 1 808 ? 26.121 10.471 -34.277 1.00 88.94 808 THR A CA 1
ATOM 6620 C C . THR A 1 808 ? 26.561 10.024 -32.886 1.00 88.94 808 THR A C 1
ATOM 6622 O O . THR A 1 808 ? 27.293 10.747 -32.209 1.00 88.94 808 THR A O 1
ATOM 6625 N N . ALA A 1 809 ? 26.134 8.824 -32.487 1.00 86.56 809 ALA A N 1
ATOM 6626 C CA . ALA A 1 809 ? 26.589 8.158 -31.269 1.00 86.56 809 ALA A CA 1
ATOM 6627 C C . ALA A 1 809 ? 28.115 7.955 -31.270 1.00 86.56 809 ALA A C 1
ATOM 6629 O O . ALA A 1 809 ? 28.737 7.887 -32.339 1.00 86.56 809 ALA A O 1
ATOM 6630 N N . ASN A 1 810 ? 28.710 7.866 -30.078 1.00 80.06 810 ASN A N 1
ATOM 6631 C CA . ASN A 1 810 ? 30.121 7.535 -29.934 1.00 80.06 810 ASN A CA 1
ATOM 6632 C C . ASN A 1 810 ? 30.345 6.063 -30.311 1.00 80.06 810 ASN A C 1
ATOM 6634 O O . ASN A 1 810 ? 29.681 5.177 -29.785 1.00 80.06 810 ASN A O 1
ATOM 6638 N N . THR A 1 811 ? 31.247 5.810 -31.256 1.00 76.12 811 THR A N 1
ATOM 6639 C CA . THR A 1 811 ? 31.595 4.456 -31.713 1.00 76.12 811 THR A CA 1
ATOM 6640 C C . THR A 1 811 ? 33.104 4.283 -31.849 1.00 76.12 811 THR A C 1
ATOM 6642 O O . THR A 1 811 ? 33.543 3.410 -32.590 1.00 76.12 811 THR A O 1
ATOM 6645 N N . GLU A 1 812 ? 33.908 5.140 -31.208 1.00 71.62 812 GLU A N 1
ATOM 6646 C CA . GLU A 1 812 ? 35.376 5.086 -31.310 1.00 71.62 812 GLU A CA 1
ATOM 6647 C C . GLU A 1 812 ? 35.945 3.758 -30.783 1.00 71.62 812 GLU A C 1
ATOM 6649 O O . GLU A 1 812 ? 36.942 3.267 -31.310 1.00 71.62 812 GLU A O 1
ATOM 6654 N N . GLU A 1 813 ? 35.262 3.142 -29.818 1.00 67.88 813 GLU A N 1
ATOM 6655 C CA . GLU A 1 813 ? 35.631 1.857 -29.210 1.00 67.88 813 GLU A CA 1
ATOM 6656 C C . GLU A 1 813 ? 35.055 0.638 -29.959 1.00 67.88 813 GLU A C 1
ATOM 6658 O O . GLU A 1 813 ? 35.437 -0.499 -29.693 1.00 67.88 813 GLU A O 1
ATOM 6663 N N . LEU A 1 814 ? 34.178 0.851 -30.949 1.00 74.38 814 LEU A N 1
ATOM 6664 C CA . LEU A 1 814 ? 33.514 -0.218 -31.700 1.00 74.38 814 LEU A CA 1
ATOM 6665 C C . LEU A 1 814 ? 34.211 -0.449 -33.045 1.00 74.38 814 LEU A C 1
ATOM 6667 O O . LEU A 1 814 ? 34.209 0.408 -33.929 1.00 74.38 814 LEU A O 1
ATOM 6671 N N . THR A 1 815 ? 34.764 -1.644 -33.246 1.00 68.56 815 THR A N 1
ATOM 6672 C CA . THR A 1 815 ? 35.585 -1.973 -34.425 1.00 68.56 815 THR A CA 1
ATOM 6673 C C . THR A 1 815 ? 34.787 -2.235 -35.714 1.00 68.56 815 THR A C 1
ATOM 6675 O O . THR A 1 815 ? 35.368 -2.183 -36.798 1.00 68.56 815 THR A O 1
ATOM 6678 N N . ASP A 1 816 ? 33.461 -2.415 -35.632 1.00 71.19 816 ASP A N 1
ATOM 6679 C CA . ASP A 1 816 ? 32.624 -2.915 -36.741 1.00 71.19 816 ASP A CA 1
ATOM 6680 C C . ASP A 1 816 ? 31.493 -1.970 -37.213 1.00 71.19 816 ASP A C 1
ATOM 6682 O O . ASP A 1 816 ? 30.655 -2.346 -38.042 1.00 71.19 816 ASP A O 1
ATOM 6686 N N . VAL A 1 817 ? 31.448 -0.714 -36.754 1.00 74.44 817 VAL A N 1
ATOM 6687 C CA . VAL A 1 817 ? 30.343 0.209 -37.086 1.00 74.44 817 VAL A CA 1
ATOM 6688 C C . VAL A 1 817 ? 30.710 1.144 -38.245 1.00 74.44 817 VAL A C 1
ATOM 6690 O O . VAL A 1 817 ? 31.358 2.169 -38.067 1.00 74.44 817 VAL A O 1
ATOM 6693 N N . GLN A 1 818 ? 30.257 0.820 -39.463 1.00 77.00 818 GLN A N 1
ATOM 6694 C CA . GLN A 1 818 ? 30.518 1.648 -40.658 1.00 77.00 818 GLN A CA 1
ATOM 6695 C C . GLN A 1 818 ? 29.699 2.947 -40.710 1.00 77.00 818 GLN A C 1
ATOM 6697 O O . GLN A 1 818 ? 30.177 3.950 -41.234 1.00 77.00 818 GLN A O 1
ATOM 6702 N N . ASN A 1 819 ? 28.462 2.919 -40.207 1.00 81.75 819 ASN A N 1
ATOM 6703 C CA . ASN A 1 819 ? 27.547 4.061 -40.177 1.00 81.75 819 ASN A CA 1
ATOM 6704 C C . ASN A 1 819 ? 26.955 4.169 -38.766 1.00 81.75 819 ASN A C 1
ATOM 6706 O O . ASN A 1 819 ? 25.976 3.472 -38.484 1.00 81.75 819 ASN A O 1
ATOM 6710 N N . PRO A 1 820 ? 27.539 4.987 -37.876 1.00 83.31 820 PRO A N 1
ATOM 6711 C CA . PRO A 1 820 ? 27.019 5.136 -36.525 1.00 83.31 820 PRO A CA 1
ATOM 6712 C C . PRO A 1 820 ? 25.621 5.777 -36.558 1.00 83.31 820 PRO A C 1
ATOM 6714 O O . PRO A 1 820 ? 25.387 6.700 -37.348 1.00 83.31 820 PRO A O 1
ATOM 6717 N N . PRO A 1 821 ? 24.671 5.297 -35.734 1.00 91.19 821 PRO A N 1
ATOM 6718 C CA . PRO A 1 821 ? 23.342 5.889 -35.657 1.00 91.19 821 PRO A CA 1
ATOM 6719 C C . PRO A 1 821 ? 23.407 7.319 -35.105 1.00 91.19 821 PRO A C 1
ATOM 6721 O O . PRO A 1 821 ? 24.374 7.709 -34.447 1.00 91.19 821 PRO A O 1
ATOM 6724 N N . LEU A 1 822 ? 22.360 8.108 -35.359 1.00 92.88 822 LEU A N 1
ATOM 6725 C CA . LEU A 1 822 ? 22.202 9.411 -34.709 1.00 92.88 822 LEU A CA 1
ATOM 6726 C C . LEU A 1 822 ? 22.067 9.231 -33.193 1.00 92.88 822 LEU A C 1
ATOM 6728 O O . LEU A 1 822 ? 21.455 8.263 -32.736 1.00 92.88 822 LEU A O 1
ATOM 6732 N N . ILE A 1 823 ? 22.611 10.179 -32.429 1.00 92.81 823 ILE A N 1
ATOM 6733 C CA . ILE A 1 823 ? 22.413 10.226 -30.979 1.00 92.81 823 ILE A CA 1
ATOM 6734 C C . ILE A 1 823 ? 20.918 10.330 -30.660 1.00 92.81 823 ILE A C 1
ATOM 6736 O O . ILE A 1 823 ? 20.166 11.033 -31.343 1.00 92.81 823 ILE A O 1
ATOM 6740 N N . GLN A 1 824 ? 20.468 9.625 -29.624 1.00 95.25 824 GLN A N 1
ATOM 6741 C CA . GLN A 1 824 ? 19.061 9.659 -29.245 1.00 95.25 824 GLN A CA 1
ATOM 6742 C C . GLN A 1 824 ? 18.725 10.964 -28.515 1.00 95.25 824 GLN A C 1
ATOM 6744 O O . GLN A 1 824 ? 19.453 11.402 -27.623 1.00 95.25 824 GLN A O 1
ATOM 6749 N N . VAL A 1 825 ? 17.594 11.564 -28.893 1.00 97.50 825 VAL A N 1
ATOM 6750 C CA . VAL A 1 825 ? 16.954 12.656 -28.151 1.00 97.50 825 VAL A CA 1
ATOM 6751 C C . VAL A 1 825 ? 15.724 12.076 -27.469 1.00 97.50 825 VAL A C 1
ATOM 6753 O O . VAL A 1 825 ? 14.784 11.662 -28.153 1.00 97.50 825 VAL A O 1
ATOM 6756 N N . ILE A 1 826 ? 15.739 12.023 -26.140 1.00 97.88 826 ILE A N 1
ATOM 6757 C CA . ILE A 1 826 ? 14.698 11.370 -25.338 1.00 97.88 826 ILE A CA 1
ATOM 6758 C C . ILE A 1 826 ? 14.042 12.354 -24.372 1.00 97.88 826 ILE A C 1
ATOM 6760 O O . ILE A 1 826 ? 14.611 13.390 -24.019 1.00 97.88 826 ILE A O 1
ATOM 6764 N N . TRP A 1 827 ? 12.817 12.037 -23.956 1.00 98.06 827 TRP A N 1
ATOM 6765 C CA . TRP A 1 827 ? 12.138 12.781 -22.902 1.00 98.06 827 TRP A CA 1
ATOM 6766 C C . TRP A 1 827 ? 12.702 12.385 -21.541 1.00 98.06 827 TRP A C 1
ATOM 6768 O O . TRP A 1 827 ? 12.775 11.200 -21.226 1.00 98.06 827 TRP A O 1
ATOM 6778 N N . GLY A 1 828 ? 13.089 13.372 -20.735 1.00 95.56 828 GLY A N 1
ATOM 6779 C CA . GLY A 1 828 ? 13.553 13.138 -19.368 1.00 95.56 828 GLY A CA 1
ATOM 6780 C C . GLY A 1 828 ? 12.397 13.085 -18.377 1.00 95.56 828 GLY A C 1
ATOM 6781 O O . GLY A 1 828 ? 11.614 14.040 -18.318 1.00 95.56 828 GLY A O 1
ATOM 6782 N N . GLN A 1 829 ? 12.328 12.016 -17.578 1.00 95.19 829 GLN A N 1
ATOM 6783 C CA . GLN A 1 829 ? 11.429 11.941 -16.426 1.00 95.19 829 GLN A CA 1
ATOM 6784 C C . GLN A 1 829 ? 11.782 13.062 -15.443 1.00 95.19 829 GLN A C 1
ATOM 6786 O O . GLN A 1 829 ? 12.928 13.201 -15.026 1.00 95.19 829 GLN A O 1
ATOM 6791 N N . SER A 1 830 ? 10.801 13.894 -15.110 1.00 94.06 830 SER A N 1
ATOM 6792 C CA . SER A 1 830 ? 11.035 15.175 -14.445 1.00 94.06 830 SER A CA 1
ATOM 6793 C C . SER A 1 830 ? 10.675 15.197 -12.966 1.00 94.06 830 SER A C 1
ATOM 6795 O O . SER A 1 830 ? 11.034 16.157 -12.288 1.00 94.06 830 SER A O 1
ATOM 6797 N N . GLU A 1 831 ? 9.984 14.184 -12.442 1.00 95.06 831 GLU A N 1
ATOM 6798 C CA . GLU A 1 831 ? 9.474 14.195 -11.064 1.00 95.06 831 GLU A CA 1
ATOM 6799 C C . GLU A 1 831 ? 10.592 14.301 -10.007 1.00 95.06 831 GLU A C 1
ATOM 6801 O O . GLU A 1 831 ? 10.536 15.183 -9.146 1.00 95.06 831 GLU A O 1
ATOM 6806 N N . THR A 1 832 ? 11.669 13.515 -10.133 1.00 96.25 832 THR A N 1
ATOM 6807 C CA . THR A 1 832 ? 12.826 13.583 -9.221 1.00 96.25 832 THR A CA 1
ATOM 6808 C C . THR A 1 832 ? 13.577 14.906 -9.382 1.00 96.25 832 THR A C 1
ATOM 6810 O O . THR A 1 832 ? 13.864 15.586 -8.399 1.00 96.25 832 THR A O 1
ATOM 6813 N N . ALA A 1 833 ? 13.806 15.343 -10.624 1.00 96.88 833 ALA A N 1
ATOM 6814 C CA . ALA A 1 833 ? 14.469 16.606 -10.939 1.00 96.88 833 ALA A CA 1
ATOM 6815 C C . ALA A 1 833 ? 13.697 17.830 -10.408 1.00 96.88 833 ALA A C 1
ATOM 6817 O O . ALA A 1 833 ? 14.303 18.815 -9.978 1.00 96.88 833 ALA A O 1
ATOM 6818 N N . THR A 1 834 ? 12.362 17.768 -10.413 1.00 95.56 834 THR A N 1
ATOM 6819 C CA . THR A 1 834 ? 11.466 18.833 -9.932 1.00 95.56 834 THR A CA 1
ATOM 6820 C C . THR A 1 834 ? 11.558 19.015 -8.420 1.00 95.56 834 THR A C 1
ATOM 6822 O O . THR A 1 834 ? 11.518 20.155 -7.945 1.00 95.56 834 THR A O 1
ATOM 6825 N N . LEU A 1 835 ? 11.724 17.921 -7.674 1.00 95.88 835 LEU A N 1
ATOM 6826 C CA . LEU A 1 835 ? 11.986 17.956 -6.235 1.00 95.88 835 LEU A CA 1
ATOM 6827 C C . LEU A 1 835 ? 13.444 18.351 -5.952 1.00 95.88 835 LEU A C 1
ATOM 6829 O O . LEU A 1 835 ? 13.701 19.242 -5.140 1.00 95.88 835 LEU A O 1
ATOM 6833 N N . PHE A 1 836 ? 14.398 17.773 -6.688 1.00 95.50 836 PHE A N 1
ATOM 6834 C CA . PHE A 1 836 ? 15.827 18.031 -6.522 1.00 95.50 836 PHE A CA 1
ATOM 6835 C C . PHE A 1 836 ? 16.187 19.509 -6.697 1.00 95.50 836 PHE A C 1
ATOM 6837 O O . PHE A 1 836 ? 16.902 20.047 -5.857 1.00 95.50 836 PHE A O 1
ATOM 6844 N N . GLN A 1 837 ? 15.676 20.204 -7.720 1.00 95.00 837 GLN A N 1
ATOM 6845 C CA . GLN A 1 837 ? 16.076 21.591 -8.023 1.00 95.00 837 GLN A CA 1
ATOM 6846 C C . GLN A 1 837 ? 15.895 22.590 -6.862 1.00 95.00 837 GLN A C 1
ATOM 6848 O O . GLN A 1 837 ? 16.587 23.612 -6.833 1.00 95.00 837 GLN A O 1
ATOM 6853 N N . ASN A 1 838 ? 14.980 22.304 -5.925 1.00 92.62 838 ASN A N 1
ATOM 6854 C CA . ASN A 1 838 ? 14.692 23.126 -4.745 1.00 92.62 838 ASN A CA 1
ATOM 6855 C C . ASN A 1 838 ? 15.126 22.453 -3.428 1.00 92.62 838 ASN A C 1
ATOM 6857 O O . ASN A 1 838 ? 14.902 23.019 -2.361 1.00 92.62 838 ASN A O 1
ATOM 6861 N N . SER A 1 839 ? 15.727 21.263 -3.495 1.00 92.75 839 SER A N 1
ATOM 6862 C CA . SER A 1 839 ? 16.223 20.526 -2.330 1.00 92.75 839 SER A CA 1
ATOM 6863 C C . SER A 1 839 ? 17.450 21.194 -1.705 1.00 92.75 839 SER A C 1
ATOM 6865 O O . SER A 1 839 ? 18.204 21.903 -2.381 1.00 92.75 839 SER A O 1
ATOM 6867 N N . GLU A 1 840 ? 17.697 20.915 -0.423 1.00 90.81 840 GLU A N 1
ATOM 6868 C CA . GLU A 1 840 ? 18.890 21.411 0.270 1.00 90.81 840 GLU A CA 1
ATOM 6869 C C . GLU A 1 840 ? 20.176 20.894 -0.377 1.00 90.81 840 GLU A C 1
ATOM 6871 O O . GLU A 1 840 ? 21.102 21.665 -0.621 1.00 90.81 840 GLU A O 1
ATOM 6876 N N . ARG A 1 841 ? 20.186 19.623 -0.794 1.00 89.62 841 ARG A N 1
ATOM 6877 C CA . ARG A 1 841 ? 21.311 19.015 -1.512 1.00 89.62 841 ARG A CA 1
ATOM 6878 C C . ARG A 1 841 ? 21.706 19.819 -2.750 1.00 89.62 841 ARG A C 1
ATOM 6880 O O . ARG A 1 841 ? 22.872 20.149 -2.926 1.00 89.62 841 ARG A O 1
ATOM 6887 N N . ALA A 1 842 ? 20.738 20.204 -3.583 1.00 92.88 842 ALA A N 1
ATOM 6888 C CA . ALA A 1 842 ? 21.019 21.000 -4.778 1.00 92.88 842 ALA A CA 1
ATOM 6889 C C . ALA A 1 842 ? 21.424 22.450 -4.455 1.00 92.88 842 ALA A C 1
ATOM 6891 O O . ALA A 1 842 ? 22.048 23.131 -5.276 1.00 92.88 842 ALA A O 1
ATOM 6892 N N . ARG A 1 843 ? 21.036 22.979 -3.288 1.00 93.25 843 ARG A N 1
ATOM 6893 C CA . ARG A 1 843 ? 21.483 24.293 -2.801 1.00 93.25 843 ARG A CA 1
ATOM 6894 C C . ARG A 1 843 ? 22.929 24.263 -2.329 1.00 93.25 843 ARG A C 1
ATOM 6896 O O . ARG A 1 843 ? 23.641 25.204 -2.661 1.00 93.25 843 ARG A O 1
ATOM 6903 N N . ILE A 1 844 ? 23.336 23.205 -1.635 1.00 91.94 844 ILE A N 1
ATOM 6904 C CA . ILE A 1 844 ? 24.713 22.996 -1.180 1.00 91.94 844 ILE A CA 1
ATOM 6905 C C . ILE A 1 844 ? 25.624 22.746 -2.385 1.00 91.94 844 ILE A C 1
ATOM 6907 O O . ILE A 1 844 ? 26.593 23.472 -2.586 1.00 91.94 844 ILE A O 1
ATOM 6911 N N . GLU A 1 845 ? 25.264 21.786 -3.240 1.00 90.62 845 GLU A N 1
ATOM 6912 C CA . GLU A 1 845 ? 26.119 21.349 -4.348 1.00 90.62 845 GLU A CA 1
ATOM 6913 C C . GLU A 1 845 ? 26.265 22.406 -5.458 1.00 90.62 845 GLU A C 1
ATOM 6915 O O . GLU A 1 845 ? 27.342 22.586 -6.021 1.00 90.62 845 GLU A O 1
ATOM 6920 N N . PHE A 1 846 ? 25.193 23.149 -5.760 1.00 94.31 846 PHE A N 1
ATOM 6921 C CA . PHE A 1 846 ? 25.158 24.128 -6.854 1.00 94.31 846 PHE A CA 1
ATOM 6922 C C . PHE A 1 846 ? 24.654 25.496 -6.378 1.00 94.31 846 PHE A C 1
ATOM 6924 O O . PHE A 1 846 ? 23.704 26.063 -6.932 1.00 94.31 846 PHE A O 1
ATOM 6931 N N . SER A 1 847 ? 25.246 26.032 -5.311 1.00 92.31 847 SER A N 1
ATOM 6932 C CA . SER A 1 847 ? 24.827 27.301 -4.691 1.00 92.31 847 SER A CA 1
ATOM 6933 C C . SER A 1 847 ? 24.869 28.506 -5.646 1.00 92.31 847 SER A C 1
ATOM 6935 O O . SER A 1 847 ? 24.017 29.391 -5.554 1.00 92.31 847 SER A O 1
ATOM 6937 N N . ASP A 1 848 ? 25.792 28.511 -6.611 1.00 93.81 848 ASP A N 1
ATOM 6938 C CA . ASP A 1 848 ? 26.003 29.574 -7.600 1.00 93.81 848 ASP A CA 1
ATOM 6939 C C . ASP A 1 848 ? 25.147 29.427 -8.877 1.00 93.81 848 ASP A C 1
ATOM 6941 O O . ASP A 1 848 ? 25.197 30.288 -9.762 1.00 93.81 848 ASP A O 1
ATOM 6945 N N . LYS A 1 849 ? 24.360 28.348 -9.003 1.00 93.94 849 LYS A N 1
ATOM 6946 C CA . LYS A 1 849 ? 23.559 28.053 -10.203 1.00 93.94 849 LYS A CA 1
ATOM 6947 C C . LYS A 1 849 ? 22.064 28.337 -10.008 1.00 93.94 849 LYS A C 1
ATOM 6949 O O . LYS A 1 849 ? 21.521 28.119 -8.923 1.00 93.94 849 LYS A O 1
ATOM 6954 N N . PRO A 1 850 ? 21.346 28.770 -11.066 1.00 93.75 850 PRO A N 1
ATOM 6955 C CA . PRO A 1 850 ? 19.894 28.930 -11.013 1.00 93.75 850 PRO A CA 1
ATOM 6956 C C . PRO A 1 850 ? 19.176 27.577 -10.887 1.00 93.75 850 PRO A C 1
ATOM 6958 O O . PRO A 1 850 ? 19.694 26.545 -11.312 1.00 93.75 850 PRO A O 1
ATOM 6961 N N . THR A 1 851 ? 17.941 27.587 -10.379 1.00 95.12 851 THR A N 1
ATOM 6962 C CA . THR A 1 851 ? 17.117 26.375 -10.182 1.00 95.12 851 THR A CA 1
ATOM 6963 C C . THR A 1 851 ? 16.956 25.544 -11.455 1.00 95.12 851 THR A C 1
ATOM 6965 O O . THR A 1 851 ? 17.082 24.328 -11.406 1.00 95.12 851 THR A O 1
ATOM 6968 N N . LEU A 1 852 ? 16.798 26.183 -12.620 1.00 95.81 852 LEU A N 1
ATOM 6969 C CA . LEU A 1 852 ? 16.677 25.475 -13.900 1.00 95.81 852 LEU A CA 1
ATOM 6970 C C . LEU A 1 852 ? 17.954 24.703 -14.294 1.00 95.81 852 LEU A C 1
ATOM 6972 O O . LEU A 1 852 ? 17.865 23.656 -14.931 1.00 95.81 852 LEU A O 1
ATOM 6976 N N . ALA A 1 853 ? 19.141 25.177 -13.899 1.00 97.38 853 ALA A N 1
ATOM 6977 C CA . ALA A 1 853 ? 20.380 24.427 -14.110 1.00 97.38 853 ALA A CA 1
ATOM 6978 C C . ALA A 1 853 ? 20.430 23.186 -13.203 1.00 97.38 853 ALA A C 1
ATOM 6980 O O . ALA A 1 853 ? 20.789 22.108 -13.669 1.00 97.38 853 ALA A O 1
ATOM 6981 N N . LYS A 1 854 ? 19.983 23.313 -11.945 1.00 97.44 854 LYS A N 1
ATOM 6982 C CA . LYS A 1 854 ? 19.845 22.189 -10.998 1.00 97.44 854 LYS A CA 1
ATOM 6983 C C . LYS A 1 854 ? 18.837 21.156 -11.495 1.00 97.44 854 LYS A C 1
ATOM 6985 O O . LYS A 1 854 ? 19.094 19.963 -11.418 1.00 97.44 854 LYS A O 1
ATOM 6990 N N . TYR A 1 855 ? 17.728 21.610 -12.075 1.00 98.00 855 TYR A N 1
ATOM 6991 C CA . TYR A 1 855 ? 16.756 20.745 -12.740 1.00 98.00 855 TYR A CA 1
ATOM 6992 C C . TYR A 1 855 ? 17.399 19.935 -13.876 1.00 98.00 855 TYR A C 1
ATOM 6994 O O . TYR A 1 855 ? 17.214 18.724 -13.935 1.00 98.00 855 TYR A O 1
ATOM 7002 N N . CYS A 1 856 ? 18.222 20.561 -14.729 1.00 98.50 856 CYS A N 1
ATOM 7003 C CA . CYS A 1 856 ? 18.947 19.840 -15.784 1.00 98.50 856 CYS A CA 1
ATOM 7004 C C . CYS A 1 856 ? 19.924 18.799 -15.214 1.00 98.50 856 CYS A C 1
ATOM 7006 O O . CYS A 1 856 ? 20.009 17.699 -15.751 1.00 98.50 856 CYS A O 1
ATOM 7008 N N . VAL A 1 857 ? 20.615 19.108 -14.110 1.00 98.06 857 VAL A N 1
ATOM 7009 C CA . VAL A 1 857 ? 21.469 18.130 -13.412 1.00 98.06 857 VAL A CA 1
ATOM 7010 C C . VAL A 1 857 ? 20.643 16.942 -12.909 1.00 98.06 857 VAL A C 1
ATOM 7012 O O . VAL A 1 857 ? 21.024 15.805 -13.159 1.00 98.06 857 VAL A O 1
ATOM 7015 N N . GLY A 1 858 ? 19.489 17.184 -12.277 1.00 97.00 858 GLY A N 1
ATOM 7016 C CA . GLY A 1 858 ? 18.596 16.113 -11.812 1.00 97.00 858 GLY A CA 1
ATOM 7017 C C . GLY A 1 858 ? 18.072 15.225 -12.948 1.00 97.00 858 GLY A C 1
ATOM 7018 O O . GLY A 1 858 ? 18.040 14.006 -12.813 1.00 97.00 858 GLY A O 1
ATOM 7019 N N . LEU A 1 859 ? 17.732 15.809 -14.104 1.00 98.25 859 LEU A N 1
ATOM 7020 C CA . LEU A 1 859 ? 17.346 15.034 -15.292 1.00 98.25 859 LEU A CA 1
ATOM 7021 C C . LEU A 1 859 ? 18.483 14.130 -15.776 1.00 98.25 859 LEU A C 1
ATOM 7023 O O . LEU A 1 859 ? 18.255 12.965 -16.091 1.00 98.25 859 LEU A O 1
ATOM 7027 N N . ALA A 1 860 ? 19.701 14.668 -15.850 1.00 98.31 860 ALA A N 1
ATOM 7028 C CA . ALA A 1 860 ? 20.861 13.914 -16.303 1.00 98.31 860 ALA A CA 1
ATOM 7029 C C . ALA A 1 860 ? 21.218 12.778 -15.332 1.00 98.31 860 ALA A C 1
ATOM 7031 O O . ALA A 1 860 ? 21.460 11.656 -15.775 1.00 98.31 860 ALA A O 1
ATOM 7032 N N . ARG A 1 861 ? 21.159 13.034 -14.017 1.00 96.81 861 ARG A N 1
ATOM 7033 C CA . ARG A 1 861 ? 21.361 12.009 -12.983 1.00 96.81 861 ARG A CA 1
ATOM 7034 C C . ARG A 1 861 ? 20.324 10.902 -13.046 1.00 96.81 861 ARG A C 1
ATOM 7036 O O . ARG A 1 861 ? 20.697 9.742 -12.935 1.00 96.81 861 ARG A O 1
ATOM 7043 N N . TYR A 1 862 ? 19.055 11.230 -13.295 1.00 97.94 862 TYR A N 1
ATOM 7044 C CA . TYR A 1 862 ? 18.013 10.209 -13.424 1.00 97.94 862 TYR A CA 1
ATOM 7045 C C . TYR A 1 862 ? 18.331 9.238 -14.562 1.00 97.94 862 TYR A C 1
ATOM 7047 O O . TYR A 1 862 ? 18.164 8.036 -14.414 1.00 97.94 862 TYR A O 1
ATOM 7055 N N . VAL A 1 863 ? 18.845 9.737 -15.687 1.00 98.31 863 VAL A N 1
ATOM 7056 C CA . VAL A 1 863 ? 19.241 8.889 -16.822 1.00 98.31 863 VAL A CA 1
ATOM 7057 C C . VAL A 1 863 ? 20.454 8.004 -16.505 1.00 98.31 863 VAL A C 1
ATOM 7059 O O . VAL A 1 863 ? 20.558 6.898 -17.038 1.00 98.31 863 VAL A O 1
ATOM 7062 N N . GLN A 1 864 ? 21.339 8.450 -15.609 1.00 97.25 864 GLN A N 1
ATOM 7063 C CA . GLN A 1 864 ? 22.486 7.669 -15.136 1.00 97.25 864 GLN A CA 1
ATOM 7064 C C . GLN A 1 864 ? 22.143 6.675 -14.026 1.00 97.25 864 GLN A C 1
ATOM 7066 O O . GLN A 1 864 ? 22.782 5.633 -13.939 1.00 97.25 864 GLN A O 1
ATOM 7071 N N . SER A 1 865 ? 21.178 6.983 -13.160 1.00 96.38 865 SER A N 1
ATOM 7072 C CA . SER A 1 865 ? 20.703 6.075 -12.116 1.00 96.38 865 SER A CA 1
ATOM 7073 C C . SER A 1 865 ? 19.321 6.496 -11.603 1.00 96.38 865 SER A C 1
ATOM 7075 O O . SER A 1 865 ? 19.221 7.302 -10.670 1.00 96.38 865 SER A O 1
ATOM 7077 N N . PRO A 1 866 ? 18.232 5.923 -12.154 1.00 97.06 866 PRO A N 1
ATOM 7078 C CA . PRO A 1 866 ? 16.884 6.167 -11.645 1.00 97.06 866 PRO A CA 1
ATOM 7079 C C . PRO A 1 866 ? 16.758 5.802 -10.160 1.00 97.06 866 PRO A C 1
ATOM 7081 O O . PRO A 1 866 ? 16.196 6.566 -9.380 1.00 97.06 866 PRO A O 1
ATOM 7084 N N . LEU A 1 867 ? 17.340 4.664 -9.759 1.00 97.56 867 LEU A N 1
ATOM 7085 C CA . LEU A 1 867 ? 17.320 4.153 -8.384 1.00 97.56 867 LEU A CA 1
ATOM 7086 C C . LEU A 1 867 ? 17.906 5.154 -7.380 1.00 97.56 867 LEU A C 1
ATOM 7088 O O . LEU A 1 867 ? 17.248 5.478 -6.394 1.00 97.56 867 LEU A O 1
ATOM 7092 N N . LEU A 1 868 ? 19.114 5.668 -7.644 1.00 96.19 868 LEU A N 1
ATOM 7093 C CA . LEU A 1 868 ? 19.759 6.630 -6.748 1.00 96.19 868 LEU A CA 1
ATOM 7094 C C . LEU A 1 868 ? 18.982 7.941 -6.672 1.00 96.19 868 LEU A C 1
ATOM 7096 O O . LEU A 1 868 ? 18.885 8.519 -5.593 1.00 96.19 868 LEU A O 1
ATOM 7100 N N . GLU A 1 869 ? 18.407 8.410 -7.781 1.00 96.56 869 GLU A N 1
ATOM 7101 C CA . GLU A 1 869 ? 17.653 9.663 -7.779 1.00 96.56 869 GLU A CA 1
ATOM 7102 C C . GLU A 1 869 ? 16.319 9.566 -7.042 1.00 96.56 869 GLU A C 1
ATOM 7104 O O . GLU A 1 869 ? 15.941 10.539 -6.393 1.00 96.56 869 GLU A O 1
ATOM 7109 N N . TYR A 1 870 ? 15.629 8.421 -7.078 1.00 97.94 870 TYR A N 1
ATOM 7110 C CA . TYR A 1 870 ? 14.470 8.202 -6.206 1.00 97.94 870 TYR A CA 1
ATOM 7111 C C . TYR A 1 870 ? 14.886 8.123 -4.738 1.00 97.94 870 TYR A C 1
ATOM 7113 O O . TYR A 1 870 ? 14.289 8.800 -3.901 1.00 97.94 870 TYR A O 1
ATOM 7121 N N . LEU A 1 871 ? 15.933 7.351 -4.432 1.00 97.19 871 LEU A N 1
ATOM 7122 C CA . LEU A 1 871 ? 16.412 7.168 -3.063 1.00 97.19 871 LEU A CA 1
ATOM 7123 C C . LEU A 1 871 ? 16.836 8.494 -2.424 1.00 97.19 871 LEU A C 1
ATOM 7125 O O . LEU A 1 871 ? 16.491 8.804 -1.286 1.00 97.19 871 LEU A O 1
ATOM 7129 N N . SER A 1 872 ? 17.513 9.321 -3.213 1.00 95.50 872 SER A N 1
ATOM 7130 C CA . SER A 1 872 ? 17.998 10.645 -2.837 1.00 95.50 872 SER A CA 1
ATOM 7131 C C . SER A 1 872 ? 16.916 11.652 -2.451 1.00 95.50 872 SER A C 1
ATOM 7133 O O . SER A 1 872 ? 17.242 12.720 -1.928 1.00 95.50 872 SER A O 1
ATOM 7135 N N . LEU A 1 873 ? 15.644 11.372 -2.746 1.00 95.12 873 LEU A N 1
ATOM 7136 C CA . LEU A 1 873 ? 14.541 12.224 -2.308 1.00 95.12 873 LEU A CA 1
ATOM 7137 C C . LEU A 1 873 ? 14.308 12.129 -0.796 1.00 95.12 873 LEU A C 1
ATOM 7139 O O . LEU A 1 873 ? 13.731 13.061 -0.230 1.00 95.12 873 LEU A O 1
ATOM 7143 N N . GLY A 1 874 ? 14.726 11.030 -0.153 1.00 92.38 874 GLY A N 1
ATOM 7144 C CA . GLY A 1 874 ? 14.379 10.725 1.235 1.00 92.38 874 GLY A CA 1
ATOM 7145 C C . GLY A 1 874 ? 12.865 10.812 1.444 1.00 92.38 874 GLY A C 1
ATOM 7146 O O . GLY A 1 874 ? 12.094 10.365 0.598 1.00 92.38 874 GLY A O 1
ATOM 7147 N N . GLU A 1 875 ? 12.434 11.502 2.500 1.00 90.94 875 GLU A N 1
ATOM 7148 C CA . GLU A 1 875 ? 11.018 11.795 2.797 1.00 90.94 875 GLU A CA 1
ATOM 7149 C C . GLU A 1 875 ? 10.269 12.505 1.654 1.00 90.94 875 GLU A C 1
ATOM 7151 O O . GLU A 1 875 ? 9.047 12.405 1.526 1.00 90.94 875 GLU A O 1
ATOM 7156 N N . GLY A 1 876 ? 10.993 13.203 0.771 1.00 92.75 876 GLY A N 1
ATOM 7157 C CA . GLY A 1 876 ? 10.421 13.833 -0.416 1.00 92.75 876 GLY A CA 1
ATOM 7158 C C . GLY A 1 876 ? 9.732 12.837 -1.352 1.00 92.75 876 GLY A C 1
ATOM 7159 O O . GLY A 1 876 ? 8.849 13.242 -2.111 1.00 92.75 876 GLY A O 1
ATOM 7160 N N . ILE A 1 877 ? 10.063 11.543 -1.276 1.00 95.50 877 ILE A N 1
ATOM 7161 C CA . ILE A 1 877 ? 9.410 10.507 -2.078 1.00 95.50 877 ILE A CA 1
ATOM 7162 C C . ILE A 1 877 ? 7.913 10.375 -1.780 1.00 95.50 877 ILE A C 1
ATOM 7164 O O . ILE A 1 877 ? 7.138 10.108 -2.695 1.00 95.50 877 ILE A O 1
ATOM 7168 N N . LEU A 1 878 ? 7.481 10.657 -0.546 1.00 95.19 878 LEU A N 1
ATOM 7169 C CA . LEU A 1 878 ? 6.071 10.595 -0.144 1.00 95.19 878 LEU A CA 1
ATOM 7170 C C . LEU A 1 878 ? 5.211 11.673 -0.824 1.00 95.19 878 LEU A C 1
ATOM 7172 O O . LEU A 1 878 ? 3.984 11.572 -0.844 1.00 95.19 878 LEU A O 1
ATOM 7176 N N . SER A 1 879 ? 5.839 12.700 -1.410 1.00 93.00 879 SER A N 1
ATOM 7177 C CA . SER A 1 879 ? 5.142 13.695 -2.233 1.00 93.00 879 SER A CA 1
ATOM 7178 C C . SER A 1 879 ? 4.762 13.166 -3.622 1.00 93.00 879 SER A C 1
ATOM 7180 O O . SER A 1 879 ? 3.870 13.725 -4.268 1.00 93.00 879 SER A O 1
ATOM 7182 N N . LEU A 1 880 ? 5.400 12.081 -4.076 1.00 94.75 880 LEU A N 1
ATOM 7183 C CA . LEU A 1 880 ? 5.088 11.414 -5.335 1.00 94.75 880 LEU A CA 1
ATOM 7184 C C . LEU A 1 880 ? 3.918 10.439 -5.158 1.00 94.75 880 LEU A C 1
ATOM 7186 O O . LEU A 1 880 ? 3.739 9.804 -4.120 1.00 94.75 880 LEU A O 1
ATOM 7190 N N . THR A 1 881 ? 3.095 10.322 -6.200 1.00 93.12 881 THR A N 1
ATOM 7191 C CA . THR A 1 881 ? 1.946 9.407 -6.229 1.00 93.12 881 THR A CA 1
ATOM 7192 C C . THR A 1 881 ? 2.201 8.307 -7.257 1.00 93.12 881 THR A C 1
ATOM 7194 O O . THR A 1 881 ? 2.189 8.567 -8.460 1.00 93.12 881 THR A O 1
ATOM 7197 N N . PHE A 1 882 ? 2.427 7.076 -6.790 1.00 93.94 882 PHE A N 1
ATOM 7198 C CA . PHE A 1 882 ? 2.672 5.897 -7.637 1.00 93.94 882 PHE A CA 1
ATOM 7199 C C . PHE A 1 882 ? 1.382 5.140 -7.973 1.00 93.94 882 PHE A C 1
ATOM 7201 O O . PHE A 1 882 ? 1.299 4.450 -8.994 1.00 93.94 882 PHE A O 1
ATOM 7208 N N . PHE A 1 883 ? 0.364 5.295 -7.127 1.00 94.12 883 PHE A N 1
ATOM 7209 C CA . PHE A 1 883 ? -0.957 4.708 -7.296 1.00 94.12 883 PHE A CA 1
ATOM 7210 C C . PHE A 1 883 ? -2.054 5.715 -6.929 1.00 94.12 883 PHE A C 1
ATOM 7212 O O . PHE A 1 883 ? -1.915 6.461 -5.964 1.00 94.12 883 PHE A O 1
ATOM 7219 N N . GLU A 1 884 ? -3.155 5.733 -7.684 1.00 89.38 884 GLU A N 1
ATOM 7220 C CA . GLU A 1 884 ? -4.236 6.724 -7.544 1.00 89.38 884 GLU A CA 1
ATOM 7221 C C . GLU A 1 884 ? -4.800 6.791 -6.117 1.00 89.38 884 GLU A C 1
ATOM 7223 O O . GLU A 1 884 ? -5.010 7.873 -5.571 1.00 89.38 884 GLU A O 1
ATOM 7228 N N . HIS A 1 885 ? -4.981 5.629 -5.488 1.00 93.44 885 HIS A N 1
ATOM 7229 C CA . HIS A 1 885 ? -5.564 5.502 -4.154 1.00 93.44 885 HIS A CA 1
ATOM 7230 C C . HIS A 1 885 ? -4.519 5.378 -3.033 1.00 93.44 885 HIS A C 1
ATOM 7232 O O . HIS A 1 885 ? -4.866 5.033 -1.908 1.00 93.44 885 HIS A O 1
ATOM 7238 N N . GLN A 1 886 ? -3.249 5.703 -3.303 1.00 95.38 886 GLN A N 1
ATOM 7239 C CA . GLN A 1 886 ? -2.164 5.689 -2.307 1.00 95.38 886 GLN A CA 1
ATOM 7240 C C . GLN A 1 886 ? -2.478 6.552 -1.072 1.00 95.38 886 GLN A C 1
ATOM 7242 O O . GLN A 1 886 ? -2.069 6.218 0.030 1.00 95.38 886 GLN A O 1
ATOM 7247 N N . LYS A 1 887 ? -3.234 7.647 -1.230 1.00 95.19 887 LYS A N 1
ATOM 7248 C CA . LYS A 1 887 ? -3.595 8.558 -0.126 1.00 95.19 887 LYS A CA 1
ATOM 7249 C C . LYS A 1 887 ? -4.653 8.000 0.833 1.00 95.19 887 LYS A C 1
ATOM 7251 O O . LYS A 1 887 ? -4.917 8.628 1.851 1.00 95.19 887 LYS A O 1
ATOM 7256 N N . LEU A 1 888 ? -5.267 6.862 0.500 1.00 96.00 888 LEU A N 1
ATOM 7257 C CA . LEU A 1 888 ? -6.249 6.202 1.362 1.00 96.00 888 LEU A CA 1
ATOM 7258 C C . LEU A 1 888 ? -5.602 5.420 2.513 1.00 96.00 888 LEU A C 1
ATOM 7260 O O . LEU A 1 888 ? -6.312 4.997 3.421 1.00 96.00 888 LEU A O 1
ATOM 7264 N N . ILE A 1 889 ? -4.285 5.209 2.465 1.00 97.44 889 ILE A N 1
ATOM 7265 C CA . ILE A 1 889 ? -3.507 4.522 3.501 1.00 97.44 889 ILE A CA 1
ATOM 7266 C C . ILE A 1 889 ? -2.541 5.498 4.185 1.00 97.44 889 ILE A C 1
ATOM 7268 O O . ILE A 1 889 ? -2.295 6.598 3.684 1.00 97.44 889 ILE A O 1
ATOM 7272 N N . SER A 1 890 ? -2.004 5.119 5.348 1.00 96.50 890 SER A N 1
ATOM 7273 C CA . SER A 1 890 ? -1.065 5.968 6.089 1.00 96.50 890 SER A CA 1
ATOM 7274 C C . SER A 1 890 ? 0.262 6.143 5.346 1.00 96.50 890 SER A C 1
ATOM 7276 O O . SER A 1 890 ? 0.709 5.266 4.606 1.00 96.50 890 SER A O 1
ATOM 7278 N N . THR A 1 891 ? 0.928 7.275 5.581 1.00 96.31 891 THR A N 1
ATOM 7279 C CA . THR A 1 891 ? 2.266 7.549 5.032 1.00 96.31 891 THR A CA 1
ATOM 7280 C C . THR A 1 891 ? 3.295 6.520 5.480 1.00 96.31 891 THR A C 1
ATOM 7282 O O . THR A 1 891 ? 4.178 6.185 4.702 1.00 96.31 891 THR A O 1
ATOM 7285 N N . ASP A 1 892 ? 3.141 5.974 6.687 1.00 95.50 892 ASP A N 1
ATOM 7286 C CA . ASP A 1 892 ? 4.041 4.956 7.233 1.00 95.50 892 ASP A CA 1
ATOM 7287 C C . ASP A 1 892 ? 3.949 3.647 6.438 1.00 95.50 892 ASP A C 1
ATOM 7289 O O . ASP A 1 892 ? 4.975 3.085 6.067 1.00 95.50 892 ASP A O 1
ATOM 7293 N N . LEU A 1 893 ? 2.732 3.205 6.086 1.00 96.38 893 LEU A N 1
ATOM 7294 C CA . LEU A 1 893 ? 2.533 2.017 5.245 1.00 96.38 893 LEU A CA 1
ATOM 7295 C C . LEU A 1 893 ? 3.053 2.230 3.818 1.00 96.38 893 LEU A C 1
ATOM 7297 O O . LEU A 1 893 ? 3.594 1.311 3.206 1.00 96.38 893 LEU A O 1
ATOM 7301 N N . VAL A 1 894 ? 2.903 3.444 3.277 1.00 98.12 894 VAL A N 1
ATOM 7302 C CA . VAL A 1 894 ? 3.495 3.807 1.979 1.00 98.12 894 VAL A CA 1
ATOM 7303 C C . VAL A 1 894 ? 5.018 3.751 2.054 1.00 98.12 894 VAL A C 1
ATOM 7305 O O . VAL A 1 894 ? 5.648 3.222 1.141 1.00 98.12 894 VAL A O 1
ATOM 7308 N N . MET A 1 895 ? 5.607 4.275 3.130 1.00 96.94 895 MET A N 1
ATOM 7309 C CA . MET A 1 895 ? 7.053 4.270 3.317 1.00 96.94 895 MET A CA 1
ATOM 7310 C C . MET A 1 895 ? 7.586 2.845 3.470 1.00 96.94 895 MET A C 1
ATOM 7312 O O . MET A 1 895 ? 8.531 2.491 2.780 1.00 96.94 895 MET A O 1
ATOM 7316 N N . GLU A 1 896 ? 6.937 1.989 4.262 1.00 95.31 896 GLU A N 1
ATOM 7317 C CA . GLU A 1 896 ? 7.309 0.572 4.399 1.00 95.31 896 GLU A CA 1
ATOM 7318 C C . GLU A 1 896 ? 7.275 -0.168 3.046 1.00 95.31 896 GLU A C 1
ATOM 7320 O O . GLU A 1 896 ? 8.193 -0.917 2.694 1.00 95.31 896 GLU A O 1
ATOM 7325 N N . ALA A 1 897 ? 6.243 0.086 2.235 1.00 96.81 897 ALA A N 1
ATOM 7326 C CA . ALA A 1 897 ? 6.123 -0.453 0.882 1.00 96.81 897 ALA A CA 1
ATOM 7327 C C . ALA A 1 897 ? 7.252 0.028 -0.055 1.00 96.81 897 ALA A C 1
ATOM 7329 O O . ALA A 1 897 ? 7.731 -0.733 -0.894 1.00 96.81 897 ALA A O 1
ATOM 7330 N N . ILE A 1 898 ? 7.683 1.283 0.077 1.00 97.94 898 ILE A N 1
ATOM 7331 C CA . ILE A 1 898 ? 8.783 1.868 -0.702 1.00 97.94 898 ILE A CA 1
ATOM 7332 C C . ILE A 1 898 ? 10.141 1.334 -0.226 1.00 97.94 898 ILE A C 1
ATOM 7334 O O . ILE A 1 898 ? 10.962 0.938 -1.051 1.00 97.94 898 ILE A O 1
ATOM 7338 N N . GLU A 1 899 ? 10.379 1.293 1.085 1.00 96.75 899 GLU A N 1
ATOM 7339 C CA . GLU A 1 899 ? 11.625 0.811 1.687 1.00 96.75 899 GLU A CA 1
ATOM 7340 C C . GLU A 1 899 ? 11.871 -0.661 1.355 1.00 96.75 899 GLU A C 1
ATOM 7342 O O . GLU A 1 899 ? 12.977 -1.011 0.952 1.00 96.75 899 GLU A O 1
ATOM 7347 N N . SER A 1 900 ? 10.849 -1.517 1.443 1.00 96.75 900 SER A N 1
ATOM 7348 C CA . SER A 1 900 ? 10.973 -2.928 1.045 1.00 96.75 900 SER A CA 1
ATOM 7349 C C . SER A 1 900 ? 11.316 -3.087 -0.441 1.00 96.75 900 SER A C 1
ATOM 7351 O O . SER A 1 900 ? 12.167 -3.900 -0.788 1.00 96.75 900 SER A O 1
ATOM 7353 N N . ALA A 1 901 ? 10.746 -2.262 -1.327 1.00 97.88 901 ALA A N 1
ATOM 7354 C CA . ALA A 1 901 ? 11.141 -2.241 -2.738 1.00 97.88 901 ALA A CA 1
ATOM 7355 C C . ALA A 1 901 ? 12.589 -1.767 -2.948 1.00 97.88 901 ALA A C 1
ATOM 7357 O O . ALA A 1 901 ? 13.285 -2.297 -3.814 1.00 97.88 901 ALA A O 1
ATOM 7358 N N . TYR A 1 902 ? 13.057 -0.781 -2.174 1.00 98.25 902 TYR A N 1
ATOM 7359 C CA . TYR A 1 902 ? 14.464 -0.387 -2.202 1.00 98.25 902 TYR A CA 1
ATOM 7360 C C . TYR A 1 902 ? 15.374 -1.519 -1.762 1.00 98.25 902 TYR A C 1
ATOM 7362 O O . TYR A 1 902 ? 16.365 -1.768 -2.438 1.00 98.25 902 TYR A O 1
ATOM 7370 N N . VAL A 1 903 ? 15.037 -2.207 -0.670 1.00 98.25 903 VAL A N 1
ATOM 7371 C CA . VAL A 1 903 ? 15.800 -3.357 -0.179 1.00 98.25 903 VAL A CA 1
ATOM 7372 C C . VAL A 1 903 ? 15.951 -4.396 -1.292 1.00 98.25 903 VAL A C 1
ATOM 7374 O O . VAL A 1 903 ? 17.079 -4.743 -1.634 1.00 98.25 903 VAL A O 1
ATOM 7377 N N . ASP A 1 904 ? 14.867 -4.818 -1.939 1.00 97.62 904 ASP A N 1
ATOM 7378 C CA . ASP A 1 904 ? 14.942 -5.841 -2.992 1.00 97.62 904 ASP A CA 1
ATOM 7379 C C . ASP A 1 904 ? 15.806 -5.383 -4.178 1.00 97.62 904 ASP A C 1
ATOM 7381 O O . ASP A 1 904 ? 16.757 -6.058 -4.578 1.00 97.62 904 ASP A O 1
ATOM 7385 N N . ILE A 1 905 ? 15.543 -4.184 -4.709 1.00 97.81 905 ILE A N 1
ATOM 7386 C CA . ILE A 1 905 ? 16.242 -3.691 -5.901 1.00 97.81 905 ILE A CA 1
ATOM 7387 C C . ILE A 1 905 ? 17.712 -3.371 -5.616 1.00 97.81 905 ILE A C 1
ATOM 7389 O O . ILE A 1 905 ? 18.559 -3.636 -6.466 1.00 97.81 905 ILE A O 1
ATOM 7393 N N . ILE A 1 906 ? 18.046 -2.828 -4.445 1.00 98.38 906 ILE A N 1
ATOM 7394 C CA . ILE A 1 906 ? 19.432 -2.499 -4.087 1.00 98.38 906 ILE A CA 1
ATOM 7395 C C . ILE A 1 906 ? 20.254 -3.767 -3.879 1.00 98.38 906 ILE A C 1
ATOM 7397 O O . ILE A 1 906 ? 21.393 -3.807 -4.331 1.00 98.38 906 ILE A O 1
ATOM 7401 N N . ASN A 1 907 ? 19.699 -4.811 -3.258 1.00 97.75 907 ASN A N 1
ATOM 7402 C CA . ASN A 1 907 ? 20.409 -6.086 -3.120 1.00 97.75 907 ASN A CA 1
ATOM 7403 C C . ASN A 1 907 ? 20.519 -6.822 -4.462 1.00 97.75 907 ASN A C 1
ATOM 7405 O O . ASN A 1 907 ? 21.565 -7.386 -4.764 1.00 97.75 907 ASN A O 1
ATOM 7409 N N . MET A 1 908 ? 19.489 -6.754 -5.309 1.00 95.38 908 MET A N 1
ATOM 7410 C CA . MET A 1 908 ? 19.543 -7.312 -6.662 1.00 95.38 908 MET A CA 1
ATOM 7411 C C . MET A 1 908 ? 20.629 -6.638 -7.516 1.00 95.38 908 MET A C 1
ATOM 7413 O O . MET A 1 908 ? 21.394 -7.318 -8.201 1.00 95.38 908 MET A O 1
ATOM 7417 N N . VAL A 1 909 ? 20.706 -5.304 -7.479 1.00 95.06 909 VAL A N 1
ATOM 7418 C CA . VAL A 1 909 ? 21.724 -4.541 -8.215 1.00 95.06 909 VAL A CA 1
ATOM 7419 C C . VAL A 1 909 ? 23.093 -4.752 -7.602 1.00 95.06 909 VAL A C 1
ATOM 7421 O O . VAL A 1 909 ? 24.010 -5.044 -8.357 1.00 95.06 909 VAL A O 1
ATOM 7424 N N . GLY A 1 910 ? 23.189 -4.646 -6.274 1.00 95.62 910 GLY A N 1
ATOM 7425 C CA . GLY A 1 910 ? 24.397 -4.634 -5.457 1.00 95.62 910 GLY A CA 1
ATOM 7426 C C . GLY A 1 910 ? 25.022 -3.246 -5.292 1.00 95.62 910 GLY A C 1
ATOM 7427 O O . GLY A 1 910 ? 24.683 -2.294 -5.998 1.00 95.62 910 GLY A O 1
ATOM 7428 N N . VAL A 1 911 ? 25.938 -3.118 -4.328 1.00 97.00 911 VAL A N 1
ATOM 7429 C CA . VAL A 1 911 ? 26.613 -1.852 -4.001 1.00 97.00 911 VAL A CA 1
ATOM 7430 C C . VAL A 1 911 ? 28.119 -2.029 -4.088 1.00 97.00 911 VAL A C 1
ATOM 7432 O O . VAL A 1 911 ? 28.690 -2.858 -3.385 1.00 97.00 911 VAL A O 1
ATOM 7435 N N . GLU A 1 912 ? 28.777 -1.216 -4.911 1.00 95.44 912 GLU A N 1
ATOM 7436 C CA . GLU A 1 912 ? 30.236 -1.140 -4.920 1.00 95.44 912 GLU A CA 1
ATOM 7437 C C . GLU A 1 912 ? 30.722 -0.421 -3.659 1.00 95.44 912 GLU A C 1
ATOM 7439 O O . GLU A 1 912 ? 30.605 0.800 -3.520 1.00 95.44 912 GLU A O 1
ATOM 7444 N N . ILE A 1 913 ? 31.242 -1.196 -2.709 1.00 95.62 913 ILE A N 1
ATOM 7445 C CA . ILE A 1 913 ? 31.549 -0.709 -1.360 1.00 95.62 913 ILE A CA 1
ATOM 7446 C C . ILE A 1 913 ? 32.641 0.363 -1.364 1.00 95.62 913 ILE A C 1
ATOM 7448 O O . ILE A 1 913 ? 32.541 1.344 -0.635 1.00 95.62 913 ILE A O 1
ATOM 7452 N N . ASN A 1 914 ? 33.648 0.227 -2.225 1.00 94.56 914 ASN A N 1
ATOM 7453 C CA . ASN A 1 914 ? 34.758 1.174 -2.305 1.00 94.56 914 ASN A CA 1
ATOM 7454 C C . ASN A 1 914 ? 34.333 2.527 -2.899 1.00 94.56 914 ASN A C 1
ATOM 7456 O O . ASN A 1 914 ? 34.802 3.567 -2.439 1.00 94.56 914 ASN A O 1
ATOM 7460 N N . GLU A 1 915 ? 33.397 2.543 -3.851 1.00 93.00 915 GLU A N 1
ATOM 7461 C CA . GLU A 1 915 ? 32.757 3.784 -4.310 1.00 93.00 915 GLU A CA 1
ATOM 7462 C C . GLU A 1 915 ? 31.857 4.379 -3.222 1.00 93.00 915 GLU A C 1
ATOM 7464 O O . GLU A 1 915 ? 31.914 5.579 -2.966 1.00 93.00 915 GLU A O 1
ATOM 7469 N N . ALA A 1 916 ? 31.088 3.545 -2.515 1.00 94.81 916 ALA A N 1
ATOM 7470 C CA . ALA A 1 916 ? 30.248 3.983 -1.401 1.00 94.81 916 ALA A CA 1
ATOM 7471 C C . ALA A 1 916 ? 31.054 4.598 -0.239 1.00 94.81 916 ALA A C 1
ATOM 7473 O O . ALA A 1 916 ? 30.564 5.504 0.428 1.00 94.81 916 ALA A O 1
ATOM 7474 N N . ILE A 1 917 ? 32.291 4.150 -0.004 1.00 94.19 917 ILE A N 1
ATOM 7475 C CA . ILE A 1 917 ? 33.194 4.754 0.990 1.00 94.19 917 ILE A CA 1
ATOM 7476 C C . ILE A 1 917 ? 33.632 6.163 0.567 1.00 94.19 917 ILE A C 1
ATOM 7478 O O . ILE A 1 917 ? 33.746 7.048 1.416 1.00 94.19 917 ILE A O 1
ATOM 7482 N N . ARG A 1 918 ? 33.873 6.380 -0.732 1.00 91.44 918 ARG A N 1
ATOM 7483 C CA . ARG A 1 918 ? 34.367 7.655 -1.281 1.00 91.44 918 ARG A CA 1
ATOM 7484 C C . ARG A 1 918 ? 33.266 8.676 -1.552 1.00 91.44 918 ARG A C 1
ATOM 7486 O O . ARG A 1 918 ? 33.535 9.875 -1.494 1.00 91.44 918 ARG A O 1
ATOM 7493 N N . ASP A 1 919 ? 32.062 8.219 -1.882 1.00 91.75 919 ASP A N 1
ATOM 7494 C CA . ASP A 1 919 ? 30.952 9.077 -2.286 1.00 91.75 919 ASP A CA 1
ATOM 7495 C C . ASP A 1 919 ? 29.722 8.898 -1.372 1.00 91.75 919 ASP A C 1
ATOM 7497 O O . ASP A 1 919 ? 28.998 7.901 -1.483 1.00 91.75 919 ASP A O 1
ATOM 7501 N N . PRO A 1 920 ? 29.403 9.896 -0.519 1.00 91.06 920 PRO A N 1
ATOM 7502 C CA . PRO A 1 920 ? 28.195 9.903 0.307 1.00 91.06 920 PRO A CA 1
ATOM 7503 C C . PRO A 1 920 ? 26.884 9.771 -0.484 1.00 91.06 920 PRO A C 1
ATOM 7505 O O . PRO A 1 920 ? 25.861 9.351 0.063 1.00 91.06 920 PRO A O 1
ATOM 7508 N N . TYR A 1 921 ? 26.873 10.141 -1.768 1.00 92.12 921 TYR A N 1
ATOM 7509 C CA . TYR A 1 921 ? 25.722 9.936 -2.645 1.00 92.12 921 TYR A CA 1
ATOM 7510 C C . TYR A 1 921 ? 25.458 8.444 -2.892 1.00 92.12 921 TYR A C 1
ATOM 7512 O O . TYR A 1 921 ? 24.309 8.011 -2.835 1.00 92.12 921 TYR A O 1
ATOM 7520 N N . ILE A 1 922 ? 26.515 7.649 -3.080 1.00 94.69 922 ILE A N 1
ATOM 7521 C CA . ILE A 1 922 ? 26.438 6.194 -3.271 1.00 94.69 922 ILE A CA 1
ATOM 7522 C C . ILE A 1 922 ? 26.273 5.468 -1.929 1.00 94.69 922 ILE A C 1
ATOM 7524 O O . ILE A 1 922 ? 25.517 4.499 -1.843 1.00 94.69 922 ILE A O 1
ATOM 7528 N N . ALA A 1 923 ? 26.893 5.978 -0.859 1.00 96.06 923 ALA A N 1
ATOM 7529 C CA . ALA A 1 923 ? 26.788 5.447 0.504 1.00 96.06 923 ALA A CA 1
ATOM 7530 C C . ALA A 1 923 ? 25.342 5.270 0.997 1.00 96.06 923 ALA A C 1
ATOM 7532 O O . ALA A 1 923 ? 25.063 4.379 1.800 1.00 96.06 923 ALA A O 1
ATOM 7533 N N . GLN A 1 924 ? 24.408 6.087 0.499 1.00 95.94 924 GLN A N 1
ATOM 7534 C CA . GLN A 1 924 ? 22.982 6.019 0.837 1.00 95.94 924 GLN A CA 1
ATOM 7535 C C . GLN A 1 924 ? 22.309 4.699 0.444 1.00 95.94 924 GLN A C 1
ATOM 7537 O O . GLN A 1 924 ? 21.246 4.395 0.978 1.00 95.94 924 GLN A O 1
ATOM 7542 N N . LEU A 1 925 ? 22.911 3.904 -0.447 1.00 98.00 925 LEU A N 1
ATOM 7543 C CA . LEU A 1 925 ? 22.419 2.568 -0.791 1.00 98.00 925 LEU A CA 1
ATOM 7544 C C . LEU A 1 925 ? 22.647 1.557 0.346 1.00 98.00 925 LEU A C 1
ATOM 7546 O O . LEU A 1 925 ? 21.848 0.641 0.529 1.00 98.00 925 LEU A O 1
ATOM 7550 N N . LEU A 1 926 ? 23.711 1.726 1.139 1.00 98.31 926 LEU A N 1
ATOM 7551 C CA . LEU A 1 926 ? 24.150 0.736 2.130 1.00 98.31 926 LEU A CA 1
ATOM 7552 C C . LEU A 1 926 ? 23.114 0.410 3.220 1.00 98.31 926 LEU A C 1
ATOM 7554 O O . LEU A 1 926 ? 22.980 -0.769 3.545 1.00 98.31 926 LEU A O 1
ATOM 7558 N N . PRO A 1 927 ? 22.338 1.366 3.775 1.00 97.38 927 PRO A N 1
ATOM 7559 C CA . PRO A 1 927 ? 21.275 1.057 4.732 1.00 97.38 927 PRO A CA 1
ATOM 7560 C C . PRO A 1 927 ? 20.237 0.040 4.238 1.00 97.38 927 PRO A C 1
ATOM 7562 O O . PRO A 1 927 ? 19.575 -0.587 5.060 1.00 97.38 927 PRO A O 1
ATOM 7565 N N . TYR A 1 928 ? 20.091 -0.139 2.924 1.00 98.06 928 TYR A N 1
ATOM 7566 C CA . TYR A 1 928 ? 19.112 -1.042 2.315 1.00 98.06 928 TYR A CA 1
ATOM 7567 C C . TYR A 1 928 ? 19.699 -2.408 1.941 1.00 98.06 928 TYR A C 1
ATOM 7569 O O . TYR A 1 928 ? 18.954 -3.315 1.579 1.00 98.06 928 TYR A O 1
ATOM 7577 N N . VAL A 1 929 ? 21.014 -2.597 2.073 1.00 98.50 929 VAL A N 1
ATOM 7578 C CA . VAL A 1 929 ? 21.647 -3.910 1.900 1.00 98.50 929 VAL A CA 1
ATOM 7579 C C . VAL A 1 929 ? 21.173 -4.855 3.011 1.00 98.50 929 VAL A C 1
ATOM 7581 O O . VAL A 1 929 ? 21.002 -4.443 4.165 1.00 98.50 929 VAL A O 1
ATOM 7584 N N . ALA A 1 930 ? 20.921 -6.119 2.669 1.00 97.38 930 ALA A N 1
ATOM 7585 C CA . ALA A 1 930 ? 20.551 -7.178 3.606 1.00 97.38 930 ALA A CA 1
ATOM 7586 C C . ALA A 1 930 ? 21.569 -7.265 4.755 1.00 97.38 930 ALA A C 1
ATOM 7588 O O . ALA A 1 930 ? 22.767 -7.115 4.550 1.00 97.38 930 ALA A O 1
ATOM 7589 N N . GLY A 1 931 ? 21.105 -7.441 5.989 1.00 94.88 931 GLY A N 1
ATOM 7590 C CA . GLY A 1 931 ? 21.919 -7.419 7.205 1.00 94.88 931 GLY A CA 1
ATOM 7591 C C . GLY A 1 931 ? 22.138 -6.014 7.770 1.00 94.88 931 GLY A C 1
ATOM 7592 O O . GLY A 1 931 ? 22.255 -5.843 8.984 1.00 94.88 931 GLY A O 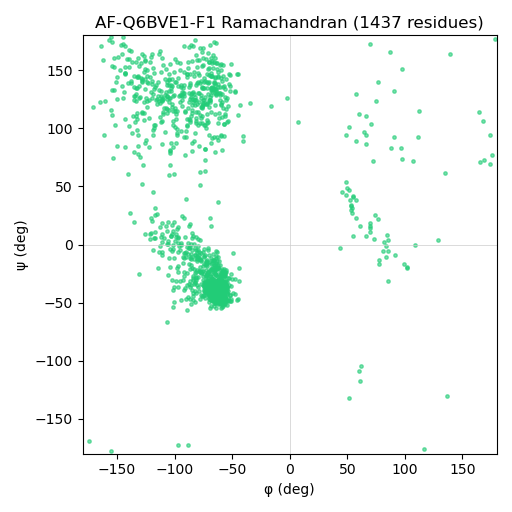1
ATOM 7593 N N . LEU A 1 932 ? 22.186 -4.992 6.917 1.00 96.06 932 LEU A N 1
ATOM 7594 C CA . LEU A 1 932 ? 22.478 -3.625 7.331 1.00 96.06 932 LEU A CA 1
ATOM 7595 C C . LEU A 1 932 ? 21.209 -2.850 7.734 1.00 96.06 932 LEU A C 1
ATOM 7597 O O . LEU A 1 932 ? 20.107 -3.375 7.885 1.00 96.06 932 LEU A O 1
ATOM 7601 N N . GLY A 1 933 ? 21.421 -1.566 7.964 1.00 94.69 933 GLY A N 1
ATOM 7602 C CA . GLY A 1 933 ? 20.456 -0.539 8.319 1.00 94.69 933 GLY A CA 1
ATOM 7603 C C . GLY A 1 933 ? 21.219 0.771 8.520 1.00 94.69 933 GLY A C 1
ATOM 7604 O O . GLY A 1 933 ? 22.449 0.775 8.402 1.00 94.69 933 GLY A O 1
ATOM 7605 N N . PRO A 1 934 ? 20.547 1.898 8.792 1.00 94.31 934 PRO A N 1
ATOM 7606 C CA . PRO A 1 934 ? 21.213 3.193 8.921 1.00 94.31 934 PRO A CA 1
ATOM 7607 C C . PRO A 1 934 ? 22.395 3.195 9.904 1.00 94.31 934 PRO A C 1
ATOM 7609 O O . PRO A 1 934 ? 23.468 3.720 9.590 1.00 94.31 934 PRO A O 1
ATOM 7612 N N . ARG A 1 935 ? 22.241 2.560 11.073 1.00 93.00 935 ARG A N 1
ATOM 7613 C CA . ARG A 1 935 ? 23.270 2.532 12.123 1.00 93.00 935 ARG A CA 1
ATOM 7614 C C . ARG A 1 935 ? 24.399 1.581 11.764 1.00 93.00 935 ARG A C 1
ATOM 7616 O O . ARG A 1 935 ? 25.565 1.943 11.936 1.00 93.00 935 ARG A O 1
ATOM 7623 N N . LYS A 1 936 ? 24.068 0.389 11.259 1.00 94.75 936 LYS A N 1
ATOM 7624 C CA . LYS A 1 936 ? 25.059 -0.628 10.876 1.00 94.75 936 LYS A CA 1
ATOM 7625 C C . LYS A 1 936 ? 25.838 -0.248 9.620 1.00 94.75 936 LYS A C 1
ATOM 7627 O O . LYS A 1 936 ? 27.042 -0.463 9.583 1.00 94.75 936 LYS A O 1
ATOM 7632 N N . ALA A 1 937 ? 25.200 0.382 8.636 1.00 95.50 937 ALA A N 1
ATOM 7633 C CA . ALA A 1 937 ? 25.861 0.887 7.434 1.00 95.50 937 ALA A CA 1
ATOM 7634 C C . ALA A 1 937 ? 26.857 2.010 7.765 1.00 95.50 937 ALA A C 1
ATOM 7636 O O . ALA A 1 937 ? 28.008 1.964 7.337 1.00 95.50 937 ALA A O 1
ATOM 7637 N N . SER A 1 938 ? 26.447 2.982 8.589 1.00 91.88 938 SER A N 1
ATOM 7638 C CA . SER A 1 938 ? 27.350 4.034 9.075 1.00 91.88 938 SER A CA 1
ATOM 7639 C C . SER A 1 938 ? 28.516 3.453 9.888 1.00 91.88 938 SER A C 1
ATOM 7641 O O . SER A 1 938 ? 29.667 3.850 9.695 1.00 91.88 938 SER A O 1
ATOM 7643 N N . GLY A 1 939 ? 28.236 2.465 10.748 1.00 90.50 939 GLY A N 1
ATOM 7644 C CA . GLY A 1 939 ? 29.257 1.730 11.495 1.00 90.50 939 GLY A CA 1
ATOM 7645 C C . GLY A 1 939 ? 30.252 1.004 10.589 1.00 90.50 939 GLY A C 1
ATOM 7646 O O . GLY A 1 939 ? 31.454 1.118 10.804 1.00 90.50 939 GLY A O 1
ATOM 7647 N N . LEU A 1 940 ? 29.771 0.326 9.543 1.00 93.81 940 LEU A N 1
ATOM 7648 C CA . LEU A 1 940 ? 30.607 -0.381 8.573 1.00 93.81 940 LEU A CA 1
ATOM 7649 C C . LEU A 1 940 ? 31.578 0.573 7.865 1.00 93.81 940 LEU A C 1
ATOM 7651 O O . LEU A 1 940 ? 32.781 0.323 7.860 1.00 93.81 940 LEU A O 1
ATOM 7655 N N . LEU A 1 941 ? 31.081 1.698 7.340 1.00 93.62 941 LEU A N 1
ATOM 7656 C CA . LEU A 1 941 ? 31.919 2.715 6.694 1.00 93.62 941 LEU A CA 1
ATOM 7657 C C . LEU A 1 941 ? 32.993 3.259 7.647 1.00 93.62 941 LEU A C 1
ATOM 7659 O O . LEU A 1 941 ? 34.169 3.340 7.291 1.00 93.62 941 LEU A O 1
ATOM 7663 N N . ARG A 1 942 ? 32.609 3.582 8.889 1.00 90.06 942 ARG A N 1
ATOM 7664 C CA . ARG A 1 942 ? 33.545 4.047 9.921 1.00 90.06 942 ARG A CA 1
ATOM 7665 C C . ARG A 1 942 ? 34.600 2.988 10.247 1.00 90.06 942 ARG A C 1
ATOM 7667 O O . ARG A 1 942 ? 35.777 3.321 10.390 1.00 90.06 942 ARG A O 1
ATOM 7674 N N . ASN A 1 943 ? 34.198 1.726 10.370 1.00 90.94 943 ASN A N 1
ATOM 7675 C CA . ASN A 1 943 ? 35.098 0.619 10.679 1.00 90.94 943 ASN A CA 1
ATOM 7676 C C . ASN A 1 943 ? 36.099 0.389 9.542 1.00 90.94 943 ASN A C 1
ATOM 7678 O O . ASN A 1 943 ? 37.277 0.193 9.818 1.00 90.94 943 ASN A O 1
ATOM 7682 N N . ILE A 1 944 ? 35.671 0.490 8.279 1.00 92.75 944 ILE A N 1
ATOM 7683 C CA . ILE A 1 944 ? 36.576 0.361 7.127 1.00 92.75 944 ILE A CA 1
ATOM 7684 C C . ILE A 1 944 ? 37.583 1.514 7.102 1.00 92.75 944 ILE A C 1
ATOM 7686 O O . ILE A 1 944 ? 38.787 1.278 6.997 1.00 92.75 944 ILE A O 1
ATOM 7690 N N . ASN A 1 945 ? 37.123 2.756 7.272 1.00 90.69 945 ASN A N 1
ATOM 7691 C CA . ASN A 1 945 ? 38.023 3.911 7.309 1.00 90.69 945 ASN A CA 1
ATOM 7692 C C . ASN A 1 945 ? 39.029 3.829 8.465 1.00 90.69 945 ASN A C 1
ATOM 7694 O O . ASN A 1 945 ? 40.209 4.094 8.263 1.00 90.69 945 ASN A O 1
ATOM 7698 N N . SER A 1 946 ? 38.592 3.413 9.657 1.00 88.12 946 SER A N 1
ATOM 7699 C CA . SER A 1 946 ? 39.465 3.366 10.839 1.00 88.12 946 SER A CA 1
ATOM 7700 C C . SER A 1 946 ? 40.396 2.153 10.894 1.00 88.12 946 SER A C 1
ATOM 7702 O O . SER A 1 946 ? 41.529 2.296 11.347 1.00 88.12 946 SER A O 1
ATOM 7704 N N . LYS A 1 947 ? 39.954 0.967 10.454 1.00 91.06 947 LYS A N 1
ATOM 7705 C CA . LYS A 1 947 ? 40.746 -0.273 10.549 1.00 91.06 947 LYS A CA 1
ATOM 7706 C C . LYS A 1 947 ? 41.542 -0.604 9.284 1.00 91.06 947 LYS A C 1
ATOM 7708 O O . LYS A 1 947 ? 42.610 -1.193 9.403 1.00 91.06 947 LYS A O 1
ATOM 7713 N N . LEU A 1 948 ? 41.044 -0.235 8.099 1.00 88.38 948 LEU A N 1
ATOM 7714 C CA . LEU A 1 948 ? 41.662 -0.571 6.804 1.00 88.38 948 LEU A CA 1
ATOM 7715 C C . LEU A 1 948 ? 42.205 0.643 6.036 1.00 88.38 948 LEU A C 1
ATOM 7717 O O . LEU A 1 948 ? 42.852 0.478 5.006 1.00 88.38 948 LEU A O 1
ATOM 7721 N N . GLY A 1 949 ? 41.964 1.867 6.512 1.00 80.62 949 GLY A N 1
ATOM 7722 C CA . GLY A 1 949 ? 42.536 3.075 5.916 1.00 80.62 949 GLY A CA 1
ATOM 7723 C C . GLY A 1 949 ? 41.865 3.548 4.622 1.00 80.62 949 GLY A C 1
ATOM 7724 O O . GLY A 1 949 ? 42.509 4.298 3.894 1.00 80.62 949 GLY A O 1
ATOM 7725 N N . SER A 1 950 ? 40.602 3.151 4.370 1.00 84.38 950 SER A N 1
ATOM 7726 C CA . SER A 1 950 ? 39.652 3.616 3.316 1.00 84.38 950 SER A CA 1
ATOM 7727 C C . SER A 1 950 ? 39.329 2.670 2.153 1.00 84.38 950 SER A C 1
ATOM 7729 O O . SER A 1 950 ? 38.532 3.025 1.286 1.00 84.38 950 SER A O 1
ATOM 7731 N N . THR A 1 951 ? 39.900 1.468 2.095 1.00 89.38 951 THR A N 1
ATOM 7732 C CA . THR A 1 951 ? 39.576 0.494 1.036 1.00 89.38 951 THR A CA 1
ATOM 7733 C C . THR A 1 951 ? 39.330 -0.880 1.640 1.00 89.38 951 THR A C 1
ATOM 7735 O O . THR A 1 951 ? 40.090 -1.326 2.495 1.00 89.38 951 THR A O 1
ATOM 7738 N N . LEU A 1 952 ? 38.267 -1.545 1.191 1.00 92.06 952 LEU A N 1
ATOM 7739 C CA . LEU A 1 952 ? 38.017 -2.956 1.463 1.00 92.06 952 LEU A CA 1
ATOM 7740 C C . LEU A 1 952 ? 38.600 -3.777 0.308 1.00 92.06 952 LEU A C 1
ATOM 7742 O O . LEU A 1 952 ? 38.200 -3.573 -0.841 1.00 92.06 952 LEU A O 1
ATOM 7746 N N . ALA A 1 953 ? 39.557 -4.656 0.612 1.00 89.25 953 ALA A N 1
ATOM 7747 C CA . ALA A 1 953 ? 40.247 -5.459 -0.395 1.00 89.25 953 ALA A CA 1
ATOM 7748 C C . ALA A 1 953 ? 39.494 -6.755 -0.699 1.00 89.25 953 ALA A C 1
ATOM 7750 O O . ALA A 1 953 ? 39.286 -7.057 -1.868 1.00 89.25 953 ALA A O 1
ATOM 7751 N N . ASN A 1 954 ? 39.057 -7.479 0.337 1.00 91.50 954 ASN A N 1
ATOM 7752 C CA . ASN A 1 954 ? 38.321 -8.731 0.183 1.00 91.50 954 ASN A CA 1
ATOM 7753 C C . ASN A 1 954 ? 37.083 -8.771 1.089 1.00 91.50 954 ASN A C 1
ATOM 7755 O O . ASN A 1 954 ? 37.030 -8.136 2.144 1.00 91.50 954 ASN A O 1
ATOM 7759 N N . ARG A 1 955 ? 36.086 -9.586 0.735 1.00 93.94 955 ARG A N 1
ATOM 7760 C CA . ARG A 1 955 ? 34.916 -9.839 1.589 1.00 93.94 955 ARG A CA 1
ATOM 7761 C C . ARG A 1 955 ? 35.310 -10.509 2.901 1.00 93.94 955 ARG A C 1
ATOM 7763 O O . ARG A 1 955 ? 34.668 -10.236 3.910 1.00 93.94 955 ARG A O 1
ATOM 7770 N N . SER A 1 956 ? 36.357 -11.339 2.928 1.00 91.44 956 SER A N 1
ATOM 7771 C CA . SER A 1 956 ? 36.845 -11.985 4.160 1.00 91.44 956 SER A CA 1
ATOM 7772 C C . SER A 1 956 ? 37.210 -10.973 5.251 1.00 91.44 956 SER A C 1
ATOM 7774 O O . SER A 1 956 ? 36.940 -11.221 6.428 1.00 91.44 956 SER A O 1
ATOM 7776 N N . ASP A 1 957 ? 37.698 -9.788 4.866 1.00 93.31 957 ASP A N 1
ATOM 7777 C CA . ASP A 1 957 ? 38.038 -8.702 5.789 1.00 93.31 957 ASP A CA 1
ATOM 7778 C C . ASP A 1 957 ? 36.831 -8.230 6.614 1.00 93.31 957 ASP A C 1
ATOM 7780 O O . ASP A 1 957 ? 37.009 -7.739 7.731 1.00 93.31 957 ASP A O 1
ATOM 7784 N N . LEU A 1 958 ? 35.601 -8.404 6.105 1.00 93.62 958 LEU A N 1
ATOM 7785 C CA . LEU A 1 958 ? 34.374 -8.053 6.824 1.00 93.62 958 LEU A CA 1
ATOM 7786 C C . LEU A 1 958 ? 34.234 -8.815 8.149 1.00 93.62 958 LEU A C 1
ATOM 7788 O O . LEU A 1 958 ? 33.654 -8.275 9.095 1.00 93.62 958 LEU A O 1
ATOM 7792 N N . ILE A 1 959 ? 34.770 -10.038 8.220 1.00 92.19 959 ILE A N 1
ATOM 7793 C CA . ILE A 1 959 ? 34.829 -10.854 9.439 1.00 92.19 959 ILE A CA 1
ATOM 7794 C C . ILE A 1 959 ? 36.217 -10.789 10.072 1.00 92.19 959 ILE A C 1
ATOM 7796 O O . ILE A 1 959 ? 36.315 -10.552 11.273 1.00 92.19 959 ILE A O 1
ATOM 7800 N N . GLU A 1 960 ? 37.285 -10.994 9.298 1.00 90.81 960 GLU A N 1
ATOM 7801 C CA . GLU A 1 960 ? 38.648 -11.141 9.832 1.00 90.81 960 GLU A CA 1
ATOM 7802 C C . GLU A 1 960 ? 39.132 -9.887 10.569 1.00 90.81 960 GLU A C 1
ATOM 7804 O O . GLU A 1 960 ? 39.823 -9.998 11.581 1.00 90.81 960 GLU A O 1
ATOM 7809 N N . ASN A 1 961 ? 38.707 -8.703 10.116 1.00 90.62 961 ASN A N 1
ATOM 7810 C CA . ASN A 1 961 ? 39.018 -7.425 10.761 1.00 90.62 961 ASN A CA 1
ATOM 7811 C C . ASN A 1 961 ? 37.882 -6.916 11.665 1.00 90.62 961 ASN A C 1
ATOM 7813 O O . ASN A 1 961 ? 37.886 -5.750 12.080 1.00 90.62 961 ASN A O 1
ATOM 7817 N N . GLU A 1 962 ? 36.905 -7.774 11.985 1.00 90.25 962 GLU A N 1
ATOM 7818 C CA . GLU A 1 962 ? 35.755 -7.464 12.843 1.00 90.25 962 GLU A CA 1
ATOM 7819 C C . GLU A 1 962 ? 35.026 -6.187 12.375 1.00 90.25 962 GLU A C 1
ATOM 7821 O O . GLU A 1 962 ? 34.791 -5.253 13.153 1.00 90.25 962 GLU A O 1
ATOM 7826 N N . LEU A 1 963 ? 34.760 -6.080 11.069 1.00 91.25 963 LEU A N 1
ATOM 7827 C CA . LEU A 1 963 ? 34.017 -4.948 10.499 1.00 91.25 963 LEU A CA 1
ATOM 7828 C C . LEU A 1 963 ? 32.504 -5.158 10.612 1.00 91.25 963 LEU A C 1
ATOM 7830 O O . LEU A 1 963 ? 31.756 -4.184 10.716 1.00 91.25 963 LEU A O 1
ATOM 7834 N N . SER A 1 964 ? 32.078 -6.422 10.615 1.00 91.06 964 SER A N 1
ATOM 7835 C CA . SER A 1 964 ? 30.703 -6.892 10.764 1.00 91.06 964 SER A CA 1
ATOM 7836 C C . SER A 1 964 ? 30.649 -8.142 11.650 1.00 91.06 964 SER A C 1
ATOM 7838 O O . SER A 1 964 ? 31.654 -8.824 11.845 1.00 91.06 964 SER A O 1
ATOM 7840 N N . THR A 1 965 ? 29.474 -8.432 12.203 1.00 92.69 965 THR A N 1
ATOM 7841 C CA . THR A 1 965 ? 29.205 -9.656 12.971 1.00 92.69 965 THR A CA 1
ATOM 7842 C C . THR A 1 965 ? 28.763 -10.802 12.051 1.00 92.69 965 THR A C 1
ATOM 7844 O O . THR A 1 965 ? 28.511 -10.585 10.865 1.00 92.69 965 THR A O 1
ATOM 7847 N N . ALA A 1 966 ? 28.684 -12.032 12.566 1.00 94.06 966 ALA A N 1
ATOM 7848 C CA . ALA A 1 966 ? 28.537 -13.234 11.743 1.00 94.06 966 ALA A CA 1
ATOM 7849 C C . ALA A 1 966 ? 27.228 -13.264 10.934 1.00 94.06 966 ALA A C 1
ATOM 7851 O O . ALA A 1 966 ? 27.272 -13.454 9.717 1.00 94.06 966 ALA A O 1
ATOM 7852 N N . ASN A 1 967 ? 26.075 -13.018 11.563 1.00 95.25 967 ASN A N 1
ATOM 7853 C CA . ASN A 1 967 ? 24.794 -13.012 10.843 1.00 95.25 967 ASN A CA 1
ATOM 7854 C C . ASN A 1 967 ? 24.697 -11.838 9.863 1.00 95.25 967 ASN A C 1
ATOM 7856 O O . ASN A 1 967 ? 24.085 -11.955 8.800 1.00 95.25 967 ASN A O 1
ATOM 7860 N N . ILE A 1 968 ? 25.322 -10.707 10.191 1.00 96.25 968 ILE A N 1
ATOM 7861 C CA . ILE A 1 968 ? 25.369 -9.536 9.308 1.00 96.25 968 ILE A CA 1
ATOM 7862 C C . ILE A 1 968 ? 26.213 -9.831 8.075 1.00 96.25 968 ILE A C 1
ATOM 7864 O O . ILE A 1 968 ? 25.765 -9.544 6.970 1.00 96.25 968 ILE A O 1
ATOM 7868 N N . PHE A 1 969 ? 27.375 -10.461 8.249 1.00 97.06 969 PHE A N 1
ATOM 7869 C CA . PHE A 1 969 ? 28.226 -10.901 7.149 1.00 97.06 969 PHE A CA 1
ATOM 7870 C C . PHE A 1 969 ? 27.501 -11.862 6.206 1.00 97.06 969 PHE A C 1
ATOM 7872 O O . PHE A 1 969 ? 27.560 -11.673 4.990 1.00 97.06 969 PHE A O 1
ATOM 7879 N N . ILE A 1 970 ? 26.803 -12.866 6.755 1.00 97.31 970 ILE A N 1
ATOM 7880 C CA . ILE A 1 970 ? 26.031 -13.817 5.945 1.00 97.31 970 ILE A CA 1
ATOM 7881 C C . ILE A 1 970 ? 25.013 -13.052 5.098 1.00 97.31 970 ILE A C 1
ATOM 7883 O O . ILE A 1 970 ? 24.952 -13.216 3.887 1.00 97.31 970 ILE A O 1
ATOM 7887 N N . ASN A 1 971 ? 24.259 -12.144 5.713 1.00 97.69 971 ASN A N 1
ATOM 7888 C CA . ASN A 1 971 ? 23.244 -11.399 4.988 1.00 97.69 971 ASN A CA 1
ATOM 7889 C C . ASN A 1 971 ? 23.821 -10.414 3.953 1.00 97.69 971 ASN A C 1
ATOM 7891 O O . ASN A 1 971 ? 23.231 -10.281 2.886 1.00 97.69 971 ASN A O 1
ATOM 7895 N N . CYS A 1 972 ? 24.932 -9.719 4.231 1.00 97.31 972 CYS A N 1
ATOM 7896 C CA . CYS A 1 972 ? 25.370 -8.579 3.413 1.00 97.31 972 CYS A CA 1
ATOM 7897 C C . CYS A 1 972 ? 26.458 -8.897 2.379 1.00 97.31 972 CYS A C 1
ATOM 7899 O O . CYS A 1 972 ? 26.496 -8.254 1.330 1.00 97.31 972 CYS A O 1
ATOM 7901 N N . SER A 1 973 ? 27.345 -9.860 2.652 1.00 96.69 973 SER A N 1
ATOM 7902 C CA . SER A 1 973 ? 28.639 -9.988 1.959 1.00 96.69 973 SER A CA 1
ATOM 7903 C C . SER A 1 973 ? 28.509 -10.079 0.436 1.00 96.69 973 SER A C 1
ATOM 7905 O O . SER A 1 973 ? 29.153 -9.318 -0.279 1.00 96.69 973 SER A O 1
ATOM 7907 N N . SER A 1 974 ? 27.616 -10.938 -0.060 1.00 95.75 974 SER A N 1
ATOM 7908 C CA . SER A 1 974 ? 27.374 -11.152 -1.499 1.00 95.75 974 SER A CA 1
ATOM 7909 C C . SER A 1 974 ? 26.814 -9.944 -2.262 1.00 95.75 974 SER A C 1
ATOM 7911 O O . SER A 1 974 ? 26.914 -9.890 -3.486 1.00 95.75 974 SER A O 1
ATOM 7913 N N . PHE A 1 975 ? 26.210 -8.984 -1.557 1.00 97.75 975 PHE A N 1
ATOM 7914 C CA . PHE A 1 975 ? 25.603 -7.791 -2.154 1.00 97.75 975 PHE A CA 1
ATOM 7915 C C . PHE A 1 975 ? 26.579 -6.610 -2.203 1.00 97.75 975 PHE A C 1
ATOM 7917 O O . PHE A 1 975 ? 26.310 -5.607 -2.869 1.00 97.75 975 PHE A O 1
ATOM 7924 N N . LEU A 1 976 ? 27.721 -6.732 -1.519 1.00 97.00 976 LEU A N 1
ATOM 7925 C CA . LEU A 1 976 ? 28.830 -5.790 -1.586 1.00 97.00 976 LEU A CA 1
ATOM 7926 C C . LEU A 1 976 ? 29.771 -6.220 -2.716 1.00 97.00 976 LEU A C 1
ATOM 7928 O O . LEU A 1 976 ? 30.466 -7.234 -2.615 1.00 97.00 976 LEU A O 1
ATOM 7932 N N . ASN A 1 977 ? 29.763 -5.461 -3.808 1.00 95.19 977 ASN A N 1
ATOM 7933 C CA . ASN A 1 977 ? 30.637 -5.681 -4.954 1.00 95.19 977 ASN A CA 1
ATOM 7934 C C . ASN A 1 977 ? 32.034 -5.115 -4.668 1.00 95.19 977 ASN A C 1
ATOM 7936 O O . ASN A 1 977 ? 32.157 -3.954 -4.259 1.00 95.19 977 ASN A O 1
ATOM 7940 N N . ILE A 1 978 ? 33.067 -5.919 -4.915 1.00 94.25 978 ILE A N 1
ATOM 7941 C CA . ILE A 1 978 ? 34.467 -5.497 -4.875 1.00 94.25 978 ILE A CA 1
ATOM 7942 C C . ILE A 1 978 ? 35.090 -5.852 -6.233 1.00 94.25 978 ILE A C 1
ATOM 7944 O O . ILE A 1 978 ? 35.584 -6.966 -6.413 1.00 94.25 978 ILE A O 1
ATOM 7948 N N . PRO A 1 979 ? 35.035 -4.943 -7.222 1.00 89.12 979 PRO A N 1
ATOM 7949 C CA . PRO A 1 979 ? 35.644 -5.197 -8.519 1.00 89.12 979 PRO A CA 1
ATOM 7950 C C . PRO A 1 979 ? 37.174 -5.229 -8.401 1.00 89.12 979 PRO A C 1
ATOM 7952 O O . PRO A 1 979 ? 37.768 -4.467 -7.634 1.00 89.12 979 PRO A O 1
ATOM 7955 N N . TYR A 1 980 ? 37.819 -6.082 -9.195 1.00 79.94 980 TYR A N 1
ATOM 7956 C CA . TYR A 1 980 ? 39.273 -6.093 -9.360 1.00 79.94 980 TYR A CA 1
ATOM 7957 C C . TYR A 1 980 ? 39.681 -5.275 -10.595 1.00 79.94 980 TYR A C 1
ATOM 7959 O O . TYR A 1 980 ? 38.945 -5.185 -11.576 1.00 79.94 980 TYR A O 1
ATOM 7967 N N . ASP A 1 981 ? 40.875 -4.684 -10.560 1.00 70.06 981 ASP A N 1
ATOM 7968 C CA . ASP A 1 981 ? 41.446 -3.986 -11.716 1.00 70.06 981 ASP A CA 1
ATOM 7969 C C . ASP A 1 981 ? 42.059 -5.007 -12.686 1.00 70.06 981 ASP A C 1
ATOM 7971 O O . ASP A 1 981 ? 42.984 -5.738 -12.322 1.00 70.06 981 ASP A O 1
ATOM 7975 N N . GLU A 1 982 ? 41.583 -5.042 -13.934 1.00 64.69 982 GLU A N 1
ATOM 7976 C CA . GLU A 1 982 ? 42.150 -5.890 -14.992 1.00 64.69 982 GLU A CA 1
ATOM 7977 C C . GLU A 1 982 ? 43.634 -5.582 -15.271 1.00 64.69 982 GLU A C 1
ATOM 7979 O O . GLU A 1 982 ? 44.370 -6.441 -15.766 1.00 64.69 982 GLU A O 1
ATOM 7984 N N . GLY A 1 983 ? 44.083 -4.357 -14.966 1.00 59.94 983 GLY A N 1
ATOM 7985 C CA . GLY A 1 983 ? 45.462 -3.906 -15.137 1.00 59.94 983 GLY A CA 1
ATOM 7986 C C . GLY A 1 983 ? 46.413 -4.337 -14.018 1.00 59.94 983 GLY A C 1
ATOM 7987 O O . GLY A 1 983 ? 47.630 -4.401 -14.244 1.00 59.94 983 GLY A O 1
ATOM 7988 N N . LEU A 1 984 ? 45.894 -4.654 -12.826 1.00 56.78 984 LEU A N 1
ATOM 7989 C CA . LEU A 1 984 ? 46.687 -5.271 -11.766 1.00 56.78 984 LEU A CA 1
ATOM 7990 C C . LEU A 1 984 ? 47.004 -6.717 -12.155 1.00 56.78 984 LEU A C 1
ATOM 7992 O O . LEU A 1 984 ? 46.284 -7.373 -12.904 1.00 56.78 984 LEU A O 1
ATOM 7996 N N . SER A 1 985 ? 48.133 -7.230 -11.668 1.00 54.31 985 SER A N 1
ATOM 7997 C CA . SER A 1 985 ? 48.494 -8.626 -11.897 1.00 54.31 985 SER A CA 1
ATOM 7998 C C . SER A 1 985 ? 47.469 -9.506 -11.182 1.00 54.31 985 SER A C 1
ATOM 8000 O O . SER A 1 985 ? 47.695 -9.855 -10.032 1.00 54.31 985 SER A O 1
ATOM 8002 N N . MET A 1 986 ? 46.401 -9.918 -11.878 1.00 57.69 986 MET A N 1
ATOM 8003 C CA . MET A 1 986 ? 45.373 -10.884 -11.439 1.00 57.69 986 MET A CA 1
ATOM 8004 C C . MET A 1 986 ? 45.941 -12.197 -10.856 1.00 57.69 986 MET A C 1
ATOM 8006 O O . MET A 1 986 ? 45.203 -13.028 -10.350 1.00 57.69 986 MET A O 1
ATOM 8010 N N . ARG A 1 987 ? 47.261 -12.403 -10.941 1.00 60.03 987 ARG A N 1
ATOM 8011 C CA . ARG A 1 987 ? 48.012 -13.480 -10.285 1.00 60.03 987 ARG A CA 1
ATOM 8012 C C . ARG A 1 987 ? 48.365 -13.210 -8.818 1.00 60.03 987 ARG A C 1
ATOM 8014 O O . ARG A 1 987 ? 49.012 -14.060 -8.213 1.00 60.03 987 ARG A O 1
ATOM 8021 N N . ASP A 1 988 ? 48.078 -12.027 -8.279 1.00 64.19 988 ASP A N 1
ATOM 8022 C CA . ASP A 1 988 ? 48.332 -11.744 -6.869 1.00 64.19 988 ASP A CA 1
ATOM 8023 C C . ASP A 1 988 ? 47.371 -12.579 -6.017 1.00 64.19 988 ASP A C 1
ATOM 8025 O O . ASP A 1 988 ? 46.161 -12.379 -6.052 1.00 64.19 988 ASP A O 1
ATOM 8029 N N . SER A 1 989 ? 47.919 -13.524 -5.251 1.00 65.19 989 SER A N 1
ATOM 8030 C CA . SER A 1 989 ? 47.150 -14.427 -4.388 1.00 65.19 989 SER A CA 1
ATOM 8031 C C . SER A 1 989 ? 46.390 -13.707 -3.268 1.00 65.19 989 SER A C 1
ATOM 8033 O O . SER A 1 989 ? 45.682 -14.359 -2.509 1.00 65.19 989 SER A O 1
ATOM 8035 N N . SER A 1 990 ? 46.588 -12.395 -3.103 1.00 73.00 990 SER A N 1
ATOM 8036 C CA . SER A 1 990 ? 45.861 -11.572 -2.135 1.00 73.00 990 SER A CA 1
ATOM 8037 C C . SER A 1 990 ? 44.496 -11.073 -2.622 1.00 73.00 990 SER A C 1
ATOM 8039 O O . SER A 1 990 ? 43.735 -10.577 -1.792 1.00 73.00 990 SER A O 1
ATOM 8041 N N . VAL A 1 991 ? 44.180 -11.196 -3.918 1.00 80.06 991 VAL A N 1
ATOM 8042 C CA . VAL A 1 991 ? 42.914 -10.729 -4.506 1.00 80.06 991 VAL A CA 1
ATOM 8043 C C . VAL A 1 991 ? 41.969 -11.905 -4.732 1.00 80.06 991 VAL A C 1
ATOM 8045 O O . VAL A 1 991 ? 42.284 -12.824 -5.489 1.00 80.06 991 VAL A O 1
ATOM 8048 N N . GLU A 1 992 ? 40.786 -11.861 -4.123 1.00 89.31 992 GLU A N 1
ATOM 8049 C CA . GLU A 1 992 ? 39.731 -12.842 -4.373 1.00 89.31 992 GLU A CA 1
ATOM 8050 C C . GLU A 1 992 ? 38.869 -12.430 -5.579 1.00 89.31 992 GLU A C 1
ATOM 8052 O O . GLU A 1 992 ? 38.027 -11.539 -5.500 1.00 89.31 992 GLU A O 1
ATOM 8057 N N . LEU A 1 993 ? 39.057 -13.105 -6.718 1.00 89.50 993 LEU A N 1
ATOM 8058 C CA . LEU A 1 993 ? 38.359 -12.778 -7.970 1.00 89.50 993 LEU A CA 1
ATOM 8059 C C . LEU A 1 993 ? 36.836 -12.961 -7.880 1.00 89.50 993 LEU A C 1
ATOM 8061 O O . LEU A 1 993 ? 36.095 -12.285 -8.595 1.00 89.50 993 LEU A O 1
ATOM 8065 N N . LEU A 1 994 ? 36.356 -13.859 -7.011 1.00 92.94 994 LEU A N 1
ATOM 8066 C CA . LEU A 1 994 ? 34.923 -14.099 -6.832 1.00 92.94 994 LEU A CA 1
ATOM 8067 C C . LEU A 1 994 ? 34.208 -12.963 -6.084 1.00 92.94 994 LEU A C 1
ATOM 8069 O O . LEU A 1 994 ? 32.980 -12.887 -6.154 1.00 92.94 994 LEU A O 1
ATOM 8073 N N . ASP A 1 995 ? 34.929 -12.042 -5.437 1.00 94.12 995 ASP A N 1
ATOM 8074 C CA . ASP A 1 995 ? 34.323 -10.880 -4.769 1.00 94.12 995 ASP A CA 1
ATOM 8075 C C . ASP A 1 995 ? 33.709 -9.868 -5.756 1.00 94.12 995 ASP A C 1
ATOM 8077 O O . ASP A 1 995 ? 32.832 -9.085 -5.379 1.00 94.12 995 ASP A O 1
ATOM 8081 N N . ALA A 1 996 ? 34.088 -9.954 -7.037 1.00 91.94 996 ALA A N 1
ATOM 8082 C CA . ALA A 1 996 ? 33.465 -9.229 -8.143 1.00 91.94 996 ALA A CA 1
ATOM 8083 C C . ALA A 1 996 ? 32.173 -9.898 -8.664 1.00 91.94 996 ALA A C 1
ATOM 8085 O O . ALA A 1 996 ? 31.633 -9.484 -9.685 1.00 91.94 996 ALA A O 1
ATOM 8086 N N . THR A 1 997 ? 31.679 -10.950 -8.001 1.00 94.75 997 THR A N 1
ATOM 8087 C CA . THR A 1 997 ? 30.451 -11.678 -8.369 1.00 94.75 997 THR A CA 1
ATOM 8088 C C . THR A 1 997 ? 29.413 -11.621 -7.249 1.00 94.75 997 THR A C 1
ATOM 8090 O O . THR A 1 997 ? 29.739 -11.346 -6.090 1.00 94.75 997 THR A O 1
ATOM 8093 N N . ARG A 1 998 ? 28.150 -11.947 -7.545 1.00 95.31 998 ARG A N 1
ATOM 8094 C CA . ARG A 1 998 ? 27.111 -12.126 -6.509 1.00 95.31 998 ARG A CA 1
ATOM 8095 C C . ARG A 1 998 ? 27.191 -13.469 -5.784 1.00 95.31 998 ARG A C 1
ATOM 8097 O O . ARG A 1 998 ? 26.329 -13.760 -4.960 1.00 95.31 998 ARG A O 1
ATOM 8104 N N . ILE A 1 999 ? 28.187 -14.310 -6.067 1.00 96.62 999 ILE A N 1
ATOM 8105 C CA . ILE A 1 999 ? 28.352 -15.594 -5.378 1.00 96.62 999 ILE A CA 1
ATOM 8106 C C . ILE A 1 999 ? 28.631 -15.312 -3.898 1.00 96.62 999 ILE A C 1
ATOM 8108 O O . ILE A 1 999 ? 29.464 -14.475 -3.562 1.00 96.62 999 ILE A O 1
ATOM 8112 N N . HIS A 1 1000 ? 27.925 -15.990 -2.996 1.00 96.38 1000 HIS A N 1
ATOM 8113 C CA . HIS A 1 1000 ? 28.168 -15.834 -1.566 1.00 96.38 1000 HIS A CA 1
ATOM 8114 C C . HIS A 1 1000 ? 29.475 -16.547 -1.152 1.00 96.38 1000 HIS A C 1
ATOM 8116 O O . HIS A 1 1000 ? 29.728 -17.649 -1.647 1.00 96.38 1000 HIS A O 1
ATOM 8122 N N . PRO A 1 1001 ? 30.276 -16.004 -0.208 1.00 95.31 1001 PRO A N 1
ATOM 8123 C CA . PRO A 1 1001 ? 31.521 -16.636 0.253 1.00 95.31 1001 PRO A CA 1
ATOM 8124 C C . PRO A 1 1001 ? 31.372 -18.094 0.726 1.00 95.31 1001 PRO A C 1
ATOM 8126 O O . PRO A 1 1001 ? 32.291 -18.896 0.576 1.00 95.31 1001 PRO A O 1
ATOM 8129 N N . GLU A 1 1002 ? 30.191 -18.476 1.231 1.00 94.12 1002 GLU A N 1
ATOM 8130 C CA . GLU A 1 1002 ? 29.868 -19.871 1.604 1.00 94.12 1002 GLU A CA 1
ATOM 8131 C C . GLU A 1 1002 ? 29.940 -20.868 0.428 1.00 94.12 1002 GLU A C 1
ATOM 8133 O O . GLU A 1 1002 ? 29.989 -22.081 0.645 1.00 94.12 1002 GLU A O 1
ATOM 8138 N N . ASP A 1 1003 ? 29.913 -20.361 -0.806 1.00 95.31 1003 ASP A N 1
ATOM 8139 C CA . ASP A 1 1003 ? 29.857 -21.116 -2.054 1.00 95.31 1003 ASP A CA 1
ATOM 8140 C C . ASP A 1 1003 ? 31.083 -20.930 -2.955 1.00 95.31 1003 ASP A C 1
ATOM 8142 O O . ASP A 1 1003 ? 31.138 -21.502 -4.045 1.00 95.31 1003 ASP A O 1
ATOM 8146 N N . TYR A 1 1004 ? 32.119 -20.224 -2.496 1.00 94.88 1004 TYR A N 1
ATOM 8147 C CA . TYR A 1 1004 ? 33.354 -20.041 -3.269 1.00 94.88 1004 TYR A CA 1
ATOM 8148 C C . TYR A 1 1004 ? 34.046 -21.364 -3.589 1.00 94.88 1004 TYR A C 1
ATOM 8150 O O . TYR A 1 1004 ? 34.440 -21.602 -4.729 1.00 94.88 1004 TYR A O 1
ATOM 8158 N N . ASP A 1 1005 ? 34.112 -22.285 -2.629 1.00 92.25 1005 ASP A N 1
ATOM 8159 C CA . ASP A 1 1005 ? 34.668 -23.618 -2.877 1.00 92.25 1005 ASP A CA 1
ATOM 8160 C C . ASP A 1 1005 ? 33.849 -24.410 -3.902 1.00 92.25 1005 ASP A C 1
ATOM 8162 O O . ASP A 1 1005 ? 34.401 -25.222 -4.647 1.00 92.25 1005 ASP A O 1
ATOM 8166 N N . LEU A 1 1006 ? 32.531 -24.191 -3.948 1.00 92.38 1006 LEU A N 1
ATOM 8167 C CA . LEU A 1 1006 ? 31.667 -24.816 -4.944 1.00 92.38 1006 LEU A CA 1
ATOM 8168 C C . LEU A 1 1006 ? 31.922 -24.220 -6.333 1.00 92.38 1006 LEU A C 1
ATOM 8170 O O . LEU A 1 1006 ? 32.026 -24.978 -7.297 1.00 92.38 1006 LEU A O 1
ATOM 8174 N N . ALA A 1 1007 ? 32.093 -22.899 -6.422 1.00 93.50 1007 ALA A N 1
ATOM 8175 C CA . ALA A 1 1007 ? 32.451 -22.205 -7.654 1.00 93.50 1007 ALA A CA 1
ATOM 8176 C C . ALA A 1 1007 ? 33.820 -22.653 -8.193 1.00 93.50 1007 ALA A C 1
ATOM 8178 O O . ALA A 1 1007 ? 33.925 -22.996 -9.369 1.00 93.50 1007 ALA A O 1
ATOM 8179 N N . ARG A 1 1008 ? 34.846 -22.755 -7.332 1.00 93.00 1008 ARG A N 1
ATOM 8180 C CA . ARG A 1 1008 ? 36.182 -23.255 -7.713 1.00 93.00 1008 ARG A CA 1
ATOM 8181 C C . ARG A 1 1008 ? 36.138 -24.699 -8.211 1.00 93.00 1008 ARG A C 1
ATOM 8183 O O . ARG A 1 1008 ? 36.768 -25.008 -9.216 1.00 93.00 1008 ARG A O 1
ATOM 8190 N N . LYS A 1 1009 ? 35.364 -25.576 -7.561 1.00 90.81 1009 LYS A N 1
ATOM 8191 C CA . LYS A 1 1009 ? 35.162 -26.961 -8.028 1.00 90.81 1009 LYS A CA 1
ATOM 8192 C C . LYS A 1 1009 ? 34.462 -27.013 -9.379 1.00 90.81 1009 LYS A C 1
ATOM 8194 O O . LYS A 1 1009 ? 34.907 -27.729 -10.261 1.00 90.81 1009 LYS A O 1
ATOM 8199 N N . MET A 1 1010 ? 33.411 -26.216 -9.557 1.00 91.25 1010 MET A N 1
ATOM 8200 C CA . MET A 1 1010 ? 32.694 -26.144 -10.827 1.00 91.25 1010 MET A CA 1
ATOM 8201 C C . MET A 1 1010 ? 33.599 -25.626 -11.957 1.00 91.25 1010 MET A C 1
ATOM 8203 O O . MET A 1 1010 ? 33.565 -26.154 -13.064 1.00 91.25 1010 MET A O 1
ATOM 8207 N N . ALA A 1 1011 ? 34.449 -24.637 -11.676 1.00 91.12 1011 ALA A N 1
ATOM 8208 C CA . ALA A 1 1011 ? 35.452 -24.155 -12.619 1.00 91.12 1011 ALA A CA 1
ATOM 8209 C C . ALA A 1 1011 ? 36.518 -25.219 -12.941 1.00 91.12 1011 ALA A C 1
ATOM 8211 O O . ALA A 1 1011 ? 36.886 -25.368 -14.103 1.00 91.12 1011 ALA A O 1
ATOM 8212 N N . ALA A 1 1012 ? 36.980 -25.984 -11.946 1.00 91.44 1012 ALA A N 1
ATOM 8213 C CA . ALA A 1 1012 ? 37.917 -27.089 -12.153 1.00 91.44 1012 ALA A CA 1
ATOM 8214 C C . ALA A 1 1012 ? 37.316 -28.197 -13.031 1.00 91.44 1012 ALA A C 1
ATOM 8216 O O . ALA A 1 1012 ? 37.968 -28.638 -13.976 1.00 91.44 1012 ALA A O 1
ATOM 8217 N N . ASP A 1 1013 ? 36.057 -28.570 -12.780 1.00 91.19 1013 ASP A N 1
ATOM 8218 C CA . ASP A 1 1013 ? 35.319 -29.541 -13.592 1.00 91.19 1013 ASP A CA 1
ATOM 8219 C C . ASP A 1 1013 ? 35.142 -29.040 -15.036 1.00 91.19 1013 ASP A C 1
ATOM 8221 O O . ASP A 1 1013 ? 35.316 -29.805 -15.979 1.00 91.19 1013 ASP A O 1
ATOM 8225 N N . ALA A 1 1014 ? 34.850 -27.747 -15.235 1.00 90.62 1014 ALA A N 1
ATOM 8226 C CA . ALA A 1 1014 ? 34.752 -27.142 -16.571 1.00 90.62 1014 ALA A CA 1
ATOM 8227 C C . ALA A 1 1014 ? 36.097 -27.109 -17.321 1.00 90.62 1014 ALA A C 1
ATOM 8229 O O . ALA A 1 1014 ? 36.131 -27.020 -18.550 1.00 90.62 1014 ALA A O 1
ATOM 8230 N N . LEU A 1 1015 ? 37.209 -27.143 -16.587 1.00 91.00 1015 LEU A N 1
ATOM 8231 C CA . LEU A 1 1015 ? 38.564 -27.181 -17.126 1.00 91.00 1015 LEU A CA 1
ATOM 8232 C C . LEU A 1 1015 ? 39.121 -28.608 -17.258 1.00 91.00 1015 LEU A C 1
ATOM 8234 O O . LEU A 1 1015 ? 40.260 -28.750 -17.702 1.00 91.00 1015 LEU A O 1
ATOM 8238 N N . ASP A 1 1016 ? 38.339 -29.636 -16.907 1.00 89.62 1016 ASP A N 1
ATOM 8239 C CA . ASP A 1 1016 ? 38.764 -31.040 -16.850 1.00 89.62 1016 ASP A CA 1
ATOM 8240 C C . ASP A 1 1016 ? 40.031 -31.255 -15.987 1.00 89.62 1016 ASP A C 1
ATOM 8242 O O . ASP A 1 1016 ? 40.856 -32.119 -16.294 1.00 89.62 1016 ASP A O 1
ATOM 8246 N N . LEU A 1 1017 ? 40.212 -30.462 -14.921 1.00 88.88 1017 LEU A N 1
ATOM 8247 C CA . LEU A 1 1017 ? 41.366 -30.582 -14.021 1.00 88.88 1017 LEU A CA 1
ATOM 8248 C C . LEU A 1 1017 ? 41.162 -31.749 -13.053 1.00 88.88 1017 LEU A C 1
ATOM 8250 O O . LEU A 1 1017 ? 40.129 -31.842 -12.387 1.00 88.88 1017 LEU A O 1
ATOM 8254 N N . ASP A 1 1018 ? 42.161 -32.618 -12.930 1.00 89.06 1018 ASP A N 1
ATOM 8255 C CA . ASP A 1 1018 ? 42.194 -33.601 -11.850 1.00 89.06 1018 ASP A CA 1
ATOM 8256 C C . ASP A 1 1018 ? 42.733 -32.996 -10.536 1.00 89.06 1018 ASP A C 1
ATOM 8258 O O . ASP A 1 1018 ? 43.117 -31.829 -10.471 1.00 89.06 1018 ASP A O 1
ATOM 8262 N N . GLU A 1 1019 ? 42.745 -33.773 -9.447 1.00 84.62 1019 GLU A N 1
ATOM 8263 C CA . GLU A 1 1019 ? 43.213 -33.285 -8.139 1.00 84.62 1019 GLU A CA 1
ATOM 8264 C C . GLU A 1 1019 ? 44.692 -32.834 -8.154 1.00 84.62 1019 GLU A C 1
ATOM 8266 O O . GLU A 1 1019 ? 45.060 -31.936 -7.391 1.00 84.62 1019 GLU A O 1
ATOM 8271 N N . GLU A 1 1020 ? 45.540 -33.435 -9.002 1.00 84.62 1020 GLU A N 1
ATOM 8272 C CA . GLU A 1 1020 ? 46.956 -33.057 -9.137 1.00 84.62 1020 GLU A CA 1
ATOM 8273 C C . GLU A 1 1020 ? 47.080 -31.735 -9.914 1.00 84.62 1020 GLU A C 1
ATOM 8275 O O . GLU A 1 1020 ? 47.796 -30.823 -9.488 1.00 84.62 1020 GLU A O 1
ATOM 8280 N N . ASP A 1 1021 ? 46.322 -31.595 -11.001 1.00 87.31 1021 ASP A N 1
ATOM 8281 C CA . ASP A 1 1021 ? 46.242 -30.388 -11.817 1.00 87.31 1021 ASP A CA 1
ATOM 8282 C C . ASP A 1 1021 ? 45.656 -29.207 -11.032 1.00 87.31 1021 ASP A C 1
ATOM 8284 O O . ASP A 1 1021 ? 46.181 -28.094 -11.110 1.00 87.31 1021 ASP A O 1
ATOM 8288 N N . MET A 1 1022 ? 44.620 -29.435 -10.216 1.00 81.94 1022 MET A N 1
ATOM 8289 C CA . MET A 1 1022 ? 44.029 -28.411 -9.347 1.00 81.94 1022 MET A CA 1
ATOM 8290 C C . MET A 1 1022 ? 45.071 -27.798 -8.409 1.00 81.94 1022 MET A C 1
ATOM 8292 O O . MET A 1 1022 ? 45.163 -26.576 -8.315 1.00 81.94 1022 MET A O 1
ATOM 8296 N N . ALA A 1 1023 ? 45.888 -28.625 -7.748 1.00 81.81 1023 ALA A N 1
ATOM 8297 C CA . ALA A 1 1023 ? 46.939 -28.136 -6.856 1.00 81.81 1023 ALA A CA 1
ATOM 8298 C C . ALA A 1 1023 ? 47.983 -27.295 -7.612 1.00 81.81 1023 ALA A C 1
ATOM 8300 O O . ALA A 1 1023 ? 48.419 -26.253 -7.123 1.00 81.81 1023 ALA A O 1
ATOM 8301 N N . HIS A 1 1024 ? 48.350 -27.708 -8.828 1.00 82.00 1024 HIS A N 1
ATOM 8302 C CA . HIS A 1 1024 ? 49.279 -26.960 -9.673 1.00 82.00 1024 HIS A CA 1
ATOM 8303 C C . HIS A 1 1024 ? 48.718 -25.625 -10.174 1.00 82.00 1024 HIS A C 1
ATOM 8305 O O . HIS A 1 1024 ? 49.475 -24.659 -10.287 1.00 82.00 1024 HIS A O 1
ATOM 8311 N N . VAL A 1 1025 ? 47.425 -25.563 -10.493 1.00 81.81 1025 VAL A N 1
ATOM 8312 C CA . VAL A 1 1025 ? 46.754 -24.331 -10.933 1.00 81.81 1025 VAL A CA 1
ATOM 8313 C C . VAL A 1 1025 ? 46.575 -23.359 -9.766 1.00 81.81 1025 VAL A C 1
ATOM 8315 O O . VAL A 1 1025 ? 46.805 -22.159 -9.932 1.00 81.81 1025 VAL A O 1
ATOM 8318 N N . GLU A 1 1026 ? 46.255 -23.864 -8.575 1.00 78.19 1026 GLU A N 1
ATOM 8319 C CA . GLU A 1 1026 ? 46.128 -23.043 -7.368 1.00 78.19 1026 GLU A CA 1
ATOM 8320 C C . GLU A 1 1026 ? 47.448 -22.322 -7.033 1.00 78.19 1026 GLU A C 1
ATOM 8322 O O . GLU A 1 1026 ? 47.453 -21.132 -6.728 1.00 78.19 1026 GLU A O 1
ATOM 8327 N N . GLU A 1 1027 ? 48.596 -22.986 -7.221 1.00 73.88 1027 GLU A N 1
ATOM 8328 C CA . GLU A 1 1027 ? 49.927 -22.371 -7.081 1.00 73.88 1027 GLU A CA 1
ATOM 8329 C C . GLU A 1 1027 ? 50.251 -21.315 -8.164 1.00 73.88 1027 GLU A C 1
ATOM 8331 O O . GLU A 1 1027 ? 51.152 -20.493 -7.978 1.00 73.88 1027 GLU A O 1
ATOM 8336 N N . GLN A 1 1028 ? 49.562 -21.330 -9.312 1.00 69.75 1028 GLN A N 1
ATOM 8337 C CA . GLN A 1 1028 ? 49.866 -20.494 -10.487 1.00 69.75 1028 GLN A CA 1
ATOM 8338 C C . GLN A 1 1028 ? 48.993 -19.238 -10.629 1.00 69.75 1028 GLN A C 1
ATOM 8340 O O . GLN A 1 1028 ? 49.178 -18.485 -11.594 1.00 69.75 1028 GLN A O 1
ATOM 8345 N N . GLY A 1 1029 ? 48.097 -18.983 -9.674 1.00 69.81 1029 GLY A N 1
ATOM 8346 C CA . GLY A 1 1029 ? 47.199 -17.822 -9.672 1.00 69.81 1029 GLY A CA 1
ATOM 8347 C C . GLY A 1 1029 ? 45.720 -18.159 -9.467 1.00 69.81 1029 GLY A C 1
ATOM 8348 O O . GLY A 1 1029 ? 44.901 -17.250 -9.528 1.00 69.81 1029 GLY A O 1
ATOM 8349 N N . GLY A 1 1030 ? 45.375 -19.430 -9.229 1.00 84.56 1030 GLY A N 1
ATOM 8350 C CA . GLY A 1 1030 ? 44.019 -19.858 -8.875 1.00 84.56 1030 GLY A CA 1
ATOM 8351 C C . GLY A 1 1030 ? 43.191 -20.391 -10.048 1.00 84.56 1030 GLY A C 1
ATOM 8352 O O . GLY A 1 1030 ? 43.354 -20.001 -11.207 1.00 84.56 1030 GLY A O 1
ATOM 8353 N N . ILE A 1 1031 ? 42.259 -21.296 -9.735 1.00 88.94 1031 ILE A N 1
ATOM 8354 C CA . ILE A 1 1031 ? 41.414 -21.994 -10.725 1.00 88.94 1031 ILE A CA 1
ATOM 8355 C C . ILE A 1 1031 ? 40.503 -21.031 -11.502 1.00 88.94 1031 ILE A C 1
ATOM 8357 O O . ILE A 1 1031 ? 40.338 -21.173 -12.714 1.00 88.94 1031 ILE A O 1
ATOM 8361 N N . ILE A 1 1032 ? 39.935 -20.027 -10.828 1.00 89.06 1032 ILE A N 1
ATOM 8362 C CA . ILE A 1 1032 ? 39.036 -19.044 -11.457 1.00 89.06 1032 ILE A CA 1
ATOM 8363 C C . ILE A 1 1032 ? 39.783 -18.219 -12.505 1.00 89.06 1032 ILE A C 1
ATOM 8365 O O . ILE A 1 1032 ? 39.301 -18.058 -13.625 1.00 89.06 1032 ILE A O 1
ATOM 8369 N N . TYR A 1 1033 ? 41.001 -17.778 -12.185 1.00 86.56 1033 TYR A N 1
ATOM 8370 C CA . TYR A 1 1033 ? 41.851 -17.070 -13.136 1.00 86.56 1033 TYR A CA 1
ATOM 8371 C C . TYR A 1 1033 ? 42.138 -17.922 -14.381 1.00 86.56 1033 TYR A C 1
ATOM 8373 O O . TYR A 1 1033 ? 42.040 -17.432 -15.509 1.00 86.56 1033 TYR A O 1
ATOM 8381 N N . GLN A 1 1034 ? 42.440 -19.212 -14.195 1.00 87.69 1034 GLN A N 1
ATOM 8382 C CA . GLN A 1 1034 ? 42.657 -20.136 -15.309 1.00 87.69 1034 GLN A CA 1
ATOM 8383 C C . GLN A 1 1034 ? 41.400 -20.290 -16.179 1.00 87.69 1034 GLN A C 1
ATOM 8385 O O . GLN A 1 1034 ? 41.510 -20.292 -17.405 1.00 87.69 1034 GLN A O 1
ATOM 8390 N N . LEU A 1 1035 ? 40.208 -20.358 -15.575 1.00 89.31 1035 LEU A N 1
ATOM 8391 C CA . LEU A 1 1035 ? 38.942 -20.427 -16.310 1.00 89.31 1035 LEU A CA 1
ATOM 8392 C C . LEU A 1 1035 ? 38.716 -19.176 -17.169 1.00 89.31 1035 LEU A C 1
ATOM 8394 O O . LEU A 1 1035 ? 38.341 -19.290 -18.336 1.00 89.31 1035 LEU A O 1
ATOM 8398 N N . MET A 1 1036 ? 38.996 -17.991 -16.625 1.00 85.12 1036 MET A N 1
ATOM 8399 C CA . MET A 1 1036 ? 38.880 -16.731 -17.361 1.00 85.12 1036 MET A CA 1
ATOM 8400 C C . MET A 1 1036 ? 39.831 -16.660 -18.565 1.00 85.12 1036 MET A C 1
ATOM 8402 O O . MET A 1 1036 ? 39.453 -16.137 -19.612 1.00 85.12 1036 MET A O 1
ATOM 8406 N N . GLN A 1 1037 ? 41.045 -17.212 -18.448 1.00 85.81 1037 GLN A N 1
ATOM 8407 C CA . GLN A 1 1037 ? 42.017 -17.277 -19.551 1.00 85.81 1037 GLN A CA 1
ATOM 8408 C C . GLN A 1 1037 ? 41.598 -18.261 -20.651 1.00 85.81 1037 GLN A C 1
ATOM 8410 O O . GLN A 1 1037 ? 41.722 -17.967 -21.841 1.00 85.81 1037 GLN A O 1
ATOM 8415 N N . ASP A 1 1038 ? 41.114 -19.435 -20.254 1.00 86.44 1038 ASP A N 1
ATOM 8416 C CA . ASP A 1 1038 ? 40.737 -20.515 -21.164 1.00 86.44 1038 ASP A CA 1
ATOM 8417 C C . ASP A 1 1038 ? 39.372 -20.297 -21.839 1.00 86.44 1038 ASP A C 1
ATOM 8419 O O . ASP A 1 1038 ? 39.083 -20.911 -22.873 1.00 86.44 1038 ASP A O 1
ATOM 8423 N N . GLY A 1 1039 ? 38.547 -19.427 -21.255 1.00 86.94 1039 GLY A N 1
ATOM 8424 C CA . GLY A 1 1039 ? 37.211 -19.072 -21.709 1.00 86.94 1039 GLY A CA 1
ATOM 8425 C C . GLY A 1 1039 ? 36.130 -19.552 -20.742 1.00 86.94 1039 GLY A C 1
ATOM 8426 O O . GLY A 1 1039 ? 35.866 -20.750 -20.628 1.00 86.94 1039 GLY A O 1
ATOM 8427 N N . VAL A 1 1040 ? 35.428 -18.596 -20.129 1.00 87.06 1040 VAL A N 1
ATOM 8428 C CA . VAL A 1 1040 ? 34.349 -18.835 -19.149 1.00 87.06 1040 VAL A CA 1
ATOM 8429 C C . VAL A 1 1040 ? 33.179 -19.656 -19.702 1.00 87.06 1040 VAL A C 1
ATOM 8431 O O . VAL A 1 1040 ? 32.534 -20.397 -18.966 1.00 87.06 1040 VAL A O 1
ATOM 8434 N N . ASN A 1 1041 ? 32.964 -19.630 -21.022 1.00 88.75 1041 ASN A N 1
ATOM 8435 C CA . ASN A 1 1041 ? 31.908 -20.399 -21.689 1.00 88.75 1041 ASN A CA 1
ATOM 8436 C C . ASN A 1 1041 ? 32.079 -21.924 -21.551 1.00 88.75 1041 ASN A C 1
ATOM 8438 O O . ASN A 1 1041 ? 31.129 -22.656 -21.800 1.00 88.75 1041 ASN A O 1
ATOM 8442 N N . LYS A 1 1042 ? 33.247 -22.434 -21.125 1.00 90.69 1042 LYS A N 1
ATOM 8443 C CA . LYS A 1 1042 ? 33.425 -23.867 -20.810 1.00 90.69 1042 LYS A CA 1
ATOM 8444 C C . LYS A 1 1042 ? 32.460 -24.358 -19.721 1.00 90.69 1042 LYS A C 1
ATOM 8446 O O . LYS A 1 1042 ? 32.085 -25.525 -19.711 1.00 90.69 1042 LYS A O 1
ATOM 8451 N N . VAL A 1 1043 ? 32.004 -23.467 -18.835 1.00 88.06 1043 VAL A N 1
ATOM 8452 C CA . VAL A 1 1043 ? 31.005 -23.789 -17.802 1.00 88.06 1043 VAL A CA 1
ATOM 8453 C C . VAL A 1 1043 ? 29.651 -24.180 -18.423 1.00 88.06 1043 VAL A C 1
ATOM 8455 O O . VAL A 1 1043 ? 28.867 -24.895 -17.796 1.00 88.06 1043 VAL A O 1
ATOM 8458 N N . ASP A 1 1044 ? 29.366 -23.784 -19.672 1.00 88.56 1044 ASP A N 1
ATOM 8459 C CA . ASP A 1 1044 ? 28.141 -24.183 -20.374 1.00 88.56 1044 ASP A CA 1
ATOM 8460 C C . ASP A 1 1044 ? 28.051 -25.684 -20.658 1.00 88.56 1044 ASP A C 1
ATOM 8462 O O . ASP A 1 1044 ? 26.938 -26.212 -20.741 1.00 88.56 1044 ASP A O 1
ATOM 8466 N N . ASP A 1 1045 ? 29.191 -26.369 -20.755 1.00 89.00 1045 ASP A N 1
ATOM 8467 C CA . ASP A 1 1045 ? 29.259 -27.799 -21.059 1.00 89.00 1045 ASP A CA 1
ATOM 8468 C C . ASP A 1 1045 ? 28.944 -28.682 -19.832 1.00 89.00 1045 ASP A C 1
ATOM 8470 O O . ASP A 1 1045 ? 28.741 -29.896 -19.960 1.00 89.00 1045 ASP A O 1
ATOM 8474 N N . LEU A 1 1046 ? 28.839 -28.088 -18.635 1.00 87.88 1046 LEU A N 1
ATOM 8475 C CA . LEU A 1 1046 ? 28.553 -28.806 -17.395 1.00 87.88 1046 LEU A CA 1
ATOM 8476 C C . LEU A 1 1046 ? 27.081 -29.220 -17.266 1.00 87.88 1046 LEU A C 1
ATOM 8478 O O . LEU A 1 1046 ? 26.147 -28.428 -17.410 1.00 87.88 1046 LEU A O 1
ATOM 8482 N N . ASN A 1 1047 ? 26.854 -30.473 -16.860 1.00 87.62 1047 ASN A N 1
ATOM 8483 C CA . ASN A 1 1047 ? 25.520 -30.968 -16.518 1.00 87.62 1047 ASN A CA 1
ATOM 8484 C C . ASN A 1 1047 ? 25.157 -30.631 -15.060 1.00 87.62 1047 ASN A C 1
ATOM 8486 O O . ASN A 1 1047 ? 25.220 -31.483 -14.168 1.00 87.62 1047 ASN A O 1
ATOM 8490 N N . LEU A 1 1048 ? 24.729 -29.387 -14.830 1.00 85.81 1048 LEU A N 1
ATOM 8491 C CA . LEU A 1 1048 ? 24.382 -28.880 -13.495 1.00 85.81 1048 LEU A CA 1
ATOM 8492 C C . LEU A 1 1048 ? 23.223 -29.636 -12.833 1.00 85.81 1048 LEU A C 1
ATOM 8494 O O . LEU A 1 1048 ? 23.168 -29.750 -11.611 1.00 85.81 1048 LEU A O 1
ATOM 8498 N N . THR A 1 1049 ? 22.299 -30.196 -13.617 1.00 82.12 1049 THR A N 1
ATOM 8499 C CA . THR A 1 1049 ? 21.195 -31.002 -13.082 1.00 82.12 1049 THR A CA 1
ATOM 8500 C C . THR A 1 1049 ? 21.696 -32.304 -12.464 1.00 82.12 1049 THR A C 1
ATOM 8502 O O . THR A 1 1049 ? 21.250 -32.679 -11.380 1.00 82.12 1049 THR A O 1
ATOM 8505 N N . ALA A 1 1050 ? 22.611 -33.006 -13.138 1.00 83.12 1050 ALA A N 1
ATOM 8506 C CA . ALA A 1 1050 ? 23.225 -34.210 -12.588 1.00 83.12 1050 ALA A CA 1
ATOM 8507 C C . ALA A 1 1050 ? 24.088 -33.873 -11.366 1.00 83.12 1050 ALA A C 1
ATOM 8509 O O . ALA A 1 1050 ? 23.989 -34.558 -10.349 1.00 83.12 1050 ALA A O 1
ATOM 8510 N N . TYR A 1 1051 ? 24.852 -32.779 -11.441 1.00 85.62 1051 TYR A N 1
ATOM 8511 C CA . TYR A 1 1051 ? 25.709 -32.340 -10.346 1.00 85.62 1051 TYR A CA 1
ATOM 8512 C C . TYR A 1 1051 ? 24.906 -31.953 -9.094 1.00 85.62 1051 TYR A C 1
ATOM 8514 O O . TYR A 1 1051 ? 25.181 -32.447 -8.003 1.00 85.62 1051 TYR A O 1
ATOM 8522 N N . GLY A 1 1052 ? 23.830 -31.174 -9.250 1.00 85.56 1052 GLY A N 1
ATOM 8523 C CA . GLY A 1 1052 ? 22.925 -30.823 -8.153 1.00 85.56 1052 GLY A CA 1
ATOM 8524 C C . GLY A 1 1052 ? 22.288 -32.049 -7.488 1.00 85.56 1052 GLY A C 1
ATOM 8525 O O . GLY A 1 1052 ? 22.256 -32.133 -6.261 1.00 85.56 1052 GLY A O 1
ATOM 8526 N N . LYS A 1 1053 ? 21.857 -33.047 -8.275 1.00 84.69 1053 LYS A N 1
ATOM 8527 C CA . LYS A 1 1053 ? 21.329 -34.319 -7.742 1.00 84.69 1053 LYS A CA 1
ATOM 8528 C C . LYS A 1 1053 ? 22.385 -35.121 -6.990 1.00 84.69 1053 LYS A C 1
ATOM 8530 O O . LYS A 1 1053 ? 22.073 -35.771 -5.995 1.00 84.69 1053 LYS A O 1
ATOM 8535 N N . GLU A 1 1054 ? 23.625 -35.111 -7.462 1.00 88.00 1054 GLU A N 1
ATOM 8536 C CA . GLU A 1 1054 ? 24.729 -35.767 -6.771 1.00 88.00 1054 GLU A CA 1
ATOM 8537 C C . GLU A 1 1054 ? 25.025 -35.096 -5.426 1.00 88.00 1054 GLU A C 1
ATOM 8539 O O . GLU A 1 1054 ? 25.189 -35.797 -4.424 1.00 88.00 1054 GLU A O 1
ATOM 8544 N N . LEU A 1 1055 ? 25.021 -33.760 -5.377 1.00 88.00 1055 LEU A N 1
ATOM 8545 C CA . LEU A 1 1055 ? 25.181 -32.999 -4.136 1.00 88.00 1055 LEU A CA 1
ATOM 8546 C C . LEU A 1 1055 ? 24.060 -33.300 -3.135 1.00 88.00 1055 LEU A C 1
ATOM 8548 O O . LEU A 1 1055 ? 24.331 -33.531 -1.953 1.00 88.00 1055 LEU A O 1
ATOM 8552 N N . GLU A 1 1056 ? 22.819 -33.379 -3.608 1.00 86.94 1056 GLU A N 1
ATOM 8553 C CA . GLU A 1 1056 ? 21.677 -33.740 -2.771 1.00 86.94 1056 GLU A CA 1
ATOM 8554 C C . GLU A 1 1056 ? 21.777 -35.197 -2.291 1.00 86.94 1056 GLU A C 1
ATOM 8556 O O . GLU A 1 1056 ? 21.652 -35.469 -1.100 1.00 86.94 1056 GLU A O 1
ATOM 8561 N N . SER A 1 1057 ? 22.090 -36.143 -3.179 1.00 89.31 1057 SER A N 1
ATOM 8562 C CA . SER A 1 1057 ? 22.153 -37.566 -2.832 1.00 89.31 1057 SER A CA 1
ATOM 8563 C C . SER A 1 1057 ? 23.334 -37.929 -1.929 1.00 89.31 1057 SER A C 1
ATOM 8565 O O . SER A 1 1057 ? 23.199 -38.846 -1.118 1.00 89.31 1057 SER A O 1
ATOM 8567 N N . LYS A 1 1058 ? 24.502 -37.298 -2.104 1.00 91.06 1058 LYS A N 1
ATOM 8568 C CA . LYS A 1 1058 ? 25.719 -37.627 -1.343 1.00 91.06 1058 LYS A CA 1
ATOM 8569 C C . LYS A 1 1058 ? 25.855 -36.807 -0.066 1.00 91.06 1058 LYS A C 1
ATOM 8571 O O . LYS A 1 1058 ? 26.325 -37.341 0.935 1.00 91.06 1058 LYS A O 1
ATOM 8576 N N . PHE A 1 1059 ? 25.466 -35.532 -0.100 1.00 88.50 1059 PHE A N 1
ATOM 8577 C CA . PHE A 1 1059 ? 25.692 -34.588 0.999 1.00 88.50 1059 PHE A CA 1
ATOM 8578 C C . PHE A 1 1059 ? 24.402 -34.018 1.600 1.00 88.50 1059 PHE A C 1
ATOM 8580 O O . PHE A 1 1059 ? 24.485 -33.281 2.580 1.00 88.50 1059 PHE A O 1
ATOM 8587 N N . GLY A 1 1060 ? 23.225 -34.321 1.040 1.00 86.19 1060 GLY A N 1
ATOM 8588 C CA . GLY A 1 1060 ? 21.953 -33.754 1.498 1.00 86.19 1060 GLY A CA 1
ATOM 8589 C C . GLY A 1 1060 ? 21.798 -32.262 1.195 1.00 86.19 1060 GLY A C 1
ATOM 8590 O O . GLY A 1 1060 ? 20.954 -31.605 1.797 1.00 86.19 1060 GLY A O 1
ATOM 8591 N N . LYS A 1 1061 ? 22.625 -31.699 0.302 1.00 87.31 1061 LYS A N 1
ATOM 8592 C CA . LYS A 1 1061 ? 22.630 -30.266 -0.018 1.00 87.31 1061 LYS A CA 1
ATOM 8593 C C . LYS A 1 1061 ? 21.854 -30.000 -1.309 1.00 87.31 1061 LYS A C 1
ATOM 8595 O O . LYS A 1 1061 ? 22.294 -30.414 -2.378 1.00 87.31 1061 LYS A O 1
ATOM 8600 N N . LYS A 1 1062 ? 20.741 -29.268 -1.217 1.00 87.88 1062 LYS A N 1
ATOM 8601 C CA . LYS A 1 1062 ? 19.997 -28.759 -2.381 1.00 87.88 1062 LYS A CA 1
ATOM 8602 C C . LYS A 1 1062 ? 20.679 -27.488 -2.899 1.00 87.88 1062 LYS A C 1
ATOM 8604 O O . LYS A 1 1062 ? 20.620 -26.470 -2.220 1.00 87.88 1062 LYS A O 1
ATOM 8609 N N . LYS A 1 1063 ? 21.372 -27.573 -4.041 1.00 89.00 1063 LYS A N 1
ATOM 8610 C CA . LYS A 1 1063 ? 22.138 -26.459 -4.649 1.00 89.00 1063 LYS A CA 1
ATOM 8611 C C . LYS A 1 1063 ? 21.985 -26.370 -6.172 1.00 89.00 1063 LYS A C 1
ATOM 8613 O O . LYS A 1 1063 ? 22.893 -25.925 -6.860 1.00 89.00 1063 LYS A O 1
ATOM 8618 N N . TYR A 1 1064 ? 20.877 -26.841 -6.736 1.00 88.44 1064 TYR A N 1
ATOM 8619 C CA . TYR A 1 1064 ? 20.667 -26.771 -8.183 1.00 88.44 1064 TYR A CA 1
ATOM 8620 C C . TYR A 1 1064 ? 20.515 -25.323 -8.671 1.00 88.44 1064 TYR A C 1
ATOM 8622 O O . TYR A 1 1064 ? 21.186 -24.927 -9.624 1.00 88.44 1064 TYR A O 1
ATOM 8630 N N . ALA A 1 1065 ? 19.673 -24.525 -8.010 1.00 89.94 1065 ALA A N 1
ATOM 8631 C CA . ALA A 1 1065 ? 19.513 -23.112 -8.334 1.00 89.94 1065 ALA A CA 1
ATOM 8632 C C . ALA A 1 1065 ? 20.790 -22.330 -8.007 1.00 89.94 1065 ALA A C 1
ATOM 8634 O O . ALA A 1 1065 ? 21.205 -21.505 -8.815 1.00 89.94 1065 ALA A O 1
ATOM 8635 N N . THR A 1 1066 ? 21.456 -22.645 -6.890 1.00 91.88 1066 THR A N 1
ATOM 8636 C CA . THR A 1 1066 ? 22.775 -22.083 -6.565 1.00 91.88 1066 THR A CA 1
ATOM 8637 C C . THR A 1 1066 ? 23.798 -22.337 -7.674 1.00 91.88 1066 THR A C 1
ATOM 8639 O O . THR A 1 1066 ? 24.453 -21.399 -8.110 1.00 91.88 1066 THR A O 1
ATOM 8642 N N . LEU A 1 1067 ? 23.919 -23.568 -8.184 1.00 92.81 1067 LEU A N 1
ATOM 8643 C CA . LEU A 1 1067 ? 24.841 -23.893 -9.281 1.00 92.81 1067 LEU A CA 1
ATOM 8644 C C . LEU A 1 1067 ? 24.532 -23.104 -10.556 1.00 92.81 1067 LEU A C 1
ATOM 8646 O O . LEU A 1 1067 ? 25.450 -22.657 -11.238 1.00 92.81 1067 LEU A O 1
ATOM 8650 N N . GLN A 1 1068 ? 23.247 -22.918 -10.867 1.00 90.94 1068 GLN A N 1
ATOM 8651 C CA . GLN A 1 1068 ? 22.828 -22.107 -12.005 1.00 90.94 1068 GLN A CA 1
ATOM 8652 C C . GLN A 1 1068 ? 23.227 -20.635 -11.820 1.00 90.94 1068 GLN A C 1
ATOM 8654 O O . GLN A 1 1068 ? 23.795 -20.054 -12.740 1.00 90.94 1068 GLN A O 1
ATOM 8659 N N . SER A 1 1069 ? 23.009 -20.064 -10.629 1.00 92.31 1069 SER A N 1
ATOM 8660 C CA . SER A 1 1069 ? 23.442 -18.699 -10.308 1.00 92.31 1069 SER A CA 1
ATOM 8661 C C . SER A 1 1069 ? 24.966 -18.549 -10.376 1.00 92.31 1069 SER A C 1
ATOM 8663 O O . SER A 1 1069 ? 25.453 -17.590 -10.960 1.00 92.31 1069 SER A O 1
ATOM 8665 N N . ILE A 1 1070 ? 25.732 -19.505 -9.829 1.00 94.56 1070 ILE A N 1
ATOM 8666 C CA . ILE A 1 1070 ? 27.204 -19.494 -9.904 1.00 94.56 1070 ILE A CA 1
ATOM 8667 C C . ILE A 1 1070 ? 27.648 -19.518 -11.366 1.00 94.56 1070 ILE A C 1
ATOM 8669 O O . ILE A 1 1070 ? 28.540 -18.770 -11.748 1.00 94.56 1070 ILE A O 1
ATOM 8673 N N . LYS A 1 1071 ? 27.032 -20.365 -12.196 1.00 94.25 1071 LYS A N 1
ATOM 8674 C CA . LYS A 1 1071 ? 27.346 -20.427 -13.624 1.00 94.25 1071 LYS A CA 1
ATOM 8675 C C . LYS A 1 1071 ? 27.107 -19.078 -14.304 1.00 94.25 1071 LYS A C 1
ATOM 8677 O O . LYS A 1 1071 ? 27.971 -18.632 -15.047 1.00 94.25 1071 LYS A O 1
ATOM 8682 N N . GLU A 1 1072 ? 25.947 -18.468 -14.079 1.00 92.44 1072 GLU A N 1
ATOM 8683 C CA . GLU A 1 1072 ? 25.590 -17.173 -14.670 1.00 92.44 1072 GLU A CA 1
ATOM 8684 C C . GLU A 1 1072 ? 26.586 -16.082 -14.251 1.00 92.44 1072 GLU A C 1
ATOM 8686 O O . GLU A 1 1072 ? 27.111 -15.372 -15.105 1.00 92.44 1072 GLU A O 1
ATOM 8691 N N . GLU A 1 1073 ? 26.931 -16.030 -12.965 1.00 94.00 1073 GLU A N 1
ATOM 8692 C CA . GLU A 1 1073 ? 27.865 -15.047 -12.409 1.00 94.00 1073 GLU A CA 1
ATOM 8693 C C . GLU A 1 1073 ? 29.327 -15.271 -12.826 1.00 94.00 1073 GLU A C 1
ATOM 8695 O O . GLU A 1 1073 ? 30.055 -14.297 -12.951 1.00 94.00 1073 GLU A O 1
ATOM 8700 N N . LEU A 1 1074 ? 29.773 -16.510 -13.078 1.00 92.06 1074 LEU A N 1
ATOM 8701 C CA . LEU A 1 1074 ? 31.117 -16.773 -13.625 1.00 92.06 1074 LEU A CA 1
ATOM 8702 C C . LEU A 1 1074 ? 31.253 -16.366 -15.099 1.00 92.06 1074 LEU A C 1
ATOM 8704 O O . LEU A 1 1074 ? 32.368 -16.150 -15.574 1.00 92.06 1074 LEU A O 1
ATOM 8708 N N . VAL A 1 1075 ? 30.143 -16.340 -15.842 1.00 91.12 1075 VAL A N 1
ATOM 8709 C CA . VAL A 1 1075 ? 30.133 -15.929 -17.252 1.00 91.12 1075 VAL A CA 1
ATOM 8710 C C . VAL A 1 1075 ? 30.033 -14.410 -17.356 1.00 91.12 1075 VAL A C 1
ATOM 8712 O O . VAL A 1 1075 ? 30.821 -13.807 -18.082 1.00 91.12 1075 VAL A O 1
ATOM 8715 N N . ASN A 1 1076 ? 29.106 -13.800 -16.611 1.00 88.69 1076 ASN A N 1
ATOM 8716 C CA . ASN A 1 1076 ? 28.886 -12.357 -16.589 1.00 88.69 1076 ASN A CA 1
ATOM 8717 C C . ASN A 1 1076 ? 28.951 -11.831 -15.144 1.00 88.69 1076 ASN A C 1
ATOM 8719 O O . ASN A 1 1076 ? 27.929 -11.719 -14.462 1.00 88.69 1076 ASN A O 1
ATOM 8723 N N . ASN A 1 1077 ? 30.160 -11.494 -14.687 1.00 87.88 1077 ASN A N 1
ATOM 8724 C CA . ASN A 1 1077 ? 30.404 -11.004 -13.328 1.00 87.88 1077 ASN A CA 1
ATOM 8725 C C . ASN A 1 1077 ? 29.509 -9.797 -13.002 1.00 87.88 1077 ASN A C 1
ATOM 8727 O O . ASN A 1 1077 ? 29.605 -8.755 -13.654 1.00 87.88 1077 ASN A O 1
ATOM 8731 N N . PHE A 1 1078 ? 28.657 -9.928 -11.981 1.00 90.56 1078 PHE A N 1
ATOM 8732 C CA . PHE A 1 1078 ? 27.820 -8.845 -11.460 1.00 90.56 1078 PHE A CA 1
ATOM 8733 C C . PHE A 1 1078 ? 26.932 -8.140 -12.508 1.00 90.56 1078 PHE A C 1
ATOM 8735 O O . PHE A 1 1078 ? 26.615 -6.956 -12.369 1.00 90.56 1078 PHE A O 1
ATOM 8742 N N . GLU A 1 1079 ? 26.477 -8.864 -13.538 1.00 92.38 1079 GLU A N 1
ATOM 8743 C CA . GLU A 1 1079 ? 25.694 -8.304 -14.652 1.00 92.38 1079 GLU A CA 1
ATOM 8744 C C . GLU A 1 1079 ? 24.474 -7.487 -14.176 1.00 92.38 1079 GLU A C 1
ATOM 8746 O O . GLU A 1 1079 ? 23.832 -7.813 -13.173 1.00 92.38 1079 GLU A O 1
ATOM 8751 N N . GLU A 1 1080 ? 24.115 -6.425 -14.906 1.00 94.56 1080 GLU A N 1
ATOM 8752 C CA . GLU A 1 1080 ? 22.896 -5.649 -14.660 1.00 94.56 1080 GLU A CA 1
ATOM 8753 C C . GLU A 1 1080 ? 21.651 -6.425 -15.120 1.00 94.56 1080 GLU A C 1
ATOM 8755 O O . GLU A 1 1080 ? 21.300 -6.466 -16.306 1.00 94.56 1080 GLU A O 1
ATOM 8760 N N . ILE A 1 1081 ? 20.933 -7.006 -14.163 1.00 93.69 1081 ILE A N 1
ATOM 8761 C CA . ILE A 1 1081 ? 19.777 -7.878 -14.409 1.00 93.69 1081 ILE A CA 1
ATOM 8762 C C . ILE A 1 1081 ? 18.420 -7.155 -14.486 1.00 93.69 1081 ILE A C 1
ATOM 8764 O O . ILE A 1 1081 ? 17.454 -7.759 -14.957 1.00 93.69 1081 ILE A O 1
ATOM 8768 N N . ARG A 1 1082 ? 18.323 -5.863 -14.126 1.00 96.38 1082 ARG A N 1
ATOM 8769 C CA . ARG A 1 1082 ? 17.064 -5.079 -14.211 1.00 96.38 1082 ARG A CA 1
ATOM 8770 C C . ARG A 1 1082 ? 16.555 -4.907 -15.630 1.00 96.38 1082 ARG A C 1
ATOM 8772 O O . ARG A 1 1082 ? 17.236 -5.218 -16.594 1.00 96.38 1082 ARG A O 1
ATOM 8779 N N . ARG A 1 1083 ? 15.372 -4.340 -15.834 1.00 96.88 1083 ARG A N 1
ATOM 8780 C CA . ARG A 1 1083 ? 14.924 -3.985 -17.198 1.00 96.88 1083 ARG A CA 1
ATOM 8781 C C . ARG A 1 1083 ? 15.818 -2.906 -17.812 1.00 96.88 1083 ARG A C 1
ATOM 8783 O O . ARG A 1 1083 ? 16.458 -2.141 -17.104 1.00 96.88 1083 ARG A O 1
ATOM 8790 N N . SER A 1 1084 ? 15.878 -2.817 -19.138 1.00 97.06 1084 SER A N 1
ATOM 8791 C CA . SER A 1 1084 ? 16.509 -1.660 -19.791 1.00 97.06 1084 SER A CA 1
ATOM 8792 C C . SER A 1 1084 ? 15.787 -0.362 -19.412 1.00 97.06 1084 SER A C 1
ATOM 8794 O O . SER A 1 1084 ? 14.594 -0.391 -19.108 1.00 97.06 1084 SER A O 1
ATOM 8796 N N . PHE A 1 1085 ? 16.501 0.764 -19.463 1.00 97.62 1085 PHE A N 1
ATOM 8797 C CA . PHE A 1 1085 ? 15.949 2.088 -19.172 1.00 97.62 1085 PHE A CA 1
ATOM 8798 C C . PHE A 1 1085 ? 14.620 2.345 -19.896 1.00 97.62 1085 PHE A C 1
ATOM 8800 O O . PHE A 1 1085 ? 14.510 2.144 -21.112 1.00 97.62 1085 PHE A O 1
ATOM 8807 N N . HIS A 1 1086 ? 13.617 2.812 -19.152 1.00 96.31 1086 HIS A N 1
ATOM 8808 C CA . HIS A 1 1086 ? 12.277 3.043 -19.679 1.00 96.31 1086 HIS A CA 1
ATOM 8809 C C . HIS A 1 1086 ? 12.215 4.343 -20.487 1.00 96.31 1086 HIS A C 1
ATOM 8811 O O . HIS A 1 1086 ? 12.317 5.447 -19.949 1.00 96.31 1086 HIS A O 1
ATOM 8817 N N . ILE A 1 1087 ? 12.025 4.221 -21.802 1.00 96.69 1087 ILE A N 1
ATOM 8818 C CA . ILE A 1 1087 ? 11.836 5.367 -22.695 1.00 96.69 1087 ILE A CA 1
ATOM 8819 C C . ILE A 1 1087 ? 10.362 5.771 -22.677 1.00 96.69 1087 ILE A C 1
ATOM 8821 O O . ILE A 1 1087 ? 9.513 5.019 -23.149 1.00 96.69 1087 ILE A O 1
ATOM 8825 N N . LEU A 1 1088 ? 10.080 6.979 -22.181 1.00 96.06 1088 LEU A N 1
ATOM 8826 C CA . LEU A 1 1088 ? 8.714 7.481 -22.021 1.00 96.06 1088 LEU A CA 1
ATOM 8827 C C . LEU A 1 1088 ? 7.917 7.460 -23.334 1.00 96.06 1088 LEU A C 1
ATOM 8829 O O . LEU A 1 1088 ? 8.305 8.065 -24.342 1.00 96.06 1088 LEU A O 1
ATOM 8833 N N . GLU A 1 1089 ? 6.748 6.833 -23.288 1.00 95.19 1089 GLU A N 1
ATOM 8834 C CA . GLU A 1 1089 ? 5.781 6.820 -24.374 1.00 95.19 1089 GLU A CA 1
ATOM 8835 C C . GLU A 1 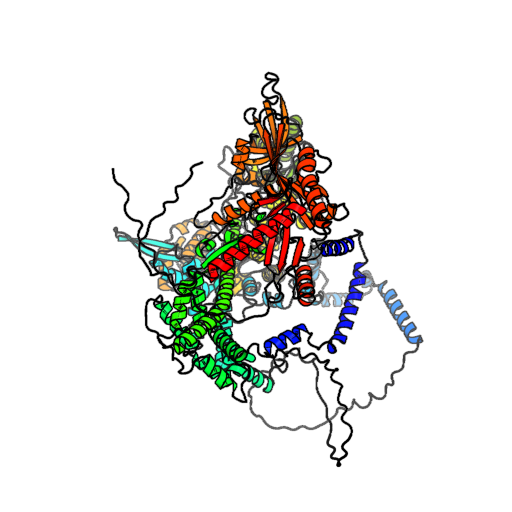1089 ? 5.027 8.151 -24.487 1.00 95.19 1089 GLU A C 1
ATOM 8837 O O . GLU A 1 1089 ? 4.913 8.925 -23.538 1.00 95.19 1089 GLU A O 1
ATOM 8842 N N . SER A 1 1090 ? 4.422 8.422 -25.650 1.00 93.75 1090 SER A N 1
ATOM 8843 C CA . SER A 1 1090 ? 3.738 9.702 -25.903 1.00 93.75 1090 SER A CA 1
ATOM 8844 C C . SER A 1 1090 ? 2.656 10.042 -24.872 1.00 93.75 1090 SER A C 1
ATOM 8846 O O . SER A 1 1090 ? 2.494 11.209 -24.533 1.00 93.75 1090 SER A O 1
ATOM 8848 N N . HIS A 1 1091 ? 1.932 9.045 -24.360 1.00 93.50 1091 HIS A N 1
ATOM 8849 C CA . HIS A 1 1091 ? 0.898 9.256 -23.348 1.00 93.50 1091 HIS A CA 1
ATOM 8850 C C . HIS A 1 1091 ? 1.483 9.515 -21.945 1.00 93.50 1091 HIS A C 1
ATOM 8852 O O . HIS A 1 1091 ? 0.910 10.281 -21.174 1.00 93.50 1091 HIS A O 1
ATOM 8858 N N . GLU A 1 1092 ? 2.647 8.943 -21.626 1.00 94.62 1092 GLU A N 1
ATOM 8859 C CA . GLU A 1 1092 ? 3.360 9.189 -20.368 1.00 94.62 1092 GLU A CA 1
ATOM 8860 C C . GLU A 1 1092 ? 3.984 10.582 -20.357 1.00 94.62 1092 GLU A C 1
ATOM 8862 O O . GLU A 1 1092 ? 3.853 11.311 -19.377 1.00 94.62 1092 GLU A O 1
ATOM 8867 N N . VAL A 1 1093 ? 4.595 10.996 -21.474 1.00 96.25 1093 VAL A N 1
ATOM 8868 C CA . VAL A 1 1093 ? 5.096 12.368 -21.650 1.00 96.25 1093 VAL A CA 1
ATOM 8869 C C . VAL A 1 1093 ? 3.935 13.361 -21.590 1.00 96.25 1093 VAL A C 1
ATOM 8871 O O . VAL A 1 1093 ? 4.063 14.430 -20.990 1.00 96.25 1093 VAL A O 1
ATOM 8874 N N . PHE A 1 1094 ? 2.787 13.005 -22.178 1.00 95.44 1094 PHE A N 1
ATOM 8875 C CA . PHE A 1 1094 ? 1.574 13.808 -22.082 1.00 95.44 1094 PHE A CA 1
ATOM 8876 C C . PHE A 1 1094 ? 1.158 14.015 -20.626 1.00 95.44 1094 PHE A C 1
ATOM 8878 O O . PHE A 1 1094 ? 0.997 15.160 -20.204 1.00 95.44 1094 PHE A O 1
ATOM 8885 N N . HIS A 1 1095 ? 1.076 12.938 -19.845 1.00 94.25 1095 HIS A N 1
ATOM 8886 C CA . HIS A 1 1095 ? 0.756 13.007 -18.423 1.00 94.25 1095 HIS A CA 1
ATOM 8887 C C . HIS A 1 1095 ? 1.797 13.799 -17.622 1.00 94.25 1095 HIS A C 1
ATOM 8889 O O . HIS A 1 1095 ? 1.426 14.702 -16.878 1.00 94.25 1095 HIS A O 1
ATOM 8895 N N . MET A 1 1096 ? 3.089 13.556 -17.845 1.00 94.25 1096 MET A N 1
ATOM 8896 C CA . MET A 1 1096 ? 4.182 14.262 -17.171 1.00 94.25 1096 MET A CA 1
ATOM 8897 C C . MET A 1 1096 ? 4.120 15.783 -17.379 1.00 94.25 1096 MET A C 1
ATOM 8899 O O . MET A 1 1096 ? 4.340 16.544 -16.442 1.00 94.25 1096 MET A O 1
ATOM 8903 N N . LEU A 1 1097 ? 3.829 16.239 -18.601 1.00 94.62 1097 LEU A N 1
ATOM 8904 C CA . LEU A 1 1097 ? 3.866 17.664 -18.948 1.00 94.62 1097 LEU A CA 1
ATOM 8905 C C . LEU A 1 1097 ? 2.522 18.385 -18.789 1.00 94.62 1097 LEU A C 1
ATOM 8907 O O . LEU A 1 1097 ? 2.492 19.613 -18.815 1.00 94.62 1097 LEU A O 1
ATOM 8911 N N . THR A 1 1098 ? 1.401 17.674 -18.685 1.00 93.94 1098 THR A N 1
ATOM 8912 C CA . THR A 1 1098 ? 0.071 18.306 -18.567 1.00 93.94 1098 THR A CA 1
ATOM 8913 C C . THR A 1 1098 ? -0.606 18.037 -17.228 1.00 93.94 1098 THR A C 1
ATOM 8915 O O . THR A 1 1098 ? -1.506 18.785 -16.857 1.00 93.94 1098 THR A O 1
ATOM 8918 N N . GLY A 1 1099 ? -0.185 16.997 -16.503 1.00 90.81 1099 GLY A N 1
ATOM 8919 C CA . GLY A 1 1099 ? -0.896 16.471 -15.338 1.00 90.81 1099 GLY A CA 1
ATOM 8920 C C . GLY A 1 1099 ? -2.171 15.697 -15.690 1.00 90.81 1099 GLY A C 1
ATOM 8921 O O . GLY A 1 1099 ? -2.895 15.290 -14.789 1.00 90.81 1099 GLY A O 1
ATOM 8922 N N . GLU A 1 1100 ? -2.462 15.489 -16.978 1.00 92.06 1100 GLU A N 1
ATOM 8923 C CA . GLU A 1 1100 ? -3.672 14.812 -17.447 1.00 92.06 1100 GLU A CA 1
ATOM 8924 C C . GLU A 1 1100 ? -3.385 13.368 -17.873 1.00 92.06 1100 GLU A C 1
ATOM 8926 O O . GLU A 1 1100 ? -2.431 13.096 -18.601 1.00 92.06 1100 GLU A O 1
ATOM 8931 N N . THR A 1 1101 ? -4.243 12.431 -17.479 1.00 89.50 1101 THR A N 1
ATOM 8932 C CA . THR A 1 1101 ? -4.177 11.032 -17.914 1.00 89.50 1101 THR A CA 1
ATOM 8933 C C . THR A 1 1101 ? -5.037 10.798 -19.158 1.00 89.50 1101 THR A C 1
ATOM 8935 O O . THR A 1 1101 ? -5.857 11.629 -19.560 1.00 89.50 1101 THR A O 1
ATOM 8938 N N . THR A 1 1102 ? -4.906 9.616 -19.763 1.00 86.19 1102 THR A N 1
ATOM 8939 C CA . THR A 1 1102 ? -5.789 9.166 -20.854 1.00 86.19 1102 THR A CA 1
ATOM 8940 C C . THR A 1 1102 ? -7.248 8.989 -20.415 1.00 86.19 1102 THR A C 1
ATOM 8942 O O . THR A 1 1102 ? -8.116 8.825 -21.268 1.00 86.19 1102 THR A O 1
ATOM 8945 N N . GLU A 1 1103 ? -7.541 9.049 -19.113 1.00 84.12 1103 GLU A N 1
ATOM 8946 C CA . GLU A 1 1103 ? -8.892 8.976 -18.551 1.00 84.12 1103 GLU A CA 1
ATOM 8947 C C . GLU A 1 1103 ? -9.445 10.360 -18.175 1.00 84.12 1103 GLU A C 1
ATOM 8949 O O . GLU A 1 1103 ? -10.638 10.632 -18.380 1.00 84.12 1103 GLU A O 1
ATOM 8954 N N . SER A 1 1104 ? -8.588 11.261 -17.673 1.00 86.88 1104 SER A N 1
ATOM 8955 C CA . SER A 1 1104 ? -8.976 12.641 -17.351 1.00 86.88 1104 SER A CA 1
ATOM 8956 C C . SER A 1 1104 ? -9.171 13.487 -18.615 1.00 86.88 1104 SER A C 1
ATOM 8958 O O . SER A 1 1104 ? -10.120 14.275 -18.693 1.00 86.88 1104 SER A O 1
ATOM 8960 N N . PHE A 1 1105 ? -8.355 13.257 -19.651 1.00 91.31 1105 PHE A N 1
ATOM 8961 C CA . PHE A 1 1105 ? -8.391 13.991 -20.913 1.00 91.31 1105 PHE A CA 1
ATOM 8962 C C . PHE A 1 1105 ? -8.618 13.057 -22.113 1.00 91.31 1105 PHE A C 1
ATOM 8964 O O . PHE A 1 1105 ? -7.697 12.621 -22.811 1.00 91.31 1105 PHE A O 1
ATOM 8971 N N . THR A 1 1106 ? -9.892 12.744 -22.363 1.00 90.69 1106 THR A N 1
ATOM 8972 C CA . THR A 1 1106 ? -10.334 11.849 -23.441 1.00 90.69 1106 THR A CA 1
ATOM 8973 C C . THR A 1 1106 ? -11.665 12.290 -24.037 1.00 90.69 1106 THR A C 1
ATOM 8975 O O . THR A 1 1106 ? -12.273 13.268 -23.612 1.00 90.69 1106 THR A O 1
ATOM 8978 N N . ARG A 1 1107 ? -12.158 11.579 -25.046 1.00 91.69 1107 ARG A N 1
ATOM 8979 C CA . ARG A 1 1107 ? -13.407 11.930 -25.720 1.00 91.69 1107 ARG A CA 1
ATOM 8980 C C . ARG A 1 1107 ? -14.594 11.997 -24.749 1.00 91.69 1107 ARG A C 1
ATOM 8982 O O . ARG A 1 1107 ? -14.831 11.086 -23.959 1.00 91.69 1107 ARG A O 1
ATOM 8989 N N . ASN A 1 1108 ? -15.417 13.030 -24.910 1.00 90.31 1108 ASN A N 1
ATOM 8990 C CA . ASN A 1 1108 ? -16.555 13.388 -24.056 1.00 90.31 1108 ASN A CA 1
ATOM 8991 C C . ASN A 1 1108 ? -16.184 13.909 -22.652 1.00 90.31 1108 ASN A C 1
ATOM 8993 O O . ASN A 1 1108 ? -17.075 14.002 -21.808 1.00 90.31 1108 ASN A O 1
ATOM 8997 N N . THR A 1 1109 ? -14.928 14.272 -22.369 1.00 90.31 1109 THR A N 1
ATOM 8998 C CA . THR A 1 1109 ? -14.618 15.010 -21.135 1.00 90.31 1109 THR A CA 1
ATOM 8999 C C . THR A 1 1109 ? -14.906 16.497 -21.299 1.00 90.31 1109 THR A C 1
ATOM 9001 O O . THR A 1 1109 ? -14.626 17.090 -22.343 1.00 90.31 1109 THR A O 1
ATOM 9004 N N . ILE A 1 1110 ? -15.518 17.092 -20.273 1.00 91.31 1110 ILE A N 1
ATOM 9005 C CA . ILE A 1 1110 ? -15.795 18.527 -20.215 1.00 91.31 1110 ILE A CA 1
ATOM 9006 C C . ILE A 1 1110 ? -14.566 19.207 -19.617 1.00 91.31 1110 ILE A C 1
ATOM 9008 O O . ILE A 1 1110 ? -14.150 18.863 -18.513 1.00 91.31 1110 ILE A O 1
ATOM 9012 N N . VAL A 1 1111 ? -13.990 20.157 -20.348 1.00 92.12 1111 VAL A N 1
ATOM 9013 C CA . VAL A 1 1111 ? -12.775 20.875 -19.967 1.00 92.12 1111 VAL A CA 1
ATOM 9014 C C . VAL A 1 1111 ? -12.987 22.379 -20.176 1.00 92.12 1111 VAL A C 1
ATOM 9016 O O . VAL A 1 1111 ? -13.483 22.790 -21.233 1.00 92.12 1111 VAL A O 1
ATOM 9019 N N . PRO A 1 1112 ? -12.594 23.232 -19.214 1.00 94.94 1112 PRO A N 1
ATOM 9020 C CA . PRO A 1 1112 ? -12.573 24.671 -19.424 1.00 94.94 1112 PRO A CA 1
ATOM 9021 C C . PRO A 1 1112 ? -11.473 25.043 -20.423 1.00 94.94 1112 PRO A C 1
ATOM 9023 O O . PRO A 1 1112 ? -10.301 24.702 -20.250 1.00 94.94 1112 PRO A O 1
ATOM 9026 N N . VAL A 1 1113 ? -11.842 25.783 -21.466 1.00 95.88 1113 VAL A N 1
ATOM 9027 C CA . VAL A 1 1113 ? -10.910 26.240 -22.499 1.00 95.88 1113 VAL A CA 1
ATOM 9028 C C . VAL A 1 1113 ? -10.930 27.757 -22.632 1.00 95.88 1113 VAL A C 1
ATOM 9030 O O . VAL A 1 1113 ? -11.987 28.389 -22.612 1.00 95.88 1113 VAL A O 1
ATOM 9033 N N . THR A 1 1114 ? -9.751 28.347 -22.805 1.00 97.38 1114 THR A N 1
ATOM 9034 C CA . THR A 1 1114 ? -9.575 29.784 -23.037 1.00 97.38 1114 THR A CA 1
ATOM 9035 C C . THR A 1 1114 ? -9.519 30.064 -24.532 1.00 97.38 1114 THR A C 1
ATOM 9037 O O . THR A 1 1114 ? -8.727 29.464 -25.261 1.00 97.38 1114 THR A O 1
ATOM 9040 N N . VAL A 1 1115 ? -10.347 30.993 -25.009 1.00 95.69 1115 VAL A N 1
ATOM 9041 C CA . VAL A 1 1115 ? -10.439 31.356 -26.427 1.00 95.69 1115 VAL A CA 1
ATOM 9042 C C . VAL A 1 1115 ? -9.321 32.326 -26.814 1.00 95.69 1115 VAL A C 1
ATOM 9044 O O . VAL A 1 1115 ? -9.386 33.522 -26.547 1.00 95.69 1115 VAL A O 1
ATOM 9047 N N . ASN A 1 1116 ? -8.302 31.834 -27.517 1.00 93.81 1116 ASN A N 1
ATOM 9048 C CA . ASN A 1 1116 ? -7.143 32.635 -27.926 1.00 93.81 1116 ASN A CA 1
ATOM 9049 C C . ASN A 1 1116 ? -7.381 33.445 -29.196 1.00 93.81 1116 ASN A C 1
ATOM 9051 O O . ASN A 1 1116 ? -6.803 34.515 -29.363 1.00 93.81 1116 ASN A O 1
ATOM 9055 N N . LYS A 1 1117 ? -8.167 32.919 -30.140 1.00 93.69 1117 LYS A N 1
ATOM 9056 C CA . LYS A 1 1117 ? -8.456 33.593 -31.412 1.00 93.69 1117 LYS A CA 1
ATOM 9057 C C . LYS A 1 1117 ? -9.789 33.125 -31.963 1.00 93.69 1117 LYS A C 1
ATOM 9059 O O . LYS A 1 1117 ? -10.000 31.926 -32.099 1.00 93.69 1117 LYS A O 1
ATOM 9064 N N . VAL A 1 1118 ? -10.623 34.069 -32.382 1.00 89.69 1118 VAL A N 1
ATOM 9065 C CA . VAL A 1 1118 ? -11.904 33.793 -33.041 1.00 89.69 1118 VAL A CA 1
ATOM 9066 C C . VAL A 1 1118 ? -11.809 34.221 -34.502 1.00 89.69 1118 VAL A C 1
ATOM 9068 O O . VAL A 1 1118 ? -11.446 35.355 -34.811 1.00 89.69 1118 VAL A O 1
ATOM 9071 N N . GLY A 1 1119 ? -12.078 33.297 -35.419 1.00 88.56 1119 GLY A N 1
ATOM 9072 C CA . GLY A 1 1119 ? -12.197 33.577 -36.844 1.00 88.56 1119 GLY A CA 1
ATOM 9073 C C . GLY A 1 1119 ? -13.646 33.871 -37.203 1.00 88.56 1119 GLY A C 1
ATOM 9074 O O . GLY A 1 1119 ? -14.517 33.061 -36.904 1.00 88.56 1119 GLY A O 1
ATOM 9075 N N . GLN A 1 1120 ? -13.912 34.995 -37.867 1.00 82.00 1120 GLN A N 1
ATOM 9076 C CA . GLN A 1 1120 ? -15.267 35.362 -38.285 1.00 82.00 1120 GLN A CA 1
ATOM 9077 C C . GLN A 1 1120 ? -15.620 34.811 -39.674 1.00 82.00 1120 GLN A C 1
ATOM 9079 O O . GLN A 1 1120 ? -14.763 34.722 -40.561 1.00 82.00 1120 GLN A O 1
ATOM 9084 N N . ASN A 1 1121 ? -16.891 34.464 -39.875 1.00 75.00 1121 ASN A N 1
ATOM 9085 C CA . ASN A 1 1121 ? -17.438 34.091 -41.174 1.00 75.00 1121 ASN A CA 1
ATOM 9086 C C . ASN A 1 1121 ? -17.960 35.345 -41.902 1.00 75.00 1121 ASN A C 1
ATOM 9088 O O . ASN A 1 1121 ? -19.036 35.855 -41.611 1.00 75.00 1121 ASN A O 1
ATOM 9092 N N . PHE A 1 1122 ? -17.192 35.856 -42.870 1.00 71.62 1122 PHE A N 1
ATOM 9093 C CA . PHE A 1 1122 ? -17.576 37.040 -43.658 1.00 71.62 1122 PHE A CA 1
ATOM 9094 C C . PHE A 1 1122 ? -18.620 36.759 -44.752 1.00 71.62 1122 PHE A C 1
ATOM 9096 O O . PHE A 1 1122 ? -19.051 37.691 -45.429 1.00 71.62 1122 PHE A O 1
ATOM 9103 N N . ARG A 1 1123 ? -18.973 35.489 -44.998 1.00 68.25 1123 ARG A N 1
ATOM 9104 C CA . ARG A 1 1123 ? -19.891 35.105 -46.082 1.00 68.25 1123 ARG A CA 1
ATOM 9105 C C . ARG A 1 1123 ? -21.331 34.919 -45.615 1.00 68.25 1123 ARG A C 1
ATOM 9107 O O . ARG A 1 1123 ? -22.218 35.054 -46.451 1.00 68.25 1123 ARG A O 1
ATOM 9114 N N . ASP A 1 1124 ? -21.553 34.639 -44.332 1.00 61.38 1124 ASP A N 1
ATOM 9115 C CA . ASP A 1 1124 ? -22.862 34.247 -43.806 1.00 61.38 1124 ASP A CA 1
ATOM 9116 C C . ASP A 1 1124 ? -23.217 35.063 -42.549 1.00 61.38 1124 ASP A C 1
ATOM 9118 O O . ASP A 1 1124 ? -22.937 34.676 -41.418 1.00 61.38 1124 ASP A O 1
ATOM 9122 N N . PHE A 1 1125 ? -23.788 36.257 -42.749 1.00 59.16 1125 PHE A N 1
ATOM 9123 C CA . PHE A 1 1125 ? -24.151 37.160 -41.647 1.00 59.16 1125 PHE A CA 1
ATOM 9124 C C . PHE A 1 1125 ? -25.380 36.687 -40.850 1.00 59.16 1125 PHE A C 1
ATOM 9126 O O . PHE A 1 1125 ? -25.614 37.211 -39.760 1.00 59.16 1125 PHE A O 1
ATOM 9133 N N . GLU A 1 1126 ? -26.163 35.737 -41.379 1.00 60.12 1126 GLU A N 1
ATOM 9134 C CA . GLU A 1 1126 ? -27.440 35.310 -40.789 1.00 60.12 1126 GLU A CA 1
ATOM 9135 C C . GLU A 1 1126 ? -27.300 34.119 -39.823 1.00 60.12 1126 GLU A C 1
ATOM 9137 O O . GLU A 1 1126 ? -27.953 34.131 -38.782 1.00 60.12 1126 GLU A O 1
ATOM 9142 N N . ASN A 1 1127 ? -26.444 33.126 -40.116 1.00 60.47 1127 ASN A N 1
ATOM 9143 C CA . ASN A 1 1127 ? -26.476 31.824 -39.419 1.00 60.47 1127 ASN A CA 1
ATOM 9144 C C . ASN A 1 1127 ? -25.407 31.630 -38.325 1.00 60.47 1127 ASN A C 1
ATOM 9146 O O . ASN A 1 1127 ? -25.697 31.055 -37.276 1.00 60.47 1127 ASN A O 1
ATOM 9150 N N . SER A 1 1128 ? -24.172 32.094 -38.538 1.00 60.66 1128 SER A N 1
ATOM 9151 C CA . SER A 1 1128 ? -23.114 32.078 -37.519 1.00 60.66 1128 SER A CA 1
ATOM 9152 C C . SER A 1 1128 ? -22.018 33.074 -37.878 1.00 60.66 1128 SER A C 1
ATOM 9154 O O . SER A 1 1128 ? -21.401 32.991 -38.937 1.00 60.66 1128 SER A O 1
ATOM 9156 N N . LYS A 1 1129 ? -21.728 34.014 -36.974 1.00 73.25 1129 LYS A N 1
ATOM 9157 C CA . LYS A 1 1129 ? -20.642 34.984 -37.181 1.00 73.25 1129 LYS A CA 1
ATOM 9158 C C . LYS A 1 1129 ? -19.258 34.347 -37.051 1.00 73.25 1129 LYS A C 1
ATOM 9160 O O . LYS A 1 1129 ? -18.284 34.980 -37.454 1.00 73.25 1129 LYS A O 1
ATOM 9165 N N . ILE A 1 1130 ? -19.145 33.138 -36.496 1.00 82.56 1130 ILE A N 1
ATOM 9166 C CA . ILE A 1 1130 ? -17.874 32.519 -36.104 1.00 82.56 1130 ILE A CA 1
ATOM 9167 C C . ILE A 1 1130 ? -17.610 31.274 -36.953 1.00 82.56 1130 ILE A C 1
ATOM 9169 O O . ILE A 1 1130 ? -18.378 30.321 -36.930 1.00 82.56 1130 ILE A O 1
ATOM 9173 N N . LYS A 1 1131 ? -16.484 31.280 -37.671 1.00 86.00 1131 LYS A N 1
ATOM 9174 C CA . LYS A 1 1131 ? -15.997 30.173 -38.506 1.00 86.00 1131 LYS A CA 1
ATOM 9175 C C . LYS A 1 1131 ? -15.160 29.161 -37.717 1.00 86.00 1131 LYS A C 1
ATOM 9177 O O . LYS A 1 1131 ? -15.149 27.981 -38.032 1.00 86.00 1131 LYS A O 1
ATOM 9182 N N . PHE A 1 1132 ? -14.364 29.625 -36.760 1.00 91.06 1132 PHE A N 1
ATOM 9183 C CA . PHE A 1 1132 ? -13.563 28.752 -35.900 1.00 91.06 1132 PHE A CA 1
ATOM 9184 C C . PHE A 1 1132 ? -13.123 29.508 -34.652 1.00 91.06 1132 PHE A C 1
ATOM 9186 O O . PHE A 1 1132 ? -13.002 30.737 -34.677 1.00 91.06 1132 PHE A O 1
ATOM 9193 N N . ALA A 1 1133 ? -12.783 28.773 -33.601 1.00 92.50 1133 ALA A N 1
ATOM 9194 C CA . ALA A 1 1133 ? -12.069 29.305 -32.450 1.00 92.50 1133 ALA A CA 1
ATOM 9195 C C . ALA A 1 1133 ? -10.807 28.477 -32.185 1.00 92.50 1133 ALA A C 1
ATOM 9197 O O . ALA A 1 1133 ? -10.844 27.251 -32.207 1.00 92.50 1133 ALA A O 1
ATOM 9198 N N . LYS A 1 1134 ? -9.677 29.146 -31.949 1.00 96.00 1134 LYS A N 1
ATOM 9199 C CA . LYS A 1 1134 ? -8.476 28.515 -31.396 1.00 96.00 1134 LYS A CA 1
ATOM 9200 C C . LYS A 1 1134 ? -8.513 28.653 -29.892 1.00 96.00 1134 LYS A C 1
ATOM 9202 O O . LYS A 1 1134 ? -8.702 29.768 -29.398 1.00 96.00 1134 LYS A O 1
ATOM 9207 N N . VAL A 1 1135 ? -8.292 27.552 -29.196 1.00 96.44 1135 VAL A N 1
ATOM 9208 C CA . VAL A 1 1135 ? -8.418 27.480 -27.748 1.00 96.44 1135 VAL A CA 1
ATOM 9209 C C . VAL A 1 1135 ? -7.209 26.811 -27.111 1.00 96.44 1135 VAL A C 1
ATOM 9211 O O . VAL A 1 1135 ? -6.450 26.103 -27.777 1.00 96.44 1135 VAL A O 1
ATOM 9214 N N . THR A 1 1136 ? -7.026 27.050 -25.820 1.00 95.44 1136 THR A N 1
ATOM 9215 C CA . THR A 1 1136 ? -6.018 26.372 -25.002 1.00 95.44 1136 THR A CA 1
ATOM 9216 C C . THR A 1 1136 ? -6.615 26.021 -23.650 1.00 95.44 1136 THR A C 1
ATOM 9218 O O . THR A 1 1136 ? -7.378 26.808 -23.089 1.00 95.44 1136 THR A O 1
ATOM 9221 N N . THR A 1 1137 ? -6.301 24.829 -23.153 1.00 94.19 1137 THR A N 1
ATOM 9222 C CA . THR A 1 1137 ? -6.708 24.378 -21.816 1.00 94.19 1137 THR A CA 1
ATOM 9223 C C . THR A 1 1137 ? -5.826 25.010 -20.738 1.00 94.19 1137 THR A C 1
ATOM 9225 O O . THR A 1 1137 ? -4.777 25.584 -21.034 1.00 94.19 1137 THR A O 1
ATOM 9228 N N . SER A 1 1138 ? -6.211 24.879 -19.468 1.00 90.62 1138 SER A N 1
ATOM 9229 C CA . SER A 1 1138 ? -5.342 25.220 -18.329 1.00 90.62 1138 SER A CA 1
ATOM 9230 C C . SER A 1 1138 ? -4.008 24.464 -18.347 1.00 90.62 1138 SER A C 1
ATOM 9232 O O . SER A 1 1138 ? -2.990 25.012 -17.940 1.00 90.62 1138 SER A O 1
ATOM 9234 N N . SER A 1 1139 ? -4.006 23.244 -18.886 1.00 90.38 1139 SER A N 1
ATOM 9235 C CA . SER A 1 1139 ? -2.847 22.346 -18.988 1.00 90.38 1139 SER A CA 1
ATOM 9236 C C . SER A 1 1139 ? -2.006 22.588 -20.258 1.00 90.38 1139 SER A C 1
ATOM 9238 O O . SER A 1 1139 ? -1.232 21.732 -20.675 1.00 90.38 1139 SER A O 1
ATOM 9240 N N . PHE A 1 1140 ? -2.168 23.751 -20.906 1.00 91.25 1140 PHE A N 1
ATOM 9241 C CA . PHE A 1 1140 ? -1.459 24.178 -22.126 1.00 91.25 1140 PHE A CA 1
ATOM 9242 C C . PHE A 1 1140 ? -1.669 23.299 -23.373 1.00 91.25 1140 PHE A C 1
ATOM 9244 O O . PHE A 1 1140 ? -0.955 23.457 -24.367 1.00 91.25 1140 PHE A O 1
ATOM 9251 N N . ILE A 1 1141 ? -2.690 22.439 -23.378 1.00 94.00 1141 ILE A N 1
ATOM 9252 C CA . ILE A 1 1141 ? -3.072 21.642 -24.550 1.00 94.00 1141 ILE A CA 1
ATOM 9253 C C . ILE A 1 1141 ? -3.747 22.572 -25.557 1.00 94.00 1141 ILE A C 1
ATOM 9255 O O . ILE A 1 1141 ? -4.683 23.309 -25.226 1.00 94.00 1141 ILE A O 1
ATOM 9259 N N . GLN A 1 1142 ? -3.265 22.565 -26.798 1.00 94.06 1142 GLN A N 1
ATOM 9260 C CA . GLN A 1 1142 ? -3.787 23.443 -27.844 1.00 94.06 1142 GLN A CA 1
ATOM 9261 C C . GLN A 1 1142 ? -4.935 22.780 -28.589 1.00 94.06 1142 GLN A C 1
ATOM 9263 O O . GLN A 1 1142 ? -4.897 21.592 -28.880 1.00 94.06 1142 GLN A O 1
ATOM 9268 N N . GLY A 1 1143 ? -5.943 23.544 -28.989 1.00 94.12 1143 GLY A N 1
ATOM 9269 C CA . GLY A 1 1143 ? -6.981 22.971 -29.825 1.00 94.12 1143 GLY A CA 1
ATOM 9270 C C . GLY A 1 1143 ? -7.765 23.948 -30.656 1.00 94.12 1143 GLY A C 1
ATOM 9271 O O . GLY A 1 1143 ? -7.588 25.167 -30.602 1.00 94.12 1143 GLY A O 1
ATOM 9272 N N . ASN A 1 1144 ? -8.636 23.367 -31.469 1.00 94.94 1144 ASN A N 1
ATOM 9273 C CA . ASN A 1 1144 ? -9.498 24.097 -32.379 1.00 94.94 1144 ASN A CA 1
ATOM 9274 C C . ASN A 1 1144 ? -10.949 23.654 -32.177 1.00 94.94 1144 ASN A C 1
ATOM 9276 O O . ASN A 1 1144 ? -11.229 22.470 -31.988 1.00 94.94 1144 ASN A O 1
ATOM 9280 N N . ILE A 1 1145 ? -11.857 24.621 -32.247 1.00 94.44 1145 ILE A N 1
ATOM 9281 C CA . ILE A 1 1145 ? -13.299 24.411 -32.327 1.00 94.44 1145 ILE A CA 1
ATOM 9282 C C . ILE A 1 1145 ? -13.718 24.805 -33.741 1.00 94.44 1145 ILE A C 1
ATOM 9284 O O . ILE A 1 1145 ? -13.527 25.955 -34.159 1.00 94.44 1145 ILE A O 1
ATOM 9288 N N . GLU A 1 1146 ? -14.240 23.839 -34.487 1.00 91.88 1146 GLU A N 1
ATOM 9289 C CA . GLU A 1 1146 ? -14.716 24.035 -35.856 1.00 91.88 1146 GLU A CA 1
ATOM 9290 C C . GLU A 1 1146 ? -16.119 24.654 -35.889 1.00 91.88 1146 GLU A C 1
ATOM 9292 O O . GLU A 1 1146 ? -16.872 24.542 -34.926 1.00 91.88 1146 GLU A O 1
ATOM 9297 N N . GLU A 1 1147 ? -16.492 25.274 -37.015 1.00 88.00 1147 GLU A N 1
ATOM 9298 C CA . GLU A 1 1147 ? -17.796 25.934 -37.216 1.00 88.00 1147 GLU A CA 1
ATOM 9299 C C . GLU A 1 1147 ? -18.988 25.050 -36.820 1.00 88.00 1147 GLU A C 1
ATOM 9301 O O . GLU A 1 1147 ? -19.920 25.524 -36.178 1.00 88.00 1147 GLU A O 1
ATOM 9306 N N . ALA A 1 1148 ? -18.941 23.758 -37.162 1.00 88.25 1148 ALA A N 1
ATOM 9307 C CA . ALA A 1 1148 ? -20.014 22.804 -36.885 1.00 88.25 1148 ALA A CA 1
ATOM 9308 C C . ALA A 1 1148 ? -20.207 22.507 -35.388 1.00 88.25 1148 ALA A C 1
ATOM 9310 O O . ALA A 1 1148 ? -21.285 22.072 -34.989 1.00 88.25 1148 ALA A O 1
ATOM 9311 N N . SER A 1 1149 ? -19.185 22.759 -34.571 1.00 91.81 1149 SER A N 1
ATOM 9312 C CA . SER A 1 1149 ? -19.173 22.472 -33.136 1.00 91.81 1149 SER A CA 1
ATOM 9313 C C . SER A 1 1149 ? -19.415 23.726 -32.283 1.00 91.81 1149 SER A C 1
ATOM 9315 O O . SER A 1 1149 ? -19.212 23.699 -31.070 1.00 91.81 1149 SER A O 1
ATOM 9317 N N . ILE A 1 1150 ? -19.830 24.839 -32.901 1.00 88.50 1150 ILE A N 1
ATOM 9318 C CA . ILE A 1 1150 ? -20.152 26.108 -32.235 1.00 88.50 1150 ILE A CA 1
ATOM 9319 C C . ILE A 1 1150 ? -21.671 26.341 -32.330 1.00 88.50 1150 ILE A C 1
ATOM 9321 O O . ILE A 1 1150 ? -22.204 26.383 -33.440 1.00 88.50 1150 ILE A O 1
ATOM 9325 N N . PRO A 1 1151 ? -22.391 26.520 -31.203 1.00 86.94 1151 PRO A N 1
ATOM 9326 C CA . PRO A 1 1151 ? -23.815 26.847 -31.214 1.00 86.94 1151 PRO A CA 1
ATOM 9327 C C . PRO A 1 1151 ? -24.139 28.099 -32.037 1.00 86.94 1151 PRO A C 1
ATOM 9329 O O . PRO A 1 1151 ? -23.418 29.098 -31.996 1.00 86.94 1151 PRO A O 1
ATOM 9332 N N . GLN A 1 1152 ? -25.268 28.082 -32.747 1.00 80.25 1152 GLN A N 1
ATOM 9333 C CA . GLN A 1 1152 ? -25.723 29.243 -33.515 1.00 80.25 1152 GLN A CA 1
ATOM 9334 C C . GLN A 1 1152 ? -26.105 30.406 -32.590 1.00 80.25 1152 GLN A C 1
ATOM 9336 O O . GLN A 1 1152 ? -26.812 30.228 -31.601 1.00 80.25 1152 GLN A O 1
ATOM 9341 N N . GLY A 1 1153 ? -25.655 31.614 -32.937 1.00 77.25 1153 GLY A N 1
ATOM 9342 C CA . GLY A 1 1153 ? -25.956 32.841 -32.193 1.00 77.25 1153 GLY A CA 1
ATOM 9343 C C . GLY A 1 1153 ? -25.064 33.116 -30.977 1.00 77.25 1153 GLY A C 1
ATOM 9344 O O . GLY A 1 1153 ? -25.234 34.164 -30.355 1.00 77.25 1153 GLY A O 1
ATOM 9345 N N . ILE A 1 1154 ? -24.106 32.240 -30.652 1.00 81.69 1154 ILE A N 1
ATOM 9346 C CA . ILE A 1 1154 ? -23.129 32.504 -29.589 1.00 81.69 1154 ILE A CA 1
ATOM 9347 C C . ILE A 1 1154 ? -22.133 33.588 -30.031 1.00 81.69 1154 ILE A C 1
ATOM 9349 O O . ILE A 1 1154 ? -21.677 33.602 -31.177 1.00 81.69 1154 ILE A O 1
ATOM 9353 N N . ASP A 1 1155 ? -21.793 34.501 -29.123 1.00 82.62 1155 ASP A N 1
ATOM 9354 C CA . ASP A 1 1155 ? -20.713 35.470 -29.317 1.00 82.62 1155 ASP A CA 1
ATOM 9355 C C . ASP A 1 1155 ? -19.537 35.055 -28.430 1.00 82.62 1155 ASP A C 1
ATOM 9357 O O . ASP A 1 1155 ? -19.681 34.963 -27.211 1.00 82.62 1155 ASP A O 1
ATOM 9361 N N . LEU A 1 1156 ? -18.398 34.740 -29.048 1.00 85.56 1156 LEU A N 1
ATOM 9362 C CA . LEU A 1 1156 ? -17.175 34.360 -28.343 1.00 85.56 1156 LEU A CA 1
ATOM 9363 C C . LEU A 1 1156 ? -16.205 35.532 -28.385 1.00 85.56 1156 LEU A C 1
ATOM 9365 O O . LEU A 1 1156 ? -15.799 35.981 -29.461 1.00 85.56 1156 LEU A O 1
ATOM 9369 N N . ALA A 1 1157 ? -15.789 35.989 -27.210 1.00 87.25 1157 ALA A N 1
ATOM 9370 C CA . ALA A 1 1157 ? -14.751 36.996 -27.084 1.00 87.25 1157 ALA A CA 1
ATOM 9371 C C . ALA A 1 1157 ? -13.368 36.348 -26.938 1.00 87.25 1157 ALA A C 1
ATOM 9373 O O . ALA A 1 1157 ? -13.204 35.279 -26.348 1.00 87.25 1157 ALA A O 1
ATOM 9374 N N . GLN A 1 1158 ? -12.341 37.023 -27.450 1.00 89.69 1158 GLN A N 1
ATOM 9375 C CA . GLN A 1 1158 ? -10.958 36.634 -27.187 1.00 89.69 1158 GLN A CA 1
ATOM 9376 C C . GLN A 1 1158 ? -10.645 36.810 -25.691 1.00 89.69 1158 GLN A C 1
ATOM 9378 O O . GLN A 1 1158 ? -10.972 37.840 -25.108 1.00 89.69 1158 GLN A O 1
ATOM 9383 N N . GLY A 1 1159 ? -10.013 35.807 -25.083 1.00 89.94 1159 GLY A N 1
ATOM 9384 C CA . GLY A 1 1159 ? -9.722 35.740 -23.649 1.00 89.94 1159 GLY A CA 1
ATOM 9385 C C . GLY A 1 1159 ? -10.861 35.173 -22.793 1.00 89.94 1159 GLY A C 1
ATOM 9386 O O . GLY A 1 1159 ? -10.667 34.967 -21.600 1.00 89.94 1159 GLY A O 1
ATOM 9387 N N . GLN A 1 1160 ? -12.032 34.893 -23.371 1.00 93.31 1160 GLN A N 1
ATOM 9388 C CA . GLN A 1 1160 ? -13.138 34.263 -22.651 1.00 93.31 1160 GLN A CA 1
ATOM 9389 C C . GLN A 1 1160 ? -12.819 32.795 -22.331 1.00 93.31 1160 GLN A C 1
ATOM 9391 O O . GLN A 1 1160 ? -12.299 32.075 -23.186 1.00 93.31 1160 GLN A O 1
ATOM 9396 N N . VAL A 1 1161 ? -13.182 32.344 -21.126 1.00 94.44 1161 VAL A N 1
ATOM 9397 C CA . VAL A 1 1161 ? -13.152 30.927 -20.734 1.00 94.44 1161 VAL A CA 1
ATOM 9398 C C . VAL A 1 1161 ? -14.539 30.326 -20.942 1.00 94.44 1161 VAL A C 1
ATOM 9400 O O . VAL A 1 1161 ? -15.534 30.888 -20.482 1.00 94.44 1161 VAL A O 1
ATOM 9403 N N . VAL A 1 1162 ? -14.613 29.199 -21.646 1.00 92.94 1162 VAL A N 1
ATOM 9404 C CA . VAL A 1 1162 ? -15.866 28.494 -21.949 1.00 92.94 1162 VAL A CA 1
ATOM 9405 C C . VAL A 1 1162 ? -15.699 27.008 -21.638 1.00 92.94 1162 VAL A C 1
ATOM 9407 O O . VAL A 1 1162 ? -14.617 26.457 -21.818 1.00 92.94 1162 VAL A O 1
ATOM 9410 N N . GLN A 1 1163 ? -16.762 26.357 -21.162 1.00 93.12 1163 GLN A N 1
ATOM 9411 C CA . GLN A 1 1163 ? -16.788 24.903 -20.998 1.00 93.12 1163 GLN A CA 1
ATOM 9412 C C . GLN A 1 1163 ? -16.958 24.242 -22.365 1.00 93.12 1163 GLN A C 1
ATOM 9414 O O . GLN A 1 1163 ? -17.942 24.504 -23.059 1.00 93.12 1163 GLN A O 1
ATOM 9419 N N . ALA A 1 1164 ? -16.000 23.405 -22.747 1.00 94.12 1164 ALA A N 1
ATOM 9420 C CA . ALA A 1 1164 ? -16.017 22.676 -24.005 1.00 94.12 1164 ALA A CA 1
ATOM 9421 C C . ALA A 1 1164 ? -15.851 21.178 -23.764 1.00 94.12 1164 ALA A C 1
ATOM 9423 O O . ALA A 1 1164 ? -15.322 20.751 -22.744 1.00 94.12 1164 ALA A O 1
ATOM 9424 N N . VAL A 1 1165 ? -16.287 20.374 -24.725 1.00 95.12 1165 VAL A N 1
ATOM 9425 C CA . VAL A 1 1165 ? -16.144 18.919 -24.702 1.00 95.12 1165 VAL A CA 1
ATOM 9426 C C . VAL A 1 1165 ? -15.017 18.504 -25.631 1.00 95.12 1165 VAL A C 1
ATOM 9428 O O . VAL A 1 1165 ? -14.979 18.949 -26.778 1.00 95.12 1165 VAL A O 1
ATOM 9431 N N . VAL A 1 1166 ? -14.121 17.637 -25.163 1.00 95.25 1166 VAL A N 1
ATOM 9432 C CA . VAL A 1 1166 ? -13.078 17.024 -25.997 1.00 95.25 1166 VAL A CA 1
ATOM 9433 C C . VAL A 1 1166 ? -13.726 16.048 -26.985 1.00 95.25 1166 VAL A C 1
ATOM 9435 O O . VAL A 1 1166 ? -14.416 15.107 -26.584 1.00 95.25 1166 VAL A O 1
ATOM 9438 N N . LEU A 1 1167 ? -13.509 16.261 -28.283 1.00 94.62 1167 LEU A N 1
ATOM 9439 C CA . LEU A 1 1167 ? -13.952 15.355 -29.345 1.00 94.62 1167 LEU A CA 1
ATOM 9440 C C . LEU A 1 1167 ? -12.890 14.292 -29.631 1.00 94.62 1167 LEU A C 1
ATOM 9442 O O . LEU A 1 1167 ? -13.177 13.107 -29.500 1.00 94.62 1167 LEU A O 1
ATOM 9446 N N . ASP A 1 1168 ? -11.673 14.728 -29.952 1.00 94.56 1168 ASP A N 1
ATOM 9447 C CA . ASP A 1 1168 ? -10.510 13.873 -30.204 1.00 94.56 1168 ASP A CA 1
ATOM 9448 C C . ASP A 1 1168 ? -9.254 14.518 -29.597 1.00 94.56 1168 ASP A C 1
ATOM 9450 O O . ASP A 1 1168 ? -9.069 15.734 -29.712 1.00 94.56 1168 ASP A O 1
ATOM 9454 N N . ALA A 1 1169 ? -8.394 13.708 -28.973 1.00 92.75 1169 ALA A N 1
ATOM 9455 C CA . ALA A 1 1169 ? -7.134 14.125 -28.356 1.00 92.75 1169 ALA A CA 1
ATOM 9456 C C . ALA A 1 1169 ? -5.934 13.478 -29.072 1.00 92.75 1169 ALA A C 1
ATOM 9458 O O . ALA A 1 1169 ? -5.964 12.292 -29.397 1.00 92.75 1169 ALA A O 1
ATOM 9459 N N . TYR A 1 1170 ? -4.878 14.261 -29.300 1.00 94.81 1170 TYR A N 1
ATOM 9460 C CA . TYR A 1 1170 ? -3.639 13.865 -29.972 1.00 94.81 1170 TYR A CA 1
ATOM 9461 C C . TYR A 1 1170 ? -2.459 14.038 -29.005 1.00 94.81 1170 TYR A C 1
ATOM 9463 O O . TYR A 1 1170 ? -1.906 15.133 -28.854 1.00 94.81 1170 TYR A O 1
ATOM 9471 N N . TYR A 1 1171 ? -2.106 12.953 -28.314 1.00 93.56 1171 TYR A N 1
ATOM 9472 C CA . TYR A 1 1171 ? -1.148 12.960 -27.201 1.00 93.56 1171 TYR A CA 1
ATOM 9473 C C . TYR A 1 1171 ? 0.297 13.270 -27.627 1.00 93.56 1171 TYR A C 1
ATOM 9475 O O . TYR A 1 1171 ? 1.029 13.923 -26.894 1.00 93.56 1171 TYR A O 1
ATOM 9483 N N . ASP A 1 1172 ? 0.697 12.866 -28.833 1.00 92.81 1172 ASP A N 1
ATOM 9484 C CA . ASP A 1 1172 ? 2.036 13.080 -29.401 1.00 92.81 1172 ASP A CA 1
ATOM 9485 C C . ASP A 1 1172 ? 2.347 14.558 -29.698 1.00 92.81 1172 ASP A C 1
ATOM 9487 O O . ASP A 1 1172 ? 3.480 15.025 -29.545 1.00 92.81 1172 ASP A O 1
ATOM 9491 N N . SER A 1 1173 ? 1.325 15.293 -30.133 1.00 93.19 1173 SER A N 1
ATOM 9492 C CA . SER A 1 1173 ? 1.406 16.693 -30.551 1.00 93.19 1173 SER A CA 1
ATOM 9493 C C . SER A 1 1173 ? 0.897 17.670 -29.492 1.00 93.19 1173 SER A C 1
ATOM 9495 O O . SER A 1 1173 ? 1.001 18.879 -29.697 1.00 93.19 1173 SER A O 1
ATOM 9497 N N . PHE A 1 1174 ? 0.368 17.171 -28.367 1.00 94.50 1174 PHE A N 1
ATOM 9498 C CA . PHE A 1 1174 ? -0.276 17.970 -27.318 1.00 94.50 1174 PHE A CA 1
ATOM 9499 C C . PHE A 1 1174 ? -1.418 18.839 -27.865 1.00 94.50 1174 PHE A C 1
ATOM 9501 O O . PHE A 1 1174 ? -1.570 20.014 -27.503 1.00 94.50 1174 PHE A O 1
ATOM 9508 N N . THR A 1 1175 ? -2.225 18.261 -28.764 1.00 94.69 1175 THR A N 1
ATOM 9509 C CA . THR A 1 1175 ? -3.361 18.956 -29.379 1.00 94.69 1175 THR A CA 1
ATOM 9510 C C . THR A 1 1175 ? -4.689 18.220 -29.222 1.00 94.69 1175 THR A C 1
ATOM 9512 O O . THR A 1 1175 ? -4.723 17.017 -28.989 1.00 94.69 1175 THR A O 1
ATOM 9515 N N . ALA A 1 1176 ? -5.808 18.939 -29.338 1.00 96.06 1176 ALA A N 1
ATOM 9516 C CA . ALA A 1 1176 ? -7.151 18.368 -29.272 1.00 96.06 1176 ALA A CA 1
ATOM 9517 C C . ALA A 1 1176 ? -8.172 19.140 -30.126 1.00 96.06 1176 ALA A C 1
ATOM 9519 O O . ALA A 1 1176 ? -7.977 20.303 -30.493 1.00 96.06 1176 ALA A O 1
ATOM 9520 N N . SER A 1 1177 ? -9.290 18.491 -30.434 1.00 96.88 1177 SER A N 1
ATOM 9521 C CA . SER A 1 1177 ? -10.468 19.112 -31.046 1.00 96.88 1177 SER A CA 1
ATOM 9522 C C . SER A 1 1177 ? -11.604 19.203 -30.031 1.00 96.88 1177 SER A C 1
ATOM 9524 O O . SER A 1 1177 ? -11.782 18.308 -29.204 1.00 96.88 1177 SER A O 1
ATOM 9526 N N . PHE A 1 1178 ? -12.359 20.300 -30.071 1.00 97.38 1178 PHE A N 1
ATOM 9527 C CA . PHE A 1 1178 ? -13.333 20.638 -29.033 1.00 97.38 1178 PHE A CA 1
ATOM 9528 C C . PHE A 1 1178 ? -14.718 20.972 -29.610 1.00 97.38 1178 PHE A C 1
ATOM 9530 O O . PHE A 1 1178 ? -14.832 21.417 -30.756 1.00 97.38 1178 PHE A O 1
ATOM 9537 N N . SER A 1 1179 ? -15.763 20.807 -28.793 1.00 95.88 1179 SER A N 1
ATOM 9538 C CA . SER A 1 1179 ? -17.152 21.180 -29.097 1.00 95.88 1179 SER A CA 1
ATOM 9539 C C . SER A 1 1179 ? -17.794 22.018 -27.993 1.00 95.88 1179 SER A C 1
ATOM 9541 O O . SER A 1 1179 ? -17.553 21.790 -26.811 1.00 95.88 1179 SER A O 1
ATOM 9543 N N . LEU A 1 1180 ? -18.630 22.978 -28.389 1.00 94.25 1180 LEU A N 1
ATOM 9544 C CA . LEU A 1 1180 ? -19.447 23.825 -27.513 1.00 94.25 1180 LEU A CA 1
ATOM 9545 C C . LEU A 1 1180 ? -20.946 23.491 -27.607 1.00 94.25 1180 LEU A C 1
ATOM 9547 O O . LEU A 1 1180 ? -21.770 24.213 -27.049 1.00 94.25 1180 LEU A O 1
ATOM 9551 N N . LEU A 1 1181 ? -21.331 22.446 -28.348 1.00 93.38 1181 LEU A N 1
ATOM 9552 C CA . LEU A 1 1181 ? -22.737 22.085 -28.527 1.00 93.38 1181 LEU A CA 1
ATOM 9553 C C . LEU A 1 1181 ? -23.355 21.576 -27.219 1.00 93.38 1181 LEU A C 1
ATOM 9555 O O . LEU A 1 1181 ? -22.804 20.695 -26.562 1.00 93.38 1181 LEU A O 1
ATOM 9559 N N . GLU A 1 1182 ? -24.557 22.059 -26.888 1.00 89.19 1182 GLU A N 1
ATOM 9560 C CA . GLU A 1 1182 ? -25.289 21.635 -25.682 1.00 89.19 1182 GLU A CA 1
ATOM 9561 C C . GLU A 1 1182 ? -25.508 20.115 -25.631 1.00 89.19 1182 GLU A C 1
ATOM 9563 O O . GLU A 1 1182 ? -25.401 19.511 -24.567 1.00 89.19 1182 GLU A O 1
ATOM 9568 N N . ALA A 1 1183 ? -25.760 19.481 -26.783 1.00 90.81 1183 ALA A N 1
ATOM 9569 C CA . ALA A 1 1183 ? -25.931 18.032 -26.880 1.00 90.81 1183 ALA A CA 1
ATOM 9570 C C . ALA A 1 1183 ? -24.657 17.258 -26.493 1.00 90.81 1183 ALA A C 1
ATOM 9572 O O . ALA A 1 1183 ? -24.743 16.230 -25.818 1.00 90.81 1183 ALA A O 1
ATOM 9573 N N . ASP A 1 1184 ? -23.480 17.762 -26.876 1.00 91.88 1184 ASP A N 1
ATOM 9574 C CA . ASP A 1 1184 ? -22.201 17.145 -26.521 1.00 91.88 1184 ASP A CA 1
ATOM 9575 C C . ASP A 1 1184 ? -21.895 17.358 -25.036 1.00 91.88 1184 ASP A C 1
ATOM 9577 O O . ASP A 1 1184 ? -21.460 16.426 -24.360 1.00 91.88 1184 ASP A O 1
ATOM 9581 N N . ILE A 1 1185 ? -22.185 18.552 -24.501 1.00 89.44 1185 ILE A N 1
ATOM 9582 C CA . ILE A 1 1185 ? -22.013 18.866 -23.072 1.00 89.44 1185 ILE A CA 1
ATOM 9583 C C . ILE A 1 1185 ? -22.903 17.960 -22.215 1.00 89.44 1185 ILE A C 1
ATOM 9585 O O . ILE A 1 1185 ? -22.428 17.372 -21.247 1.00 89.44 1185 ILE A O 1
ATOM 9589 N N . GLN A 1 1186 ? -24.174 17.780 -22.586 1.00 87.56 1186 GLN A N 1
ATOM 9590 C CA . GLN A 1 1186 ? -25.079 16.869 -21.876 1.00 87.56 1186 GLN A CA 1
ATOM 9591 C C . GLN A 1 1186 ? -24.580 15.424 -21.902 1.00 87.56 1186 GLN A C 1
ATOM 9593 O O . GLN A 1 1186 ? -24.659 14.725 -20.892 1.00 87.56 1186 GLN A O 1
ATOM 9598 N N . LYS A 1 1187 ? -24.036 14.979 -23.038 1.00 86.31 1187 LYS A N 1
ATOM 9599 C CA . LYS A 1 1187 ? -23.436 13.650 -23.156 1.00 86.31 1187 LYS A CA 1
ATOM 9600 C C . LYS A 1 1187 ? -22.199 13.502 -22.263 1.00 86.31 1187 LYS A C 1
ATOM 9602 O O . LYS A 1 1187 ? -22.023 12.444 -21.668 1.00 86.31 1187 LYS A O 1
ATOM 9607 N N . GLY A 1 1188 ? -21.375 14.545 -22.150 1.00 83.50 1188 GLY A N 1
ATOM 9608 C CA . GLY A 1 1188 ? -20.201 14.570 -21.272 1.00 83.50 1188 GLY A CA 1
ATOM 9609 C C . GLY A 1 1188 ? -20.527 14.650 -19.775 1.00 83.50 1188 GLY A C 1
ATOM 9610 O O . GLY A 1 1188 ? -19.740 14.183 -18.959 1.00 83.50 1188 GLY A O 1
ATOM 9611 N N . ALA A 1 1189 ? -21.693 15.191 -19.405 1.00 81.56 1189 ALA A N 1
ATOM 9612 C CA . ALA A 1 1189 ? -22.146 15.311 -18.013 1.00 81.56 1189 ALA A CA 1
ATOM 9613 C C . ALA A 1 1189 ? -22.749 14.012 -17.436 1.00 81.56 1189 ALA A C 1
ATOM 9615 O O . ALA A 1 1189 ? -23.091 13.948 -16.251 1.00 81.56 1189 ALA A O 1
ATOM 9616 N N . ALA A 1 1190 ? -22.922 12.978 -18.265 1.00 79.75 1190 ALA A N 1
ATOM 9617 C CA . ALA A 1 1190 ? -23.415 11.685 -17.814 1.00 79.75 1190 ALA A CA 1
ATOM 9618 C C . ALA A 1 1190 ? -22.411 11.014 -16.847 1.00 79.75 1190 ALA A C 1
ATOM 9620 O O . ALA A 1 1190 ? -21.200 11.134 -17.048 1.00 79.75 1190 ALA A O 1
ATOM 9621 N N . PRO A 1 1191 ? -22.882 10.278 -15.819 1.00 70.88 1191 PRO A N 1
ATOM 9622 C CA . PRO A 1 1191 ? -21.998 9.527 -14.932 1.00 70.88 1191 PRO A CA 1
ATOM 9623 C C . PRO A 1 1191 ? -21.115 8.556 -15.720 1.00 70.88 1191 PRO A C 1
ATOM 9625 O O . PRO A 1 1191 ? -21.609 7.818 -16.573 1.00 70.88 1191 PRO A O 1
ATOM 9628 N N . LYS A 1 1192 ? -19.819 8.530 -15.401 1.00 75.69 1192 LYS A N 1
ATOM 9629 C CA . LYS A 1 1192 ? -18.836 7.660 -16.066 1.00 75.69 1192 LYS A CA 1
ATOM 9630 C C . LYS A 1 1192 ? -18.756 6.244 -15.477 1.00 75.69 1192 LYS A C 1
ATOM 9632 O O . LYS A 1 1192 ? -18.035 5.413 -16.016 1.00 75.69 1192 LYS A O 1
ATOM 9637 N N . PHE A 1 1193 ? -19.485 5.957 -14.397 1.00 82.06 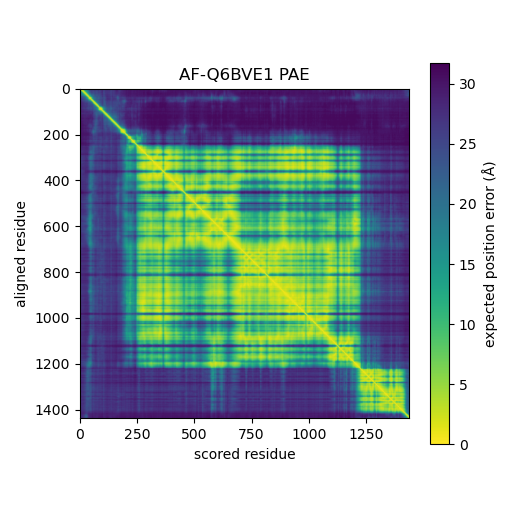1193 PHE A N 1
ATOM 9638 C CA . PHE A 1 1193 ? -19.458 4.661 -13.713 1.00 82.06 1193 PHE A CA 1
ATOM 9639 C C . PHE A 1 1193 ? -20.734 3.842 -13.951 1.00 82.06 1193 PHE A C 1
ATOM 9641 O O . PHE A 1 1193 ? -21.830 4.376 -14.144 1.00 82.06 1193 PHE A O 1
ATOM 9648 N N . HIS A 1 1194 ? -20.588 2.517 -13.913 1.00 84.38 1194 HIS A N 1
ATOM 9649 C CA . HIS A 1 1194 ? -21.695 1.579 -14.064 1.00 84.38 1194 HIS A CA 1
ATOM 9650 C C . HIS A 1 1194 ? -22.450 1.387 -12.739 1.00 84.38 1194 HIS A C 1
ATOM 9652 O O . HIS A 1 1194 ? -21.861 1.028 -11.720 1.00 84.38 1194 HIS A O 1
ATOM 9658 N N . LYS A 1 1195 ? -23.774 1.571 -12.767 1.00 88.06 1195 LYS A N 1
ATOM 9659 C CA . LYS A 1 1195 ? -24.663 1.355 -11.617 1.00 88.06 1195 LYS A CA 1
ATOM 9660 C C . LYS A 1 1195 ? -25.254 -0.052 -11.660 1.00 88.06 1195 LYS A C 1
ATOM 9662 O O . LYS A 1 1195 ? -26.237 -0.288 -12.357 1.00 88.06 1195 LYS A O 1
ATOM 9667 N N . ASP A 1 1196 ? -24.653 -0.976 -10.918 1.00 89.62 1196 ASP A N 1
ATOM 9668 C CA . ASP A 1 1196 ? -25.130 -2.359 -10.806 1.00 89.62 1196 ASP A CA 1
ATOM 9669 C C . ASP A 1 1196 ? -26.432 -2.442 -9.971 1.00 89.62 1196 ASP A C 1
ATOM 9671 O O . ASP A 1 1196 ? -26.402 -2.084 -8.792 1.00 89.62 1196 ASP A O 1
ATOM 9675 N N . PRO A 1 1197 ? -27.556 -2.950 -10.526 1.00 89.88 1197 PRO A N 1
ATOM 9676 C CA . PRO A 1 1197 ? -28.824 -3.166 -9.814 1.00 89.88 1197 PRO A CA 1
ATOM 9677 C C . PRO A 1 1197 ? -28.735 -3.926 -8.495 1.00 89.88 1197 PRO A C 1
ATOM 9679 O O . PRO A 1 1197 ? -29.550 -3.686 -7.609 1.00 89.88 1197 PRO A O 1
ATOM 9682 N N . LEU A 1 1198 ? -27.765 -4.829 -8.341 1.00 90.69 1198 LEU A N 1
ATOM 9683 C CA . LEU A 1 1198 ? -27.617 -5.612 -7.113 1.00 90.69 1198 LEU A CA 1
ATOM 9684 C C . LEU A 1 1198 ? -26.848 -4.863 -6.021 1.00 90.69 1198 LEU A C 1
ATOM 9686 O O . LEU A 1 1198 ? -26.978 -5.196 -4.842 1.00 90.69 1198 LEU A O 1
ATOM 9690 N N . LYS A 1 1199 ? -26.057 -3.859 -6.412 1.00 92.12 1199 LYS A N 1
ATOM 9691 C CA . LYS A 1 1199 ? -25.091 -3.164 -5.552 1.00 92.12 1199 LYS A CA 1
ATOM 9692 C C . LYS A 1 1199 ? -25.333 -1.654 -5.446 1.00 92.12 1199 LYS A C 1
ATOM 9694 O O . LYS A 1 1199 ? -24.542 -0.954 -4.808 1.00 92.12 1199 LYS A O 1
ATOM 9699 N N . TRP A 1 1200 ? -26.414 -1.157 -6.050 1.00 94.06 1200 TRP A N 1
ATOM 9700 C CA . TRP A 1 1200 ? -26.797 0.252 -6.084 1.00 94.06 1200 TRP A CA 1
ATOM 9701 C C . TRP A 1 1200 ? -28.259 0.448 -5.680 1.00 94.06 1200 TRP A C 1
ATOM 9703 O O . TRP A 1 1200 ? -29.170 -0.143 -6.261 1.00 94.06 1200 TRP A O 1
ATOM 9713 N N . ASN A 1 1201 ? -28.499 1.324 -4.708 1.00 93.81 1201 ASN A N 1
ATOM 9714 C CA . ASN A 1 1201 ? -29.837 1.618 -4.214 1.00 93.81 1201 ASN A CA 1
ATOM 9715 C C . ASN A 1 1201 ? -30.543 2.681 -5.075 1.00 93.81 1201 ASN A C 1
ATOM 9717 O O . ASN A 1 1201 ? -30.503 3.880 -4.787 1.00 93.81 1201 ASN A O 1
ATOM 9721 N N . PHE A 1 1202 ? -31.217 2.226 -6.134 1.00 92.69 1202 PHE A N 1
ATOM 9722 C CA . PHE A 1 1202 ? -32.000 3.088 -7.028 1.00 92.69 1202 PHE A CA 1
ATOM 9723 C C . PHE A 1 1202 ? -33.188 3.765 -6.334 1.00 92.69 1202 PHE A C 1
ATOM 9725 O O . PHE A 1 1202 ? -33.535 4.893 -6.689 1.00 92.69 1202 PHE A O 1
ATOM 9732 N N . GLU A 1 1203 ? -33.796 3.110 -5.343 1.00 91.56 1203 GLU A N 1
ATOM 9733 C CA . GLU A 1 1203 ? -34.919 3.673 -4.588 1.00 91.56 1203 GLU A CA 1
ATOM 9734 C C . GLU A 1 1203 ? -34.466 4.868 -3.744 1.00 91.56 1203 GLU A C 1
ATOM 9736 O O . GLU A 1 1203 ? -35.102 5.923 -3.778 1.00 91.56 1203 GLU A O 1
ATOM 9741 N N . ALA A 1 1204 ? -33.325 4.743 -3.057 1.00 88.94 1204 ALA A N 1
ATOM 9742 C CA . ALA A 1 1204 ? -32.722 5.840 -2.304 1.00 88.94 1204 ALA A CA 1
ATOM 9743 C C . ALA A 1 1204 ? -32.307 7.002 -3.220 1.00 88.94 1204 ALA A C 1
ATOM 9745 O O . ALA A 1 1204 ? -32.631 8.153 -2.926 1.00 88.94 1204 ALA A O 1
ATOM 9746 N N . GLU A 1 1205 ? -31.676 6.714 -4.366 1.00 90.56 1205 GLU A N 1
ATOM 9747 C CA . GLU A 1 1205 ? -31.326 7.743 -5.354 1.00 90.56 1205 GLU A CA 1
ATOM 9748 C C . GLU A 1 1205 ? -32.573 8.490 -5.858 1.00 90.56 1205 GLU A C 1
ATOM 9750 O O . GLU A 1 1205 ? -32.576 9.719 -5.974 1.00 90.56 1205 GLU A O 1
ATOM 9755 N N . GLN A 1 1206 ? -33.653 7.766 -6.165 1.00 90.25 1206 GLN A N 1
ATOM 9756 C CA . GLN A 1 1206 ? -34.894 8.372 -6.639 1.00 90.25 1206 GLN A CA 1
ATOM 9757 C C . GLN A 1 1206 ? -35.578 9.200 -5.544 1.00 90.25 1206 GLN A C 1
ATOM 9759 O O . GLN A 1 1206 ? -36.075 10.290 -5.837 1.00 90.25 1206 GLN A O 1
ATOM 9764 N N . ALA A 1 1207 ? -35.583 8.720 -4.299 1.00 89.69 1207 ALA A N 1
ATOM 9765 C CA . ALA A 1 1207 ? -36.134 9.444 -3.159 1.00 89.69 1207 ALA A CA 1
ATOM 9766 C C . ALA A 1 1207 ? -35.383 10.761 -2.901 1.00 89.69 1207 ALA A C 1
ATOM 9768 O O . ALA A 1 1207 ? -36.018 11.798 -2.705 1.00 89.69 1207 ALA A O 1
ATOM 9769 N N . ASP A 1 1208 ? -34.050 10.755 -2.972 1.00 87.06 1208 ASP A N 1
ATOM 9770 C CA . ASP A 1 1208 ? -33.241 11.969 -2.823 1.00 87.06 1208 ASP A CA 1
ATOM 9771 C C . ASP A 1 1208 ? -33.469 12.956 -3.969 1.00 87.06 1208 ASP A C 1
ATOM 9773 O O . ASP A 1 1208 ? -33.690 14.142 -3.721 1.00 87.06 1208 ASP A O 1
ATOM 9777 N N . LYS A 1 1209 ? -33.524 12.477 -5.220 1.00 85.94 1209 LYS A N 1
ATOM 9778 C CA . LYS A 1 1209 ? -33.870 13.329 -6.372 1.00 85.94 1209 LYS A CA 1
ATOM 9779 C C . LYS A 1 1209 ? -35.241 13.975 -6.212 1.00 85.94 1209 LYS A C 1
ATOM 9781 O O . LYS A 1 1209 ? -35.407 15.150 -6.524 1.00 85.94 1209 LYS A O 1
ATOM 9786 N N . GLN A 1 1210 ? -36.234 13.230 -5.726 1.00 87.94 1210 GLN A N 1
ATOM 9787 C CA . GLN A 1 1210 ? -37.567 13.776 -5.471 1.00 87.94 1210 GLN A CA 1
ATOM 9788 C C . GLN A 1 1210 ? -37.550 14.836 -4.367 1.00 87.94 1210 GLN A C 1
ATOM 9790 O O . GLN A 1 1210 ? -38.214 15.863 -4.516 1.00 87.94 1210 GLN A O 1
ATOM 9795 N N . LYS A 1 1211 ? -36.784 14.622 -3.291 1.00 84.50 1211 LYS A N 1
ATOM 9796 C CA . LYS A 1 1211 ? -36.614 15.606 -2.213 1.00 84.50 1211 LYS A CA 1
ATOM 9797 C C . LYS A 1 1211 ? -35.932 16.881 -2.708 1.00 84.50 1211 LYS A C 1
ATOM 9799 O O . LYS A 1 1211 ? -36.426 17.965 -2.405 1.00 84.50 1211 LYS A O 1
ATOM 9804 N N . GLU A 1 1212 ? -34.874 16.770 -3.509 1.00 82.00 1212 GLU A N 1
ATOM 9805 C CA . GLU A 1 1212 ? -34.166 17.945 -4.034 1.00 82.00 1212 GLU A CA 1
ATOM 9806 C C . GLU A 1 1212 ? -35.033 18.721 -5.032 1.00 82.00 1212 GLU A C 1
ATOM 9808 O O . GLU A 1 1212 ? -35.213 19.927 -4.890 1.00 82.00 1212 GLU A O 1
ATOM 9813 N N . MET A 1 1213 ? -35.719 18.026 -5.944 1.00 81.25 1213 MET A N 1
ATOM 9814 C CA . MET A 1 1213 ? -36.699 18.651 -6.842 1.00 81.25 1213 MET A CA 1
ATOM 9815 C C . MET A 1 1213 ? -37.846 19.325 -6.073 1.00 81.25 1213 MET A C 1
ATOM 9817 O O . MET A 1 1213 ? -38.336 20.385 -6.471 1.00 81.25 1213 MET A O 1
ATOM 9821 N N . ALA A 1 1214 ? -38.307 18.726 -4.970 1.00 79.00 1214 ALA A N 1
ATOM 9822 C CA . ALA A 1 1214 ? -39.323 19.328 -4.112 1.00 79.00 1214 ALA A CA 1
ATOM 9823 C C . ALA A 1 1214 ? -38.796 20.587 -3.406 1.00 79.00 1214 ALA A C 1
ATOM 9825 O O . ALA A 1 1214 ? -39.527 21.576 -3.316 1.00 79.00 1214 ALA A O 1
ATOM 9826 N N . LYS A 1 1215 ? -37.534 20.580 -2.964 1.00 77.62 1215 LYS A N 1
ATOM 9827 C CA . LYS A 1 1215 ? -36.845 21.723 -2.352 1.00 77.62 1215 LYS A CA 1
ATOM 9828 C C . LYS A 1 1215 ? -36.649 22.865 -3.349 1.00 77.62 1215 LYS A C 1
ATOM 9830 O O . LYS A 1 1215 ? -37.054 23.989 -3.050 1.00 77.62 1215 LYS A O 1
ATOM 9835 N N . GLU A 1 1216 ? -36.149 22.584 -4.551 1.00 74.06 1216 GLU A N 1
ATOM 9836 C CA . GLU A 1 1216 ? -36.022 23.565 -5.637 1.00 74.06 1216 GLU A CA 1
ATOM 9837 C C . GLU A 1 1216 ? -37.383 24.162 -6.011 1.00 74.06 1216 GLU A C 1
ATOM 9839 O O . GLU A 1 1216 ? -37.550 25.382 -6.081 1.00 74.06 1216 GLU A O 1
ATOM 9844 N N . ARG A 1 1217 ? -38.407 23.314 -6.179 1.00 72.44 1217 ARG A N 1
ATOM 9845 C CA . ARG A 1 1217 ? -39.772 23.764 -6.477 1.00 72.44 1217 ARG A CA 1
ATOM 9846 C C . ARG A 1 1217 ? -40.353 24.614 -5.348 1.00 72.44 1217 ARG A C 1
ATOM 9848 O O . ARG A 1 1217 ? -41.051 25.588 -5.630 1.00 72.44 1217 ARG A O 1
ATOM 9855 N N . ALA A 1 1218 ? -40.078 24.277 -4.088 1.00 67.25 1218 ALA A N 1
ATOM 9856 C CA . ALA A 1 1218 ? -40.489 25.075 -2.937 1.00 67.25 1218 ALA A CA 1
ATOM 9857 C C . ALA A 1 1218 ? -39.762 26.429 -2.895 1.00 67.25 1218 ALA A C 1
ATOM 9859 O O . ALA A 1 1218 ? -40.388 27.446 -2.591 1.00 67.25 1218 ALA A O 1
ATOM 9860 N N . GLN A 1 1219 ? -38.476 26.471 -3.249 1.00 68.44 1219 GLN A N 1
ATOM 9861 C CA . GLN A 1 1219 ? -37.690 27.702 -3.323 1.00 68.44 1219 GLN A CA 1
ATOM 9862 C C . GLN A 1 1219 ? -38.190 28.625 -4.445 1.00 68.44 1219 GLN A C 1
ATOM 9864 O O . GLN A 1 1219 ? -38.445 29.802 -4.194 1.00 68.44 1219 GLN A O 1
ATOM 9869 N N . LEU A 1 1220 ? -38.442 28.078 -5.639 1.00 64.69 1220 LEU A N 1
ATOM 9870 C CA . LEU A 1 1220 ? -39.068 28.785 -6.765 1.00 64.69 1220 LEU A CA 1
ATOM 9871 C C . LEU A 1 1220 ? -40.491 29.271 -6.436 1.00 64.69 1220 LEU A C 1
ATOM 9873 O O . LEU A 1 1220 ? -40.906 30.336 -6.887 1.00 64.69 1220 LEU A O 1
ATOM 9877 N N . 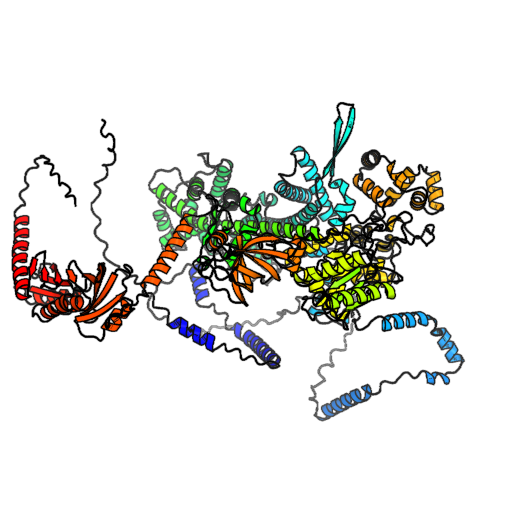ALA A 1 1221 ? -41.256 28.516 -5.640 1.00 61.22 1221 ALA A N 1
ATOM 9878 C CA . ALA A 1 1221 ? -42.599 28.920 -5.220 1.00 61.22 1221 ALA A CA 1
ATOM 9879 C C . ALA A 1 1221 ? -42.594 30.079 -4.205 1.00 61.22 1221 ALA A C 1
ATOM 9881 O O . ALA A 1 1221 ? -43.526 30.888 -4.208 1.00 61.22 1221 ALA A O 1
ATOM 9882 N N . LYS A 1 1222 ? -41.563 30.186 -3.352 1.00 59.81 1222 LYS A N 1
ATOM 9883 C CA . LYS A 1 1222 ? -41.406 31.293 -2.389 1.00 59.81 1222 LYS A CA 1
ATOM 9884 C C . LYS A 1 1222 ? -41.115 32.634 -3.080 1.00 59.81 1222 LYS A C 1
ATOM 9886 O O . LYS A 1 1222 ? -41.486 33.678 -2.550 1.00 59.81 1222 LYS A O 1
ATOM 9891 N N . THR A 1 1223 ? -40.506 32.629 -4.265 1.00 61.72 1223 THR A N 1
ATOM 9892 C CA . THR A 1 1223 ? -40.057 33.834 -4.982 1.00 61.72 1223 THR A CA 1
ATOM 9893 C C . THR A 1 1223 ? -40.967 34.190 -6.161 1.00 61.72 1223 THR A C 1
ATOM 9895 O O . THR A 1 1223 ? -40.542 34.273 -7.312 1.00 61.72 1223 THR A O 1
ATOM 9898 N N . ARG A 1 1224 ? -42.255 34.451 -5.901 1.00 68.75 1224 ARG A N 1
ATOM 9899 C CA . ARG A 1 1224 ? -43.163 34.972 -6.940 1.00 68.75 1224 ARG A CA 1
ATOM 9900 C C . ARG A 1 1224 ? -43.202 36.498 -6.895 1.00 68.75 1224 ARG A C 1
ATOM 9902 O O . ARG A 1 1224 ? -43.341 37.072 -5.830 1.00 68.75 1224 ARG A O 1
ATOM 9909 N N . ASN A 1 1225 ? -43.118 37.183 -8.033 1.00 68.94 1225 ASN A N 1
ATOM 9910 C CA . ASN A 1 1225 ? -43.187 38.648 -8.066 1.00 68.94 1225 ASN A CA 1
ATOM 9911 C C . ASN A 1 1225 ? -44.493 39.096 -8.741 1.00 68.94 1225 ASN A C 1
ATOM 9913 O O . ASN A 1 1225 ? -44.640 38.965 -9.957 1.00 68.94 1225 ASN A O 1
ATOM 9917 N N . ILE A 1 1226 ? -45.469 39.571 -7.958 1.00 74.81 1226 ILE A N 1
ATOM 9918 C CA . ILE A 1 1226 ? -46.759 40.074 -8.457 1.00 74.81 1226 ILE A CA 1
ATOM 9919 C C . ILE A 1 1226 ? -46.858 41.567 -8.171 1.00 74.81 1226 ILE A C 1
ATOM 9921 O O . ILE A 1 1226 ? -46.717 42.004 -7.034 1.00 74.81 1226 ILE A O 1
ATOM 9925 N N . GLN A 1 1227 ? -47.156 42.350 -9.206 1.00 75.12 1227 GLN A N 1
ATOM 9926 C CA . GLN A 1 1227 ? -47.392 43.784 -9.073 1.00 75.12 1227 GLN A CA 1
ATOM 9927 C C . GLN A 1 1227 ? -48.804 44.045 -8.531 1.00 75.12 1227 GLN A C 1
ATOM 9929 O O . GLN A 1 1227 ? -49.742 44.252 -9.296 1.00 75.12 1227 GLN A O 1
ATOM 9934 N N . HIS A 1 1228 ? -48.964 44.008 -7.209 1.00 82.75 1228 HIS A N 1
ATOM 9935 C CA . HIS A 1 1228 ? -50.196 44.401 -6.526 1.00 82.75 1228 HIS A CA 1
ATOM 9936 C C . HIS A 1 1228 ? -49.852 45.056 -5.177 1.00 82.75 1228 HIS A C 1
ATOM 9938 O O . HIS A 1 1228 ? -49.019 44.504 -4.464 1.00 82.75 1228 HIS A O 1
ATOM 9944 N N . PRO A 1 1229 ? -50.480 46.178 -4.770 1.00 84.62 1229 PRO A N 1
ATOM 9945 C CA . PRO A 1 1229 ? -50.091 46.914 -3.557 1.00 84.62 1229 PRO A CA 1
ATOM 9946 C C . PRO A 1 1229 ? -50.152 46.087 -2.266 1.00 84.62 1229 PRO A C 1
ATOM 9948 O O . PRO A 1 1229 ? -49.338 46.260 -1.369 1.00 84.62 1229 PRO A O 1
ATOM 9951 N N . LEU A 1 1230 ? -51.128 45.178 -2.178 1.00 87.69 1230 LEU A N 1
ATOM 9952 C CA . LEU A 1 1230 ? -51.288 44.268 -1.039 1.00 87.69 1230 LEU A CA 1
ATOM 9953 C C . LEU A 1 1230 ? -50.476 42.970 -1.170 1.00 87.69 1230 LEU A C 1
ATOM 9955 O O . LEU A 1 1230 ? -50.525 42.148 -0.260 1.00 87.69 1230 LEU A O 1
ATOM 9959 N N . PHE A 1 1231 ? -49.766 42.748 -2.281 1.00 88.75 1231 PHE A N 1
ATOM 9960 C CA . PHE A 1 1231 ? -48.959 41.543 -2.463 1.00 88.75 1231 PHE A CA 1
ATOM 9961 C C . PHE A 1 1231 ? -47.573 41.702 -1.850 1.00 88.75 1231 PHE A C 1
ATOM 9963 O O . PHE A 1 1231 ? -46.829 42.614 -2.196 1.00 88.75 1231 PHE A O 1
ATOM 9970 N N . HIS A 1 1232 ? -47.230 40.765 -0.974 1.00 83.25 1232 HIS A N 1
ATOM 9971 C CA . HIS A 1 1232 ? -45.938 40.674 -0.318 1.00 83.25 1232 HIS A CA 1
ATOM 9972 C C . HIS A 1 1232 ? -45.463 39.220 -0.346 1.00 83.25 1232 HIS A C 1
ATOM 9974 O O . HIS A 1 1232 ? -46.260 38.289 -0.204 1.00 83.25 1232 HIS A O 1
ATOM 9980 N N . ASN A 1 1233 ? -44.154 39.012 -0.489 1.00 79.81 1233 ASN A N 1
ATOM 9981 C CA . ASN A 1 1233 ? -43.540 37.683 -0.411 1.00 79.81 1233 ASN A CA 1
ATOM 9982 C C . ASN A 1 1233 ? -43.391 37.227 1.040 1.00 79.81 1233 ASN A C 1
ATOM 9984 O O . ASN A 1 1233 ? -42.286 37.033 1.532 1.00 79.81 1233 ASN A O 1
ATOM 9988 N N . PHE A 1 1234 ? -44.528 37.083 1.718 1.00 85.31 1234 PHE A N 1
ATOM 9989 C CA . PHE A 1 1234 ? -44.598 36.646 3.103 1.00 85.31 1234 PHE A CA 1
ATOM 9990 C C . PHE A 1 1234 ? -44.877 35.147 3.218 1.00 85.31 1234 PHE A C 1
ATOM 9992 O O . PHE A 1 1234 ? -45.680 34.576 2.468 1.00 85.31 1234 PHE A O 1
ATOM 9999 N N . SER A 1 1235 ? -44.255 34.514 4.214 1.00 83.06 1235 SER A N 1
ATOM 10000 C CA . SER A 1 1235 ? -44.729 33.240 4.762 1.00 83.06 1235 SER A CA 1
ATOM 10001 C C . SER A 1 1235 ? -46.089 33.426 5.462 1.00 83.06 1235 SER A C 1
ATOM 10003 O O . SER A 1 1235 ? -46.598 34.543 5.575 1.00 83.06 1235 SER A O 1
ATOM 10005 N N . TYR A 1 1236 ? -46.732 32.340 5.914 1.00 84.75 1236 TYR A N 1
ATOM 10006 C CA . TYR A 1 1236 ? -47.974 32.490 6.685 1.00 84.75 1236 TYR A CA 1
ATOM 10007 C C . TYR A 1 1236 ? -47.718 33.220 8.018 1.00 84.75 1236 TYR A C 1
ATOM 10009 O O . TYR A 1 1236 ? -48.463 34.151 8.298 1.00 84.75 1236 TYR A O 1
ATOM 10017 N N . LYS A 1 1237 ? -46.627 32.893 8.739 1.00 87.50 1237 LYS A N 1
ATOM 10018 C CA . LYS A 1 1237 ? -46.210 33.568 9.984 1.00 87.50 1237 LYS A CA 1
ATOM 10019 C C . LYS A 1 1237 ? -45.976 35.070 9.763 1.00 87.50 1237 LYS A C 1
ATOM 10021 O O . LYS A 1 1237 ? -46.633 35.897 10.383 1.00 87.50 1237 LYS A O 1
ATOM 10026 N N . GLN A 1 1238 ? -45.156 35.429 8.770 1.00 88.44 1238 GLN A N 1
ATOM 10027 C CA . GLN A 1 1238 ? -44.867 36.834 8.432 1.00 88.44 1238 GLN A CA 1
ATOM 10028 C C . GLN A 1 1238 ? -46.130 37.622 8.049 1.00 88.44 1238 GLN A C 1
ATOM 10030 O O . GLN A 1 1238 ? -46.248 38.811 8.335 1.00 88.44 1238 GLN A O 1
ATOM 10035 N N . ALA A 1 1239 ? -47.095 36.970 7.392 1.00 88.56 1239 ALA A N 1
ATOM 10036 C CA . ALA A 1 1239 ? -48.363 37.602 7.049 1.00 88.56 1239 ALA A CA 1
ATOM 10037 C C . ALA A 1 1239 ? -49.240 37.864 8.283 1.00 88.56 1239 ALA A C 1
ATOM 10039 O O . ALA A 1 1239 ? -49.905 38.896 8.335 1.00 88.56 1239 ALA A O 1
ATOM 10040 N N . GLU A 1 1240 ? -49.251 36.956 9.259 1.00 92.12 1240 GLU A N 1
ATOM 10041 C CA . GLU A 1 1240 ? -49.961 37.143 10.528 1.00 92.12 1240 GLU A CA 1
ATOM 10042 C C . GLU A 1 1240 ? -49.321 38.244 11.373 1.00 92.12 1240 GLU A C 1
ATOM 10044 O O . GLU A 1 1240 ? -50.032 39.132 11.837 1.00 92.12 1240 GLU A O 1
ATOM 10049 N N . GLU A 1 1241 ? -47.991 38.264 11.485 1.00 91.62 1241 GLU A N 1
ATOM 10050 C CA . GLU A 1 1241 ? -47.238 39.330 12.161 1.00 91.62 1241 GLU A CA 1
ATOM 10051 C C . GLU A 1 1241 ? -47.507 40.704 11.539 1.00 91.62 1241 GLU A C 1
ATOM 10053 O O . GLU A 1 1241 ? -47.791 41.675 12.244 1.00 91.62 1241 GLU A O 1
ATOM 10058 N N . PHE A 1 1242 ? -47.498 40.788 10.205 1.00 91.69 1242 PHE A N 1
ATOM 10059 C CA . PHE A 1 1242 ? -47.791 42.024 9.482 1.00 91.69 1242 PHE A CA 1
ATOM 10060 C C . PHE A 1 1242 ? -49.228 42.516 9.706 1.00 91.69 1242 PHE A C 1
ATOM 10062 O O . PHE A 1 1242 ? -49.476 43.725 9.776 1.00 91.69 1242 PHE A O 1
ATOM 10069 N N . LEU A 1 1243 ? -50.186 41.591 9.814 1.00 93.06 1243 LEU A N 1
ATOM 10070 C CA . LEU A 1 1243 ? -51.597 41.902 10.038 1.00 93.06 1243 LEU A CA 1
ATOM 10071 C C . LEU A 1 1243 ? -51.939 42.101 11.519 1.00 93.06 1243 LEU A C 1
ATOM 10073 O O . LEU A 1 1243 ? -52.949 42.737 11.816 1.00 93.06 1243 LEU A O 1
ATOM 10077 N N . ALA A 1 1244 ? -51.129 41.610 12.457 1.00 89.19 1244 ALA A N 1
ATOM 10078 C CA . ALA A 1 1244 ? -51.375 41.717 13.893 1.00 89.19 1244 ALA A CA 1
ATOM 10079 C C . ALA A 1 1244 ? -51.687 43.153 14.369 1.00 89.19 1244 ALA A C 1
ATOM 10081 O O . ALA A 1 1244 ? -52.707 43.315 15.051 1.00 89.19 1244 ALA A O 1
ATOM 10082 N N . PRO A 1 1245 ? -50.942 44.211 13.977 1.00 91.75 1245 PRO A N 1
ATOM 10083 C CA . PRO A 1 1245 ? -51.268 45.589 14.362 1.00 91.75 1245 PRO A CA 1
ATOM 10084 C C . PRO A 1 1245 ? -52.409 46.227 13.544 1.00 91.75 1245 PRO A C 1
ATOM 10086 O O . PRO A 1 1245 ? -52.833 47.337 13.862 1.00 91.75 1245 PRO A O 1
ATOM 10089 N N . GLN A 1 1246 ? -52.911 45.568 12.496 1.00 91.06 1246 GLN A N 1
ATOM 10090 C CA . GLN A 1 1246 ? -53.903 46.129 11.569 1.00 91.06 1246 GLN A CA 1
ATOM 10091 C C . GLN A 1 1246 ? -55.348 45.943 12.052 1.00 91.06 1246 GLN A C 1
ATOM 10093 O O . GLN A 1 1246 ? -55.617 45.270 13.058 1.00 91.06 1246 GLN A O 1
ATOM 10098 N N . ALA A 1 1247 ? -56.301 46.570 11.356 1.00 90.62 1247 ALA A N 1
ATOM 10099 C CA . ALA A 1 1247 ? -57.709 46.475 11.708 1.00 90.62 1247 ALA A CA 1
ATOM 10100 C C . ALA A 1 1247 ? -58.296 45.117 11.289 1.00 90.62 1247 ALA A C 1
ATOM 10102 O O . ALA A 1 1247 ? -57.837 44.456 10.358 1.00 90.62 1247 ALA A O 1
ATOM 10103 N N . VAL A 1 1248 ? -59.345 44.682 11.991 1.00 86.69 1248 VAL A N 1
ATOM 10104 C CA . VAL A 1 1248 ? -60.117 43.500 11.586 1.00 86.69 1248 VAL A CA 1
ATOM 10105 C C . VAL A 1 1248 ? -60.715 43.744 10.198 1.00 86.69 1248 VAL A C 1
ATOM 10107 O O . VAL A 1 1248 ? -61.351 44.771 9.967 1.00 86.69 1248 VAL A O 1
ATOM 10110 N N . GLY A 1 1249 ? -60.524 42.788 9.291 1.00 85.88 1249 GLY A N 1
ATOM 10111 C CA . GLY A 1 1249 ? -60.904 42.892 7.882 1.00 85.88 1249 GLY A CA 1
ATOM 10112 C C . GLY A 1 1249 ? -59.758 43.255 6.935 1.00 85.88 1249 GLY A C 1
ATOM 10113 O O . GLY A 1 1249 ? -59.899 43.010 5.735 1.00 85.88 1249 GLY A O 1
ATOM 10114 N N . ASP A 1 1250 ? -58.631 43.770 7.439 1.00 92.19 1250 ASP A N 1
ATOM 10115 C CA . ASP A 1 1250 ? -57.452 44.035 6.610 1.00 92.19 1250 ASP A CA 1
ATOM 10116 C C . ASP A 1 1250 ? -56.815 42.720 6.134 1.00 92.19 1250 ASP A C 1
ATOM 10118 O O . ASP A 1 1250 ? -56.875 41.686 6.813 1.00 92.19 1250 ASP A O 1
ATOM 10122 N N . CYS A 1 1251 ? -56.231 42.743 4.932 1.00 93.56 1251 CYS A N 1
ATOM 10123 C CA . CYS A 1 1251 ? -55.709 41.552 4.271 1.00 93.56 1251 CYS A CA 1
ATOM 10124 C C . CYS A 1 1251 ? -54.420 41.799 3.487 1.00 93.56 1251 CYS A C 1
ATOM 10126 O O . CYS A 1 1251 ? -54.202 42.880 2.941 1.00 93.56 1251 CYS A O 1
ATOM 10128 N N . VAL A 1 1252 ? -53.619 40.745 3.349 1.00 92.75 1252 VAL A N 1
ATOM 10129 C CA . VAL A 1 1252 ? -52.404 40.701 2.535 1.00 92.75 1252 VAL A CA 1
ATOM 10130 C C . VAL A 1 1252 ? -52.478 39.535 1.548 1.00 92.75 1252 VAL A C 1
ATOM 10132 O O . VAL A 1 1252 ? -52.998 38.458 1.857 1.00 92.75 1252 VAL A O 1
ATOM 10135 N N . LEU A 1 1253 ? -51.961 39.750 0.342 1.00 91.12 1253 LEU A N 1
ATOM 10136 C CA . LEU A 1 1253 ? -51.772 38.710 -0.662 1.00 91.12 1253 LEU A CA 1
ATOM 10137 C C . LEU A 1 1253 ? -50.352 38.165 -0.556 1.00 91.12 1253 LEU A C 1
ATOM 10139 O O . LEU A 1 1253 ? -49.397 38.931 -0.475 1.00 91.12 1253 LEU A O 1
ATOM 10143 N N . ARG A 1 1254 ? -50.210 36.843 -0.601 1.00 90.19 1254 ARG A N 1
ATOM 10144 C CA . ARG A 1 1254 ? -48.909 36.171 -0.547 1.00 90.19 1254 ARG A CA 1
ATOM 10145 C C . ARG A 1 1254 ? -48.844 34.966 -1.486 1.00 90.19 1254 ARG A C 1
ATOM 10147 O O . ARG A 1 1254 ? -49.899 34.433 -1.863 1.00 90.19 1254 ARG A O 1
ATOM 10154 N N . PRO A 1 1255 ? -47.637 34.503 -1.861 1.00 84.75 1255 PRO A N 1
ATOM 10155 C CA . PRO A 1 1255 ? -47.464 33.246 -2.578 1.00 84.75 1255 PRO A CA 1
ATOM 10156 C C . PRO A 1 1255 ? -48.150 32.071 -1.866 1.00 84.75 1255 PRO A C 1
ATOM 10158 O O . PRO A 1 1255 ? -48.234 32.011 -0.634 1.00 84.75 1255 PRO A O 1
ATOM 10161 N N . SER A 1 1256 ? -48.656 31.121 -2.652 1.00 82.19 1256 SER A N 1
ATOM 10162 C CA . SER A 1 1256 ? -49.218 29.876 -2.133 1.00 82.19 1256 SER A CA 1
ATOM 10163 C C . SER A 1 1256 ? -48.216 28.734 -2.252 1.00 82.19 1256 SER A C 1
ATOM 10165 O O . SER A 1 1256 ? -47.592 28.553 -3.294 1.00 82.19 1256 SER A O 1
ATOM 10167 N N . SER A 1 1257 ? -48.147 27.887 -1.225 1.00 74.06 1257 SER A N 1
ATOM 10168 C CA . SER A 1 1257 ? -47.407 26.620 -1.276 1.00 74.06 1257 SER A CA 1
ATOM 10169 C C . SER A 1 1257 ? -48.009 25.612 -2.264 1.00 74.06 1257 SER A C 1
ATOM 10171 O O . SER A 1 1257 ? -47.353 24.642 -2.626 1.00 74.06 1257 SER A O 1
ATOM 10173 N N . LYS A 1 1258 ? -49.239 25.844 -2.750 1.00 77.69 1258 LYS A N 1
ATOM 10174 C CA . LYS A 1 1258 ? -49.912 24.981 -3.737 1.00 77.69 1258 LYS A CA 1
ATOM 10175 C C . LYS A 1 1258 ? -49.380 25.134 -5.168 1.00 77.69 1258 LYS A C 1
ATOM 10177 O O . LYS A 1 1258 ? -49.779 24.375 -6.048 1.00 77.69 1258 LYS A O 1
ATOM 10182 N N . GLY A 1 1259 ? -48.481 26.087 -5.412 1.00 69.81 1259 GLY A N 1
ATOM 10183 C CA . GLY A 1 1259 ? -47.783 26.244 -6.686 1.00 69.81 1259 GLY A CA 1
ATOM 10184 C C . GLY A 1 1259 ? -48.075 27.562 -7.411 1.00 69.81 1259 GLY A C 1
ATOM 10185 O O . GLY A 1 1259 ? -48.790 28.420 -6.895 1.00 69.81 1259 GLY A O 1
ATOM 10186 N N . PRO A 1 1260 ? -47.532 27.731 -8.631 1.00 71.56 1260 PRO A N 1
ATOM 10187 C CA . PRO A 1 1260 ? -47.442 29.029 -9.305 1.00 71.56 1260 PRO A CA 1
ATOM 10188 C C . PRO A 1 1260 ? -48.792 29.603 -9.750 1.00 71.56 1260 PRO A C 1
ATOM 10190 O O . PRO A 1 1260 ? -48.910 30.814 -9.897 1.00 71.56 1260 PRO A O 1
ATOM 10193 N N . ASN A 1 1261 ? -49.814 28.761 -9.918 1.00 79.50 1261 ASN A N 1
ATOM 10194 C CA . ASN A 1 1261 ? -51.170 29.186 -10.284 1.00 79.50 1261 ASN A CA 1
ATOM 10195 C C . ASN A 1 1261 ? -52.051 29.457 -9.056 1.00 79.50 1261 ASN A C 1
ATOM 10197 O O . ASN A 1 1261 ? -53.253 29.664 -9.196 1.00 79.50 1261 ASN A O 1
ATOM 10201 N N . TYR A 1 1262 ? -51.483 29.421 -7.848 1.00 85.81 1262 TYR A N 1
ATOM 10202 C CA . TYR A 1 1262 ? -52.208 29.676 -6.614 1.00 85.81 1262 TYR A CA 1
ATOM 10203 C C . TYR A 1 1262 ? -51.619 30.871 -5.869 1.00 85.81 1262 TYR A C 1
ATOM 10205 O O . TYR A 1 1262 ? -50.406 31.060 -5.773 1.00 85.81 1262 TYR A O 1
ATOM 10213 N N . LEU A 1 1263 ? -52.510 31.668 -5.295 1.00 88.44 1263 LEU A N 1
ATOM 10214 C CA . LEU A 1 1263 ? -52.205 32.724 -4.340 1.00 88.44 1263 LEU A CA 1
ATOM 10215 C C . LEU A 1 1263 ? -52.935 32.440 -3.037 1.00 88.44 1263 LEU A C 1
ATOM 10217 O O . LEU A 1 1263 ? -53.885 31.659 -2.999 1.00 88.44 1263 LEU A O 1
ATOM 10221 N N . THR A 1 1264 ? -52.487 33.063 -1.957 1.00 90.62 1264 THR A N 1
ATOM 10222 C CA . THR A 1 1264 ? -53.181 32.983 -0.676 1.00 90.62 1264 THR A CA 1
ATOM 10223 C C . THR A 1 1264 ? -53.471 34.393 -0.189 1.00 90.62 1264 THR A C 1
ATOM 10225 O O . THR A 1 1264 ? -52.559 35.207 -0.071 1.00 90.62 1264 THR A O 1
ATOM 10228 N N . VAL A 1 1265 ? -54.734 34.684 0.113 1.00 92.44 1265 VAL A N 1
ATOM 10229 C CA . VAL A 1 1265 ? -55.117 35.860 0.902 1.00 92.44 1265 VAL A CA 1
ATOM 10230 C C . VAL A 1 1265 ? -55.047 35.469 2.358 1.00 92.44 1265 VAL A C 1
ATOM 10232 O O . VAL A 1 1265 ? -55.691 34.507 2.758 1.00 92.44 1265 VAL A O 1
ATOM 10235 N N . THR A 1 1266 ? -54.303 36.218 3.157 1.00 93.31 1266 THR A N 1
ATOM 10236 C CA . THR A 1 1266 ? -54.410 36.146 4.616 1.00 93.31 1266 THR A CA 1
ATOM 10237 C C . THR A 1 1266 ? -55.091 37.412 5.093 1.00 93.31 1266 THR A C 1
ATOM 10239 O O . THR A 1 1266 ? -54.729 38.494 4.642 1.00 93.31 1266 THR A O 1
ATOM 10242 N N . TRP A 1 1267 ? -56.100 37.294 5.948 1.00 93.81 1267 TRP A N 1
ATOM 10243 C CA . TRP A 1 1267 ? -56.812 38.453 6.478 1.00 93.81 1267 TRP A CA 1
ATOM 10244 C C . TRP A 1 1267 ? -57.130 38.285 7.961 1.00 93.81 1267 TRP A C 1
ATOM 10246 O O . TRP A 1 1267 ? -57.247 37.161 8.458 1.00 93.81 1267 TRP A O 1
ATOM 10256 N N . LYS A 1 1268 ? -57.241 39.407 8.675 1.00 93.62 1268 LYS A N 1
ATOM 10257 C CA . LYS A 1 1268 ? -57.448 39.429 10.126 1.00 93.62 1268 LYS A CA 1
ATOM 10258 C C . LYS A 1 1268 ? -58.929 39.294 10.476 1.00 93.62 1268 LYS A C 1
ATOM 10260 O O . LYS A 1 1268 ? -59.705 40.214 10.224 1.00 93.62 1268 LYS A O 1
ATOM 10265 N N . VAL A 1 1269 ? -59.308 38.175 11.096 1.00 90.00 1269 VAL A N 1
ATOM 10266 C CA . VAL A 1 1269 ? -60.684 37.896 11.551 1.00 90.00 1269 VAL A CA 1
ATOM 10267 C C . VAL A 1 1269 ? -60.946 38.511 12.926 1.00 90.00 1269 VAL A C 1
ATOM 10269 O O . VAL A 1 1269 ? -62.012 39.072 13.160 1.00 90.00 1269 VAL A O 1
ATOM 10272 N N . SER A 1 1270 ? -59.977 38.403 13.835 1.00 87.94 1270 SER A N 1
ATOM 10273 C CA . SER A 1 1270 ? -59.981 39.016 15.168 1.00 87.94 1270 SER A CA 1
ATOM 10274 C C . SER A 1 1270 ? -58.536 39.199 15.654 1.00 87.94 1270 SER A C 1
ATOM 10276 O O . SER A 1 1270 ? -57.586 38.901 14.929 1.00 87.94 1270 SER A O 1
ATOM 10278 N N . ASN A 1 1271 ? -58.340 39.699 16.872 1.00 86.00 1271 ASN A N 1
ATOM 10279 C CA . ASN A 1 1271 ? -57.017 39.717 17.495 1.00 86.00 1271 ASN A CA 1
ATOM 10280 C C . ASN A 1 1271 ? -56.493 38.281 17.652 1.00 86.00 1271 ASN A C 1
ATOM 10282 O O . ASN A 1 1271 ? -57.204 37.420 18.166 1.00 86.00 1271 ASN A O 1
ATOM 10286 N N . ASN A 1 1272 ? -55.270 38.038 17.173 1.00 85.44 1272 ASN A N 1
ATOM 10287 C CA . ASN A 1 1272 ? -54.623 36.721 17.116 1.00 85.44 1272 ASN A CA 1
ATOM 10288 C C . ASN A 1 1272 ? -55.453 35.635 16.400 1.00 85.44 1272 ASN A C 1
ATOM 10290 O O . ASN A 1 1272 ? -55.326 34.452 16.703 1.00 85.44 1272 ASN A O 1
ATOM 10294 N N . LEU A 1 1273 ? -56.328 36.021 15.462 1.00 89.00 1273 LEU A N 1
ATOM 10295 C CA . LEU A 1 1273 ? -57.114 35.087 14.659 1.00 89.00 1273 LEU A CA 1
ATOM 10296 C C . LEU A 1 1273 ? -57.116 35.531 13.195 1.00 89.00 1273 LEU A C 1
ATOM 10298 O O . LEU A 1 1273 ? -57.759 36.522 12.833 1.00 89.00 1273 LEU A O 1
ATOM 10302 N N . PHE A 1 1274 ? -56.435 34.767 12.347 1.00 92.69 1274 PHE A N 1
ATOM 10303 C CA . PHE A 1 1274 ? -56.262 35.066 10.928 1.00 92.69 1274 PHE A CA 1
ATOM 10304 C C . PHE A 1 1274 ? -56.823 33.935 10.074 1.00 92.69 1274 PHE A C 1
ATOM 10306 O O . PHE A 1 1274 ? -56.751 32.765 10.439 1.00 92.69 1274 PHE A O 1
ATOM 10313 N N . GLN A 1 1275 ? -57.415 34.274 8.931 1.00 91.88 1275 GLN A N 1
ATOM 10314 C CA . GLN A 1 1275 ? -57.920 33.286 7.984 1.00 91.88 1275 GLN A CA 1
ATOM 10315 C C . GLN A 1 1275 ? -57.117 33.346 6.688 1.00 91.88 1275 GLN A C 1
ATOM 10317 O O . GLN A 1 1275 ? -56.926 34.415 6.104 1.00 91.88 1275 GLN A O 1
ATOM 10322 N N . HIS A 1 1276 ? -56.702 32.172 6.207 1.00 91.56 1276 HIS A N 1
ATOM 10323 C CA . HIS A 1 1276 ? -55.998 32.014 4.939 1.00 91.56 1276 HIS A CA 1
ATOM 10324 C C . HIS A 1 1276 ? -56.932 31.426 3.875 1.00 91.56 1276 HIS A C 1
ATOM 10326 O O . HIS A 1 1276 ? -57.382 30.286 3.982 1.00 91.56 1276 HIS A O 1
ATOM 10332 N N . LEU A 1 1277 ? -57.205 32.190 2.822 1.00 90.31 1277 LEU A N 1
ATOM 10333 C CA . LEU A 1 1277 ? -58.039 31.789 1.694 1.00 90.31 1277 LEU A CA 1
ATOM 10334 C C . LEU A 1 1277 ? -57.167 31.525 0.468 1.00 90.31 1277 LEU A C 1
ATOM 10336 O O . LEU A 1 1277 ? -56.403 32.384 0.032 1.00 90.31 1277 LEU A O 1
ATOM 10340 N N . SER A 1 1278 ? -57.292 30.331 -0.107 1.00 89.88 1278 SER A N 1
ATOM 10341 C CA . SER A 1 1278 ? -56.573 29.956 -1.325 1.00 89.88 1278 SER A CA 1
ATOM 10342 C C . SER A 1 1278 ? -57.304 30.485 -2.559 1.00 89.88 1278 SER A C 1
ATOM 10344 O O . SER A 1 1278 ? -58.479 30.184 -2.768 1.00 89.88 1278 SER A O 1
ATOM 10346 N N . ILE A 1 1279 ? -56.585 31.252 -3.374 1.00 89.69 1279 ILE A N 1
ATOM 10347 C CA . ILE A 1 1279 ? -57.009 31.759 -4.674 1.00 89.69 1279 ILE A CA 1
ATOM 10348 C C . ILE A 1 1279 ? -56.377 30.896 -5.759 1.00 89.69 1279 ILE A C 1
ATOM 10350 O O . ILE A 1 1279 ? -55.159 30.740 -5.790 1.00 89.69 1279 ILE A O 1
ATOM 10354 N N . GLN A 1 1280 ? -57.186 30.392 -6.681 1.00 89.06 1280 GLN A N 1
ATOM 10355 C CA . GLN A 1 1280 ? -56.702 29.834 -7.940 1.00 89.06 1280 GLN A CA 1
ATOM 10356 C C . GLN A 1 1280 ? -56.716 30.917 -9.023 1.00 89.06 1280 GLN A C 1
ATOM 10358 O O . GLN A 1 1280 ? -57.755 31.520 -9.280 1.00 89.06 1280 GLN A O 1
ATOM 10363 N N . GLU A 1 1281 ? -55.573 31.151 -9.658 1.00 84.38 1281 GLU A N 1
ATOM 10364 C CA . GLU A 1 1281 ? -55.399 32.063 -10.786 1.00 84.38 1281 GLU A CA 1
ATOM 10365 C C . GLU A 1 1281 ? -55.413 31.255 -12.087 1.00 84.38 1281 GLU A C 1
ATOM 10367 O O . GLU A 1 1281 ? -54.496 30.478 -12.359 1.00 84.38 1281 GLU A O 1
ATOM 10372 N N . ASN A 1 1282 ? -56.444 31.445 -12.909 1.00 82.81 1282 ASN A N 1
ATOM 10373 C CA . ASN A 1 1282 ? -56.456 30.911 -14.267 1.00 82.81 1282 ASN A CA 1
ATOM 10374 C C . ASN A 1 1282 ? -56.170 32.044 -15.254 1.00 82.81 1282 ASN A C 1
ATOM 10376 O O . ASN A 1 1282 ? -56.758 33.124 -15.189 1.00 82.81 1282 ASN A O 1
ATOM 10380 N N . THR A 1 1283 ? -55.288 31.775 -16.210 1.00 73.19 1283 THR A N 1
ATOM 10381 C CA . THR A 1 1283 ? -54.959 32.723 -17.278 1.00 73.19 1283 THR A CA 1
ATOM 10382 C C . THR A 1 1283 ? -55.766 32.349 -18.519 1.00 73.19 1283 THR A C 1
ATOM 10384 O O . THR A 1 1283 ? -55.572 31.266 -19.068 1.00 73.19 1283 THR A O 1
ATOM 10387 N N . GLN A 1 1284 ? -56.685 33.212 -18.959 1.00 63.88 1284 GLN A N 1
ATOM 10388 C CA . GLN A 1 1284 ? -57.463 33.018 -20.187 1.00 63.88 1284 GLN A CA 1
ATOM 10389 C C . GLN A 1 1284 ? -57.174 34.151 -21.179 1.00 63.88 1284 GLN A C 1
ATOM 10391 O O . GLN A 1 1284 ? -57.688 35.264 -21.058 1.00 63.88 1284 GLN A O 1
ATOM 10396 N N . GLY A 1 1285 ? -56.359 33.859 -22.198 1.00 66.69 1285 GLY A N 1
ATOM 10397 C CA . GLY A 1 1285 ? -56.033 34.798 -23.275 1.00 66.69 1285 GLY A CA 1
ATOM 10398 C C . GLY A 1 1285 ? -55.327 36.058 -22.767 1.00 66.69 1285 GLY A C 1
ATOM 10399 O O . GLY A 1 1285 ? -54.144 36.015 -22.453 1.00 66.69 1285 GLY A O 1
ATOM 10400 N N . MET A 1 1286 ? -56.061 37.173 -22.702 1.00 60.25 1286 MET A N 1
ATOM 10401 C CA . MET A 1 1286 ? -55.564 38.483 -22.248 1.00 60.25 1286 MET A CA 1
ATOM 10402 C C . MET A 1 1286 ? -55.991 38.838 -20.812 1.00 60.25 1286 MET A C 1
ATOM 10404 O O . MET A 1 1286 ? -55.573 39.872 -20.296 1.00 60.25 1286 MET A O 1
ATOM 10408 N N . GLY A 1 1287 ? -56.839 38.024 -20.175 1.00 67.12 1287 GLY A N 1
ATOM 10409 C CA . GLY A 1 1287 ? -57.378 38.275 -18.838 1.00 67.12 1287 GLY A CA 1
ATOM 10410 C C . GLY A 1 1287 ? -56.982 37.195 -17.834 1.00 67.12 1287 GLY A C 1
ATOM 10411 O O . GLY A 1 1287 ? -56.773 36.033 -18.187 1.00 67.12 1287 GLY A O 1
ATOM 10412 N N . LYS A 1 1288 ? -56.901 37.585 -16.564 1.00 80.12 1288 LYS A N 1
ATOM 10413 C CA . LYS A 1 1288 ? -56.737 36.672 -15.430 1.00 80.12 1288 LYS A CA 1
ATOM 10414 C C . LYS A 1 1288 ? -58.087 36.522 -14.738 1.00 80.12 1288 LYS A C 1
ATOM 10416 O O . LYS A 1 1288 ? -58.791 37.509 -14.577 1.00 80.12 1288 LYS A O 1
ATOM 10421 N N . GLU A 1 1289 ? -58.460 35.307 -14.354 1.00 86.75 1289 GLU A N 1
ATOM 10422 C CA . GLU A 1 1289 ? -59.608 35.061 -13.475 1.00 86.75 1289 GLU A CA 1
ATOM 10423 C C . GLU A 1 1289 ? -59.112 34.478 -12.144 1.00 86.75 1289 GLU A C 1
ATOM 10425 O O . GLU A 1 1289 ? -58.215 33.631 -12.117 1.00 86.75 1289 GLU A O 1
ATOM 10430 N N . TYR A 1 1290 ? -59.707 34.929 -11.040 1.00 89.06 1290 TYR A N 1
ATOM 10431 C CA . TYR A 1 1290 ? -59.360 34.507 -9.685 1.00 89.06 1290 TYR A CA 1
ATOM 10432 C C . TYR A 1 1290 ? -60.538 33.768 -9.049 1.00 89.06 1290 TYR A C 1
ATOM 10434 O O . TYR A 1 1290 ? -61.651 34.291 -8.992 1.00 89.06 1290 TYR A O 1
ATOM 10442 N N . ILE A 1 1291 ? -60.310 32.544 -8.572 1.00 88.88 1291 ILE A N 1
ATOM 10443 C CA . ILE A 1 1291 ? -61.353 31.676 -8.012 1.00 88.88 1291 ILE A CA 1
ATOM 10444 C C . ILE A 1 1291 ? -61.077 31.417 -6.529 1.00 88.88 1291 ILE A C 1
ATOM 10446 O O . ILE A 1 1291 ? -60.016 30.903 -6.181 1.00 88.88 1291 ILE A O 1
ATOM 10450 N N . VAL A 1 1292 ? -62.050 31.731 -5.667 1.00 87.19 1292 VAL A N 1
ATOM 10451 C CA . VAL A 1 1292 ? -62.019 31.482 -4.211 1.00 87.19 1292 VAL A CA 1
ATOM 10452 C C . VAL A 1 1292 ? -63.352 30.898 -3.772 1.00 87.19 1292 VAL A C 1
ATOM 10454 O O . VAL A 1 1292 ? -64.399 31.461 -4.078 1.00 87.19 1292 VAL A O 1
ATOM 10457 N N . GLU A 1 1293 ? -63.324 29.765 -3.063 1.00 81.25 1293 GLU A N 1
ATOM 10458 C CA . GLU A 1 1293 ? -64.522 29.063 -2.564 1.00 81.25 1293 GLU A CA 1
ATOM 10459 C C . GLU A 1 1293 ? -65.654 28.931 -3.610 1.00 81.25 1293 GLU A C 1
ATOM 10461 O O . GLU A 1 1293 ? -66.823 29.197 -3.334 1.00 81.25 1293 GLU A O 1
ATOM 10466 N N . HIS A 1 1294 ? -65.305 28.539 -4.841 1.00 82.25 1294 HIS A N 1
ATOM 10467 C CA . HIS A 1 1294 ? -66.220 28.405 -5.989 1.00 82.25 1294 HIS A CA 1
ATOM 10468 C C . HIS A 1 1294 ? -66.839 29.714 -6.522 1.00 82.25 1294 HIS A C 1
ATOM 10470 O O . HIS A 1 1294 ? -67.678 29.665 -7.423 1.00 82.25 1294 HIS A O 1
ATOM 10476 N N . LYS A 1 1295 ? -66.415 30.885 -6.032 1.00 85.50 1295 LYS A N 1
ATOM 10477 C CA . LYS A 1 1295 ? -66.766 32.200 -6.592 1.00 85.50 1295 LYS A CA 1
ATOM 10478 C C . LYS A 1 1295 ? -65.636 32.711 -7.487 1.00 85.50 1295 LYS A C 1
ATOM 10480 O O . LYS A 1 1295 ? -64.464 32.528 -7.168 1.00 85.50 1295 LYS A O 1
ATOM 10485 N N . LYS A 1 1296 ? -65.998 33.328 -8.614 1.00 90.06 1296 LYS A N 1
ATOM 10486 C CA . LYS A 1 1296 ? -65.060 33.853 -9.619 1.00 90.06 1296 LYS A CA 1
ATOM 10487 C C . LYS A 1 1296 ? -65.000 35.380 -9.580 1.00 90.06 1296 LYS A C 1
ATOM 10489 O O . LYS A 1 1296 ? -66.046 36.021 -9.493 1.00 90.06 1296 LYS A O 1
ATOM 10494 N N . TYR A 1 1297 ? -63.800 35.931 -9.727 1.00 89.38 1297 TYR A N 1
ATOM 10495 C CA . TYR A 1 1297 ? -63.498 37.363 -9.718 1.00 89.38 1297 TYR A CA 1
ATOM 10496 C C . TYR A 1 1297 ? -62.603 37.726 -10.912 1.00 89.38 1297 TYR A C 1
ATOM 10498 O O . TYR A 1 1297 ? -61.766 36.922 -11.324 1.00 89.38 1297 TYR A O 1
ATOM 10506 N N . ALA A 1 1298 ? -62.805 38.912 -11.491 1.00 85.56 1298 ALA A N 1
ATOM 10507 C CA . ALA A 1 1298 ? -62.072 39.383 -12.671 1.00 85.56 1298 ALA A CA 1
ATOM 10508 C C . ALA A 1 1298 ? -60.693 39.964 -12.324 1.00 85.56 1298 ALA A C 1
ATOM 10510 O O . ALA A 1 1298 ? -59.774 39.907 -13.133 1.00 85.56 1298 ALA A O 1
ATOM 10511 N N . ASP A 1 1299 ? -60.541 40.503 -11.118 1.00 88.50 1299 ASP A N 1
ATOM 10512 C CA . ASP A 1 1299 ? -59.274 40.998 -10.593 1.00 88.50 1299 ASP A CA 1
ATOM 10513 C C . ASP A 1 1299 ? -59.189 40.780 -9.070 1.00 88.50 1299 ASP A C 1
ATOM 10515 O O . ASP A 1 1299 ? -60.141 40.324 -8.420 1.00 88.50 1299 ASP A O 1
ATOM 10519 N N . LEU A 1 1300 ? -58.006 41.038 -8.512 1.00 85.88 1300 LEU A N 1
ATOM 10520 C CA . LEU A 1 1300 ? -57.727 40.850 -7.088 1.00 85.88 1300 LEU A CA 1
ATOM 10521 C C . LEU A 1 1300 ? -58.460 41.878 -6.215 1.00 85.88 1300 LEU A C 1
ATOM 10523 O O . LEU A 1 1300 ? -58.942 41.512 -5.144 1.00 85.88 1300 LEU A O 1
ATOM 10527 N N . ASP A 1 1301 ? -58.612 43.121 -6.676 1.00 88.62 1301 ASP A N 1
ATOM 10528 C CA . ASP A 1 1301 ? -59.319 44.176 -5.939 1.00 88.62 1301 ASP A CA 1
ATOM 10529 C C . ASP A 1 1301 ? -60.813 43.846 -5.785 1.00 88.62 1301 ASP A C 1
ATOM 10531 O O . ASP A 1 1301 ? -61.392 43.986 -4.704 1.00 88.62 1301 ASP A O 1
ATOM 10535 N N . GLN A 1 1302 ? -61.437 43.321 -6.841 1.00 89.69 1302 GLN A N 1
ATOM 10536 C CA . GLN A 1 1302 ? -62.811 42.835 -6.837 1.00 89.69 1302 GLN A CA 1
ATOM 10537 C C . GLN A 1 1302 ? -62.973 41.666 -5.865 1.00 89.69 1302 GLN A C 1
ATOM 10539 O O . GLN A 1 1302 ? -63.958 41.628 -5.125 1.00 89.69 1302 GLN A O 1
ATOM 10544 N N . LEU A 1 1303 ? -62.029 40.721 -5.850 1.00 89.75 1303 LEU A N 1
ATOM 10545 C CA . LEU A 1 1303 ? -62.019 39.600 -4.908 1.00 89.75 1303 LEU A CA 1
ATOM 10546 C C . LEU A 1 1303 ? -61.927 40.099 -3.465 1.00 89.75 1303 LEU A C 1
ATOM 10548 O O . LEU A 1 1303 ? -62.728 39.694 -2.624 1.00 89.75 1303 LEU A O 1
ATOM 10552 N N . ILE A 1 1304 ? -60.998 41.008 -3.173 1.00 89.06 1304 ILE A N 1
ATOM 10553 C CA . ILE A 1 1304 ? -60.821 41.573 -1.831 1.00 89.06 1304 ILE A CA 1
ATOM 10554 C C . ILE A 1 1304 ? -62.103 42.286 -1.381 1.00 89.06 1304 ILE A C 1
ATOM 10556 O O . ILE A 1 1304 ? -62.602 42.032 -0.284 1.00 89.06 1304 ILE A O 1
ATOM 10560 N N . PHE A 1 1305 ? -62.701 43.108 -2.243 1.00 88.19 1305 PHE A N 1
ATOM 10561 C CA . PHE A 1 1305 ? -63.908 43.861 -1.910 1.00 88.19 1305 PHE A CA 1
ATOM 10562 C C . PHE A 1 1305 ? -65.163 42.975 -1.778 1.00 88.19 1305 PHE A C 1
ATOM 10564 O O . PHE A 1 1305 ? -65.903 43.061 -0.800 1.00 88.19 1305 PHE A O 1
ATOM 10571 N N . GLN A 1 1306 ? -65.430 42.102 -2.754 1.00 88.44 1306 GLN A N 1
ATOM 10572 C CA . GLN A 1 1306 ? -66.677 41.322 -2.821 1.00 88.44 1306 GLN A CA 1
ATOM 10573 C C . GLN A 1 1306 ? -66.623 39.999 -2.046 1.00 88.44 1306 GLN A C 1
ATOM 10575 O O . GLN A 1 1306 ? -67.674 39.412 -1.783 1.00 88.44 1306 GLN A O 1
ATOM 10580 N N . HIS A 1 1307 ? -65.431 39.507 -1.700 1.00 90.00 1307 HIS A N 1
ATOM 10581 C CA . HIS A 1 1307 ? -65.250 38.284 -0.920 1.00 90.00 1307 HIS A CA 1
ATOM 10582 C C . HIS A 1 1307 ? -64.806 38.598 0.506 1.00 90.00 1307 HIS A C 1
ATOM 10584 O O . HIS A 1 1307 ? -65.570 38.379 1.444 1.00 90.00 1307 HIS A O 1
ATOM 10590 N N . VAL A 1 1308 ? -63.594 39.137 0.665 1.00 89.75 1308 VAL A N 1
ATOM 10591 C CA . VAL A 1 1308 ? -62.935 39.288 1.971 1.00 89.75 1308 VAL A CA 1
ATOM 10592 C C . VAL A 1 1308 ? -63.658 40.331 2.813 1.00 89.75 1308 VAL A C 1
ATOM 10594 O O . VAL A 1 1308 ? -64.140 40.009 3.894 1.00 89.75 1308 VAL A O 1
ATOM 10597 N N . GLN A 1 1309 ? -63.837 41.549 2.296 1.00 89.88 1309 GLN A N 1
ATOM 10598 C CA . GLN A 1 1309 ? -64.532 42.614 3.027 1.00 89.88 1309 GLN A CA 1
ATOM 10599 C C . GLN A 1 1309 ? -66.015 42.292 3.260 1.00 89.88 1309 GLN A C 1
ATOM 10601 O O . GLN A 1 1309 ? -66.573 42.656 4.296 1.00 89.88 1309 GLN A O 1
ATOM 10606 N N . ALA A 1 1310 ? -66.660 41.571 2.336 1.00 88.56 1310 ALA A N 1
ATOM 10607 C CA . ALA A 1 1310 ? -68.031 41.100 2.521 1.00 88.56 1310 ALA A CA 1
ATOM 10608 C C . ALA A 1 1310 ? -68.139 40.106 3.691 1.00 88.56 1310 ALA A C 1
ATOM 10610 O O . ALA A 1 1310 ? -69.022 40.254 4.535 1.00 88.56 1310 ALA A O 1
ATOM 10611 N N . ILE A 1 1311 ? -67.223 39.134 3.780 1.00 89.50 1311 ILE A N 1
ATOM 10612 C CA . ILE A 1 1311 ? -67.149 38.198 4.911 1.00 89.50 1311 ILE A CA 1
ATOM 10613 C C . ILE A 1 1311 ? -66.805 38.950 6.199 1.00 89.50 1311 ILE A C 1
ATOM 10615 O O . ILE A 1 1311 ? -67.503 38.775 7.194 1.00 89.50 1311 ILE A O 1
ATOM 10619 N N . ALA A 1 1312 ? -65.804 39.834 6.176 1.00 89.50 1312 ALA A N 1
ATOM 10620 C CA . ALA A 1 1312 ? -65.395 40.634 7.330 1.00 89.50 1312 ALA A CA 1
ATOM 10621 C C . ALA A 1 1312 ? -66.557 41.459 7.904 1.00 89.50 1312 ALA A C 1
ATOM 10623 O O . ALA A 1 1312 ? -66.731 41.535 9.118 1.00 89.50 1312 ALA A O 1
ATOM 10624 N N . LYS A 1 1313 ? -67.420 42.007 7.042 1.00 90.75 1313 LYS A N 1
ATOM 10625 C CA . LYS A 1 1313 ? -68.633 42.716 7.464 1.00 90.75 1313 LYS A CA 1
ATOM 10626 C C . LYS A 1 1313 ? -69.623 41.810 8.204 1.00 90.75 1313 LYS A C 1
ATOM 10628 O O . LYS A 1 1313 ? -70.211 42.241 9.193 1.00 90.75 1313 LYS A O 1
ATOM 10633 N N . HIS A 1 1314 ? -69.817 40.572 7.750 1.00 90.31 1314 HIS A N 1
ATOM 10634 C CA . HIS A 1 1314 ? -70.683 39.602 8.435 1.00 90.31 1314 HIS A CA 1
ATOM 10635 C C . HIS A 1 1314 ? -70.050 39.082 9.730 1.00 90.31 1314 HIS A C 1
ATOM 10637 O O . HIS A 1 1314 ? -70.761 38.858 10.709 1.00 90.31 1314 HIS A O 1
ATOM 10643 N N . VAL A 1 1315 ? -68.724 38.928 9.775 1.00 89.75 1315 VAL A N 1
ATOM 10644 C CA . VAL A 1 1315 ? -67.985 38.646 11.017 1.00 89.75 1315 VAL A CA 1
ATOM 10645 C C . VAL A 1 1315 ? -68.237 39.769 12.027 1.00 89.75 1315 VAL A C 1
ATOM 10647 O O . VAL A 1 1315 ? -68.695 39.496 13.132 1.00 89.75 1315 VAL A O 1
ATOM 10650 N N . ASP A 1 1316 ? -68.060 41.030 11.626 1.00 89.75 1316 ASP A N 1
ATOM 10651 C CA . ASP A 1 1316 ? -68.310 42.210 12.465 1.00 89.75 1316 ASP A CA 1
ATOM 10652 C C . ASP A 1 1316 ? -69.785 42.319 12.915 1.00 89.75 1316 ASP A C 1
ATOM 10654 O O . ASP A 1 1316 ? -70.056 42.602 14.085 1.00 89.75 1316 ASP A O 1
ATOM 10658 N N . GLU A 1 1317 ? -70.757 42.014 12.041 1.00 90.81 1317 GLU A N 1
ATOM 10659 C CA . GLU A 1 1317 ? -72.181 41.927 12.421 1.00 90.81 1317 GLU A CA 1
ATOM 10660 C C . GLU A 1 1317 ? -72.421 40.854 13.498 1.00 90.81 1317 GLU A C 1
ATOM 10662 O O . GLU A 1 1317 ? -73.190 41.093 14.436 1.00 90.81 1317 GLU A O 1
ATOM 10667 N N . MET A 1 1318 ? -71.755 39.696 13.409 1.00 89.56 1318 MET A N 1
ATOM 10668 C CA . MET A 1 1318 ? -71.889 38.642 14.416 1.00 89.56 1318 MET A CA 1
ATOM 10669 C C . MET A 1 1318 ? -71.244 39.055 15.736 1.00 89.56 1318 MET A C 1
ATOM 10671 O O . MET A 1 1318 ? -71.892 38.935 16.775 1.00 89.56 1318 MET A O 1
ATOM 10675 N N . CYS A 1 1319 ? -70.028 39.601 15.694 1.00 89.31 1319 CYS A N 1
ATOM 10676 C CA . CYS A 1 1319 ? -69.290 40.033 16.879 1.00 89.31 1319 CYS A CA 1
ATOM 10677 C C . CYS A 1 1319 ? -70.024 41.132 17.663 1.00 89.31 1319 CYS A C 1
ATOM 10679 O O . CYS A 1 1319 ? -69.990 41.158 18.892 1.00 89.31 1319 CYS A O 1
ATOM 10681 N N . ARG A 1 1320 ? -70.754 42.020 16.974 1.00 89.69 1320 ARG A N 1
ATOM 10682 C CA . ARG A 1 1320 ? -71.576 43.068 17.609 1.00 89.69 1320 ARG A CA 1
ATOM 10683 C C . ARG A 1 1320 ? -72.935 42.581 18.108 1.00 89.69 1320 ARG A C 1
ATOM 10685 O O . ARG A 1 1320 ? -73.650 43.331 18.778 1.00 89.69 1320 ARG A O 1
ATOM 10692 N N . HIS A 1 1321 ? -73.347 41.361 17.770 1.00 92.12 1321 HIS A N 1
ATOM 10693 C CA . HIS A 1 1321 ? -74.660 40.864 18.149 1.00 92.12 1321 HIS A CA 1
ATOM 10694 C C . HIS A 1 1321 ? -74.706 40.498 19.648 1.00 92.12 1321 HIS A C 1
ATOM 10696 O O . HIS A 1 1321 ? -73.806 39.827 20.141 1.00 92.12 1321 HIS A O 1
ATOM 10702 N N . PRO A 1 1322 ? -75.796 40.783 20.392 1.00 88.69 1322 PRO A N 1
ATOM 10703 C CA . PRO A 1 1322 ? -75.878 40.510 21.840 1.00 88.69 1322 PRO A CA 1
ATOM 10704 C C . PRO A 1 1322 ? -75.762 39.034 22.258 1.00 88.69 1322 PRO A C 1
ATOM 10706 O O . PRO A 1 1322 ? -75.724 38.721 23.446 1.00 88.69 1322 PRO A O 1
ATOM 10709 N N . LYS A 1 1323 ? -75.820 38.108 21.293 1.00 90.38 1323 LYS A N 1
ATOM 10710 C CA . LYS A 1 1323 ? -75.637 36.663 21.509 1.00 90.38 1323 LYS A CA 1
ATOM 10711 C C . LYS A 1 1323 ? -74.216 36.190 21.239 1.00 90.38 1323 LYS A C 1
ATOM 10713 O O . LYS A 1 1323 ? -73.979 35.000 21.389 1.00 90.38 1323 LYS A O 1
ATOM 10718 N N . PHE A 1 1324 ? -73.319 37.069 20.826 1.00 93.00 1324 PHE A N 1
ATOM 10719 C CA . PHE A 1 1324 ? -71.914 36.751 20.670 1.00 93.00 1324 PHE A CA 1
ATOM 10720 C C . PHE A 1 1324 ? -71.157 37.003 21.975 1.00 93.00 1324 PHE A C 1
ATOM 10722 O O . PHE A 1 1324 ? -71.504 37.909 22.739 1.00 93.00 1324 PHE A O 1
ATOM 10729 N N . ARG A 1 1325 ? -70.139 36.186 22.233 1.00 90.38 1325 ARG A N 1
ATOM 10730 C CA . ARG A 1 1325 ? -69.134 36.414 23.263 1.00 90.38 1325 ARG A CA 1
ATOM 10731 C C . ARG A 1 1325 ? -67.747 36.137 22.717 1.00 90.38 1325 ARG A C 1
ATOM 10733 O O . ARG A 1 1325 ? -67.520 35.127 22.058 1.00 90.38 1325 ARG A O 1
ATOM 10740 N N . GLU A 1 1326 ? -66.847 37.047 23.049 1.00 84.19 1326 GLU A N 1
ATOM 10741 C CA . GLU A 1 1326 ? -65.419 36.912 22.816 1.00 84.19 1326 GLU A CA 1
ATOM 10742 C C . GLU A 1 1326 ? -64.804 36.026 23.908 1.00 84.19 1326 GLU A C 1
ATOM 10744 O O . GLU A 1 1326 ? -65.222 36.103 25.067 1.00 84.19 1326 GLU A O 1
ATOM 10749 N N . GLY A 1 1327 ? -63.872 35.160 23.514 1.00 84.44 1327 GLY A N 1
ATOM 10750 C CA . GLY A 1 1327 ? -63.217 34.188 24.385 1.00 84.44 1327 GLY A CA 1
ATOM 10751 C C . GLY A 1 1327 ? -63.036 32.825 23.719 1.00 84.44 1327 GLY A C 1
ATOM 10752 O O . GLY A 1 1327 ? -63.671 32.523 22.700 1.00 84.44 1327 GLY A O 1
ATOM 10753 N N . THR A 1 1328 ? -62.176 31.998 24.309 1.00 83.62 1328 THR A N 1
ATOM 10754 C CA . THR A 1 1328 ? -61.928 30.626 23.838 1.00 83.62 1328 THR A CA 1
ATOM 10755 C C . THR A 1 1328 ? -63.165 29.740 24.026 1.00 83.62 1328 THR A C 1
ATOM 10757 O O . THR A 1 1328 ? -64.076 30.059 24.797 1.00 83.62 1328 THR A O 1
ATOM 10760 N N . MET A 1 1329 ? -63.221 28.584 23.344 1.00 83.88 1329 MET A N 1
ATOM 10761 C CA . MET A 1 1329 ? -64.334 27.638 23.523 1.00 83.88 1329 MET A CA 1
ATOM 10762 C C . MET A 1 1329 ? -64.525 27.286 25.004 1.00 83.88 1329 MET A C 1
ATOM 10764 O O . MET A 1 1329 ? -65.666 27.243 25.451 1.00 83.88 1329 MET A O 1
ATOM 10768 N N . SER A 1 1330 ? -63.437 27.096 25.761 1.00 86.88 1330 SER A N 1
ATOM 10769 C CA . SER A 1 1330 ? -63.492 26.760 27.189 1.00 86.88 1330 SER A CA 1
ATOM 10770 C C . SER A 1 1330 ? -64.114 27.881 28.024 1.00 86.88 1330 SER A C 1
ATOM 10772 O O . SER A 1 1330 ? -65.080 27.639 28.744 1.00 86.88 1330 SER A O 1
ATOM 10774 N N . GLU A 1 1331 ? -63.655 29.125 27.853 1.00 88.69 1331 GLU A N 1
ATOM 10775 C CA . GLU A 1 1331 ? -64.175 30.295 28.580 1.00 88.69 1331 GLU A CA 1
ATOM 10776 C C . GLU A 1 1331 ? -65.675 30.511 28.340 1.00 88.69 1331 GLU A C 1
ATOM 10778 O O . GLU A 1 1331 ? -66.451 30.802 29.256 1.00 88.69 1331 GLU A O 1
ATOM 10783 N N . VAL A 1 1332 ? -66.116 30.341 27.091 1.00 89.25 1332 VAL A N 1
ATOM 10784 C CA . VAL A 1 1332 ? -67.525 30.507 26.718 1.00 89.25 1332 VAL A CA 1
ATOM 10785 C C . VAL A 1 1332 ? -68.371 29.338 27.228 1.00 89.25 1332 VAL A C 1
ATOM 10787 O O . VAL A 1 1332 ? -69.522 29.547 27.625 1.00 89.25 1332 VAL A O 1
ATOM 10790 N N . ASN A 1 1333 ? -67.808 28.127 27.264 1.00 88.56 1333 ASN A N 1
ATOM 10791 C CA . ASN A 1 1333 ? -68.448 26.930 27.804 1.00 88.56 1333 ASN A CA 1
ATOM 10792 C C . ASN A 1 1333 ? -68.656 27.055 29.323 1.00 88.56 1333 ASN A C 1
ATOM 10794 O O . ASN A 1 1333 ? -69.776 26.885 29.806 1.00 88.56 1333 ASN A O 1
ATOM 10798 N N . GLU A 1 1334 ? -67.622 27.461 30.065 1.00 89.19 1334 GLU A N 1
ATOM 10799 C CA . GLU A 1 1334 ? -67.699 27.757 31.501 1.00 89.19 1334 GLU A CA 1
ATOM 10800 C C . GLU A 1 1334 ? -68.705 28.866 31.804 1.00 89.19 1334 GLU A C 1
ATOM 10802 O O . GLU A 1 1334 ? -69.523 28.751 32.724 1.00 89.19 1334 GLU A O 1
ATOM 10807 N N . TRP A 1 1335 ? -68.701 29.932 31.000 1.00 89.50 1335 TRP A N 1
ATOM 10808 C CA . TRP A 1 1335 ? -69.677 31.001 31.146 1.00 89.50 1335 TRP A CA 1
ATOM 10809 C C . TRP A 1 1335 ? -71.109 30.501 30.929 1.00 89.50 1335 TRP A C 1
ATOM 10811 O O . TRP A 1 1335 ? -72.005 30.852 31.701 1.00 89.50 1335 TRP A O 1
ATOM 10821 N N . LEU A 1 1336 ? -71.345 29.682 29.900 1.00 87.75 1336 LEU A N 1
ATOM 10822 C CA . LEU A 1 1336 ? -72.666 29.125 29.609 1.00 87.75 1336 LEU A CA 1
ATOM 10823 C C . LEU A 1 1336 ? -73.127 28.175 30.727 1.00 87.75 1336 LEU A C 1
ATOM 10825 O O . LEU A 1 1336 ? -74.302 28.190 31.112 1.00 87.75 1336 LEU A O 1
ATOM 10829 N N . GLU A 1 1337 ? -72.203 27.405 31.299 1.00 87.31 1337 GLU A N 1
ATOM 10830 C CA . GLU A 1 1337 ? -72.448 26.535 32.448 1.00 87.31 1337 GLU A CA 1
ATOM 10831 C C . GLU A 1 1337 ? -72.829 27.350 33.694 1.00 87.31 1337 GLU A C 1
ATOM 10833 O O . GLU A 1 1337 ? -73.854 27.096 34.328 1.00 87.31 1337 GLU A O 1
ATOM 10838 N N . SER A 1 1338 ? -72.065 28.399 34.003 1.00 87.81 1338 SER A N 1
ATOM 10839 C CA . SER A 1 1338 ? -72.341 29.319 35.112 1.00 87.81 1338 SER A CA 1
ATOM 10840 C C . SER A 1 1338 ? -73.672 30.065 34.928 1.00 87.81 1338 SER A C 1
ATOM 10842 O O . SER A 1 1338 ? -74.506 30.119 35.837 1.00 87.81 1338 SER A O 1
ATOM 10844 N N . TYR A 1 1339 ? -73.941 30.566 33.717 1.00 87.56 1339 TYR A N 1
ATOM 10845 C CA . TYR A 1 1339 ? -75.176 31.278 33.382 1.00 87.56 1339 TYR A CA 1
ATOM 10846 C C . TYR A 1 1339 ? -76.421 30.394 33.528 1.00 87.56 1339 TYR A C 1
ATOM 10848 O O . TYR A 1 1339 ? -77.447 30.852 34.044 1.00 87.56 1339 TYR A O 1
ATOM 10856 N N . THR A 1 1340 ? -76.347 29.133 33.087 1.00 86.50 1340 THR A N 1
ATOM 10857 C CA . THR A 1 1340 ? -77.464 28.180 33.189 1.00 86.50 1340 THR A CA 1
ATOM 10858 C C . THR A 1 1340 ? -77.661 27.671 34.615 1.00 86.50 1340 THR A C 1
ATOM 10860 O O . THR A 1 1340 ? -78.808 27.575 35.049 1.00 86.50 1340 THR A O 1
ATOM 10863 N N . LYS A 1 1341 ? -76.587 27.460 35.391 1.00 86.44 1341 LYS A N 1
ATOM 10864 C CA . LYS A 1 1341 ? -76.672 27.183 36.839 1.00 86.44 1341 LYS A CA 1
ATOM 10865 C C . LYS A 1 1341 ? -77.349 28.325 37.604 1.00 86.44 1341 LYS A C 1
ATOM 10867 O O . LYS A 1 1341 ? -78.194 28.067 38.458 1.00 86.44 1341 LYS A O 1
ATOM 10872 N N . ALA A 1 1342 ? -77.046 29.579 37.261 1.00 87.19 1342 ALA A N 1
ATOM 10873 C CA . ALA A 1 1342 ? -77.694 30.752 37.852 1.00 87.19 1342 ALA A CA 1
ATOM 10874 C C . ALA A 1 1342 ? -79.153 30.941 37.389 1.00 87.19 1342 ALA A C 1
ATOM 10876 O O . ALA A 1 1342 ? -79.964 31.515 38.115 1.00 87.19 1342 ALA A O 1
ATOM 10877 N N . ASN A 1 1343 ? -79.515 30.441 36.200 1.00 87.12 1343 ASN A N 1
ATOM 10878 C CA . ASN A 1 1343 ? -80.858 30.568 35.623 1.00 87.12 1343 ASN A CA 1
ATOM 10879 C C . ASN A 1 1343 ? -81.445 29.208 35.191 1.00 87.12 1343 ASN A C 1
ATOM 10881 O O . ASN A 1 1343 ? -81.684 29.000 33.997 1.00 87.12 1343 ASN A O 1
ATOM 10885 N N . PRO A 1 1344 ? -81.776 28.294 36.127 1.00 80.25 1344 PRO A N 1
ATOM 10886 C CA . PRO A 1 1344 ? -82.075 26.899 35.793 1.00 80.25 1344 PRO A CA 1
ATOM 10887 C C . PRO A 1 1344 ? -83.279 26.675 34.879 1.00 80.25 1344 PRO A C 1
ATOM 10889 O O . PRO A 1 1344 ? -83.386 25.652 34.205 1.00 80.25 1344 PRO A O 1
ATOM 10892 N N . LYS A 1 1345 ? -84.221 27.624 34.886 1.00 80.94 1345 LYS A N 1
ATOM 10893 C CA . LYS A 1 1345 ? -85.460 27.565 34.101 1.00 80.94 1345 LYS A CA 1
ATOM 10894 C C . LYS A 1 1345 ? -85.275 28.012 32.648 1.00 80.94 1345 LYS A C 1
ATOM 10896 O O . LYS A 1 1345 ? -86.204 27.855 31.859 1.00 80.94 1345 LYS A O 1
ATOM 10901 N N . ASN A 1 1346 ? -84.116 28.571 32.297 1.00 80.69 1346 ASN A N 1
ATOM 10902 C CA . ASN A 1 1346 ? -83.877 29.179 30.995 1.00 80.69 1346 ASN A CA 1
ATOM 10903 C C . ASN A 1 1346 ? -82.884 28.348 30.178 1.00 80.69 1346 ASN A C 1
ATOM 10905 O O . ASN A 1 1346 ? -81.753 28.122 30.598 1.00 80.69 1346 ASN A O 1
ATOM 10909 N N . SER A 1 1347 ? -83.278 27.975 28.961 1.00 83.75 1347 SER A N 1
ATOM 10910 C CA . SER A 1 1347 ? -82.331 27.526 27.939 1.00 83.75 1347 SER A CA 1
ATOM 10911 C C . SER A 1 1347 ? -81.516 28.715 27.428 1.00 83.75 1347 SER A C 1
ATOM 10913 O O . SER A 1 1347 ? -82.086 29.783 27.170 1.00 83.75 1347 SER A O 1
ATOM 10915 N N . ALA A 1 1348 ? -80.222 28.526 27.202 1.00 88.12 1348 ALA A N 1
ATOM 10916 C CA . ALA A 1 1348 ? -79.324 29.568 26.720 1.00 88.12 1348 ALA A CA 1
ATOM 10917 C C . ALA A 1 1348 ? -78.567 29.107 25.470 1.00 88.12 1348 ALA A C 1
ATOM 10919 O O . ALA A 1 1348 ? -78.286 27.923 25.302 1.00 88.12 1348 ALA A O 1
ATOM 10920 N N . TYR A 1 1349 ? -78.259 30.054 24.586 1.00 91.62 1349 TYR A N 1
ATOM 10921 C CA . TYR A 1 1349 ? -77.369 29.846 23.450 1.00 91.62 1349 TYR A CA 1
ATOM 10922 C C . TYR A 1 1349 ? -76.524 31.096 23.218 1.00 91.62 1349 TYR A C 1
ATOM 10924 O O . TYR A 1 1349 ? -76.998 32.213 23.476 1.00 91.62 1349 TYR A O 1
ATOM 10932 N N . VAL A 1 1350 ? -75.300 30.893 22.744 1.00 93.50 1350 VAL A N 1
ATOM 10933 C CA . VAL A 1 1350 ? -74.274 31.915 22.532 1.00 93.50 1350 VAL A CA 1
ATOM 10934 C C . VAL A 1 1350 ? -73.409 31.532 21.328 1.00 93.50 1350 VAL A C 1
ATOM 10936 O O . VAL A 1 1350 ? -73.258 30.351 21.025 1.00 93.50 1350 VAL A O 1
ATOM 10939 N N . PHE A 1 1351 ? -72.883 32.531 20.628 1.00 93.88 1351 PHE A N 1
ATOM 10940 C CA . PHE A 1 1351 ? -71.902 32.363 19.561 1.00 93.88 1351 PHE A CA 1
ATOM 10941 C C . PHE A 1 1351 ? -70.518 32.779 20.062 1.00 93.88 1351 PHE A C 1
ATOM 10943 O O . PHE A 1 1351 ? -70.422 33.772 20.782 1.00 93.88 1351 PHE A O 1
ATOM 10950 N N . CYS A 1 1352 ? -69.470 32.073 19.656 1.00 92.06 1352 CYS A N 1
ATOM 10951 C CA . CYS A 1 1352 ? -68.078 32.485 19.844 1.00 92.06 1352 CYS A CA 1
ATOM 10952 C C . CYS A 1 1352 ? -67.226 32.090 18.633 1.00 92.06 1352 CYS A C 1
ATOM 10954 O O . CYS A 1 1352 ? -67.712 31.403 17.729 1.00 92.06 1352 CYS A O 1
ATOM 10956 N N . PHE A 1 1353 ? -65.979 32.557 18.579 1.00 91.31 1353 PHE A N 1
ATOM 10957 C CA . PHE A 1 1353 ? -65.061 32.205 17.497 1.00 91.31 1353 PHE A CA 1
ATOM 10958 C C . PHE A 1 1353 ? -64.716 30.711 17.506 1.00 91.31 1353 PHE A C 1
ATOM 10960 O O . PHE A 1 1353 ? -64.540 30.105 18.564 1.00 91.31 1353 PHE A O 1
ATOM 10967 N N . ASP A 1 1354 ? -64.579 30.125 16.317 1.00 89.81 1354 ASP A N 1
ATOM 10968 C CA . ASP A 1 1354 ? -63.942 28.821 16.154 1.00 89.81 1354 ASP A CA 1
ATOM 10969 C C . ASP A 1 1354 ? -62.440 29.026 15.913 1.00 89.81 1354 ASP A C 1
ATOM 10971 O O . ASP A 1 1354 ? -61.998 29.231 14.783 1.00 89.81 1354 ASP A O 1
ATOM 10975 N N . HIS A 1 1355 ? -61.644 29.001 16.983 1.00 85.25 1355 HIS A N 1
ATOM 10976 C CA . HIS A 1 1355 ? -60.190 29.173 16.877 1.00 85.25 1355 HIS A CA 1
ATOM 10977 C C . HIS A 1 1355 ? -59.510 28.047 16.078 1.00 85.25 1355 HIS A C 1
ATOM 10979 O O . HIS A 1 1355 ? -58.420 28.257 15.559 1.00 85.25 1355 HIS A O 1
ATOM 10985 N N . LYS A 1 1356 ? -60.154 26.876 15.928 1.00 86.19 1356 LYS A N 1
ATOM 10986 C CA . LYS A 1 1356 ? -59.640 25.773 15.096 1.00 86.19 1356 LYS A CA 1
ATOM 10987 C C . LYS A 1 1356 ? -59.945 25.971 13.609 1.00 86.19 1356 LYS A C 1
ATOM 10989 O O . LYS A 1 1356 ? -59.257 25.406 12.765 1.00 86.19 1356 LYS A O 1
ATOM 10994 N N . ALA A 1 1357 ? -60.972 26.755 13.278 1.00 85.19 1357 ALA A N 1
ATOM 10995 C CA . ALA A 1 1357 ? -61.383 27.034 11.906 1.00 85.19 1357 ALA A CA 1
ATOM 10996 C C . ALA A 1 1357 ? -61.676 28.536 11.710 1.00 85.19 1357 ALA A C 1
ATOM 10998 O O . ALA A 1 1357 ? -62.842 28.941 11.677 1.00 85.19 1357 ALA A O 1
ATOM 10999 N N . PRO A 1 1358 ? -60.642 29.381 11.528 1.00 85.25 1358 PRO A N 1
ATOM 11000 C CA . PRO A 1 1358 ? -60.811 30.820 11.338 1.00 85.25 1358 PRO A CA 1
ATOM 11001 C C . PRO A 1 1358 ? -61.818 31.159 10.227 1.00 85.25 1358 PRO A C 1
ATOM 11003 O O . PRO A 1 1358 ? -61.778 30.596 9.129 1.00 85.25 1358 PRO A O 1
ATOM 11006 N N . GLY A 1 1359 ? -62.750 32.070 10.528 1.00 82.69 1359 GLY A N 1
ATOM 11007 C CA . GLY A 1 1359 ? -63.901 32.429 9.680 1.00 82.69 1359 GLY A CA 1
ATOM 11008 C C . GLY A 1 1359 ? -65.179 31.618 9.951 1.00 82.69 1359 GLY A C 1
ATOM 11009 O O . GLY A 1 1359 ? -66.259 31.979 9.463 1.00 82.69 1359 GLY A O 1
ATOM 11010 N N . TRP A 1 1360 ? -65.085 30.565 10.765 1.00 91.19 1360 TRP A N 1
ATOM 11011 C CA . TRP A 1 1360 ? -66.227 29.878 11.359 1.00 91.19 1360 TRP A CA 1
ATOM 11012 C C . TRP A 1 1360 ? -66.475 30.359 12.790 1.00 91.19 1360 TRP A C 1
ATOM 11014 O O . TRP A 1 1360 ? -65.596 30.873 13.481 1.00 91.19 1360 TRP A O 1
ATOM 11024 N N . PHE A 1 1361 ? -67.712 30.174 13.229 1.00 93.25 1361 PHE A N 1
ATOM 11025 C CA . PHE A 1 1361 ? -68.153 30.429 14.589 1.00 93.25 1361 PHE A CA 1
ATOM 11026 C C . PHE A 1 1361 ? -68.772 29.169 15.180 1.00 93.25 1361 PHE A C 1
ATOM 11028 O O . PHE A 1 1361 ? -69.398 28.366 14.480 1.00 93.25 1361 PHE A O 1
ATOM 11035 N N . LEU A 1 1362 ? -68.654 29.033 16.492 1.00 92.12 1362 LEU A N 1
ATOM 11036 C CA . LEU A 1 1362 ? -69.309 27.997 17.271 1.00 92.12 1362 LEU A CA 1
ATOM 11037 C C . LEU A 1 1362 ? -70.597 28.560 17.867 1.00 92.12 1362 LEU A C 1
ATOM 11039 O O . LEU A 1 1362 ? -70.594 29.591 18.531 1.00 92.12 1362 LEU A O 1
ATOM 11043 N N . LEU A 1 1363 ? -71.708 27.865 17.648 1.00 93.62 1363 LEU A N 1
ATOM 11044 C CA . LEU A 1 1363 ? -72.985 28.096 18.309 1.00 93.62 1363 LEU A CA 1
ATOM 11045 C C . LEU A 1 1363 ? -73.139 27.081 19.442 1.00 93.62 1363 LEU A C 1
ATOM 11047 O O . LEU A 1 1363 ? -73.494 25.926 19.196 1.00 93.62 1363 LEU A O 1
ATOM 11051 N N . LEU A 1 1364 ? -72.889 27.524 20.672 1.00 92.75 1364 LEU A N 1
ATOM 11052 C CA . LEU A 1 1364 ? -73.032 26.724 21.882 1.00 92.75 1364 LEU A CA 1
ATOM 11053 C C . LEU A 1 1364 ? -74.426 26.939 22.455 1.00 92.75 1364 LEU A C 1
ATOM 11055 O O . LEU A 1 1364 ? -74.872 28.075 22.633 1.00 92.75 1364 LEU A O 1
ATOM 11059 N N . PHE A 1 1365 ? -75.133 25.859 22.763 1.00 91.38 1365 PHE A N 1
ATOM 11060 C CA . PHE A 1 1365 ? -76.449 25.937 23.382 1.00 91.38 1365 PHE A CA 1
ATOM 11061 C C . PHE A 1 1365 ? -76.679 24.830 24.404 1.00 91.38 1365 PHE A C 1
ATOM 11063 O O . PHE A 1 1365 ? -76.216 23.700 24.261 1.00 91.38 1365 PHE A O 1
ATOM 11070 N N . LYS A 1 1366 ? -77.447 25.173 25.438 1.00 88.19 1366 LYS A N 1
ATOM 11071 C CA . LYS A 1 1366 ? -77.804 24.299 26.556 1.00 88.19 1366 LYS A CA 1
ATOM 11072 C C . LYS A 1 1366 ? -79.289 24.436 26.865 1.00 88.19 1366 LYS A C 1
ATOM 11074 O O . LYS A 1 1366 ? -79.815 25.544 27.002 1.00 88.19 1366 LYS A O 1
ATOM 11079 N N . VAL A 1 1367 ? -79.984 23.300 26.911 1.00 84.06 1367 VAL A N 1
ATOM 11080 C CA . VAL A 1 1367 ? -81.456 23.243 26.955 1.00 84.06 1367 VAL A CA 1
ATOM 11081 C C . VAL A 1 1367 ? -81.973 23.393 28.383 1.00 84.06 1367 VAL A C 1
ATOM 11083 O O . VAL A 1 1367 ? -82.922 24.134 28.624 1.00 84.06 1367 VAL A O 1
ATOM 11086 N N . ASN A 1 1368 ? -81.338 22.701 29.325 1.00 81.94 1368 ASN A N 1
ATOM 11087 C CA . ASN A 1 1368 ? -81.560 22.800 30.763 1.00 81.94 1368 ASN A CA 1
ATOM 11088 C C . ASN A 1 1368 ? -80.223 22.611 31.511 1.00 81.94 1368 ASN A C 1
ATOM 11090 O O . ASN A 1 1368 ? -79.214 22.259 30.900 1.00 81.94 1368 ASN A O 1
ATOM 11094 N N . VAL A 1 1369 ? -80.209 22.822 32.829 1.00 81.75 1369 VAL A N 1
ATOM 11095 C CA . VAL A 1 1369 ? -78.986 22.712 33.657 1.00 81.75 1369 VAL A CA 1
ATOM 11096 C C . VAL A 1 1369 ? -78.322 21.336 33.569 1.00 81.75 1369 VAL A C 1
ATOM 11098 O O . VAL A 1 1369 ? -77.100 21.251 33.563 1.00 81.75 1369 VAL A O 1
ATOM 11101 N N . ASN A 1 1370 ? -79.116 20.272 33.435 1.00 82.00 1370 ASN A N 1
ATOM 11102 C CA . ASN A 1 1370 ? -78.636 18.889 33.461 1.00 82.00 1370 ASN A CA 1
ATOM 11103 C C . ASN A 1 1370 ? -78.246 18.358 32.071 1.00 82.00 1370 ASN A C 1
ATOM 11105 O O . ASN A 1 1370 ? -77.756 17.240 31.964 1.00 82.00 1370 ASN A O 1
ATOM 11109 N N . THR A 1 1371 ? -78.487 19.115 30.996 1.00 82.94 1371 THR A N 1
ATOM 11110 C CA . THR A 1 1371 ? -78.071 18.727 29.641 1.00 82.94 1371 THR A CA 1
ATOM 11111 C C . THR A 1 1371 ? -76.644 19.185 29.359 1.00 82.94 1371 THR A C 1
ATOM 11113 O O . THR A 1 1371 ? -76.305 20.322 29.706 1.00 82.94 1371 THR A O 1
ATOM 11116 N N . PRO A 1 1372 ? -75.818 18.356 28.697 1.00 85.31 1372 PRO A N 1
ATOM 11117 C CA . PRO A 1 1372 ? -74.508 18.786 28.228 1.00 85.31 1372 PRO A CA 1
ATOM 11118 C C . PRO A 1 1372 ? -74.650 19.902 27.185 1.00 85.31 1372 PRO A C 1
ATOM 11120 O O . PRO A 1 1372 ? -75.656 19.992 26.469 1.00 85.31 1372 PRO A O 1
ATOM 11123 N N . ILE A 1 1373 ? -73.643 20.770 27.116 1.00 87.12 1373 ILE A N 1
ATOM 11124 C CA . ILE A 1 1373 ? -73.585 21.851 26.131 1.00 87.12 1373 ILE A CA 1
ATOM 11125 C C . ILE A 1 1373 ? -73.395 21.225 24.747 1.00 87.12 1373 ILE A C 1
ATOM 11127 O O . ILE A 1 1373 ? -72.530 20.378 24.548 1.00 87.12 1373 ILE A O 1
ATOM 11131 N N . THR A 1 1374 ? -74.245 21.606 23.794 1.00 87.81 1374 THR A N 1
ATOM 11132 C CA . THR A 1 1374 ? -74.144 21.158 22.401 1.00 87.81 1374 THR A CA 1
ATOM 11133 C C . THR A 1 1374 ? -73.587 22.285 21.546 1.00 87.81 1374 THR A C 1
ATOM 11135 O O . THR A 1 1374 ? -74.031 23.428 21.666 1.00 87.81 1374 THR A O 1
ATOM 11138 N N . THR A 1 1375 ? -72.671 21.948 20.641 1.00 90.50 1375 THR A N 1
ATOM 11139 C CA . THR A 1 1375 ? -71.979 22.918 19.787 1.00 90.50 1375 THR A CA 1
ATOM 11140 C C . THR A 1 1375 ? -72.277 22.650 18.317 1.00 90.50 1375 THR A C 1
ATOM 11142 O O . THR A 1 1375 ? -72.145 21.518 17.853 1.00 90.50 1375 THR A O 1
ATOM 11145 N N . TRP A 1 1376 ? -72.689 23.675 17.566 1.00 92.19 1376 TRP A N 1
ATOM 11146 C CA . TRP A 1 1376 ? -72.881 23.618 16.111 1.00 92.19 1376 TRP A CA 1
ATOM 11147 C C . TRP A 1 1376 ? -71.982 24.632 15.399 1.00 92.19 1376 TRP A C 1
ATOM 11149 O O . TRP A 1 1376 ? -71.907 25.779 15.819 1.00 92.19 1376 TRP A O 1
ATOM 11159 N N . HIS A 1 1377 ? -71.369 24.243 14.280 1.00 92.00 1377 HIS A N 1
ATOM 11160 C CA . HIS A 1 1377 ? -70.554 25.155 13.473 1.00 92.00 1377 HIS A CA 1
ATOM 11161 C C . HIS A 1 1377 ? -71.420 26.036 12.565 1.00 92.00 1377 HIS A C 1
ATOM 11163 O O . HIS A 1 1377 ? -72.384 25.572 11.941 1.00 92.00 1377 HIS A O 1
ATOM 11169 N N . VAL A 1 1378 ? -71.042 27.306 12.476 1.00 92.19 1378 VAL A N 1
ATOM 11170 C CA . VAL A 1 1378 ? -71.653 28.329 11.630 1.00 92.19 1378 VAL A CA 1
ATOM 11171 C C . VAL A 1 1378 ? -70.567 28.915 10.742 1.00 92.19 1378 VAL A C 1
ATOM 11173 O O . VAL A 1 1378 ? -69.614 29.504 11.241 1.00 92.19 1378 VAL A O 1
ATOM 11176 N N . LYS A 1 1379 ? -70.712 28.770 9.424 1.00 91.06 1379 LYS A N 1
ATOM 11177 C CA . LYS A 1 1379 ? -69.777 29.372 8.467 1.00 91.06 1379 LYS A CA 1
ATOM 11178 C C . LYS A 1 1379 ? -70.208 30.794 8.141 1.00 91.06 1379 LYS A C 1
ATOM 11180 O O . LYS A 1 1379 ? -71.391 31.019 7.878 1.00 91.06 1379 LYS A O 1
ATOM 11185 N N . THR A 1 1380 ? -69.261 31.719 8.079 1.00 90.31 1380 THR A N 1
ATOM 11186 C CA . THR A 1 1380 ? -69.487 33.052 7.509 1.00 90.31 1380 THR A CA 1
ATOM 11187 C C . THR A 1 1380 ? -69.234 33.012 6.004 1.00 90.31 1380 THR A C 1
ATOM 11189 O O . THR A 1 1380 ? -68.217 32.487 5.560 1.00 90.31 1380 THR A O 1
ATOM 11192 N N . GLU A 1 1381 ? -70.157 33.538 5.206 1.00 88.38 1381 GLU A N 1
ATOM 11193 C CA . GLU A 1 1381 ? -70.074 33.578 3.741 1.00 88.38 1381 GLU A CA 1
ATOM 11194 C C . GLU A 1 1381 ? -70.320 35.005 3.246 1.00 88.38 1381 GLU A C 1
ATOM 11196 O O . GLU A 1 1381 ? -70.877 35.824 3.969 1.00 88.38 1381 GLU A O 1
ATOM 11201 N N . CYS A 1 1382 ? -69.979 35.325 1.994 1.00 86.69 1382 CYS A N 1
ATOM 11202 C CA . CYS A 1 1382 ? -70.189 36.689 1.475 1.00 86.69 1382 CYS A CA 1
ATOM 11203 C C . CYS A 1 1382 ? -71.669 37.127 1.513 1.00 86.69 1382 CYS A C 1
ATOM 11205 O O . CYS A 1 1382 ? -71.963 38.315 1.621 1.00 86.69 1382 CYS A O 1
ATOM 11207 N N . ASP A 1 1383 ? -72.597 36.167 1.434 1.00 86.69 1383 ASP A N 1
ATOM 11208 C CA . ASP A 1 1383 ? -74.045 36.409 1.382 1.00 86.69 1383 ASP A CA 1
ATOM 11209 C C . ASP A 1 1383 ? -74.742 36.230 2.750 1.00 86.69 1383 ASP A C 1
ATOM 11211 O O . ASP A 1 1383 ? -75.972 36.279 2.816 1.00 86.69 1383 ASP A O 1
ATOM 11215 N N . GLY A 1 1384 ? -73.985 36.015 3.837 1.00 90.00 1384 GLY A N 1
ATOM 11216 C CA . GLY A 1 1384 ? -74.506 35.871 5.202 1.00 90.00 1384 GLY A CA 1
ATOM 11217 C C . GLY A 1 1384 ? -73.852 34.727 5.982 1.00 90.00 1384 GLY A C 1
ATOM 11218 O O . GLY A 1 1384 ? -72.633 34.607 6.033 1.00 90.00 1384 GLY A O 1
ATOM 11219 N N . TYR A 1 1385 ? -74.661 33.867 6.601 1.00 92.88 1385 TYR A N 1
ATOM 11220 C CA . TYR A 1 1385 ? -74.200 32.777 7.469 1.00 92.88 1385 TYR A CA 1
ATOM 11221 C C . TYR A 1 1385 ? -74.793 31.432 7.067 1.00 92.88 1385 TYR A C 1
ATOM 11223 O O . TYR A 1 1385 ? -75.980 31.345 6.759 1.00 92.88 1385 TYR A O 1
ATOM 11231 N N . ARG A 1 1386 ? -74.021 30.351 7.162 1.00 90.75 1386 ARG A N 1
ATOM 11232 C CA . ARG A 1 1386 ? -74.485 28.989 6.881 1.00 90.75 1386 ARG A CA 1
ATOM 11233 C C . ARG A 1 1386 ? -74.523 28.148 8.152 1.00 90.75 1386 ARG A C 1
ATOM 11235 O O . ARG A 1 1386 ? -73.506 27.969 8.812 1.00 90.75 1386 ARG A O 1
ATOM 11242 N N . LEU A 1 1387 ? -75.687 27.574 8.459 1.00 90.44 1387 LEU A N 1
ATOM 11243 C CA . LEU A 1 1387 ? -75.896 26.664 9.590 1.00 90.44 1387 LEU A CA 1
ATOM 11244 C C . LEU A 1 1387 ? -76.681 25.429 9.130 1.00 90.44 1387 LEU A C 1
ATOM 11246 O O . LEU A 1 1387 ? -77.791 25.555 8.610 1.00 90.44 1387 LEU A O 1
ATOM 11250 N N . LYS A 1 1388 ? -76.117 24.230 9.352 1.00 83.88 1388 LYS A N 1
ATOM 11251 C CA . LYS A 1 1388 ? -76.718 22.925 8.988 1.00 83.88 1388 LYS A CA 1
ATOM 11252 C C . LYS A 1 1388 ? -77.241 22.880 7.537 1.00 83.88 1388 LYS A C 1
ATOM 11254 O O . LYS A 1 1388 ? -78.335 22.392 7.282 1.00 83.88 1388 LYS A O 1
ATOM 11259 N N . GLY A 1 1389 ? -76.467 23.429 6.597 1.00 82.62 1389 GLY A N 1
ATOM 11260 C CA . GLY A 1 1389 ? -76.793 23.459 5.163 1.00 82.62 1389 GLY A CA 1
ATOM 11261 C C . GLY A 1 1389 ? -77.720 24.596 4.716 1.00 82.62 1389 GLY A C 1
ATOM 11262 O O . GLY A 1 1389 ? -77.837 24.841 3.521 1.00 82.62 1389 GLY A O 1
ATOM 11263 N N . PHE A 1 1390 ? -78.332 25.338 5.641 1.00 86.81 1390 PHE A N 1
ATOM 11264 C CA . PHE A 1 1390 ? -79.176 26.490 5.317 1.00 86.81 1390 PHE A CA 1
ATOM 11265 C C . PHE A 1 1390 ? -78.373 27.790 5.379 1.00 86.81 1390 PHE A C 1
ATOM 11267 O O . PHE A 1 1390 ? -77.600 27.990 6.317 1.00 86.81 1390 PHE A O 1
ATOM 11274 N N . SER A 1 1391 ? -78.582 28.674 4.401 1.00 89.25 1391 SER A N 1
ATOM 11275 C CA . SER A 1 1391 ? -77.979 30.010 4.358 1.00 89.25 1391 SER A CA 1
ATOM 11276 C C . SER A 1 1391 ? -78.940 31.074 4.900 1.00 89.25 1391 SER A C 1
ATOM 11278 O O . SER A 1 1391 ? -80.138 31.072 4.602 1.00 89.25 1391 SER A O 1
ATOM 11280 N N . TYR A 1 1392 ? -78.411 31.982 5.714 1.00 92.19 1392 TYR A N 1
ATOM 11281 C CA . TYR A 1 1392 ? -79.127 33.011 6.451 1.00 92.19 1392 TYR A CA 1
ATOM 11282 C C . TYR A 1 1392 ? -78.480 34.378 6.190 1.00 92.19 1392 TYR A C 1
ATOM 11284 O O . TYR A 1 1392 ? -77.379 34.618 6.674 1.00 92.19 1392 TYR A O 1
ATOM 11292 N N . PRO A 1 1393 ? -79.167 35.308 5.503 1.00 88.69 1393 PRO A N 1
ATOM 11293 C CA . PRO A 1 1393 ? -78.571 36.588 5.099 1.00 88.69 1393 PRO A CA 1
ATOM 11294 C C . PRO A 1 1393 ? -78.225 37.573 6.224 1.00 88.69 1393 PRO A C 1
ATOM 11296 O O . PRO A 1 1393 ? -77.607 38.594 5.959 1.00 88.69 1393 PRO A O 1
ATOM 11299 N N . SER A 1 1394 ? -78.717 37.353 7.445 1.00 89.88 1394 SER A N 1
ATOM 11300 C CA . SER A 1 1394 ? -78.503 38.264 8.575 1.00 89.88 1394 SER A CA 1
ATOM 11301 C C . SER A 1 1394 ? -78.565 37.529 9.903 1.00 89.88 1394 SER A C 1
ATOM 11303 O O . SER A 1 1394 ? -79.184 36.460 10.007 1.00 89.88 1394 SER A O 1
ATOM 11305 N N . MET A 1 1395 ? -78.001 38.133 10.950 1.00 87.81 1395 MET A N 1
ATOM 11306 C CA . MET A 1 1395 ? -77.899 37.498 12.265 1.00 87.81 1395 MET A CA 1
ATOM 11307 C C . MET A 1 1395 ? -79.272 37.216 12.898 1.00 87.81 1395 MET A C 1
ATOM 11309 O O . MET A 1 1395 ? -79.496 36.182 13.538 1.00 87.81 1395 MET A O 1
ATOM 11313 N N . LEU A 1 1396 ? -80.250 38.092 12.641 1.00 89.25 1396 LEU A N 1
ATOM 11314 C CA . LEU A 1 1396 ? -81.636 37.897 13.071 1.00 89.25 1396 LEU A CA 1
ATOM 11315 C C . LEU A 1 1396 ? -82.252 36.640 12.433 1.00 89.25 1396 LEU A C 1
ATOM 11317 O O . LEU A 1 1396 ? -82.938 35.864 13.108 1.00 89.25 1396 LEU A O 1
ATOM 11321 N N . ARG A 1 1397 ? -82.006 36.421 11.133 1.00 90.12 1397 ARG A N 1
ATOM 11322 C CA . ARG A 1 1397 ? -82.494 35.234 10.418 1.00 90.12 1397 ARG A CA 1
ATOM 11323 C C . ARG A 1 1397 ? -81.746 33.979 10.842 1.00 90.12 1397 ARG A C 1
ATOM 11325 O O . ARG A 1 1397 ? -82.407 32.960 11.009 1.00 90.12 1397 ARG A O 1
ATOM 11332 N N . LEU A 1 1398 ? -80.442 34.065 11.102 1.00 92.19 1398 LEU A N 1
ATOM 11333 C CA . LEU A 1 1398 ? -79.656 32.956 11.645 1.00 92.19 1398 LEU A CA 1
ATOM 11334 C C . LEU A 1 1398 ? -80.196 32.508 13.008 1.00 92.19 1398 LEU A C 1
ATOM 11336 O O . LEU A 1 1398 ? -80.469 31.327 13.205 1.00 92.19 1398 LEU A O 1
ATOM 11340 N N . CYS A 1 1399 ? -80.439 33.443 13.930 1.00 90.12 1399 CYS A N 1
ATOM 11341 C CA . CYS A 1 1399 ? -80.999 33.135 15.248 1.00 90.12 1399 CYS A CA 1
ATOM 11342 C C . CYS A 1 1399 ? -82.389 32.481 15.163 1.00 90.12 1399 CYS A C 1
ATOM 11344 O O . CYS A 1 1399 ? -82.703 31.568 15.929 1.00 90.12 1399 CYS A O 1
ATOM 11346 N N . ASN A 1 1400 ? -83.242 32.946 14.246 1.00 89.69 1400 ASN A N 1
ATOM 11347 C CA . ASN A 1 1400 ? -84.560 32.349 14.021 1.00 89.69 1400 ASN A CA 1
ATOM 11348 C C . ASN A 1 1400 ? -84.458 30.973 13.350 1.00 89.69 1400 ASN A C 1
ATOM 11350 O O . ASN A 1 1400 ? -85.179 30.054 13.741 1.00 89.69 1400 ASN A O 1
ATOM 11354 N N . GLY A 1 1401 ? -83.530 30.827 12.404 1.00 87.12 1401 GLY A N 1
ATOM 11355 C CA . GLY A 1 1401 ? -83.179 29.573 11.750 1.00 87.12 1401 GLY A CA 1
ATOM 11356 C C . GLY A 1 1401 ? -82.720 28.525 12.748 1.00 87.12 1401 GLY A C 1
ATOM 11357 O O . GLY A 1 1401 ? -83.311 27.453 12.805 1.00 87.12 1401 GLY A O 1
ATOM 11358 N N . PHE A 1 1402 ? -81.774 28.876 13.625 1.00 90.94 1402 PHE A N 1
ATOM 11359 C CA . PHE A 1 1402 ? -81.348 28.038 14.745 1.00 90.94 1402 PHE A CA 1
ATOM 11360 C C . PHE A 1 1402 ? -82.532 27.573 15.595 1.00 90.94 1402 PHE A C 1
ATOM 11362 O O . PHE A 1 1402 ? -82.670 26.390 15.868 1.00 90.94 1402 PHE A O 1
ATOM 11369 N N . LYS A 1 1403 ? -83.439 28.471 15.995 1.00 88.00 1403 LYS A N 1
ATOM 11370 C CA . LYS A 1 1403 ? -84.599 28.077 16.815 1.00 88.00 1403 LYS A CA 1
ATOM 11371 C C . LYS A 1 1403 ? -85.521 27.091 16.088 1.00 88.00 1403 LYS A C 1
ATOM 11373 O O . LYS A 1 1403 ? -86.139 26.248 16.737 1.00 88.00 1403 LYS A O 1
ATOM 11378 N N . GLN A 1 1404 ? -85.645 27.188 14.764 1.00 85.81 1404 GLN A N 1
ATOM 11379 C CA . GLN A 1 1404 ? -86.441 26.257 13.955 1.00 85.81 1404 GLN A CA 1
ATOM 11380 C C . GLN A 1 1404 ? -85.725 24.915 13.737 1.00 85.81 1404 GLN A C 1
ATOM 11382 O O . GLN A 1 1404 ? -86.344 23.858 13.897 1.00 85.81 1404 GLN A O 1
ATOM 11387 N N . THR A 1 1405 ? -84.425 24.936 13.439 1.00 84.12 1405 THR A N 1
ATOM 11388 C CA . THR A 1 1405 ? -83.602 23.726 13.296 1.00 84.12 1405 THR A CA 1
ATOM 11389 C C . THR A 1 1405 ? -83.438 23.003 14.631 1.00 84.12 1405 THR A C 1
ATOM 11391 O O . THR A 1 1405 ? -83.543 21.787 14.693 1.00 84.12 1405 THR A O 1
ATOM 11394 N N . PHE A 1 1406 ? -83.315 23.730 15.738 1.00 83.62 1406 PHE A N 1
ATOM 11395 C CA . PHE A 1 1406 ? -83.306 23.164 17.083 1.00 83.62 1406 PHE A CA 1
ATOM 11396 C C . PHE A 1 1406 ? -84.656 22.528 17.448 1.00 83.62 1406 PHE A C 1
ATOM 11398 O O . PHE A 1 1406 ? -84.691 21.415 17.962 1.00 83.62 1406 PHE A O 1
ATOM 11405 N N . LYS A 1 1407 ? -85.793 23.163 17.122 1.00 82.00 1407 LYS A N 1
ATOM 11406 C CA . LYS A 1 1407 ? -87.122 22.552 17.336 1.00 82.00 1407 LYS A CA 1
ATOM 11407 C C . LYS A 1 1407 ? -87.306 21.244 16.564 1.00 82.00 1407 LYS A C 1
ATOM 11409 O O . LYS A 1 1407 ? -87.918 20.316 17.090 1.00 82.00 1407 LYS A O 1
ATOM 11414 N N . SER A 1 1408 ? -86.815 21.174 15.327 1.00 78.81 1408 SER A N 1
ATOM 11415 C CA . SER A 1 1408 ? -86.853 19.938 14.532 1.00 78.81 1408 SER A CA 1
ATOM 11416 C C . SER A 1 1408 ? -85.869 18.893 15.061 1.00 78.81 1408 SER A C 1
ATOM 11418 O O . SER A 1 1408 ? -86.242 17.729 15.163 1.00 78.81 1408 SER A O 1
ATOM 11420 N N . TYR A 1 1409 ? -84.682 19.306 15.506 1.00 74.19 1409 TYR A N 1
ATOM 11421 C CA . TYR A 1 1409 ? -83.703 18.438 16.163 1.00 74.19 1409 TYR A CA 1
ATOM 11422 C C . TYR A 1 1409 ? -84.259 17.796 17.445 1.00 74.19 1409 TYR A C 1
ATOM 11424 O O . TYR A 1 1409 ? -84.211 16.577 17.601 1.00 74.19 1409 TYR A O 1
ATOM 11432 N N . VAL A 1 1410 ? -84.887 18.586 18.324 1.00 71.12 1410 VAL A N 1
ATOM 11433 C CA . VAL A 1 1410 ? -85.526 18.084 19.553 1.00 71.12 1410 VAL A CA 1
ATOM 11434 C C . VAL A 1 1410 ? -86.711 17.165 19.241 1.00 71.12 1410 VAL A C 1
ATOM 11436 O O . VAL A 1 1410 ? -86.872 16.142 19.905 1.00 71.12 1410 VAL A O 1
ATOM 11439 N N . LYS A 1 1411 ? -87.522 17.474 18.215 1.00 66.88 1411 LYS A N 1
ATOM 11440 C CA . LYS A 1 1411 ? -88.577 16.555 17.748 1.00 66.88 1411 LYS A CA 1
ATOM 11441 C C . LYS A 1 1411 ? -88.001 15.226 17.256 1.00 66.88 1411 LYS A C 1
ATOM 11443 O O . LYS A 1 1411 ? -88.526 14.189 17.634 1.00 66.88 1411 LYS A O 1
ATOM 11448 N N . GLY A 1 1412 ? -86.903 15.249 16.501 1.00 59.19 1412 GLY A N 1
ATOM 11449 C CA . GLY A 1 1412 ? -86.235 14.033 16.031 1.00 59.19 1412 GLY A CA 1
ATOM 11450 C C . GLY A 1 1412 ? -85.728 13.143 17.172 1.00 59.19 1412 GLY A C 1
ATOM 11451 O O . GLY A 1 1412 ? -85.860 11.924 17.101 1.00 59.19 1412 GLY A O 1
ATOM 11452 N N . ILE A 1 1413 ? -85.214 13.736 18.255 1.00 57.81 1413 ILE A N 1
ATOM 11453 C CA . ILE A 1 1413 ? -84.808 12.988 19.459 1.00 57.81 1413 ILE A CA 1
ATOM 11454 C C . ILE A 1 1413 ? -86.030 12.398 20.182 1.00 57.81 1413 ILE A C 1
ATOM 11456 O O . ILE A 1 1413 ? -85.994 11.245 20.607 1.00 57.81 1413 ILE A O 1
ATOM 11460 N N . ALA A 1 1414 ? -87.126 13.156 20.293 1.00 55.34 1414 ALA A N 1
ATOM 11461 C CA . ALA A 1 1414 ? -88.362 12.679 20.918 1.00 55.34 1414 ALA A CA 1
ATOM 11462 C C . ALA A 1 1414 ? -89.057 11.564 20.111 1.00 55.34 1414 ALA A C 1
ATOM 11464 O O . ALA A 1 1414 ? -89.650 10.659 20.698 1.00 55.34 1414 ALA A O 1
ATOM 11465 N N . ASP A 1 1415 ? -88.967 11.600 18.779 1.00 53.62 1415 ASP A N 1
ATOM 11466 C CA . ASP A 1 1415 ? -89.500 10.538 17.923 1.00 53.62 1415 ASP A CA 1
ATOM 11467 C C . ASP A 1 1415 ? -88.638 9.268 18.012 1.00 53.62 1415 ASP A C 1
ATOM 11469 O O . ASP A 1 1415 ? -89.193 8.173 18.113 1.00 53.62 1415 ASP A O 1
ATOM 11473 N N . ARG A 1 1416 ? -87.302 9.396 18.109 1.00 51.06 1416 ARG A N 1
ATOM 11474 C CA . ARG A 1 1416 ? -86.404 8.252 18.366 1.00 51.06 1416 ARG A CA 1
ATOM 11475 C C . ARG A 1 1416 ? -86.645 7.600 19.730 1.00 51.06 1416 ARG A C 1
ATOM 11477 O O . ARG A 1 1416 ? -86.577 6.380 19.831 1.00 51.06 1416 ARG A O 1
ATOM 11484 N N . SER A 1 1417 ? -86.964 8.372 20.774 1.00 49.41 1417 SER A N 1
ATOM 11485 C CA . SER A 1 1417 ? -87.248 7.800 22.100 1.00 49.41 1417 SER A CA 1
ATOM 11486 C C . SER A 1 1417 ? -88.637 7.162 22.211 1.00 49.41 1417 SER A C 1
ATOM 11488 O O . SER A 1 1417 ? -88.831 6.269 23.033 1.00 49.41 1417 SER A O 1
ATOM 11490 N N . ARG A 1 1418 ? -89.602 7.562 21.369 1.00 46.03 1418 ARG A N 1
ATOM 11491 C CA . ARG A 1 1418 ? -90.926 6.917 21.288 1.00 46.03 1418 ARG A CA 1
ATOM 11492 C C . ARG A 1 1418 ? -90.969 5.704 20.362 1.00 46.03 1418 ARG A C 1
ATOM 11494 O O . ARG A 1 1418 ? -91.885 4.894 20.500 1.00 46.03 1418 ARG A O 1
ATOM 11501 N N . SER A 1 1419 ? -89.998 5.535 19.466 1.00 42.12 1419 SER A N 1
ATOM 11502 C CA . SER A 1 1419 ? -89.898 4.363 18.591 1.00 42.12 1419 SER A CA 1
ATOM 11503 C C . SER A 1 1419 ? -89.079 3.219 19.208 1.00 42.12 1419 SER A C 1
ATOM 11505 O O . SER A 1 1419 ? -88.323 2.550 18.514 1.00 42.12 1419 SER A O 1
ATOM 11507 N N . THR A 1 1420 ? -89.224 2.965 20.509 1.00 37.00 1420 THR A N 1
ATOM 11508 C CA . THR A 1 1420 ? -88.735 1.749 21.180 1.00 37.00 1420 THR A CA 1
ATOM 11509 C C . THR A 1 1420 ? -89.896 0.775 21.381 1.00 37.00 1420 THR A C 1
ATOM 11511 O O . THR A 1 1420 ? -90.278 0.409 22.489 1.00 37.00 1420 THR A O 1
ATOM 11514 N N . LYS A 1 1421 ? -90.507 0.346 20.274 1.00 36.88 1421 LYS A N 1
ATOM 11515 C CA . LYS A 1 1421 ? -91.215 -0.936 20.235 1.00 36.88 1421 LYS A CA 1
ATOM 11516 C C . LYS A 1 1421 ? -90.453 -1.841 19.273 1.00 36.88 1421 LYS A C 1
ATOM 11518 O O . LYS A 1 1421 ? -90.263 -1.428 18.130 1.00 36.88 1421 LYS A O 1
ATOM 11523 N N . PRO A 1 1422 ? -90.001 -3.025 19.720 1.00 35.81 1422 PRO A N 1
ATOM 11524 C CA . PRO A 1 1422 ? -89.199 -3.914 18.896 1.00 35.81 1422 PRO A CA 1
ATOM 11525 C C . PRO A 1 1422 ? -90.059 -4.377 17.721 1.00 35.81 1422 PRO A C 1
ATOM 11527 O O . PRO A 1 1422 ? -91.071 -5.055 17.906 1.00 35.81 1422 PRO A O 1
ATOM 11530 N N . ALA A 1 1423 ? -89.706 -3.938 16.516 1.00 36.53 1423 ALA A N 1
ATOM 11531 C CA . ALA A 1 1423 ? -90.322 -4.448 15.306 1.00 36.53 1423 ALA A CA 1
ATOM 11532 C C . ALA A 1 1423 ? -89.748 -5.849 15.027 1.00 36.53 1423 ALA A C 1
ATOM 11534 O O . ALA A 1 1423 ? -88.537 -6.042 15.160 1.00 36.53 1423 ALA A O 1
ATOM 11535 N N . PRO A 1 1424 ? -90.593 -6.834 14.681 1.00 35.97 1424 PRO A N 1
ATOM 11536 C CA . PRO A 1 1424 ? -90.153 -8.193 14.413 1.00 35.97 1424 PRO A CA 1
ATOM 11537 C C . PRO A 1 1424 ? -89.230 -8.222 13.193 1.00 35.97 1424 PRO A C 1
ATOM 11539 O O . PRO A 1 1424 ? -89.531 -7.626 12.158 1.00 35.97 1424 PRO A O 1
ATOM 11542 N N . VAL A 1 1425 ? -88.114 -8.934 13.352 1.00 32.62 1425 VAL A N 1
ATOM 11543 C CA . VAL A 1 1425 ? -87.116 -9.238 12.324 1.00 32.62 1425 VAL A CA 1
ATOM 11544 C C . VAL A 1 1425 ? -87.831 -9.863 11.130 1.00 32.62 1425 VAL A C 1
ATOM 11546 O O . VAL A 1 1425 ? -88.274 -11.006 11.200 1.00 32.62 1425 VAL A O 1
ATOM 11549 N N . ASN A 1 1426 ? -87.984 -9.110 10.043 1.00 33.81 1426 ASN A N 1
ATOM 11550 C CA . ASN A 1 1426 ? -88.451 -9.664 8.783 1.00 33.81 1426 ASN A CA 1
ATOM 11551 C C . ASN A 1 1426 ? -87.345 -9.477 7.749 1.00 33.81 1426 ASN A C 1
ATOM 11553 O O . ASN A 1 1426 ? -87.136 -8.385 7.221 1.00 33.81 1426 ASN A O 1
ATOM 11557 N N . ASN A 1 1427 ? -86.618 -10.571 7.525 1.00 29.39 1427 ASN A N 1
ATOM 11558 C CA . ASN A 1 1427 ? -85.618 -10.745 6.484 1.00 29.39 1427 ASN A CA 1
ATOM 11559 C C . ASN A 1 1427 ? -86.263 -10.550 5.109 1.00 29.39 1427 ASN A C 1
ATOM 11561 O O . ASN A 1 1427 ? -86.769 -11.501 4.521 1.00 29.39 1427 ASN A O 1
ATOM 11565 N N . GLN A 1 1428 ? -86.221 -9.334 4.575 1.00 31.86 1428 GLN A N 1
ATOM 11566 C CA . GLN A 1 1428 ? -86.270 -9.119 3.133 1.00 31.86 1428 GLN A CA 1
ATOM 11567 C C . GLN A 1 1428 ? -85.244 -8.056 2.763 1.00 31.86 1428 GLN A C 1
ATOM 11569 O O . GLN A 1 1428 ? -85.490 -6.856 2.846 1.00 31.86 1428 GLN A O 1
ATOM 11574 N N . ALA A 1 1429 ? -84.074 -8.548 2.361 1.00 30.64 1429 ALA A N 1
ATOM 11575 C CA . ALA A 1 1429 ? -83.067 -7.799 1.639 1.00 30.64 1429 ALA A CA 1
ATOM 11576 C C . ALA A 1 1429 ? -83.694 -7.235 0.354 1.00 30.64 1429 ALA A C 1
ATOM 11578 O O . ALA A 1 1429 ? -83.925 -7.959 -0.612 1.00 30.64 1429 ALA A O 1
ATOM 11579 N N . GLN A 1 1430 ? -84.006 -5.941 0.351 1.00 31.59 1430 GLN A N 1
ATOM 11580 C CA . GLN A 1 1430 ? -84.217 -5.194 -0.882 1.00 31.59 1430 GLN A CA 1
ATOM 11581 C C . GLN A 1 1430 ? -82.954 -4.391 -1.153 1.00 31.59 1430 GLN A C 1
ATOM 11583 O O . GLN A 1 1430 ? -82.680 -3.377 -0.517 1.00 31.59 1430 GLN A O 1
ATOM 11588 N N . ALA A 1 1431 ? -82.177 -4.914 -2.097 1.00 32.22 1431 ALA A N 1
ATOM 11589 C CA . ALA A 1 1431 ? -81.028 -4.270 -2.696 1.00 32.22 1431 ALA A CA 1
ATOM 11590 C C . ALA A 1 1431 ? -81.439 -2.912 -3.289 1.00 32.22 1431 ALA A C 1
ATOM 11592 O O . ALA A 1 1431 ? -82.182 -2.850 -4.268 1.00 32.22 1431 ALA A O 1
ATOM 11593 N N . SER A 1 1432 ? -80.954 -1.820 -2.698 1.00 31.69 1432 SER A N 1
ATOM 11594 C CA . SER A 1 1432 ? -80.989 -0.498 -3.317 1.00 31.69 1432 SER A CA 1
ATOM 11595 C C . SER A 1 1432 ? -79.639 -0.226 -3.967 1.00 31.69 1432 SER A C 1
ATOM 11597 O O . SER A 1 1432 ? -78.681 0.196 -3.323 1.00 31.69 1432 SER A O 1
ATOM 11599 N N . THR A 1 1433 ? -79.588 -0.496 -5.263 1.00 29.83 1433 THR A N 1
ATOM 11600 C CA . THR A 1 1433 ? -78.543 -0.080 -6.192 1.00 29.83 1433 THR A CA 1
ATOM 11601 C C . THR A 1 1433 ? -78.447 1.450 -6.189 1.00 29.83 1433 THR A C 1
ATOM 11603 O O . THR A 1 1433 ? -79.352 2.125 -6.678 1.00 29.83 1433 THR A O 1
ATOM 11606 N N . TYR A 1 1434 ? -77.370 2.014 -5.639 1.00 32.69 1434 TYR A N 1
ATOM 11607 C CA . TYR A 1 1434 ? -77.022 3.415 -5.875 1.00 32.69 1434 TYR A CA 1
ATOM 11608 C C . TYR A 1 1434 ? -76.139 3.477 -7.117 1.00 32.69 1434 TYR A C 1
ATOM 11610 O O . TYR A 1 1434 ? -74.976 3.085 -7.105 1.00 32.69 1434 TYR A O 1
ATOM 11618 N N . GLY A 1 1435 ? -76.760 3.900 -8.216 1.00 29.62 1435 GLY A N 1
ATOM 11619 C CA . GLY A 1 1435 ? -76.102 4.128 -9.490 1.00 29.62 1435 GLY A CA 1
ATOM 11620 C C . GLY A 1 1435 ? -75.104 5.276 -9.406 1.00 29.62 1435 GLY A C 1
ATOM 11621 O O . GLY A 1 1435 ? -75.375 6.321 -8.808 1.00 29.62 1435 GLY A O 1
ATOM 11622 N N . GLY A 1 1436 ? -73.960 5.064 -10.053 1.00 26.62 1436 GLY A N 1
ATOM 11623 C CA . GLY A 1 1436 ? -73.025 6.119 -10.390 1.00 26.62 1436 GLY A CA 1
ATOM 11624 C C . GLY A 1 1436 ? -73.700 7.170 -11.265 1.00 26.62 1436 GLY A C 1
ATOM 11625 O O . GLY A 1 1436 ? -74.328 6.858 -12.278 1.00 26.62 1436 GLY A O 1
ATOM 11626 N N . TYR A 1 1437 ? -73.548 8.426 -10.865 1.00 31.20 1437 TYR A N 1
ATOM 11627 C CA . TYR A 1 1437 ? -73.666 9.548 -11.777 1.00 31.20 1437 TYR A CA 1
ATOM 11628 C C . TYR A 1 1437 ? -72.295 9.744 -12.412 1.00 31.20 1437 TYR A C 1
ATOM 11630 O O . TYR A 1 1437 ? -71.345 10.132 -11.740 1.00 31.20 1437 TYR A O 1
ATOM 11638 N N . GLY A 1 1438 ? -72.206 9.432 -13.702 1.00 25.73 1438 GLY A N 1
ATOM 11639 C CA . GLY A 1 1438 ? -71.126 9.918 -14.541 1.00 25.73 1438 GLY A CA 1
ATOM 11640 C C . GLY A 1 1438 ? -71.299 11.415 -14.765 1.00 25.73 1438 GLY A C 1
ATOM 11641 O O . GLY A 1 1438 ? -72.325 11.832 -15.304 1.00 25.73 1438 GLY A O 1
ATOM 11642 N N . TYR A 1 1439 ? -70.308 12.179 -14.314 1.00 30.72 1439 TYR A N 1
ATOM 11643 C CA . TYR A 1 1439 ? -69.682 13.303 -15.009 1.00 30.72 1439 TYR A CA 1
ATOM 11644 C C . TYR A 1 1439 ? -68.313 13.569 -14.394 1.00 30.72 1439 TYR A C 1
ATOM 11646 O O . TYR A 1 1439 ? -68.215 13.486 -13.149 1.00 30.72 1439 TYR A O 1
#

Foldseek 3Di:
DDDDDDDDDDPDDDDDDDDDDDDDDDPPDPDPPPDPPPVVVVVVVVVVVVDPPPDDDDDPVVVVVVVVVVVVVVVVVCCVVVPDDDPVSVVVVCVVLLDDDDPDPDDDPDDDDDDDDDDDDDDDDDDDDDDDDDDDPPPPPPDDDPDDDDDDDDDDDDDDDDDDPPPPPVPDDDDDDDPVVVVVVVVVVVVVVVVVVDDDDPDPPVVPPDDPVVVVVVCVVPNPCVVCVVVVVVVVCVVVVDDPDDDPDPPVVDPDPVVCVVSLNDPVSVCLQPDLAFSVVCVLCVVFDDQADDDVRLVVLLVLLLVVVCVVCVVPDDPVCSVLLSQLLSVLSCCCRPLNFDLQLCQQPVQLSQKDWDWDQDPVRDTDIDIDGNDDSVSSVVSNVSSSVVSVQVVLLVVVVVVCVLLVDDDPLSVCSVVDSDPVLSVLVVLLCCQVCVVSVLVSVVVCCVVVNDVPPPSDDRPNVLLVLCCVALLVVLLCQLQDALQQLLQQLLVCVVVVLPDLDGPGARDHDPDASQVSLCVSLVDPGHSDVDSVSSLVSSLVSRLVRNLSRSSNLVSLLVQLLVFKKKFKAFDPQLLPDALPHPCNQRSFFTRQHLVNCLVVVLNLLSSVVCVVVVGIDIFIDGPPVVVVLVSSLSSSQHPDDDPRSVSSSVSSSSSSCSNCVVSNVVSRVVSSVVSNVSSLLVVLLVLLVLLLVQQLAAFFAFPPHATNQFWFEKEWEQAPLDQQGWIKIWTAHSVLDTQDIDIDRLRLVNDVVSLVVVLVSVVVCCVPRCPPHDTSAYEFEYQFLSSLSVLVSVVVSQVVVVQFGDCVVPPPDPDGHTRYYFYFQQLLLVLQLPDPVLCVVPVPDHSVHSSNSLSSVCSRHVLLSCLVCPLPNLVDDSDPSSVSHDSVSNVVSNLSSLLNSLLLLFAAVLVLLVDVSSLSSQCSQFSHHPSLSVQLSVLCCVQVVRDDQALVCCPVVVSHDDSSSSRGQLRHAHDDDPPPPLLPPSHDNCSLASQRPVCVVVLLVLLCVLVVHDPVRQVVVCNRNGSLVVCVVVDLCSSVVDPLVVVQVCCCVPPVDRCSVVSVRSSVCSNPRSHSPGHHDDGDDLQRSLCSRQVDHCVCDAFLAKFKKAFADFDADPPPPDWARTQKTWIAGPSRQTEIEGPVQEDTPDDDDHGDIDIWGWHGADSNSSYTYTHPDPVSNVSSSDNPDDADPSTGDPVVVVVSVVVVVLVVQQVVQLDDDDPDPQEDSDDPVRQCVVCQVPDALDWHKHGDPVHDQKIWIWGHLDRVFIDIWIWGWDDDDPFIWIATPNDIDRDPVRCSVQWRNLLSVLSVQQCPDPQEDEDDPVVVQVVLLVVQVVVQPDKHWHWYADSVHGQKIWIWIDHGNPGHIDIFIWHRGSQHIDGPRDGANHPVRVVVVCVVVVVVVVVVVVVVVVPPDDDDDDDDDDDDDDDDDDD

Secondary structure (DSSP, 8-state):
-------------------------------------HHHHHHHHHHHHT-------SSTHHHHHHHHHHHHHHHTTTGGG--S--HHHHHHHHHHTT-PPP---------------------------------SS-TT-------------------------SSSGGG-------THHHHHHHHHHHHHHHHHTTPPP--GGGGGGS-HHHHHHHHHHH--SGGGHHHHHHHHHHHHH-SS------GGG---HHHHHHTT-SHHHHHHHHSSS-HHHHHHTTT-S-----THHHHHHHHHHHHHHHHHTTTT--GGGHHHHHHHHHHHHHHHHTS---HHHHHHH-GGGSEEEEEEE-TTS-EEEEEEE---HHHHHHHHHHHHHHHHHHHHHHHHHHHHHHHT---HHHHTGGG--SHHHHHHHHHHHHHHTHHHHHHHHHHHHHTTS-TT---PPPTTHHHHHHHTSTTHHHHHTTSS-HHHHHHHHHHHHHTTT-----SS--PPPSS-HHHHHHHHTTSTT-S--SHHHHHHHHHHHHHHHHHT-HHHHHHHHHHHHHHEEEEEEE-TTGGG--TTSTTTTTTTB--B-HHHHHHSHHHHHHHHHHHHTTSEEEEEEETTHHHHHHHHHHTT-----SHHHHHHHHHHHHHHHHHHHHHHHHHHHHHHHHHHHHHHHHHHHHHHHHHHHHHS-PPP--TTSPTTPPPPEEEEE-TT--TTPPEEEEEE-TTS-EEEEEEESS-TTT-HHHHHHHHHHHHHHHHHTTTS---SEEEE--SSTTHHHHHHHHHHHHHHHT-BPP-TT-TT-SSPPBPEEEEPP-HHHHHHTTSHHHHHHTTTS-HHHHHHHHHHHHHH-HHHHHHTTGGGGGGS-SSTTGGGS-HHHHHHHHHHHHHHHHHHH-EEHHHHHH-HHHHTTGGGSTT--HHHHHHHHHHHHHHHSS----TTHHHHTTSS-HHHHHHHGGGEE-PPPTTS-TT-TT--GGGGSS--GGGHHHHHHHHHHHTT--HHHHHHHHTTT-HHHHHHHH-GGGGGGS-HHHHHHHHHHHH----HHHHHHHHHHHHSTT---SPPP----HHHHHHHHHS--TTTSSTT-EEEEEEEEEEE-SS-TTT-SEEEEEEEETT--EEEEEGGGS-TT----TT-EEEEEEEEEETTTTEEEEE--HHHHHHHTS-SS---TTTB-HHHHHHHHHHHHHHHHHHHHH------TTB----HHHHHHHHTTSPTT-EEEEE-TT-TTEEEEEEEEETTEEEEEEEEEEEETTEEEEEETTEEESSHHHHIIIIIHHHHHHHHHHHTSTTB--S-HHHHHHHHHHHHHH-TT--EEEEEE-TTSTTEEEEEEESSTTSPPEEEEEEEETTEEEETTEEESSHHHHHHHHHHHHHHHHHHHHHHHH--S------------------

InterPro domains:
  IPR000980 SH2 domain [PS50001] (1229-1323)
  IPR000980 SH2 domain [SM00252] (1228-1313)
  IPR010994 RuvA domain 2-like [SSF47781] (885-979)
  IPR010994 RuvA domain 2-like [SSF47781] (992-1083)
  IPR012337 Ribonuclease H-like superfamily [SSF53098] (715-879)
  IPR017072 Transcription elongation factor Spt6 [PIRSF036947] (5-1432)
  IPR017072 Transcription elongation factor Spt6 [PTHR10145] (5-1432)
  IPR023319 Tex-like protein, HTH domain superfamily [G3DSA:1.10.10.650] (288-444)
  IPR023323 Tex-like domain superfamily [G3DSA:1.10.3500.10] (445-909)
  IPR028083 Spt6 acidic, N-terminal domain [PF14632] (30-115)
  IPR028088 Helix-turn-helix DNA-binding domain of Spt6 [PF14641] (290-412)
  IPR028231 Transcription elongation factor Spt6, YqgF domain [PF14639] (712-873)
  IPR032706 Transcription elongation factor Spt6, helix-hairpin-helix motif [PF14635] (876-979)
  IPR035018 Spt6, SH2 domain, C terminus [cd09928] (1317-1406)
  IPR035019 Spt6, SH2 domain, N terminus [cd09918] (1227-1307)
  IPR035420 Spt6, SH2 domain [PF14633] (1199-1404)
  IPR036860 SH2 domain superfamily [G3DSA:3.30.505.10] (1214-1316)
  IPR036860 SH2 domain superfamily [G3DSA:3.30.505.10] (1317-1415)
  IPR036860 SH2 domain superfamily [SSF55550] (1227-1310)
  IPR037027 YqgF/RNase H-like domain superfamily [G3DSA:3.30.420.140] (710-1101)

Nearest PDB structures (foldseek):
  7xsx-assembly1_m  TM=7.673E-01  e=8.523E-96  Komagataella phaffii
  3psf-assembly1_A  TM=9.257E-01  e=5.265E-57  Saccharomyces cerevisiae
  7o6b-assembly1_A  TM=9.182E-01  e=7.245E-56  Saccharomyces cerevisiae S288C
  5vko-assembly1_A  TM=9.728E-01  e=9.407E-17  Saccharomyces cerevisiae S288C
  3psk-assembly1_A  TM=9.543E-01  e=3.061E-16  Saccharomyces cerevisiae

Mean predicted aligned error: 18.39 Å

Radius of gyration: 48.31 Å; Cα contacts (8 Å, |Δi|>4): 1786; chains: 1; bounding box: 164×90×129 Å

Sequence (1439 aa):
MAKEDIEEEREIRNDASENSSDEEGDDVLDSSEEDDDDDDEEAIKRVREGFIVDDDEDESQKRKRRKHKKRKREERTNDDENNALDQDDLELLMENSGARPQPSSNKLKRLKRAYTEDTEGAEEEEIGAKSGRGGLTDIFSDEDNNEEERADLGETRVDDDRNILDEFEDFIEEDEYSDEDEERQRKLTQQRERAQKKGPRLDTSKLSNVDRESLQQLFEVFGNGAEYEWALEAQEMEDEGNGENLEPTSLDEVFEHAELKERMLTEEDNLIRIVDIPERFQKYRANLNYIDLEGEELKSEQGWVANILFMEKQGSFSGFLEEPFKEAVSKVVEFISKDVYEVPFIWTHRRDFLLYSEEIKNEDGSVTNSVHKLLFEDDLWRIFQLDIEYHSLYEKRVNIEKLIESLNLDDDLVKDVKSLETMVAIQDLQDYINFTYSTEIRKLYDDKETEGIDANITKKHSKYAIFERIKSNVLYDAVNAFGISAKEFGENVQDQSSKKFEVPYRIHATDDHIESPEDLIERLCEDDEVLFKDPKNALNAVRKTFAEEIFHNPKIRHEVRTTFKDFASIRVAVTEKGKAIDNHSPYADIKYAINRSPADLVRNPDVLLRMLEAEAAGLVVVKVETKDYDSWFQCIFNCLKSDGSSEIFEKWNKEREFVLNMAFKRLTSMVSMNTKEDLRRECERLIASEVRRRFLARIDQAPFTPFGFDKGTKPNVLALSFGKGDFDSAVIGAFLRESGKVDEFFKSEDNPIRDRESEDKFSGQLKEFFDKNLRNQKPDVIVVSGYNAISKKLFDSVKSFVETNNVTANTEELTDVQNPPLIQVIWGQSETATLFQNSERARIEFSDKPTLAKYCVGLARYVQSPLLEYLSLGEGILSLTFFEHQKLISTDLVMEAIESAYVDIINMVGVEINEAIRDPYIAQLLPYVAGLGPRKASGLLRNINSKLGSTLANRSDLIENELSTANIFINCSSFLNIPYDEGLSMRDSSVELLDATRIHPEDYDLARKMAADALDLDEEDMAHVEEQGGIIYQLMQDGVNKVDDLNLTAYGKELESKFGKKKYATLQSIKEELVNNFEEIRRSFHILESHEVFHMLTGETTESFTRNTIVPVTVNKVGQNFRDFENSKIKFAKVTTSSFIQGNIEEASIPQGIDLAQGQVVQAVVLDAYYDSFTASFSLLEADIQKGAAPKFHKDPLKWNFEAEQADKQKEMAKERAQLAKTRNIQHPLFHNFSYKQAEEFLAPQAVGDCVLRPSSKGPNYLTVTWKVSNNLFQHLSIQENTQGMGKEYIVEHKKYADLDQLIFQHVQAIAKHVDEMCRHPKFREGTMSEVNEWLESYTKANPKNSAYVFCFDHKAPGWFLLLFKVNVNTPITTWHVKTECDGYRLKGFSYPSMLRLCNGFKQTFKSYVKGIADRSRSTKPAPVNNQAQASTYGGYGY

pLDDT: mean 80.23, std 20.75, range [23.39, 98.56]

Organism: Debaryomyces hansenii (strain ATCC 36239 / CBS 767 / BCRC 21394 / JCM 1990 / NBRC 0083 / IGC 2968) (NCBI:txid284592)

Solvent-accessible surface area (backbone atoms only — not comparable to full-atom values): 83077 Å² total; per-residue (Å²): 134,79,83,91,85,92,91,85,91,88,89,86,86,84,89,88,86,81,90,86,84,89,84,86,88,81,89,75,81,85,73,84,73,80,74,79,70,66,69,54,58,54,51,52,46,53,57,52,70,72,60,74,80,77,90,72,84,84,85,65,66,74,62,53,56,57,54,51,56,51,51,63,58,60,51,66,73,53,51,81,78,57,80,61,77,50,72,66,55,49,47,52,52,30,60,69,66,70,60,80,76,79,91,70,94,64,90,77,74,75,90,70,85,82,82,86,81,86,83,90,79,86,83,90,83,92,80,85,91,82,91,86,84,86,73,93,75,79,84,81,72,90,70,91,80,90,83,82,89,84,84,88,82,82,87,82,92,78,89,81,90,87,88,84,80,86,85,65,79,91,73,71,78,88,75,79,80,57,76,71,56,59,55,51,51,54,51,52,53,55,47,51,60,59,50,67,76,60,73,80,78,86,66,75,79,67,63,80,76,58,54,70,69,60,50,48,51,47,36,73,75,67,48,88,57,66,90,44,48,65,56,50,50,50,46,49,52,48,63,74,65,53,79,87,69,75,73,89,68,55,73,91,74,56,85,49,68,68,60,25,54,76,68,57,62,37,72,69,43,50,48,51,56,68,48,70,56,29,40,57,58,54,64,77,45,66,89,57,93,68,70,84,67,58,75,71,56,36,51,49,49,30,50,52,48,30,52,54,54,44,65,80,41,55,90,78,62,61,80,88,50,50,64,63,40,40,52,28,43,32,52,50,47,44,36,45,62,72,67,56,45,38,60,58,37,43,60,68,78,43,41,43,54,33,46,47,76,46,79,46,73,44,96,88,71,50,74,44,77,47,77,44,80,66,59,54,70,72,50,47,54,50,49,53,52,43,50,56,54,47,41,58,41,48,55,54,49,52,55,50,50,53,49,44,60,75,67,66,69,92,45,82,91,58,73,57,59,86,75,57,89,44,68,64,58,49,48,34,48,51,50,27,48,55,63,78,40,42,69,58,53,49,48,54,51,54,54,40,36,71,74,69,56,63,90,76,73,70,86,70,82,60,96,53,53,65,54,53,52,40,68,76,31,72,57,33,58,62,41,58,46,64,24,57,53,47,66,52,36,25,49,25,43,50,57,33,55,80,52,72,65,73,64,95,76,64,86,57,70,44,45,78,56,92,62,38,69,66,60,49,39,49,59,47,31,69,43,94,79,36,92,40,70,50,48,70,61,34,50,51,50,34,40,51,45,52,16,49,47,43,56,38,28,50,54,43,52,49,52,57,44,52,48,39,71,77,40,30,30,37,31,43,44,65,33,86,65,26,65,72,62,43,79,83,41,97,54,43,88,49,52,42,25,30,69,37,36,64,71,59,33,66,74,41,29,64,59,54,44,52,49,50,50,35,30,76,71,51,25,31,45,79,44,60,42,55,65,64,50,71,62,53,50,50,57,56,45,59,43,59,48,57,93,63,88,47,73,50,45,51,51,46,38,51,50,51,53,50,26,49,50,59,21,46,61,52,47,52,52,53,44,32,49,50,54,52,50,55,50,47,54,53,21,43,52,54,52,30,52,50,35,24,55,45,44,38,68,68,45,53,31,34,18,40,52,35,77,93,54,61,66,53,43,45,32,23,24,33,12,39,32,36,49,76,56,50,69,81,30,40,37,31,20,21,32,29,40,55,87,71,47,76,77,49,74,47,76,34,76,41,23,54,84,63,39,71,69,26,28,54,49,31,51,50,51,53,49,48,46,49,69,67,73,29,68,88,60,62,55,40,35,38,31,32,43,48,69,29,48,60,37,55,56,55,48,51,52,52,46,51,46,38,65,74,68,65,43,48,38,69,51,91,89,50,93,80,69,89,74,65,55,68,44,50,73,43,70,37,74,50,70,56,10,64,54,39,29,75,31,69,67,43,46,69,77,40,64,92,52,58,52,68,45,40,26,17,44,33,32,30,45,35,47,40,30,41,47,60,45,54,58,71,41,54,79,57,47,74,78,58,79,68,39,95,67,56,82,72,43,57,70,66,54,49,46,52,26,48,51,54,40,45,25,46,52,44,38,70,67,41,41,52,48,57,56,24,65,76,32,74,80,53,35,68,55,42,34,38,31,36,30,28,16,70,64,44,31,54,47,34,50,51,38,37,42,72,76,56,73,57,56,77,82,48,70,65,48,39,54,78,68,64,44,44,47,70,50,28,42,70,29,26,48,32,31,41,35,42,78,77,64,88,86,50,70,76,56,46,87,86,61,58,76,59,37,32,19,60,57,42,79,96,43,47,70,56,50,43,50,51,39,31,60,43,66,71,48,50,80,70,49,46,56,54,36,48,75,72,37,29,48,62,56,50,32,61,74,77,42,43,70,41,54,72,77,55,63,55,71,60,50,22,50,48,39,29,74,75,69,68,41,77,38,47,52,53,51,51,52,44,51,51,29,65,64,43,58,55,59,62,79,54,42,71,44,83,76,69,47,50,64,53,50,34,23,75,22,40,75,42,46,80,79,71,58,30,65,44,32,74,42,61,28,33,28,73,42,70,40,68,32,91,86,40,88,85,65,40,59,54,44,33,34,35,31,32,35,91,46,56,37,37,33,42,30,49,43,90,30,48,53,73,80,69,85,80,54,70,73,41,74,44,75,27,20,31,61,47,70,40,51,81,77,42,34,35,34,38,31,52,34,66,71,53,47,56,62,32,68,51,69,92,69,86,81,49,79,79,38,37,42,61,67,60,56,52,52,50,52,51,51,51,52,50,50,52,51,51,53,58,33,59,68,61,88,65,99,46,96,52,46,44,78,39,55,74,65,55,46,49,62,67,41,62,86,51,59,71,45,45,64,39,34,23,56,19,95,87,32,92,51,30,35,25,40,40,31,25,71,46,90,98,35,61,31,79,45,63,31,40,51,47,80,53,96,94,46,55,38,38,35,42,94,94,42,79,26,75,47,68,67,54,35,44,53,63,41,49,42,31,26,36,50,46,51,51,55,46,66,72,32,93,50,38,49,89,55,53,68,65,59,50,48,52,48,52,51,53,52,23,66,76,35,56,92,45,58,50,65,41,34,28,59,26,88,92,44,56,68,30,29,33,40,40,35,30,71,37,63,89,46,75,76,43,75,44,69,33,39,59,37,60,73,25,35,36,48,92,92,44,77,22,70,42,71,72,50,40,57,53,46,49,56,52,54,48,53,52,49,54,47,53,54,54,51,58,69,69,63,77,63,90,74,78,90,72,94,69,92,75,85,77,83,82,76,84,79,90,127